Protein AF-A0A8H9MYD4-F1 (afdb_monomer_lite)

Sequence (936 aa):
MFWLKVILYSMLLALAGCGGDSAPNNDNSGGSGGGDTEVTPPTIPPSSKSIRAADFHLTFDINTGIDALNVNFSTFVSSMENKSLSITEIAALSKDAHCQILSSDPKRLQFAVSPKTAKTCVYRYTVTDGIASTEGMGRVTFSASQSNRTQKASSGISTLSTVLPSVSKSTTLGETLTFSLADEFSTELTLMTHPLFSEAIAAYGTGVPIITESGDVTYDAVATGSSLAYFHILDDQNTPDDKSDDIIYNGTLIIDVSGTTNNPPSASDATYSTLIPAGNEIEIDITDFEGSSLIDDVDGDSLQLVAAYTTNAFIELSDTLDVNNTKFKFKSDTFGEKKINYVIYDHNKDGVASGELTLNVGHTLGGKVIFTQYGLGKLFDGNVLGVYSTAPGAVSFYKETIEPYITSKGLTVRDIYPANNWALALHLSDNSLLIFSLIGTNSEYTDRYWKVFPDFKSFTTAPVYNSKRSGLPATTTTVVVRGDGTLEGFSSPNTRHTSEFYRKIEEAINAISGEYSSVIMIGSYNFVAQKEDNSVIVFVWNGSKQEYEQYSVKPSSGAILSTTSQIDDNTIVVQNSMGELIKLTDTPNEVIDYLITNRISIKKILTSHHTTAILTDKSDLFSGFNRLYVIDNYKNKYQYVDDEIINIKLGGSFAAYQTASGKLDGLSYEHKIAINSTSPLTDITVNFDLLTDEQKNDVAYYTTSSDALAIIRASDSKVAIVDFTGYTNTTLSAKSIISEYTIGAGTYANENPFYIGRNAFLLEKTDGAWDFVQGVKVDGFIVGKPNFPTLSESPVLIRSNQLLLFSNNGSIKAEGSTTANFYPIDKFIDNGFLFPIADIDNDGLSNIEERESCDITESSPDSLKYEDFTCLNAALDDSDADLVSDSFERMHQAPTQGNSLSPTSYLDETYIDDGKANIRDTYRDIDKNGIIDFLE

Organism: Vibrio parahaemolyticus (NCBI:txid670)

Foldseek 3Di:
DDDDDDDDDDDDDDDPDDDDDDDDDDDDDDDDDDDPPPPDPPPDPDDPDQKFAAEAAEEDEQDQPDFKDKDQPVLRMDGNVRAQKFWPDKAWLDPDPQLGWPADDGRRNITIGGSHFFDKTKMKTWMDSPPDIDIYMYIYGYFADPVVQVVVVVVVDDRDDLEDDEAEEEDEAQDKDKDFVCVVCVPVCVVFDDKFKDAKGWDDDDWGWGAHRRRITITGRNDADKTKIKIWIWRFPPDPVPGRHIGIRIYMYMYGYFYDPFAAKAAEADEQQFAAEAQDKDKDAQCCRVHHHRIGGPVPFAKDFQDKHKHQWTKDQPDNPDRNGRMMMIHHNDFAKIKMKIKMFRPDRRRIDIYIYIHGYAHQLFAEWFAALFWIWGQGPVQDIKIFGPALQLNVLCVVPVVCVCVVVVKGFPDWAAQFRFWIWTQIPLRKIKIAGRAHDDPVPSVQGIDIQNFFQEKETDPRPDQLQAQAEGAQKIWTQGNQQAIFIHGHDNDPVRVVLSVLLRVQSRPDDDRFRYKYGAHRSKIWTAHPVLWIWTWDQDPVVSHTDIFTDDDDVPWHFDDWYDQANQWIWTAIPVQAIDIRGPDDQPVSVVCNVVSWGWLGWGHAPQKIKTWTQDDPPDPDKIWIKMAGRVVSDIDGDDIQWQFWADANFKIWTAHPLRFIAIDGDWDWAAQAPPGDIDTWIFDRVLDDRVRRNQAPDKHDFNFKIWGQGNVQQFIWITISVGIGTDPFHAPDKDQLSPRDDDHHLNVDLQLQSRFKIWGQGPQRFIDIDGRDDDPSNDDDDADGDDNAWDWDDSGNNWIWTAGLSNAIDTPPDDCSRMPPSSSRDDPSHHHQDDDSNPLPDDDVVLVVVLDDPDDDPPDPDDPNPPSRDPVPPPLQDDSDPVVVVVVQDDPPFDQLSGSPTPHRDGPPPPVPDPDPDDAADPPPPPDRDDDD

pLDDT: mean 70.51, std 22.0, range [21.02, 96.94]

Radius of gyration: 36.65 Å; chains: 1; bounding box: 88×88×115 Å

Secondary structure (DSSP, 8-state):
---------------------------------------PPP-PPP---SEEE-BEEEEEE--TT-S-EEEE-GGGEEETT-PPPEEEEEEE-S-SGGGS--EEETTTTEEEE--SSSEEEEEEEEEESSS-EEEEEEEEEEES-HHHHHHHHTTT-----SBPPPEEEEEETTPEEEEEHHHHTHHHHTT-SSEEEPPPEEEESS---EE-TT-EEEEE--SSEEEEEEEEEEE----TT-SSS-EEEEEEEEEEEE-SSSPPPEE--EE-SBPEETT-EEEEESSSBTTB-SEE-TT-PPPEEEEEEEBSSEEEES-SS-TT--EEEEE-SS-EEEEEEEEEE-SSS--EEEEEEEEEEE----EEEEE-SSEEEEEETTTEEEEEESSHHHHHHIIIIIHHHHHHTT--EEEEEEEETTEEEEEETTS-EEEEE-SPPPGGGGGGSEEEETTEEEEPPP-TT--GGG------EEEEEETTS-EEEEE--SSHHHHHHHHHHHHHHHT--S--SEEEE-SSS-EEEE-TTS-EEEEEEETTTTEEEEEEE--STT--EEEEEEEETTEEEEEETT--EEE-S-S--HHHHHHHHHTPPEEEEEE-SSEEEEEES--SSSTT--EEEEEETTTTEEEEEEESEEEEEE-SSEEEEEETT--EEEEE---EEBSSTTSPPEE----GGGS-HHHHH--SEEEE-SS-EEEE-TTT-EEEEEETTEEEEEEEEEEEEEE-------SBSSS-TTTTGGGEEEEEETTS-EEEEES---TTS--PPPPPPPTTEEEEEEETTEEEEEETTS-EEETT--GGGEESGGGTS--SPBPP---SS-SS--SHHHHHTT---S--TT---SSTTTTS-TTS---S---S-HHHHTTTPPTTS-STTSSS----------SSS----SSS-TT-SSS-----

Structure (mmCIF, N/CA/C/O backbone):
data_AF-A0A8H9MYD4-F1
#
_entry.id   AF-A0A8H9MYD4-F1
#
loop_
_atom_site.group_PDB
_atom_site.id
_atom_site.type_symbol
_atom_site.label_atom_id
_atom_site.label_alt_id
_atom_site.label_comp_id
_atom_site.label_asym_id
_atom_site.label_entity_id
_atom_site.label_seq_id
_atom_site.pdbx_PDB_ins_code
_atom_site.Cartn_x
_atom_site.Cartn_y
_atom_site.Cartn_z
_atom_site.occupancy
_atom_site.B_iso_or_equiv
_atom_site.auth_seq_id
_atom_site.auth_comp_id
_atom_site.auth_asym_id
_atom_site.auth_atom_id
_atom_site.pdbx_PDB_model_num
ATOM 1 N N . MET A 1 1 ? 36.907 -59.149 -36.360 1.00 30.78 1 MET A N 1
ATOM 2 C CA . MET A 1 1 ? 36.455 -58.994 -37.759 1.00 30.78 1 MET A CA 1
ATOM 3 C C . MET A 1 1 ? 35.547 -57.770 -37.784 1.00 30.78 1 MET A C 1
ATOM 5 O O . MET A 1 1 ? 34.652 -57.722 -36.958 1.00 30.78 1 MET A O 1
ATOM 9 N N . PHE A 1 2 ? 35.844 -56.799 -38.654 1.00 28.52 2 PHE A N 1
ATOM 10 C CA . PHE A 1 2 ? 35.140 -55.521 -38.884 1.00 28.52 2 PHE A CA 1
ATOM 11 C C . PHE A 1 2 ? 35.249 -54.401 -37.827 1.00 28.52 2 PHE A C 1
ATOM 13 O O . PHE A 1 2 ? 34.375 -54.195 -36.996 1.00 28.52 2 PHE A O 1
ATOM 20 N N . TRP A 1 3 ? 36.325 -53.619 -37.970 1.00 25.75 3 TRP A N 1
ATOM 21 C CA . TRP A 1 3 ? 36.448 -52.198 -37.623 1.00 25.75 3 TRP A CA 1
ATOM 22 C C . TRP A 1 3 ? 36.956 -51.490 -38.890 1.00 25.75 3 TRP A C 1
ATOM 24 O O . TRP A 1 3 ? 38.087 -51.767 -39.277 1.00 25.75 3 TRP A O 1
ATOM 34 N N . LEU A 1 4 ? 36.136 -50.668 -39.564 1.00 26.70 4 LEU A N 1
ATOM 35 C CA . LEU A 1 4 ? 36.535 -49.535 -40.431 1.00 26.70 4 LEU A CA 1
ATOM 36 C C . LEU A 1 4 ? 35.296 -48.948 -41.143 1.00 26.70 4 LEU A C 1
ATOM 38 O O . LEU A 1 4 ? 34.725 -49.622 -42.000 1.00 26.70 4 LEU A O 1
ATOM 42 N N . LYS A 1 5 ? 34.921 -47.703 -40.815 1.00 27.88 5 LYS A N 1
ATOM 43 C CA . LYS A 1 5 ? 34.529 -46.612 -41.741 1.00 27.88 5 LYS A CA 1
ATOM 44 C C . LYS A 1 5 ? 33.994 -45.415 -40.940 1.00 27.88 5 LYS A C 1
ATOM 46 O O . LYS A 1 5 ? 32.801 -45.249 -40.731 1.00 27.88 5 LYS A O 1
ATOM 51 N N . VAL A 1 6 ? 34.951 -44.610 -40.488 1.00 29.72 6 VAL A N 1
ATOM 52 C CA . VAL A 1 6 ? 34.829 -43.180 -40.173 1.00 29.72 6 VAL A CA 1
ATOM 53 C C . VAL A 1 6 ? 35.363 -42.427 -41.404 1.00 29.72 6 VAL A C 1
ATOM 55 O O . VAL A 1 6 ? 36.211 -42.987 -42.103 1.00 29.72 6 VAL A O 1
ATOM 58 N N . ILE A 1 7 ? 34.927 -41.172 -41.588 1.00 29.42 7 ILE A N 1
ATOM 59 C CA . ILE A 1 7 ? 35.556 -40.050 -42.326 1.00 29.42 7 ILE A CA 1
ATOM 60 C C . ILE A 1 7 ? 34.738 -39.509 -43.528 1.00 29.42 7 ILE A C 1
ATOM 62 O O . ILE A 1 7 ? 34.424 -40.237 -44.464 1.00 29.42 7 ILE A O 1
ATOM 66 N N . LEU A 1 8 ? 34.547 -38.175 -43.487 1.00 25.28 8 LEU A N 1
ATOM 67 C CA . LEU A 1 8 ? 34.115 -37.204 -44.512 1.00 25.28 8 LEU A CA 1
ATOM 68 C C . LEU A 1 8 ? 32.599 -37.009 -44.748 1.00 25.28 8 LEU A C 1
ATOM 70 O O . LEU A 1 8 ? 32.005 -37.687 -45.574 1.00 25.28 8 LEU A O 1
ATOM 74 N N . TYR A 1 9 ? 31.998 -36.021 -44.068 1.00 26.47 9 TYR A N 1
ATOM 75 C CA . TYR A 1 9 ? 31.466 -34.785 -44.686 1.00 26.47 9 TYR A CA 1
ATOM 76 C C . TYR A 1 9 ? 30.988 -33.824 -43.576 1.00 26.47 9 TYR A C 1
ATOM 78 O O . TYR A 1 9 ? 29.808 -33.685 -43.279 1.00 26.47 9 TYR A O 1
ATOM 86 N N . SER A 1 10 ? 31.958 -33.188 -42.922 1.00 27.45 10 SER A N 1
ATOM 87 C CA . SER A 1 10 ? 31.779 -32.062 -42.002 1.00 27.45 10 SER A CA 1
ATOM 88 C C . SER A 1 10 ? 32.926 -31.093 -42.277 1.00 27.45 10 SER A C 1
ATOM 90 O O . SER A 1 10 ? 34.038 -31.350 -41.826 1.00 27.45 10 SER A O 1
ATOM 92 N N . MET A 1 11 ? 32.690 -30.075 -43.108 1.00 26.52 11 MET A N 1
ATOM 93 C CA . MET A 1 11 ? 33.462 -28.824 -43.216 1.00 26.52 11 MET A CA 1
ATOM 94 C C . MET A 1 11 ? 32.982 -28.050 -44.450 1.00 26.52 11 MET A C 1
ATOM 96 O O . MET A 1 11 ? 33.356 -28.366 -45.575 1.00 26.52 11 MET A O 1
ATOM 100 N N . LEU A 1 12 ? 32.189 -27.008 -44.224 1.00 26.28 12 LEU A N 1
ATOM 101 C CA . LEU A 1 12 ? 32.292 -25.755 -44.967 1.00 26.28 12 LEU A CA 1
ATOM 102 C C . LEU A 1 12 ? 32.067 -24.663 -43.926 1.00 26.28 12 LEU A C 1
ATOM 104 O O . LEU A 1 12 ? 30.947 -24.312 -43.572 1.00 26.28 12 LEU A O 1
ATOM 108 N N . LEU A 1 13 ? 33.192 -24.284 -43.322 1.00 28.02 13 LEU A N 1
ATOM 109 C CA . LEU A 1 13 ? 33.316 -23.169 -42.405 1.00 28.02 13 LEU A CA 1
ATOM 110 C C . LEU A 1 13 ? 33.025 -21.863 -43.139 1.00 28.02 13 LEU A C 1
ATOM 112 O O . LEU A 1 13 ? 33.455 -21.661 -44.275 1.00 28.02 13 LEU A O 1
ATOM 116 N N . ALA A 1 14 ? 32.351 -20.991 -42.400 1.00 30.95 14 ALA A N 1
ATOM 117 C CA . ALA A 1 14 ? 32.249 -19.568 -42.618 1.00 30.95 14 ALA A CA 1
ATOM 118 C C . ALA A 1 14 ? 33.614 -18.932 -42.929 1.00 30.95 14 ALA A C 1
ATOM 120 O O . ALA A 1 14 ? 34.570 -19.058 -42.163 1.00 30.95 14 ALA A O 1
ATOM 121 N N . LEU A 1 15 ? 33.664 -18.192 -44.034 1.00 23.30 15 LEU A N 1
ATOM 122 C CA . LEU A 1 15 ? 34.532 -17.033 -44.196 1.00 23.30 15 LEU A CA 1
ATOM 123 C C . LEU A 1 15 ? 33.645 -15.864 -44.633 1.00 23.30 15 LEU A C 1
ATOM 125 O O . LEU A 1 15 ? 33.404 -15.671 -45.819 1.00 23.30 15 LEU A O 1
ATOM 129 N N . ALA A 1 16 ? 33.181 -15.081 -43.665 1.00 27.05 16 ALA A N 1
ATOM 130 C CA . ALA A 1 16 ? 32.950 -13.657 -43.855 1.00 27.05 16 ALA A CA 1
ATOM 131 C C . ALA A 1 16 ? 33.923 -12.956 -42.903 1.00 27.05 16 ALA A C 1
ATOM 133 O O . ALA A 1 16 ? 33.632 -12.720 -41.735 1.00 27.05 16 ALA A O 1
ATOM 134 N N . GLY A 1 17 ? 35.150 -12.767 -43.383 1.00 21.02 17 GLY A N 1
ATOM 135 C CA . GLY A 1 17 ? 36.149 -11.929 -42.741 1.00 21.02 17 GLY A CA 1
ATOM 136 C C . GLY A 1 17 ? 36.247 -10.607 -43.493 1.00 21.02 17 GLY A C 1
ATOM 137 O O . GLY A 1 17 ? 36.353 -10.629 -44.712 1.00 21.02 17 GLY A O 1
ATOM 138 N N . CYS A 1 18 ? 36.221 -9.515 -42.728 1.00 24.67 18 CYS A N 1
ATOM 139 C CA . CYS A 1 18 ? 36.944 -8.249 -42.904 1.00 24.67 18 CYS A CA 1
ATOM 140 C C . CYS A 1 18 ? 37.054 -7.640 -44.320 1.00 24.67 18 CYS A C 1
ATOM 142 O O . CYS A 1 18 ? 37.710 -8.201 -45.195 1.00 24.67 18 CYS A O 1
ATOM 144 N N . GLY A 1 19 ? 36.576 -6.404 -44.497 1.00 23.30 19 GLY A N 1
ATOM 145 C CA . GLY A 1 19 ? 36.928 -5.612 -45.678 1.00 23.30 19 GLY A CA 1
ATOM 146 C C . GLY A 1 19 ? 36.388 -4.187 -45.675 1.00 23.30 19 GLY A C 1
ATOM 147 O O . GLY A 1 19 ? 35.378 -3.920 -46.312 1.00 23.30 19 GLY A O 1
ATOM 148 N N . GLY A 1 20 ? 37.092 -3.284 -44.991 1.00 23.39 20 GLY A N 1
ATOM 149 C CA . GLY A 1 20 ? 37.112 -1.866 -45.347 1.00 23.39 20 GLY A CA 1
ATOM 150 C C . GLY A 1 20 ? 38.135 -1.605 -46.462 1.00 23.39 20 GLY A C 1
ATOM 151 O O . GLY A 1 20 ? 39.169 -2.270 -46.517 1.00 23.39 20 GLY A O 1
ATOM 152 N N . ASP A 1 21 ? 37.795 -0.635 -47.311 1.00 25.88 21 ASP A N 1
ATOM 153 C CA . ASP A 1 21 ? 38.583 0.100 -48.309 1.00 25.88 21 ASP A CA 1
ATOM 154 C C . ASP A 1 21 ? 39.441 -0.651 -49.337 1.00 25.88 21 ASP A C 1
ATOM 156 O O . ASP A 1 21 ? 40.525 -1.155 -49.048 1.00 25.88 21 ASP A O 1
ATOM 160 N N . SER A 1 22 ? 39.022 -0.542 -50.606 1.00 25.12 22 SER A N 1
ATOM 161 C CA . SER A 1 22 ? 39.819 0.022 -51.715 1.00 25.12 22 SER A CA 1
ATOM 162 C C . SER A 1 22 ? 38.984 0.054 -53.005 1.00 25.12 22 SER A C 1
ATOM 164 O O . SER A 1 22 ? 38.719 -0.986 -53.604 1.00 25.12 22 SER A O 1
ATOM 166 N N . ALA A 1 23 ? 38.633 1.246 -53.494 1.00 26.08 23 ALA A N 1
ATOM 167 C CA . ALA A 1 23 ? 38.435 1.455 -54.935 1.00 26.08 23 ALA A CA 1
ATOM 168 C C . ALA A 1 23 ? 39.799 1.259 -55.644 1.00 26.08 23 ALA A C 1
ATOM 170 O O . ALA A 1 23 ? 40.815 1.647 -55.057 1.00 26.08 23 ALA A O 1
ATOM 171 N N . PRO A 1 24 ? 39.885 0.690 -56.872 1.00 33.28 24 PRO A N 1
ATOM 172 C CA . PRO A 1 24 ? 39.494 1.452 -58.067 1.00 33.28 24 PRO A CA 1
ATOM 173 C C . PRO A 1 24 ? 38.963 0.661 -59.297 1.00 33.28 24 PRO A C 1
ATOM 175 O O . PRO A 1 24 ? 39.350 -0.469 -59.567 1.00 33.28 24 PRO A O 1
ATOM 178 N N . ASN A 1 25 ? 38.206 1.407 -60.115 1.00 26.78 25 ASN A N 1
ATOM 179 C CA . ASN A 1 25 ? 38.034 1.373 -61.581 1.00 26.78 25 ASN A CA 1
ATOM 180 C C . ASN A 1 25 ? 37.334 0.209 -62.322 1.00 26.78 25 ASN A C 1
ATOM 182 O O . ASN A 1 25 ? 37.857 -0.890 -62.453 1.00 26.78 25 ASN A O 1
ATOM 186 N N . ASN A 1 26 ? 36.214 0.602 -62.954 1.00 35.12 26 ASN A N 1
ATOM 187 C CA . ASN A 1 26 ? 35.752 0.347 -64.330 1.00 35.12 26 ASN A CA 1
ATOM 188 C C . ASN A 1 26 ? 36.291 -0.880 -65.087 1.00 35.12 26 ASN A C 1
ATOM 190 O O . ASN A 1 26 ? 37.449 -0.891 -65.490 1.00 35.12 26 ASN A O 1
ATOM 194 N N . ASP A 1 27 ? 35.366 -1.757 -65.497 1.00 28.38 27 ASP A N 1
ATOM 195 C CA . ASP A 1 27 ? 35.058 -1.952 -66.921 1.00 28.38 27 ASP A CA 1
ATOM 196 C C . ASP A 1 27 ? 33.675 -2.607 -67.133 1.00 28.38 27 ASP A C 1
ATOM 198 O O . ASP A 1 27 ? 33.236 -3.482 -66.391 1.00 28.38 27 ASP A O 1
ATOM 202 N N . ASN A 1 28 ? 32.983 -2.136 -68.173 1.00 30.55 28 ASN A N 1
ATOM 203 C CA . ASN A 1 28 ? 31.686 -2.604 -68.670 1.00 30.55 28 ASN A CA 1
ATOM 204 C C . ASN A 1 28 ? 31.693 -4.092 -69.071 1.00 30.55 28 ASN A C 1
ATOM 206 O O . ASN A 1 28 ? 32.591 -4.518 -69.794 1.00 30.55 28 ASN A O 1
ATOM 210 N N . SER A 1 29 ? 30.603 -4.827 -68.805 1.00 27.58 29 SER A N 1
ATOM 211 C CA . SER A 1 29 ? 29.662 -5.322 -69.841 1.00 27.58 29 SER A CA 1
ATOM 212 C C . SER A 1 29 ? 28.737 -6.458 -69.359 1.00 27.58 29 SER A C 1
ATOM 214 O O . SER A 1 29 ? 29.188 -7.539 -69.012 1.00 27.58 29 SER A O 1
ATOM 216 N N . GLY A 1 30 ? 27.423 -6.211 -69.459 1.00 24.75 30 GLY A N 1
ATOM 217 C CA . GLY A 1 30 ? 26.423 -7.135 -70.016 1.00 24.75 30 GLY A CA 1
ATOM 218 C C . GLY A 1 30 ? 25.990 -8.375 -69.221 1.00 24.75 30 GLY A C 1
ATOM 219 O O . GLY A 1 30 ? 26.724 -9.350 -69.130 1.00 24.75 30 GLY A O 1
ATOM 220 N N . GLY A 1 31 ? 24.707 -8.417 -68.839 1.00 24.81 31 GLY A N 1
ATOM 221 C CA . GLY A 1 31 ? 24.019 -9.688 -68.580 1.00 24.81 31 GLY A CA 1
ATOM 222 C C . GLY A 1 31 ? 22.752 -9.583 -67.740 1.00 24.81 31 GLY A C 1
ATOM 223 O O . GLY A 1 31 ? 22.776 -9.894 -66.560 1.00 24.81 31 GLY A O 1
ATOM 224 N N . SER A 1 32 ? 21.644 -9.173 -68.361 1.00 30.73 32 SER A N 1
ATOM 225 C CA . SER A 1 32 ? 20.292 -9.315 -67.806 1.00 30.73 32 SER A CA 1
ATOM 226 C C . SER A 1 32 ? 19.924 -10.799 -67.668 1.00 30.73 32 SER A C 1
ATOM 228 O O . SER A 1 32 ? 20.122 -11.573 -68.605 1.00 30.73 32 SER A O 1
ATOM 230 N N . GLY A 1 33 ? 19.375 -11.178 -66.515 1.00 25.12 33 GLY A N 1
ATOM 231 C CA . GLY A 1 33 ? 18.822 -12.503 -66.254 1.00 25.12 33 GLY A CA 1
ATOM 232 C C . GLY A 1 33 ? 18.081 -12.501 -64.924 1.00 25.12 33 GLY A C 1
ATOM 233 O O . GLY A 1 33 ? 18.687 -12.740 -63.888 1.00 25.12 33 GLY A O 1
ATOM 234 N N . GLY A 1 34 ? 16.790 -12.164 -64.973 1.00 29.06 34 GLY A N 1
ATOM 235 C CA . GLY A 1 34 ? 15.901 -12.165 -63.819 1.00 29.06 34 GLY A CA 1
ATOM 236 C C . GLY A 1 34 ? 15.741 -13.551 -63.196 1.00 29.06 34 GLY A C 1
ATOM 237 O O . GLY A 1 34 ? 15.678 -14.568 -63.889 1.00 29.06 34 GLY A O 1
ATOM 238 N N . GLY A 1 35 ? 15.648 -13.543 -61.875 1.00 23.95 35 GLY A N 1
ATOM 239 C CA . GLY A 1 35 ? 15.119 -14.613 -61.054 1.00 23.95 35 GLY A CA 1
ATOM 240 C C . GLY A 1 35 ? 14.469 -13.935 -59.862 1.00 23.95 35 GLY A C 1
ATOM 241 O O . GLY A 1 35 ? 15.175 -13.536 -58.943 1.00 23.95 35 GLY A O 1
ATOM 242 N N . ASP A 1 36 ? 13.152 -13.749 -59.936 1.00 29.05 36 ASP A N 1
ATOM 243 C CA . ASP A 1 36 ? 12.323 -13.349 -58.805 1.00 29.05 36 ASP A CA 1
ATOM 244 C C . ASP A 1 36 ? 12.497 -14.404 -57.707 1.00 29.05 36 ASP A C 1
ATOM 246 O O . ASP A 1 36 ? 11.912 -15.487 -57.758 1.00 29.05 36 ASP A O 1
ATOM 250 N N . THR A 1 37 ? 13.363 -14.129 -56.736 1.00 25.52 37 THR A N 1
ATOM 251 C CA . THR A 1 37 ? 13.283 -14.782 -55.435 1.00 25.52 37 THR A CA 1
ATOM 252 C C . THR A 1 37 ? 12.280 -13.982 -54.632 1.00 25.52 37 THR A C 1
ATOM 254 O O . THR A 1 37 ? 12.621 -12.954 -54.053 1.00 25.52 37 THR A O 1
ATOM 257 N N . GLU A 1 38 ? 11.033 -14.443 -54.676 1.00 25.44 38 GLU A N 1
ATOM 258 C CA . GLU A 1 38 ? 10.002 -14.134 -53.693 1.00 25.44 38 GLU A CA 1
ATOM 259 C C . GLU A 1 38 ? 10.660 -14.186 -52.305 1.00 25.44 38 GLU A C 1
ATOM 261 O O . GLU A 1 38 ? 11.175 -15.228 -51.885 1.00 25.44 38 GLU A O 1
ATOM 266 N N . VAL A 1 39 ? 10.774 -13.023 -51.660 1.00 27.62 39 VAL A N 1
ATOM 267 C CA . VAL A 1 39 ? 11.353 -12.905 -50.325 1.00 27.62 39 VAL A CA 1
ATOM 268 C C . VAL A 1 39 ? 10.338 -13.536 -49.385 1.00 27.62 39 VAL A C 1
ATOM 270 O O . VAL A 1 39 ? 9.359 -12.913 -48.995 1.00 27.62 39 VAL A O 1
ATOM 273 N N . THR A 1 40 ? 10.521 -14.815 -49.067 1.00 23.64 40 THR A N 1
ATOM 274 C CA . THR A 1 40 ? 9.807 -15.422 -47.945 1.00 23.64 40 THR A CA 1
ATOM 275 C C . THR A 1 40 ? 10.145 -14.623 -46.687 1.00 23.64 40 THR A C 1
ATOM 277 O O . THR A 1 40 ? 11.344 -14.421 -46.444 1.00 23.64 40 THR A O 1
ATOM 280 N N . PRO A 1 41 ? 9.141 -14.199 -45.891 1.00 28.52 41 PRO A N 1
ATOM 281 C CA . PRO A 1 41 ? 9.372 -13.557 -44.605 1.00 28.52 41 PRO A CA 1
ATOM 282 C C . PRO A 1 41 ? 10.367 -14.383 -43.787 1.00 28.52 41 PRO A C 1
ATOM 284 O O . PRO A 1 41 ? 10.385 -15.616 -43.926 1.00 28.52 41 PRO A O 1
ATOM 287 N N . PRO A 1 42 ? 11.201 -13.754 -42.943 1.00 26.86 42 PRO A N 1
ATOM 288 C CA . PRO A 1 42 ? 12.072 -14.503 -42.056 1.00 26.86 42 PRO A CA 1
ATOM 289 C C . PRO A 1 42 ? 11.222 -15.521 -41.292 1.00 26.86 42 PRO A C 1
ATOM 291 O O . PRO A 1 42 ? 10.290 -15.163 -40.579 1.00 26.86 42 PRO A O 1
ATOM 294 N N . THR A 1 43 ? 11.511 -16.812 -41.459 1.00 24.50 43 THR A N 1
ATOM 295 C CA . THR A 1 43 ? 10.936 -17.844 -40.596 1.00 24.50 43 THR A CA 1
ATOM 296 C C . THR A 1 43 ? 11.467 -17.612 -39.189 1.00 24.50 43 THR A C 1
ATOM 298 O O . THR A 1 43 ? 12.594 -18.003 -38.877 1.00 24.50 43 THR A O 1
ATOM 301 N N . ILE A 1 44 ? 10.663 -16.948 -38.360 1.00 32.03 44 ILE A N 1
ATOM 302 C CA . ILE A 1 44 ? 10.902 -16.784 -36.930 1.00 32.03 44 ILE A CA 1
ATOM 303 C C . ILE A 1 44 ? 10.608 -18.144 -36.276 1.00 32.03 44 ILE A C 1
ATOM 305 O O . ILE A 1 44 ? 9.513 -18.685 -36.454 1.00 32.03 44 ILE A O 1
ATOM 309 N N . PRO A 1 45 ? 11.564 -18.763 -35.560 1.00 29.70 45 PRO A N 1
ATOM 310 C CA . PRO A 1 45 ? 11.279 -19.980 -34.816 1.00 29.70 45 PRO A CA 1
ATOM 311 C C . PRO A 1 45 ? 10.210 -19.689 -33.750 1.00 29.70 45 PRO A C 1
ATOM 313 O O . PRO A 1 45 ? 10.348 -18.687 -33.044 1.00 29.70 45 PRO A O 1
ATOM 316 N N . PRO A 1 46 ? 9.197 -20.558 -33.560 1.00 30.86 46 PRO A N 1
ATOM 317 C CA . PRO A 1 46 ? 8.286 -20.443 -32.428 1.00 30.86 46 PRO A CA 1
ATOM 318 C C . PRO A 1 46 ? 9.099 -20.431 -31.137 1.00 30.86 46 PRO A C 1
ATOM 320 O O . PRO A 1 46 ? 9.891 -21.336 -30.867 1.00 30.86 46 PRO A O 1
ATOM 323 N N . SER A 1 47 ? 8.918 -19.385 -30.347 1.00 41.50 47 SER A N 1
ATOM 324 C CA . SER A 1 47 ? 9.698 -19.137 -29.148 1.00 41.50 47 SER A CA 1
ATOM 325 C C . SER A 1 47 ? 8.740 -18.934 -27.977 1.00 41.50 47 SER A C 1
ATOM 327 O O . SER A 1 47 ? 8.573 -17.830 -27.475 1.00 41.50 47 SER A O 1
ATOM 329 N N . SER A 1 48 ? 8.167 -20.027 -27.467 1.00 46.94 48 SER A N 1
ATOM 330 C CA . SER A 1 48 ? 7.903 -20.107 -26.026 1.00 46.94 48 SER A CA 1
ATOM 331 C C . SER A 1 48 ? 9.255 -20.346 -25.346 1.00 46.94 48 SER A C 1
ATOM 333 O O . SER A 1 48 ? 9.595 -21.473 -24.972 1.00 46.94 48 SER A O 1
ATOM 335 N N . LYS A 1 49 ? 10.127 -19.333 -25.333 1.00 62.41 49 LYS A N 1
ATOM 336 C CA . LYS A 1 49 ? 11.475 -19.500 -24.785 1.00 62.41 49 LYS A CA 1
ATOM 337 C C . LYS A 1 49 ? 11.361 -19.763 -23.283 1.00 62.41 49 LYS A C 1
ATOM 339 O O . LYS A 1 49 ? 10.757 -18.989 -22.551 1.00 62.41 49 LYS A O 1
ATOM 344 N N . SER A 1 50 ? 12.005 -20.830 -22.808 1.00 74.19 50 SER A N 1
ATOM 345 C CA . SER A 1 50 ? 12.171 -21.115 -21.374 1.00 74.19 50 SER A CA 1
ATOM 346 C C . SER A 1 50 ? 13.054 -20.082 -20.652 1.00 74.19 50 SER A C 1
ATOM 348 O O . SER A 1 50 ? 13.174 -20.127 -19.427 1.00 74.19 50 SER A O 1
ATOM 350 N N . ILE A 1 51 ? 13.675 -19.160 -21.402 1.00 86.06 51 ILE A N 1
ATOM 351 C CA . ILE A 1 51 ? 14.644 -18.161 -20.945 1.00 86.06 51 ILE A CA 1
ATOM 352 C C . ILE A 1 51 ? 14.281 -16.795 -21.530 1.00 86.06 51 ILE A C 1
ATOM 354 O O . ILE A 1 51 ? 14.027 -16.687 -22.728 1.00 86.06 51 ILE A O 1
ATOM 358 N N . ARG A 1 52 ? 14.358 -15.742 -20.720 1.00 86.75 52 ARG A N 1
ATOM 359 C CA . ARG A 1 52 ? 14.244 -14.348 -21.157 1.00 86.75 52 ARG A CA 1
ATOM 360 C C . ARG A 1 52 ? 15.570 -13.619 -20.967 1.00 86.75 52 ARG A C 1
ATOM 362 O O . ARG A 1 52 ? 16.271 -13.851 -19.982 1.00 86.75 52 ARG A O 1
ATOM 369 N N . ALA A 1 53 ? 15.895 -12.734 -21.901 1.00 89.44 53 ALA A N 1
ATOM 370 C CA . ALA A 1 53 ? 17.014 -11.803 -21.812 1.00 89.44 53 ALA A CA 1
ATOM 371 C C . ALA A 1 53 ? 16.504 -10.403 -22.152 1.00 89.44 53 ALA A C 1
ATOM 373 O O . ALA A 1 53 ? 15.828 -10.230 -23.161 1.00 89.44 53 ALA A O 1
ATOM 374 N N . ALA A 1 54 ? 16.787 -9.446 -21.278 1.00 90.62 54 ALA A N 1
ATOM 375 C CA . ALA A 1 54 ? 16.429 -8.046 -21.428 1.00 90.62 54 ALA A CA 1
ATOM 376 C C . ALA A 1 54 ? 17.643 -7.240 -21.883 1.00 90.62 54 ALA A C 1
ATOM 378 O O . ALA A 1 54 ? 18.770 -7.484 -21.434 1.00 90.62 54 ALA A O 1
ATOM 379 N N . ASP A 1 55 ? 17.422 -6.222 -22.705 1.00 92.56 55 ASP A N 1
ATOM 380 C CA . ASP A 1 55 ? 18.481 -5.250 -22.934 1.00 92.56 55 ASP A CA 1
ATOM 381 C C . ASP A 1 55 ? 18.726 -4.486 -21.632 1.00 92.56 55 ASP A C 1
ATOM 383 O O . ASP A 1 55 ? 17.786 -4.171 -20.902 1.00 92.56 55 ASP A O 1
ATOM 387 N N . PHE A 1 56 ? 19.979 -4.190 -21.300 1.00 92.19 56 PHE A N 1
ATOM 388 C CA . PHE A 1 56 ? 20.317 -3.483 -20.067 1.00 92.19 56 PHE A CA 1
ATOM 389 C C . PHE A 1 56 ? 21.128 -2.226 -20.339 1.00 92.19 56 PHE A C 1
ATOM 391 O O . PHE A 1 56 ? 21.952 -2.184 -21.248 1.00 92.19 56 PHE A O 1
ATOM 398 N N . HIS A 1 57 ? 20.941 -1.210 -19.502 1.00 92.12 57 HIS A N 1
ATOM 399 C CA . HIS A 1 57 ? 21.769 -0.014 -19.454 1.00 92.12 57 HIS A CA 1
ATOM 400 C C . HIS A 1 57 ? 22.234 0.236 -18.023 1.00 92.12 57 HIS A C 1
ATOM 402 O O . HIS A 1 57 ? 21.439 0.553 -17.139 1.00 92.12 57 HIS A O 1
ATOM 408 N N . LEU A 1 58 ? 23.540 0.098 -17.804 1.00 90.75 58 LEU A N 1
ATOM 409 C CA . LEU A 1 58 ? 24.196 0.336 -16.523 1.00 90.75 58 LEU A CA 1
ATOM 410 C C . LEU A 1 58 ? 25.157 1.517 -16.633 1.00 90.75 58 LEU A C 1
ATOM 412 O O . LEU A 1 58 ? 25.891 1.638 -17.613 1.00 90.75 58 LEU A O 1
ATOM 416 N N . THR A 1 59 ? 25.173 2.370 -15.612 1.00 89.31 59 THR A N 1
ATOM 417 C CA . THR A 1 59 ? 26.090 3.513 -15.524 1.00 89.31 59 THR A CA 1
ATOM 418 C C . THR A 1 59 ? 27.011 3.349 -14.323 1.00 89.31 59 THR A C 1
ATOM 420 O O . THR A 1 59 ? 26.556 3.032 -13.226 1.00 89.31 59 THR A O 1
ATOM 423 N N . PHE A 1 60 ? 28.300 3.585 -14.534 1.00 88.38 60 PHE A N 1
ATOM 424 C CA . PHE A 1 60 ? 29.348 3.503 -13.528 1.00 88.38 60 PHE A CA 1
ATOM 425 C C . PHE A 1 60 ? 30.200 4.771 -13.530 1.00 88.38 60 PHE A C 1
ATOM 427 O O . PHE A 1 60 ? 30.325 5.456 -14.548 1.00 88.38 60 PHE A O 1
ATOM 434 N N . ASP A 1 61 ? 30.825 5.049 -12.391 1.00 86.06 61 ASP A N 1
ATOM 435 C CA . ASP A 1 61 ? 31.791 6.134 -12.284 1.00 86.06 61 ASP A CA 1
ATOM 436 C C . ASP A 1 61 ? 33.099 5.764 -12.997 1.00 86.06 61 ASP A C 1
ATOM 438 O O . ASP A 1 61 ? 33.555 4.613 -12.954 1.00 86.06 61 ASP A O 1
ATOM 442 N N . ILE A 1 62 ? 33.735 6.755 -13.621 1.00 85.00 62 ILE A N 1
ATOM 443 C CA . ILE A 1 62 ? 35.094 6.605 -14.149 1.00 85.00 62 ILE A CA 1
ATOM 444 C C . ILE A 1 62 ? 36.048 6.327 -12.986 1.00 85.00 62 ILE A C 1
ATOM 446 O O . ILE A 1 62 ? 36.018 6.994 -11.950 1.00 85.00 62 ILE A O 1
ATOM 450 N N . ASN A 1 63 ? 36.938 5.354 -13.161 1.00 80.88 63 ASN A N 1
ATOM 451 C CA . ASN A 1 63 ? 37.937 5.017 -12.159 1.00 80.88 63 ASN A CA 1
ATOM 452 C C . ASN A 1 63 ? 39.267 4.659 -12.822 1.00 80.88 63 ASN A C 1
ATOM 454 O O . ASN A 1 63 ? 39.480 3.552 -13.314 1.00 80.88 63 ASN A O 1
ATOM 458 N N . THR A 1 64 ? 40.196 5.611 -12.804 1.00 78.56 64 THR A N 1
ATOM 459 C CA . THR A 1 64 ? 41.537 5.445 -13.381 1.00 78.56 64 THR A CA 1
ATOM 460 C C . THR A 1 64 ? 42.449 4.543 -12.543 1.00 78.56 64 THR A C 1
ATOM 462 O O . THR A 1 64 ? 43.465 4.069 -13.053 1.00 78.56 64 THR A O 1
ATOM 465 N N . GLY A 1 65 ? 42.088 4.281 -11.280 1.00 80.31 65 GLY A N 1
ATOM 466 C CA . GLY A 1 65 ? 42.840 3.449 -10.340 1.00 80.31 65 GLY A CA 1
ATOM 467 C C . GLY A 1 65 ? 42.562 1.947 -10.448 1.00 80.31 65 GLY A C 1
ATOM 468 O O . GLY A 1 65 ? 43.263 1.166 -9.806 1.00 80.31 65 GLY A O 1
ATOM 469 N N . ILE A 1 66 ? 41.574 1.532 -11.248 1.00 84.56 66 ILE A N 1
ATOM 470 C CA . ILE A 1 66 ? 41.260 0.121 -11.505 1.00 84.56 66 ILE A CA 1
ATOM 471 C C . ILE A 1 66 ? 41.354 -0.191 -13.002 1.00 84.56 66 ILE A C 1
ATOM 473 O O . ILE A 1 66 ? 40.936 0.588 -13.858 1.00 84.56 66 ILE A O 1
ATOM 477 N N . ASP A 1 67 ? 41.916 -1.352 -13.331 1.00 86.06 67 ASP A N 1
ATOM 478 C CA . ASP A 1 67 ? 42.081 -1.775 -14.726 1.00 86.06 67 ASP A CA 1
ATOM 479 C C . ASP A 1 67 ? 40.812 -2.410 -15.306 1.00 86.06 67 ASP A C 1
ATOM 481 O O . ASP A 1 67 ? 40.560 -2.289 -16.506 1.00 86.06 67 ASP A O 1
ATOM 485 N N . ALA A 1 68 ? 40.015 -3.054 -14.451 1.00 90.56 68 ALA A N 1
ATOM 486 C CA . ALA A 1 68 ? 38.855 -3.847 -14.827 1.00 90.56 68 ALA A CA 1
ATOM 487 C C . ALA A 1 68 ? 37.717 -3.681 -13.808 1.00 90.56 68 ALA A C 1
ATOM 489 O O . ALA A 1 68 ? 37.936 -3.805 -12.601 1.00 90.56 68 ALA A O 1
ATOM 490 N N . LEU A 1 69 ? 36.505 -3.450 -14.307 1.00 92.06 69 LEU A N 1
ATOM 491 C CA . LEU A 1 69 ? 35.254 -3.469 -13.556 1.00 92.06 69 LEU A CA 1
ATOM 492 C C . LEU A 1 69 ? 34.410 -4.657 -14.025 1.00 92.06 69 LEU A C 1
ATOM 494 O O . LEU A 1 69 ? 34.169 -4.798 -15.222 1.00 92.06 69 LEU A O 1
ATOM 498 N N . ASN A 1 70 ? 33.933 -5.476 -13.085 1.00 92.88 70 ASN A N 1
ATOM 499 C CA . ASN A 1 70 ? 33.009 -6.565 -13.389 1.00 92.88 70 ASN A CA 1
ATOM 500 C C . ASN A 1 70 ? 31.579 -6.030 -13.504 1.00 92.88 70 ASN A C 1
ATOM 502 O O . ASN A 1 70 ? 30.999 -5.573 -12.519 1.00 92.88 70 ASN A O 1
ATOM 506 N N . VAL A 1 71 ? 31.007 -6.139 -14.696 1.00 93.62 71 VAL A N 1
ATOM 507 C CA . VAL A 1 71 ? 29.605 -5.858 -14.988 1.00 93.62 71 VAL A CA 1
ATOM 508 C C . VAL A 1 71 ? 28.815 -7.142 -14.771 1.00 93.62 71 VAL A C 1
ATOM 510 O O . VAL A 1 71 ? 29.029 -8.131 -15.470 1.00 93.62 71 VAL A O 1
ATOM 513 N N . ASN A 1 72 ? 27.925 -7.133 -13.780 1.00 92.06 72 ASN A N 1
ATOM 514 C CA . ASN A 1 72 ? 26.985 -8.219 -13.525 1.00 92.06 72 ASN A CA 1
ATOM 515 C C . ASN A 1 72 ? 25.620 -7.858 -14.112 1.00 92.06 72 ASN A C 1
ATOM 517 O O . ASN A 1 72 ? 25.046 -6.844 -13.723 1.00 92.06 72 ASN A O 1
ATOM 521 N N . PHE A 1 73 ? 25.110 -8.697 -15.012 1.00 90.25 73 PHE A N 1
ATOM 522 C CA . PHE A 1 73 ? 23.811 -8.503 -15.656 1.00 90.25 73 PHE A CA 1
ATOM 523 C C . PHE A 1 73 ? 22.800 -9.606 -15.306 1.00 90.25 73 PHE A C 1
ATOM 525 O O . PHE A 1 73 ? 21.786 -9.761 -15.981 1.00 90.25 73 PHE A O 1
ATOM 532 N N . SER A 1 74 ? 23.037 -10.364 -14.230 1.00 88.31 74 SER A N 1
ATOM 533 C CA . SER A 1 74 ? 22.182 -11.484 -13.819 1.00 88.31 74 SER A CA 1
ATOM 534 C C . SER A 1 74 ? 20.721 -11.109 -13.551 1.00 88.31 74 SER A C 1
ATOM 536 O O . SER A 1 74 ? 19.864 -11.977 -13.621 1.00 88.31 74 SER A O 1
ATOM 538 N N . THR A 1 75 ? 20.427 -9.846 -13.232 1.00 85.94 75 THR A N 1
ATOM 539 C CA . THR A 1 75 ? 19.060 -9.336 -13.018 1.00 85.94 75 THR A CA 1
ATOM 540 C C . THR A 1 75 ? 18.290 -9.095 -14.317 1.00 85.94 75 THR A C 1
ATOM 542 O O . THR A 1 75 ? 17.087 -8.884 -14.273 1.00 85.94 75 THR A O 1
ATOM 545 N N . PHE A 1 76 ? 18.969 -9.116 -15.467 1.00 89.62 76 PHE A N 1
ATOM 546 C CA . PHE A 1 76 ? 18.385 -8.865 -16.789 1.00 89.62 76 PHE A CA 1
ATOM 547 C C . PHE A 1 76 ? 18.189 -10.151 -17.594 1.00 89.62 76 PHE A C 1
ATOM 549 O O . PHE A 1 76 ? 17.880 -10.112 -18.779 1.00 89.62 76 PHE A O 1
ATOM 556 N N . VAL A 1 77 ? 18.368 -11.310 -16.959 1.00 89.75 77 VAL A N 1
ATOM 557 C CA . VAL A 1 77 ? 18.086 -12.615 -17.555 1.00 89.75 77 VAL A CA 1
ATOM 558 C C . VAL A 1 77 ? 17.295 -13.460 -16.569 1.00 89.75 77 VAL A C 1
ATOM 560 O O . VAL A 1 77 ? 17.552 -13.432 -15.368 1.00 89.75 77 VAL A O 1
ATOM 563 N N . SER A 1 78 ? 16.321 -14.217 -17.057 1.00 86.88 78 SER A N 1
ATOM 564 C CA . SER A 1 78 ? 15.482 -15.062 -16.206 1.00 86.88 78 SER A CA 1
ATOM 565 C C . SER A 1 78 ? 15.145 -16.382 -16.885 1.00 86.88 78 SER A C 1
ATOM 567 O O . SER A 1 78 ? 15.135 -16.493 -18.109 1.00 86.88 78 SER A O 1
ATOM 569 N N . SER A 1 79 ? 14.917 -17.416 -16.076 1.00 84.00 79 SER A N 1
ATOM 570 C CA . SER A 1 79 ? 14.481 -18.737 -16.530 1.00 84.00 79 SER A CA 1
ATOM 571 C C . SER A 1 79 ? 13.085 -18.995 -15.988 1.00 84.00 79 SER A C 1
ATOM 573 O O . SER A 1 79 ? 12.914 -19.052 -14.772 1.00 84.00 79 SER A O 1
ATOM 575 N N . MET A 1 80 ? 12.125 -19.282 -16.865 1.00 77.88 80 MET A N 1
ATOM 576 C CA . MET A 1 80 ? 10.751 -19.627 -16.471 1.00 77.88 80 MET A CA 1
ATOM 577 C C . MET A 1 80 ? 10.696 -20.936 -15.660 1.00 77.88 80 MET A C 1
ATOM 579 O O . MET A 1 80 ? 9.814 -21.129 -14.833 1.00 77.88 80 MET A O 1
ATOM 583 N N . GLU A 1 81 ? 11.681 -21.822 -15.847 1.00 80.38 81 GLU A N 1
ATOM 584 C CA . GLU A 1 81 ? 11.799 -23.103 -15.131 1.00 80.38 81 GLU A CA 1
ATOM 585 C C . GLU A 1 81 ? 12.817 -23.079 -13.969 1.00 80.38 81 GLU A C 1
ATOM 587 O O . GLU A 1 81 ? 13.222 -24.136 -13.484 1.00 80.38 81 GLU A O 1
ATOM 592 N N . ASN A 1 82 ? 13.285 -21.897 -13.538 1.00 77.62 82 ASN A N 1
ATOM 593 C CA . ASN A 1 82 ? 14.328 -21.739 -12.506 1.00 77.62 82 ASN A CA 1
ATOM 594 C C . ASN A 1 82 ? 15.626 -22.544 -12.755 1.00 77.62 82 ASN A C 1
ATOM 596 O O . ASN A 1 82 ? 16.331 -22.933 -11.818 1.00 77.62 82 ASN A O 1
ATOM 600 N N . LYS A 1 83 ? 15.976 -22.798 -14.019 1.00 82.69 83 LYS A N 1
ATOM 601 C CA . LYS A 1 83 ? 17.242 -23.431 -14.397 1.00 82.69 83 LYS A CA 1
ATOM 602 C C . LYS A 1 83 ? 18.404 -22.449 -14.264 1.00 82.69 83 LYS A C 1
ATOM 604 O O . LYS A 1 83 ? 18.248 -21.238 -14.400 1.00 82.69 83 LYS A O 1
ATOM 609 N N . SER A 1 84 ? 19.599 -22.986 -14.017 1.00 88.06 84 SER A N 1
ATOM 610 C CA . SER A 1 84 ? 20.824 -22.185 -14.004 1.00 88.06 84 SER A CA 1
ATOM 611 C C . SER A 1 84 ? 21.160 -21.688 -15.408 1.00 88.06 84 SER A C 1
ATOM 613 O O . SER A 1 84 ? 21.242 -22.486 -16.340 1.00 88.06 84 SER A O 1
ATOM 615 N N . LEU A 1 85 ? 21.404 -20.385 -15.530 1.00 92.25 85 LEU A N 1
ATOM 616 C CA . LEU A 1 85 ? 21.779 -19.737 -16.783 1.00 92.25 85 LEU A CA 1
ATOM 617 C C . LEU A 1 85 ? 23.291 -19.523 -16.863 1.00 92.25 85 LEU A C 1
ATOM 619 O O . LEU A 1 85 ? 23.971 -19.374 -15.846 1.00 92.25 85 LEU A O 1
ATOM 623 N N . SER A 1 86 ? 23.823 -19.495 -18.082 1.00 93.50 86 SER A N 1
ATOM 624 C CA . SER A 1 86 ? 25.222 -19.147 -18.330 1.00 93.50 86 SER A CA 1
ATOM 625 C C . SER A 1 86 ? 25.418 -18.424 -19.658 1.00 93.50 86 SER A C 1
ATOM 627 O O . SER A 1 86 ? 24.607 -18.577 -20.569 1.00 93.50 86 SER A O 1
ATOM 629 N N . ILE A 1 87 ? 26.501 -17.651 -19.764 1.00 95.00 87 ILE A N 1
ATOM 630 C CA . ILE A 1 87 ? 26.896 -16.963 -21.001 1.00 95.00 87 ILE A CA 1
ATOM 631 C C . ILE A 1 87 ? 27.473 -17.979 -21.992 1.00 95.00 87 ILE A C 1
ATOM 633 O O . ILE A 1 87 ? 28.432 -18.681 -21.666 1.00 95.00 87 ILE A O 1
ATOM 637 N N . THR A 1 88 ? 26.943 -18.027 -23.211 1.00 93.88 88 THR A N 1
ATOM 638 C CA . THR A 1 88 ? 27.581 -18.747 -24.326 1.00 93.88 88 THR A CA 1
ATOM 639 C C . THR A 1 88 ? 28.496 -17.836 -25.123 1.00 93.88 88 THR A C 1
ATOM 641 O O . THR A 1 88 ? 29.585 -18.251 -25.510 1.00 93.88 88 THR A O 1
ATOM 644 N N . GLU A 1 89 ? 28.071 -16.593 -25.334 1.00 94.06 89 GLU A N 1
ATOM 645 C CA . GLU A 1 89 ? 28.809 -15.599 -26.101 1.00 94.06 89 GLU A CA 1
ATOM 646 C C . GLU A 1 89 ? 28.583 -14.201 -25.525 1.00 94.06 89 GLU A C 1
ATOM 648 O O . GLU A 1 89 ? 27.506 -13.881 -25.023 1.00 94.06 89 GLU A O 1
ATOM 653 N N . ILE A 1 90 ? 29.624 -13.374 -25.578 1.00 94.69 90 ILE A N 1
ATOM 654 C CA . ILE A 1 90 ? 29.520 -11.940 -25.345 1.00 94.69 90 ILE A CA 1
ATOM 655 C C . ILE A 1 90 ? 30.519 -11.226 -26.256 1.00 94.69 90 ILE A C 1
ATOM 657 O O . ILE A 1 90 ? 31.707 -11.552 -26.261 1.00 94.69 90 ILE A O 1
ATOM 661 N N . ALA A 1 91 ? 30.030 -10.273 -27.044 1.00 94.94 91 ALA A N 1
ATOM 662 C CA . ALA A 1 91 ? 30.800 -9.562 -28.056 1.00 94.94 91 ALA A CA 1
ATOM 663 C C . ALA A 1 91 ? 30.656 -8.048 -27.876 1.00 94.94 91 ALA A C 1
ATOM 665 O O . ALA A 1 91 ? 29.547 -7.535 -27.726 1.00 94.94 91 ALA A O 1
ATOM 666 N N . ALA A 1 92 ? 31.778 -7.327 -27.897 1.00 94.88 92 ALA A N 1
ATOM 667 C CA . ALA A 1 92 ? 31.774 -5.868 -27.929 1.00 94.88 92 ALA A CA 1
ATOM 668 C C . ALA A 1 92 ? 31.424 -5.387 -29.343 1.00 94.88 92 ALA A C 1
ATOM 670 O O . ALA A 1 92 ? 32.064 -5.795 -30.311 1.00 94.88 92 ALA A O 1
ATOM 671 N N . LEU A 1 93 ? 30.420 -4.519 -29.454 1.00 93.25 93 LEU A N 1
ATOM 672 C CA . LEU A 1 93 ? 30.036 -3.883 -30.718 1.00 93.25 93 LEU A CA 1
ATOM 673 C C . LEU A 1 93 ? 30.734 -2.532 -30.907 1.00 93.25 93 LEU A C 1
ATOM 675 O O . LEU A 1 93 ? 30.969 -2.098 -32.031 1.00 93.25 93 LEU A O 1
ATOM 679 N N . SER A 1 94 ? 31.105 -1.879 -29.806 1.00 92.00 94 SER A N 1
ATOM 680 C CA . SER A 1 94 ? 31.925 -0.668 -29.824 1.00 92.00 94 SER A CA 1
ATOM 681 C C . SER A 1 94 ? 33.373 -0.983 -30.215 1.00 92.00 94 SER A C 1
ATOM 683 O O . SER A 1 94 ? 33.980 -1.908 -29.672 1.00 92.00 94 SER A O 1
ATOM 685 N N . LYS A 1 95 ? 33.964 -0.172 -31.102 1.00 87.56 95 LYS A N 1
ATOM 686 C CA . LYS A 1 95 ? 35.349 -0.359 -31.578 1.00 87.56 95 LYS A CA 1
ATOM 687 C C . LYS A 1 95 ? 36.419 0.158 -30.611 1.00 87.56 95 LYS A C 1
ATOM 689 O O . LYS A 1 95 ? 37.585 -0.208 -30.747 1.00 87.56 95 LYS A O 1
ATOM 694 N N . ASP A 1 96 ? 36.049 0.996 -29.639 1.00 88.06 96 ASP A N 1
ATOM 695 C CA . ASP A 1 96 ? 36.987 1.561 -28.663 1.00 88.06 96 ASP A CA 1
ATOM 696 C C . ASP A 1 96 ? 37.749 0.458 -27.905 1.00 88.06 96 ASP A C 1
ATOM 698 O O . ASP A 1 96 ? 37.170 -0.530 -27.438 1.00 88.06 96 ASP A O 1
ATOM 702 N N . ALA A 1 97 ? 39.063 0.643 -27.749 1.00 88.56 97 ALA A N 1
ATOM 703 C CA . ALA A 1 97 ? 39.951 -0.343 -27.136 1.00 88.56 97 ALA A CA 1
ATOM 704 C C . ALA A 1 97 ? 39.597 -0.666 -25.675 1.00 88.56 97 ALA A C 1
ATOM 706 O O . ALA A 1 97 ? 39.806 -1.795 -25.238 1.00 88.56 97 ALA A O 1
ATOM 707 N N . HIS A 1 98 ? 39.036 0.285 -24.921 1.00 89.06 98 HIS A N 1
ATOM 708 C CA . HIS A 1 98 ? 38.554 0.038 -23.562 1.00 89.06 98 HIS A CA 1
ATOM 709 C C . HIS A 1 98 ? 37.057 -0.276 -23.452 1.00 89.06 98 HIS A C 1
ATOM 711 O O . HIS A 1 98 ? 36.561 -0.404 -22.337 1.00 89.06 98 HIS A O 1
ATOM 717 N N . CYS A 1 99 ? 36.367 -0.471 -24.578 1.00 93.75 99 CYS A N 1
ATOM 718 C CA . CYS A 1 99 ? 35.110 -1.222 -24.629 1.00 93.75 99 CYS A CA 1
ATOM 719 C C . CYS A 1 99 ? 35.323 -2.711 -24.937 1.00 93.75 99 CYS A C 1
ATOM 721 O O . CYS A 1 99 ? 34.362 -3.470 -24.978 1.00 93.75 99 CYS A O 1
ATOM 723 N N . GLN A 1 100 ? 36.563 -3.155 -25.160 1.00 95.19 100 GLN A N 1
ATOM 724 C CA . GLN A 1 100 ? 36.837 -4.571 -25.382 1.00 95.19 100 GLN A CA 1
ATOM 725 C C . GLN A 1 100 ? 36.741 -5.358 -24.073 1.00 95.19 100 GLN A C 1
ATOM 727 O O . GLN A 1 100 ? 37.149 -4.893 -23.006 1.00 95.19 100 GLN A O 1
ATOM 732 N N . ILE A 1 101 ? 36.207 -6.573 -24.175 1.00 95.25 101 ILE A N 1
ATOM 733 C CA . ILE A 1 101 ? 35.999 -7.464 -23.034 1.00 95.25 101 ILE A CA 1
ATOM 734 C C . ILE A 1 101 ? 37.357 -7.969 -22.548 1.00 95.25 101 ILE A C 1
ATOM 736 O O . ILE A 1 101 ? 38.104 -8.600 -23.294 1.00 95.25 101 ILE A O 1
ATOM 740 N N . LEU A 1 102 ? 37.672 -7.698 -21.284 1.00 94.88 102 LEU A N 1
ATOM 741 C CA . LEU A 1 102 ? 38.939 -8.082 -20.659 1.00 94.88 102 LEU A CA 1
ATOM 742 C C . LEU A 1 102 ? 38.905 -9.534 -20.169 1.00 94.88 102 LEU A C 1
ATOM 744 O O . LEU A 1 102 ? 39.894 -10.261 -20.265 1.00 94.88 102 LEU A O 1
ATOM 748 N N . SER A 1 103 ? 37.763 -9.951 -19.627 1.00 93.81 103 SER A N 1
ATOM 749 C CA . SER A 1 103 ? 37.490 -11.314 -19.174 1.00 93.81 103 SER A CA 1
ATOM 750 C C . SER A 1 103 ? 35.982 -11.535 -19.027 1.00 93.81 103 SER A C 1
ATOM 752 O O . SER A 1 103 ? 35.210 -10.578 -18.982 1.00 93.81 103 SER A O 1
ATOM 754 N N . SER A 1 104 ? 35.550 -12.793 -18.943 1.00 93.19 104 SER A N 1
ATOM 755 C CA . SER A 1 104 ? 34.163 -13.150 -18.635 1.00 93.19 104 SER A CA 1
ATOM 756 C C . SER A 1 104 ? 34.089 -14.295 -17.626 1.00 93.19 104 SER A C 1
ATOM 758 O O . SER A 1 104 ? 34.960 -15.166 -17.582 1.00 93.19 104 SER A O 1
ATOM 760 N N . ASP A 1 105 ? 33.044 -14.281 -16.798 1.00 92.50 105 ASP A N 1
ATOM 761 C CA . ASP A 1 105 ? 32.633 -15.391 -15.939 1.00 92.50 105 ASP A CA 1
ATOM 762 C C . ASP A 1 105 ? 31.242 -15.861 -16.394 1.00 92.50 105 ASP A C 1
ATOM 764 O O . ASP A 1 105 ? 30.217 -15.308 -15.971 1.00 92.50 105 ASP A O 1
ATOM 768 N N . PRO A 1 106 ? 31.189 -16.890 -17.261 1.00 91.81 106 PRO A N 1
ATOM 769 C CA . PRO A 1 106 ? 29.939 -17.370 -17.831 1.00 91.81 106 PRO A CA 1
ATOM 770 C C . PRO A 1 106 ? 28.900 -17.816 -16.808 1.00 91.81 106 PRO A C 1
ATOM 772 O O . PRO A 1 106 ? 27.711 -17.655 -17.055 1.00 91.81 106 PRO A O 1
ATOM 775 N N . LYS A 1 107 ? 29.320 -18.379 -15.667 1.00 90.00 107 LYS A N 1
ATOM 776 C CA . LYS A 1 107 ? 28.396 -18.933 -14.661 1.00 90.00 107 LYS A CA 1
ATOM 777 C C . LYS A 1 107 ? 27.837 -17.870 -13.730 1.00 90.00 107 LYS A C 1
ATOM 779 O O . LYS A 1 107 ? 26.778 -18.075 -13.147 1.00 90.00 107 LYS A O 1
ATOM 784 N N . ARG A 1 108 ? 28.561 -16.765 -13.555 1.00 88.25 108 ARG A N 1
ATOM 785 C CA . ARG A 1 108 ? 28.105 -15.618 -12.763 1.00 88.25 108 ARG A CA 1
ATOM 786 C C . ARG A 1 108 ? 27.404 -14.550 -13.593 1.00 88.25 108 ARG A C 1
ATOM 788 O O . ARG A 1 108 ? 27.006 -13.550 -13.010 1.00 88.25 108 ARG A O 1
ATOM 795 N N . LEU A 1 109 ? 27.260 -14.763 -14.906 1.00 92.81 109 LEU A N 1
ATOM 796 C CA . LEU A 1 109 ? 26.657 -13.804 -15.838 1.00 92.81 109 LEU A CA 1
ATOM 797 C C . LEU A 1 109 ? 27.366 -12.442 -15.754 1.00 92.81 109 LEU A C 1
ATOM 799 O O . LEU A 1 109 ? 26.752 -11.390 -15.584 1.00 92.81 109 LEU A O 1
ATOM 803 N N . GLN A 1 110 ? 28.701 -12.499 -15.789 1.00 95.69 110 GLN A N 1
ATOM 804 C CA . GLN A 1 110 ? 29.575 -11.351 -15.583 1.00 95.69 110 GLN A CA 1
ATOM 805 C C . GLN A 1 110 ? 30.632 -11.236 -16.676 1.00 95.69 110 GLN A C 1
ATOM 807 O O . GLN A 1 110 ? 31.145 -12.236 -17.182 1.00 95.69 110 GLN A O 1
ATOM 812 N N . PHE A 1 111 ? 31.015 -10.003 -16.988 1.00 96.25 111 PHE A N 1
ATOM 813 C CA . PHE A 1 111 ? 32.170 -9.698 -17.827 1.00 96.25 111 PHE A CA 1
ATOM 814 C C . PHE A 1 111 ? 32.902 -8.461 -17.320 1.00 96.25 111 PHE A C 1
ATOM 816 O O . PHE A 1 111 ? 32.332 -7.640 -16.608 1.00 96.25 111 PHE A O 1
ATOM 823 N N . ALA A 1 112 ? 34.178 -8.342 -17.667 1.00 95.06 112 ALA A N 1
ATOM 824 C CA . ALA A 1 112 ? 35.032 -7.252 -17.239 1.00 95.06 112 ALA A CA 1
ATOM 825 C C . ALA A 1 112 ? 35.321 -6.281 -18.386 1.00 95.06 112 ALA A C 1
ATOM 827 O O . ALA A 1 112 ? 35.702 -6.693 -19.483 1.00 95.06 112 ALA A O 1
ATOM 828 N N . VAL A 1 113 ? 35.202 -4.988 -18.099 1.00 95.50 113 VAL A N 1
ATOM 829 C CA . VAL A 1 113 ? 35.473 -3.867 -19.014 1.00 95.50 113 VAL A CA 1
ATOM 830 C C . VAL A 1 113 ? 36.285 -2.800 -18.277 1.00 95.50 113 VAL A C 1
ATOM 832 O O . VAL A 1 113 ? 36.281 -2.742 -17.046 1.00 95.50 113 VAL A O 1
ATOM 835 N N . SER A 1 114 ? 37.022 -1.964 -19.006 1.00 92.38 114 SER A N 1
ATOM 836 C CA . SER A 1 114 ? 37.835 -0.909 -18.406 1.00 92.38 114 SER A CA 1
ATOM 837 C C . SER A 1 114 ? 37.020 0.360 -18.102 1.00 92.38 114 SER A C 1
ATOM 839 O O . SER A 1 114 ? 36.448 0.941 -19.025 1.00 92.38 114 SER A O 1
ATOM 841 N N . PRO A 1 115 ? 37.041 0.870 -16.857 1.00 89.81 115 PRO A N 1
ATOM 842 C CA . PRO A 1 115 ? 36.305 2.075 -16.463 1.00 89.81 115 PRO A CA 1
ATOM 843 C C . PRO A 1 115 ? 37.147 3.360 -16.568 1.00 89.81 115 PRO A C 1
ATOM 845 O O . PRO A 1 115 ? 36.888 4.333 -15.870 1.00 89.81 115 PRO A O 1
ATOM 848 N N . LYS A 1 116 ? 38.223 3.365 -17.366 1.00 86.06 116 LYS A N 1
ATOM 849 C CA . LYS A 1 116 ? 39.267 4.408 -17.311 1.00 86.06 116 LYS A CA 1
ATOM 850 C C . LYS A 1 116 ? 38.950 5.712 -18.041 1.00 86.06 116 LYS A C 1
ATOM 852 O O . LYS A 1 116 ? 39.688 6.677 -17.859 1.00 86.06 116 LYS A O 1
ATOM 857 N N . THR A 1 117 ? 37.950 5.723 -18.913 1.00 86.06 117 THR A N 1
ATOM 858 C CA . THR A 1 117 ? 37.601 6.884 -19.743 1.00 86.06 117 THR A CA 1
ATOM 859 C C . THR A 1 117 ? 36.091 7.042 -19.786 1.00 86.06 117 THR A C 1
ATOM 861 O O . THR A 1 117 ? 35.382 6.033 -19.764 1.00 86.06 117 THR A O 1
ATOM 864 N N . ALA A 1 118 ? 35.616 8.278 -19.904 1.00 88.44 118 ALA A N 1
ATOM 865 C CA . ALA A 1 118 ? 34.212 8.559 -20.158 1.00 88.44 118 ALA A CA 1
ATOM 866 C C . ALA A 1 118 ? 33.807 8.010 -21.530 1.00 88.44 118 ALA A C 1
ATOM 868 O O . ALA A 1 118 ? 34.524 8.243 -22.501 1.00 88.44 118 ALA A O 1
ATOM 869 N N . LYS A 1 119 ? 32.724 7.229 -21.598 1.00 90.38 119 LYS A N 1
ATOM 870 C CA . LYS A 1 119 ? 32.137 6.692 -22.843 1.00 90.38 119 LYS A CA 1
ATOM 871 C C . LYS A 1 119 ? 30.926 5.819 -22.564 1.00 90.38 119 LYS A C 1
ATOM 873 O O . LYS A 1 119 ? 30.693 5.394 -21.433 1.00 90.38 119 LYS A O 1
ATOM 878 N N . THR A 1 120 ? 30.249 5.430 -23.635 1.00 93.56 120 THR A N 1
ATOM 879 C CA . THR A 1 120 ? 29.292 4.324 -23.633 1.00 93.56 120 THR A CA 1
ATOM 880 C C . THR A 1 120 ? 29.782 3.175 -24.508 1.00 93.56 120 THR A C 1
ATOM 882 O O . THR A 1 120 ? 30.093 3.361 -25.681 1.00 93.56 120 THR A O 1
ATOM 885 N N . CYS A 1 121 ? 29.814 1.977 -23.930 1.00 95.12 121 CYS A N 1
ATOM 886 C CA . CYS A 1 121 ? 30.143 0.727 -24.602 1.00 95.12 121 CYS A CA 1
ATOM 887 C C . CYS A 1 121 ? 28.882 -0.114 -24.810 1.00 95.12 121 CYS A C 1
ATOM 889 O O . CYS A 1 121 ? 28.068 -0.237 -23.894 1.00 95.12 121 CYS A O 1
ATOM 891 N N . VAL A 1 122 ? 28.744 -0.726 -25.983 1.00 95.06 122 VAL A N 1
ATOM 892 C CA . VAL A 1 122 ? 27.611 -1.590 -26.333 1.00 95.06 122 VAL A CA 1
ATOM 893 C C . VAL A 1 122 ? 28.109 -3.007 -26.603 1.00 95.06 122 VAL A C 1
ATOM 895 O O . VAL A 1 122 ? 29.117 -3.207 -27.286 1.00 95.06 122 VAL A O 1
ATOM 898 N N . TYR A 1 123 ? 27.384 -3.986 -26.076 1.00 95.94 123 TYR A N 1
ATOM 899 C CA . TYR A 1 123 ? 27.689 -5.408 -26.145 1.00 95.94 123 TYR A CA 1
ATOM 900 C C . TYR A 1 123 ? 26.471 -6.188 -26.625 1.00 95.94 123 TYR A C 1
ATOM 902 O O . TYR A 1 123 ? 25.345 -5.834 -26.288 1.00 95.94 123 TYR A O 1
ATOM 910 N N . ARG A 1 124 ? 26.701 -7.285 -27.342 1.00 95.19 124 ARG A N 1
ATOM 911 C CA . ARG A 1 124 ? 25.700 -8.330 -27.572 1.00 95.19 124 ARG A CA 1
ATOM 912 C C . ARG A 1 124 ? 26.056 -9.533 -26.719 1.00 95.19 124 ARG A C 1
ATOM 914 O O . ARG A 1 124 ? 27.222 -9.932 -26.698 1.00 95.19 124 ARG A O 1
ATOM 921 N N . TYR A 1 125 ? 25.086 -10.096 -26.013 1.00 95.19 125 TYR A N 1
ATOM 922 C CA . TYR A 1 125 ? 25.297 -11.266 -25.171 1.00 95.19 125 TYR A CA 1
ATOM 923 C C . TYR A 1 125 ? 24.269 -12.355 -25.476 1.00 95.19 125 TYR A C 1
ATOM 925 O O . TYR A 1 125 ? 23.116 -12.064 -25.783 1.00 95.19 125 TYR A O 1
ATOM 933 N N . THR A 1 126 ? 24.689 -13.610 -25.339 1.00 94.75 126 THR A N 1
ATOM 934 C CA . THR A 1 126 ? 23.852 -14.796 -25.538 1.00 94.75 126 THR A CA 1
ATOM 935 C C . THR A 1 126 ? 23.915 -15.660 -24.284 1.00 94.75 126 THR A C 1
ATOM 937 O O . THR A 1 126 ? 25.002 -15.981 -23.788 1.00 94.75 126 THR A O 1
ATOM 940 N N . VAL A 1 127 ? 22.751 -16.034 -23.753 1.00 93.38 127 VAL A N 1
ATOM 941 C CA . VAL A 1 127 ? 22.613 -16.883 -22.560 1.00 93.38 127 VAL A CA 1
ATOM 942 C C . VAL A 1 127 ? 21.903 -18.190 -22.875 1.00 93.38 127 VAL A C 1
ATOM 944 O O . VAL A 1 127 ? 21.060 -18.250 -23.768 1.00 93.38 127 VAL A O 1
ATOM 947 N N . THR A 1 128 ? 22.229 -19.239 -22.118 1.00 91.00 128 THR A N 1
ATOM 948 C CA . THR A 1 128 ? 21.631 -20.574 -22.250 1.00 91.00 128 THR A CA 1
ATOM 949 C C . THR A 1 128 ? 21.336 -21.224 -20.900 1.00 91.00 128 THR A C 1
ATOM 951 O O . THR A 1 128 ? 22.065 -21.009 -19.928 1.00 91.00 128 THR A O 1
ATOM 954 N N . ASP A 1 129 ? 20.311 -22.078 -20.872 1.00 89.00 129 ASP A N 1
ATOM 955 C CA . ASP A 1 129 ? 20.013 -23.046 -19.806 1.00 89.00 129 ASP A CA 1
ATOM 956 C C . ASP A 1 129 ? 20.563 -24.458 -20.128 1.00 89.00 129 ASP A C 1
ATOM 958 O O . ASP A 1 129 ? 20.307 -25.419 -19.401 1.00 89.00 129 ASP A O 1
ATOM 962 N N . GLY A 1 130 ? 21.308 -24.593 -21.233 1.00 84.69 130 GLY A N 1
ATOM 963 C CA . GLY A 1 130 ? 21.818 -25.852 -21.781 1.00 84.69 130 GLY A CA 1
ATOM 964 C C . GLY A 1 130 ? 20.916 -26.509 -22.836 1.00 84.69 130 GLY A C 1
ATOM 965 O O . GLY A 1 130 ? 21.345 -27.486 -23.450 1.00 84.69 130 GLY A O 1
ATOM 966 N N . ILE A 1 131 ? 19.702 -25.995 -23.060 1.00 82.69 131 ILE A N 1
ATOM 967 C CA . ILE A 1 131 ? 18.736 -26.486 -24.058 1.00 82.69 131 ILE A CA 1
ATOM 968 C C . ILE A 1 131 ? 18.329 -25.359 -25.010 1.00 82.69 131 ILE A C 1
ATOM 970 O O . ILE A 1 131 ? 18.409 -25.522 -26.226 1.00 82.69 131 ILE A O 1
ATOM 974 N N . ALA A 1 132 ? 17.903 -24.226 -24.461 1.00 85.75 132 ALA A N 1
ATOM 975 C CA . ALA A 1 132 ? 17.507 -23.036 -25.196 1.00 85.75 132 ALA A CA 1
ATOM 976 C C . ALA A 1 132 ? 18.589 -21.955 -25.099 1.00 85.75 132 ALA A C 1
ATOM 978 O O . ALA A 1 132 ? 19.404 -21.942 -24.172 1.00 85.75 132 ALA A O 1
ATOM 979 N N . SER A 1 133 ? 18.589 -21.029 -26.054 1.00 88.06 133 SER A N 1
ATOM 980 C CA . SER A 1 133 ? 19.431 -19.836 -26.018 1.00 88.06 133 SER A CA 1
ATOM 981 C C . SER A 1 133 ? 18.641 -18.601 -26.417 1.00 88.06 133 SER A C 1
ATOM 983 O O . SER A 1 133 ? 17.758 -18.663 -27.275 1.00 88.06 133 SER A O 1
ATOM 985 N N . THR A 1 134 ? 18.975 -17.470 -25.811 1.00 89.19 134 THR A N 1
ATOM 986 C CA . THR A 1 134 ? 18.424 -16.171 -26.191 1.00 89.19 134 THR A CA 1
ATOM 987 C C . THR A 1 134 ? 19.490 -15.092 -26.088 1.00 89.19 134 THR A C 1
ATOM 989 O O . THR A 1 134 ? 20.475 -15.253 -25.366 1.00 89.19 134 THR A O 1
ATOM 992 N N . GLU A 1 135 ? 19.288 -14.012 -26.830 1.00 90.31 135 GLU A N 1
ATOM 993 C CA . GLU A 1 135 ? 20.221 -12.895 -26.938 1.00 90.31 135 GLU A CA 1
ATOM 994 C C . GLU A 1 135 ? 19.621 -11.629 -26.337 1.00 90.31 135 GLU A C 1
ATOM 996 O O . GLU A 1 135 ? 18.399 -11.513 -26.240 1.00 90.31 135 GLU A O 1
ATOM 1001 N N . GLY A 1 136 ? 20.493 -10.703 -25.953 1.00 90.25 136 GLY A N 1
ATOM 1002 C CA . GLY A 1 136 ? 20.145 -9.345 -25.557 1.00 90.25 136 GLY A CA 1
ATOM 1003 C C . GLY A 1 136 ? 21.328 -8.395 -25.739 1.00 90.25 136 GLY A C 1
ATOM 1004 O O . GLY A 1 136 ? 22.454 -8.806 -26.058 1.00 90.25 136 GLY A O 1
ATOM 1005 N N . MET A 1 137 ? 21.072 -7.111 -25.524 1.00 92.88 137 MET A N 1
ATOM 1006 C CA . MET A 1 137 ? 22.039 -6.028 -25.673 1.00 92.88 137 MET A CA 1
ATOM 1007 C C . MET A 1 137 ? 22.425 -5.434 -24.318 1.00 92.88 137 MET A C 1
ATOM 1009 O O . MET A 1 137 ? 21.603 -5.237 -23.431 1.00 92.88 137 MET A O 1
ATOM 1013 N N . GLY A 1 138 ? 23.705 -5.124 -24.143 1.00 93.69 138 GLY A N 1
ATOM 1014 C CA . GLY A 1 138 ? 24.235 -4.492 -22.941 1.00 93.69 138 GLY A CA 1
ATOM 1015 C C . GLY A 1 138 ? 24.835 -3.132 -23.249 1.00 93.69 138 GLY A C 1
ATOM 1016 O O . GLY A 1 138 ? 25.806 -3.052 -23.993 1.00 93.69 138 GLY A O 1
ATOM 1017 N N . ARG A 1 139 ? 24.316 -2.067 -22.647 1.00 94.19 139 ARG A N 1
ATOM 1018 C CA . ARG A 1 139 ? 24.864 -0.708 -22.696 1.00 94.19 139 ARG A CA 1
ATOM 1019 C C . ARG A 1 139 ? 25.535 -0.399 -21.360 1.00 94.19 139 ARG A C 1
ATOM 1021 O O . ARG A 1 139 ? 24.897 -0.420 -20.311 1.00 94.19 139 ARG A O 1
ATOM 1028 N N . VAL A 1 140 ? 26.832 -0.118 -21.376 1.00 94.88 140 VAL A N 1
ATOM 1029 C CA . VAL A 1 140 ? 27.614 0.220 -20.179 1.00 94.88 140 VAL A CA 1
ATOM 1030 C C . VAL A 1 140 ? 28.211 1.605 -20.355 1.00 94.88 140 VAL A C 1
ATOM 1032 O O . VAL A 1 140 ? 29.060 1.809 -21.221 1.00 94.88 140 VAL A O 1
ATOM 1035 N N . THR A 1 141 ? 27.773 2.552 -19.535 1.00 93.44 141 THR A N 1
ATOM 1036 C CA . THR A 1 141 ? 28.258 3.933 -19.545 1.00 93.44 141 THR A CA 1
ATOM 1037 C C . THR A 1 141 ? 29.237 4.162 -18.401 1.00 93.44 141 THR A C 1
ATOM 1039 O O . THR A 1 141 ? 28.942 3.838 -17.254 1.00 93.44 141 THR A O 1
ATOM 1042 N N . PHE A 1 142 ? 30.375 4.775 -18.707 1.00 90.50 142 PHE A N 1
ATOM 1043 C CA . PHE A 1 142 ? 31.321 5.322 -17.740 1.00 90.50 142 PHE A CA 1
ATOM 1044 C C . PHE A 1 142 ? 31.267 6.843 -17.818 1.00 90.50 142 PHE A C 1
ATOM 1046 O O . PHE A 1 142 ? 31.441 7.400 -18.899 1.00 90.50 142 PHE A O 1
ATOM 1053 N N . SER A 1 143 ? 31.001 7.517 -16.703 1.00 88.12 143 SER A N 1
ATOM 1054 C CA . SER A 1 143 ? 30.872 8.981 -16.648 1.00 88.12 143 SER A CA 1
ATOM 1055 C C . SER A 1 143 ? 31.318 9.521 -15.281 1.00 88.12 143 SER A C 1
ATOM 1057 O O . SER A 1 143 ? 31.482 8.746 -14.339 1.00 88.12 143 SER A O 1
ATOM 1059 N N . ALA A 1 144 ? 31.553 10.828 -15.155 1.00 79.75 144 ALA A N 1
ATOM 1060 C CA . ALA A 1 144 ? 31.876 11.476 -13.886 1.00 79.75 144 ALA A CA 1
ATOM 1061 C C . ALA A 1 144 ? 30.813 11.245 -12.788 1.00 79.75 144 ALA A C 1
ATOM 1063 O O . ALA A 1 144 ? 29.622 11.047 -13.061 1.00 79.75 144 ALA A O 1
ATOM 1064 N N . SER A 1 145 ? 31.250 11.284 -11.521 1.00 65.75 145 SER A N 1
ATOM 1065 C CA . SER A 1 145 ? 30.435 10.820 -10.391 1.00 65.75 145 SER A CA 1
ATOM 1066 C C . SER A 1 145 ? 29.180 11.655 -10.113 1.00 65.75 145 SER A C 1
ATOM 1068 O O . SER A 1 145 ? 29.101 12.865 -10.352 1.00 65.75 145 SER A O 1
ATOM 1070 N N . GLN A 1 146 ? 28.174 10.993 -9.530 1.00 53.91 146 GLN A N 1
ATOM 1071 C CA . GLN A 1 146 ? 26.886 11.591 -9.154 1.00 53.91 146 GLN A CA 1
ATOM 1072 C C . GLN A 1 146 ? 27.010 12.808 -8.212 1.00 53.91 146 GLN A C 1
ATOM 1074 O O . GLN A 1 146 ? 26.222 13.744 -8.338 1.00 53.91 146 GLN A O 1
ATOM 1079 N N . SER A 1 147 ? 28.023 12.859 -7.337 1.00 45.38 147 SER A N 1
ATOM 1080 C CA . SER A 1 147 ? 28.226 13.972 -6.394 1.00 45.38 147 SER A CA 1
ATOM 1081 C C . SER A 1 147 ? 28.604 15.297 -7.071 1.00 45.38 147 SER A C 1
ATOM 1083 O O . SER A 1 147 ? 28.220 16.365 -6.582 1.00 45.38 147 SER A O 1
ATOM 1085 N N . ASN A 1 148 ? 29.290 15.247 -8.220 1.00 49.44 148 ASN A N 1
ATOM 1086 C CA . ASN A 1 148 ? 29.611 16.437 -9.018 1.00 49.44 148 ASN A CA 1
ATOM 1087 C C . ASN A 1 148 ? 28.390 16.951 -9.804 1.00 49.44 148 ASN A C 1
ATOM 1089 O O . ASN A 1 148 ? 28.241 18.160 -9.983 1.00 49.44 148 ASN A O 1
ATOM 1093 N N . ARG A 1 149 ? 27.456 16.064 -10.182 1.00 51.06 149 ARG A N 1
ATOM 1094 C CA . ARG A 1 149 ? 26.173 16.432 -10.818 1.00 51.06 149 ARG A CA 1
ATOM 1095 C C . ARG A 1 149 ? 25.233 17.170 -9.851 1.00 51.06 149 ARG A C 1
ATOM 1097 O O . ARG A 1 149 ? 24.596 18.147 -10.235 1.00 51.06 149 ARG A O 1
ATOM 1104 N N . THR A 1 150 ? 25.207 16.781 -8.573 1.00 41.06 150 THR A N 1
ATOM 1105 C CA . THR A 1 150 ? 24.358 17.408 -7.539 1.00 41.06 150 THR A CA 1
ATOM 1106 C C . THR A 1 150 ? 24.830 18.785 -7.052 1.00 41.06 150 THR A C 1
ATOM 1108 O O . THR A 1 150 ? 23.996 19.590 -6.638 1.00 41.06 150 THR A O 1
ATOM 1111 N N . GLN A 1 151 ? 26.126 19.124 -7.128 1.00 40.69 151 GLN A N 1
ATOM 1112 C CA . GLN A 1 151 ? 26.582 20.481 -6.768 1.00 40.69 151 GLN A CA 1
ATOM 1113 C C . GLN A 1 151 ? 26.051 21.555 -7.738 1.00 40.69 151 GLN A C 1
ATOM 1115 O O . GLN A 1 151 ? 25.709 22.651 -7.291 1.00 40.69 151 GLN A O 1
ATOM 1120 N N . LYS A 1 152 ? 25.870 21.244 -9.032 1.00 43.53 152 LYS A N 1
ATOM 1121 C CA . LYS A 1 152 ? 25.273 22.176 -10.012 1.00 43.53 152 LYS A CA 1
ATOM 1122 C C . LYS A 1 152 ? 23.764 22.412 -9.782 1.00 43.53 152 LYS A C 1
ATOM 1124 O O . LYS A 1 152 ? 23.295 23.524 -10.014 1.00 43.53 152 LYS A O 1
ATOM 1129 N N . ALA A 1 153 ? 23.028 21.452 -9.209 1.00 39.69 153 ALA A N 1
ATOM 1130 C CA . ALA A 1 153 ? 21.605 21.613 -8.861 1.00 39.69 153 ALA A CA 1
ATOM 1131 C C . ALA A 1 153 ? 21.365 22.670 -7.760 1.00 39.69 153 ALA A C 1
ATOM 1133 O O . ALA A 1 153 ? 20.373 23.396 -7.786 1.00 39.69 153 ALA A O 1
ATOM 1134 N N . SER A 1 154 ? 22.317 22.841 -6.833 1.00 38.03 154 SER A N 1
ATOM 1135 C CA . SER A 1 154 ? 22.255 23.889 -5.796 1.00 38.03 154 SER A CA 1
ATOM 1136 C C . SER A 1 154 ? 22.423 25.325 -6.331 1.00 38.03 154 SER A C 1
ATOM 1138 O O . SER A 1 154 ? 22.245 26.285 -5.585 1.00 38.03 154 SER A O 1
ATOM 1140 N N . SER A 1 155 ? 22.717 25.473 -7.631 1.00 36.12 155 SER A N 1
ATOM 1141 C CA . SER A 1 155 ? 22.893 26.755 -8.333 1.00 36.12 155 SER A CA 1
ATOM 1142 C C . SER A 1 155 ? 21.662 27.190 -9.147 1.00 36.12 155 SER A C 1
ATOM 1144 O O . SER A 1 155 ? 21.726 28.200 -9.844 1.00 36.12 155 SER A O 1
ATOM 1146 N N . GLY A 1 156 ? 20.545 26.451 -9.080 1.00 33.09 156 GLY A N 1
ATOM 1147 C CA . GLY A 1 156 ? 19.301 26.791 -9.787 1.00 33.09 156 GLY A CA 1
ATOM 1148 C C . GLY A 1 156 ? 19.274 26.437 -11.281 1.00 33.09 156 GLY A C 1
ATOM 1149 O O . GLY A 1 156 ? 18.415 26.937 -12.001 1.00 33.09 156 GLY A O 1
ATOM 1150 N N . ILE A 1 157 ? 20.194 25.589 -11.752 1.00 38.09 157 ILE A N 1
ATOM 1151 C CA . ILE A 1 157 ? 20.217 25.077 -13.130 1.00 38.09 157 ILE A CA 1
ATOM 1152 C C . ILE A 1 157 ? 19.484 23.728 -13.160 1.00 38.09 157 ILE A C 1
ATOM 1154 O O . ILE A 1 157 ? 19.805 22.837 -12.373 1.00 38.09 157 ILE A O 1
ATOM 1158 N N . SER A 1 158 ? 18.503 23.595 -14.061 1.00 37.59 158 SER A N 1
ATOM 1159 C CA . SER A 1 158 ? 17.818 22.332 -14.371 1.00 37.59 158 SER A CA 1
ATOM 1160 C C . SER A 1 158 ? 18.844 21.238 -14.684 1.00 37.59 158 SER A C 1
ATOM 1162 O O . SER A 1 158 ? 19.700 21.422 -15.550 1.00 37.59 158 SER A O 1
ATOM 1164 N N . THR A 1 159 ? 18.806 20.117 -13.964 1.00 47.16 159 THR A N 1
ATOM 1165 C CA . THR A 1 159 ? 19.696 18.982 -14.232 1.00 47.16 159 THR A CA 1
ATOM 1166 C C . THR A 1 159 ? 19.226 18.274 -15.498 1.00 47.16 159 THR A C 1
ATOM 1168 O O . THR A 1 159 ? 18.179 17.630 -15.482 1.00 47.16 159 THR A O 1
ATOM 1171 N N . LEU A 1 160 ? 19.991 18.396 -16.584 1.00 54.12 160 LEU A N 1
ATOM 1172 C CA . LEU A 1 160 ? 19.745 17.667 -17.826 1.00 54.12 160 LEU A CA 1
ATOM 1173 C C . LEU A 1 160 ? 19.830 16.150 -17.569 1.00 54.12 160 LEU A C 1
ATOM 1175 O O . LEU A 1 160 ? 20.777 15.676 -16.935 1.00 54.12 160 LEU A O 1
ATOM 1179 N N . SER A 1 161 ? 18.840 15.394 -18.052 1.00 69.69 161 SER A N 1
ATOM 1180 C CA . SER A 1 161 ? 18.879 13.928 -18.044 1.00 69.69 161 SER A CA 1
ATOM 1181 C C . SER A 1 161 ? 20.094 13.437 -18.835 1.00 69.69 161 SER A C 1
ATOM 1183 O O . SER A 1 161 ? 20.344 13.895 -19.945 1.00 69.69 161 SER A O 1
ATOM 1185 N N . THR A 1 162 ? 20.842 12.467 -18.303 1.00 79.69 162 THR A N 1
ATOM 1186 C CA . THR A 1 162 ? 21.949 11.818 -19.036 1.00 79.69 162 THR A CA 1
ATOM 1187 C C . THR A 1 162 ? 21.463 10.824 -20.096 1.00 79.69 162 THR A C 1
ATOM 1189 O O . THR A 1 162 ? 22.277 10.149 -20.726 1.00 79.69 162 THR A O 1
ATOM 1192 N N . VAL A 1 163 ? 20.148 10.698 -20.275 1.00 84.56 163 VAL A N 1
ATOM 1193 C CA . VAL A 1 163 ? 19.493 9.980 -21.372 1.00 84.56 163 VAL A CA 1
ATOM 1194 C C . VAL A 1 163 ? 18.750 11.019 -22.206 1.00 84.56 163 VAL A C 1
ATOM 1196 O O . VAL A 1 163 ? 17.879 11.715 -21.683 1.00 84.56 163 VAL A O 1
ATOM 1199 N N . LEU A 1 164 ? 19.142 11.145 -23.471 1.00 87.81 164 LEU A N 1
ATOM 1200 C CA . LEU A 1 164 ? 18.577 12.080 -24.441 1.00 87.81 164 LEU A CA 1
ATOM 1201 C C . LEU A 1 164 ? 17.266 11.526 -25.023 1.00 87.81 164 LEU A C 1
ATOM 1203 O O . LEU A 1 164 ? 17.086 10.303 -25.042 1.00 87.81 164 LEU A O 1
ATOM 1207 N N . PRO A 1 165 ? 16.373 12.393 -25.534 1.00 85.88 165 PRO A N 1
ATOM 1208 C CA . PRO A 1 165 ? 15.242 11.959 -26.348 1.00 85.88 165 PRO A CA 1
ATOM 1209 C C . PRO A 1 165 ? 15.689 11.092 -27.536 1.00 85.88 165 PRO A C 1
ATOM 1211 O O . PRO A 1 165 ? 16.767 11.302 -28.102 1.00 85.88 165 PRO A O 1
ATOM 1214 N N . SER A 1 166 ? 14.867 10.113 -27.912 1.00 88.75 166 SER A N 1
ATOM 1215 C CA . SER A 1 166 ? 15.092 9.308 -29.114 1.00 88.75 166 SER A CA 1
ATOM 1216 C C . SER A 1 166 ? 14.884 10.172 -30.361 1.00 88.75 166 SER A C 1
ATOM 1218 O O . SER A 1 166 ? 13.978 11.002 -30.401 1.00 88.75 166 SER A O 1
ATOM 1220 N N . VAL A 1 167 ? 15.706 9.975 -31.392 1.00 91.81 167 VAL A N 1
ATOM 1221 C CA . VAL A 1 167 ? 15.503 10.602 -32.707 1.00 91.81 167 VAL A CA 1
ATOM 1222 C C . VAL A 1 167 ? 15.012 9.531 -33.665 1.00 91.81 167 VAL A C 1
ATOM 1224 O O . VAL A 1 167 ? 15.721 8.552 -33.888 1.00 91.81 167 VAL A O 1
ATOM 1227 N N . SER A 1 168 ? 13.823 9.724 -34.234 1.00 91.00 168 SER A N 1
ATOM 1228 C CA . SER A 1 168 ? 13.280 8.858 -35.282 1.00 91.00 168 SER A CA 1
ATOM 1229 C C . SER A 1 168 ? 13.241 9.595 -36.619 1.00 91.00 168 SER A C 1
ATOM 1231 O O . SER A 1 168 ? 12.875 10.774 -36.688 1.00 91.00 168 SER A O 1
ATOM 1233 N N . LYS A 1 169 ? 13.667 8.918 -37.686 1.00 92.69 169 LYS A N 1
ATOM 1234 C CA . LYS A 1 169 ? 13.609 9.407 -39.067 1.00 92.69 169 LYS A CA 1
ATOM 1235 C C . LYS A 1 169 ? 13.113 8.300 -39.983 1.00 92.69 169 LYS A C 1
ATOM 1237 O O . LYS A 1 169 ? 13.433 7.135 -39.785 1.00 92.69 169 LYS A O 1
ATOM 1242 N N . SER A 1 170 ? 12.412 8.682 -41.039 1.00 90.62 170 SER A N 1
ATOM 1243 C CA . SER A 1 170 ? 11.991 7.764 -42.090 1.00 90.62 170 SER A CA 1
ATOM 1244 C C . SER A 1 170 ? 12.598 8.152 -43.435 1.00 90.62 170 SER A C 1
ATOM 1246 O O . SER A 1 170 ? 12.911 9.318 -43.696 1.00 90.62 170 SER A O 1
ATOM 1248 N N . THR A 1 171 ? 12.813 7.158 -44.288 1.00 91.50 171 THR A N 1
ATOM 1249 C CA . THR A 1 171 ? 13.293 7.336 -45.660 1.00 91.50 171 THR A CA 1
ATOM 1250 C C . THR A 1 171 ? 12.802 6.194 -46.550 1.00 91.50 171 THR A C 1
ATOM 1252 O O . THR A 1 171 ? 12.176 5.241 -46.080 1.00 91.50 171 THR A O 1
ATOM 1255 N N . THR A 1 172 ? 13.078 6.287 -47.847 1.00 90.31 172 THR A N 1
ATOM 1256 C CA . THR A 1 172 ? 12.654 5.298 -48.836 1.00 90.31 172 THR A CA 1
ATOM 1257 C C . THR A 1 172 ? 13.842 4.469 -49.307 1.00 90.31 172 THR A C 1
ATOM 1259 O O . THR A 1 172 ? 14.964 4.967 -49.414 1.00 90.31 172 THR A O 1
ATOM 1262 N N . LEU A 1 173 ? 13.609 3.199 -49.635 1.00 90.06 173 LEU A N 1
ATOM 1263 C CA . LEU A 1 173 ? 14.630 2.316 -50.195 1.00 90.06 173 LEU A CA 1
ATOM 1264 C C . LEU A 1 173 ? 15.335 2.961 -51.405 1.00 90.06 173 LEU A C 1
ATOM 1266 O O . LEU A 1 173 ? 14.699 3.339 -52.390 1.00 90.06 173 LEU A O 1
ATOM 1270 N N . GLY A 1 174 ? 16.666 3.021 -51.347 1.00 88.31 174 GLY A N 1
ATOM 1271 C CA . GLY A 1 174 ? 17.537 3.598 -52.373 1.00 88.31 174 GLY A CA 1
ATOM 1272 C C . GLY A 1 174 ? 17.873 5.079 -52.179 1.00 88.31 174 GLY A C 1
ATOM 1273 O O . GLY A 1 174 ? 18.694 5.601 -52.935 1.00 88.31 174 GLY A O 1
ATOM 1274 N N . GLU A 1 175 ? 17.281 5.754 -51.192 1.00 91.50 175 GLU A N 1
ATOM 1275 C CA . GLU A 1 175 ? 17.606 7.139 -50.846 1.00 91.50 175 GLU A CA 1
ATOM 1276 C C . GLU A 1 175 ? 18.716 7.216 -49.784 1.00 91.50 175 GLU A C 1
ATOM 1278 O O . GLU A 1 175 ? 18.880 6.332 -48.941 1.00 91.50 175 GLU A O 1
ATOM 1283 N N . THR A 1 176 ? 19.495 8.298 -49.820 1.00 93.88 176 THR A N 1
ATOM 1284 C CA . THR A 1 176 ? 20.429 8.637 -48.741 1.00 93.88 176 THR A CA 1
ATOM 1285 C C . THR A 1 176 ? 19.772 9.689 -47.856 1.00 93.88 176 THR A C 1
ATOM 1287 O O . THR A 1 176 ? 19.438 10.781 -48.321 1.00 93.88 176 THR A O 1
ATOM 1290 N N . LEU A 1 177 ? 19.617 9.375 -46.575 1.00 94.75 177 LEU A N 1
ATOM 1291 C CA . LEU A 1 177 ? 19.103 10.283 -45.560 1.00 94.75 177 LEU A CA 1
ATOM 1292 C C . LEU A 1 177 ? 20.257 11.093 -44.955 1.00 94.75 177 LEU A C 1
ATOM 1294 O O . LEU A 1 177 ? 21.257 10.527 -44.511 1.00 94.75 177 LEU A O 1
ATOM 1298 N N . THR A 1 178 ? 20.096 12.417 -44.892 1.00 95.69 178 THR A N 1
ATOM 1299 C CA . THR A 1 178 ? 21.055 13.330 -44.250 1.00 95.69 178 THR A CA 1
ATOM 1300 C C . THR A 1 178 ? 20.345 14.324 -43.339 1.00 95.69 178 THR A C 1
ATOM 1302 O O . THR A 1 178 ? 19.411 14.991 -43.785 1.00 95.69 178 THR A O 1
ATOM 1305 N N . PHE A 1 179 ? 20.799 14.456 -42.093 1.00 96.94 179 PHE A N 1
ATOM 1306 C CA . PHE A 1 179 ? 20.274 15.410 -41.106 1.00 96.94 179 PHE A CA 1
ATOM 1307 C C . PHE A 1 179 ? 21.321 15.695 -40.014 1.00 96.94 179 PHE A C 1
ATOM 1309 O O . PHE A 1 179 ? 22.383 15.079 -40.012 1.00 96.94 179 PHE A O 1
ATOM 1316 N N . SER A 1 180 ? 21.040 16.620 -39.093 1.00 95.94 180 SER A N 1
ATOM 1317 C CA . SER A 1 180 ? 21.948 17.003 -38.001 1.00 95.94 180 SER A CA 1
ATOM 1318 C C . SER A 1 180 ? 21.326 16.683 -36.643 1.00 95.94 180 SER A C 1
ATOM 1320 O O . SER A 1 180 ? 20.291 17.245 -36.296 1.00 95.94 180 SER A O 1
ATOM 1322 N N . LEU A 1 181 ? 21.969 15.826 -35.843 1.00 95.56 181 LEU A N 1
ATOM 1323 C CA . LEU A 1 181 ? 21.582 15.590 -34.444 1.00 95.56 181 LEU A CA 1
ATOM 1324 C C . LEU A 1 181 ? 21.790 16.836 -33.579 1.00 95.56 181 LEU A C 1
ATOM 1326 O O . LEU A 1 181 ? 21.112 16.994 -32.568 1.00 95.56 181 LEU A O 1
ATOM 1330 N N . ALA A 1 182 ? 22.704 17.731 -33.962 1.00 92.38 182 ALA A N 1
ATOM 1331 C CA . ALA A 1 182 ? 22.901 18.980 -33.239 1.00 92.38 182 ALA A CA 1
ATOM 1332 C C . ALA A 1 182 ? 21.690 19.919 -33.356 1.00 92.38 182 ALA A C 1
ATOM 1334 O O . ALA A 1 182 ? 21.383 20.642 -32.409 1.00 92.38 182 ALA A O 1
ATOM 1335 N N . ASP A 1 183 ? 20.972 19.867 -34.481 1.00 93.31 183 ASP A N 1
ATOM 1336 C CA . ASP A 1 183 ? 19.728 20.617 -34.652 1.00 93.31 183 ASP A CA 1
ATOM 1337 C C . ASP A 1 183 ? 18.591 19.987 -33.829 1.00 93.31 183 ASP A C 1
ATOM 1339 O O . ASP A 1 183 ? 17.867 20.706 -33.133 1.00 93.31 183 ASP A O 1
ATOM 1343 N N . GLU A 1 184 ? 18.486 18.650 -33.839 1.00 93.69 184 GLU A N 1
ATOM 1344 C CA . GLU A 1 184 ? 17.482 17.896 -33.066 1.00 93.69 184 GLU A CA 1
ATOM 1345 C C . GLU A 1 184 ? 17.624 18.119 -31.549 1.00 93.69 184 GLU A C 1
ATOM 1347 O O . GLU A 1 184 ? 16.621 18.263 -30.857 1.00 93.69 184 GLU A O 1
ATOM 1352 N N . PHE A 1 185 ? 18.857 18.220 -31.035 1.00 92.94 185 PHE A N 1
ATOM 1353 C CA . PHE A 1 185 ? 19.152 18.446 -29.610 1.00 92.94 185 PHE A CA 1
ATOM 1354 C C . PHE A 1 185 ? 19.557 19.885 -29.280 1.00 92.94 185 PHE A C 1
ATOM 1356 O O . PHE A 1 185 ? 20.260 20.140 -28.298 1.00 92.94 185 PHE A O 1
ATOM 1363 N N . SER A 1 186 ? 19.161 20.854 -30.106 1.00 89.00 186 SER A N 1
ATOM 1364 C CA . SER A 1 186 ? 19.601 22.247 -29.957 1.00 89.00 186 SER A CA 1
ATOM 1365 C C . SER A 1 186 ? 19.321 22.835 -28.567 1.00 89.00 186 SER A C 1
ATOM 1367 O O . SER A 1 186 ? 20.090 23.673 -28.098 1.00 89.00 186 SER A O 1
ATOM 1369 N N . THR A 1 187 ? 18.274 22.379 -27.872 1.00 86.06 187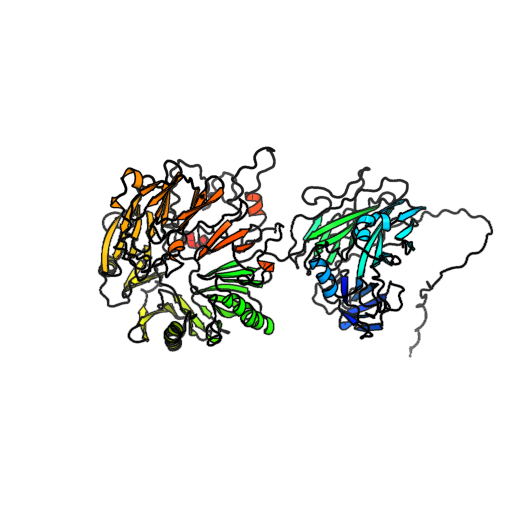 THR A N 1
ATOM 1370 C CA . THR A 1 187 ? 17.956 22.825 -26.506 1.00 86.06 187 THR A CA 1
ATOM 1371 C C . THR A 1 187 ? 18.898 22.195 -25.481 1.00 86.06 187 THR A C 1
ATOM 1373 O O . THR A 1 187 ? 19.495 22.905 -24.672 1.00 86.06 187 THR A O 1
ATOM 1376 N N . GLU A 1 188 ? 19.083 20.881 -25.526 1.00 87.56 188 GLU A N 1
ATOM 1377 C CA . GLU A 1 188 ? 19.939 20.113 -24.623 1.00 87.56 188 GLU A CA 1
ATOM 1378 C C . GLU A 1 188 ? 21.402 20.544 -24.741 1.00 87.56 188 GLU A C 1
ATOM 1380 O O . GLU A 1 188 ? 22.083 20.723 -23.730 1.00 87.56 188 GLU A O 1
ATOM 1385 N N . LEU A 1 189 ? 21.873 20.787 -25.967 1.00 87.88 189 LEU A N 1
ATOM 1386 C CA . LEU A 1 189 ? 23.246 21.206 -26.240 1.00 87.88 189 LEU A CA 1
ATOM 1387 C C . LEU A 1 189 ? 23.592 22.576 -25.647 1.00 87.88 189 LEU A C 1
ATOM 1389 O O . LEU A 1 189 ? 24.749 22.803 -25.305 1.00 87.88 189 LEU A O 1
ATOM 1393 N N . THR A 1 190 ? 22.622 23.480 -25.457 1.00 84.94 190 THR A N 1
ATOM 1394 C CA . THR A 1 190 ? 22.887 24.784 -24.808 1.00 84.94 190 THR A CA 1
ATOM 1395 C C . THR A 1 190 ? 23.286 24.662 -23.340 1.00 84.94 190 THR A C 1
ATOM 1397 O O . THR A 1 190 ? 23.821 25.612 -22.766 1.00 84.94 190 THR A O 1
ATOM 1400 N N . LEU A 1 191 ? 23.023 23.505 -22.728 1.00 81.88 191 LEU A N 1
ATOM 1401 C CA . LEU A 1 191 ? 23.371 23.204 -21.343 1.00 81.88 191 LEU A CA 1
ATOM 1402 C C . LEU A 1 191 ? 24.733 22.503 -21.216 1.00 81.88 191 LEU A C 1
ATOM 1404 O O . LEU A 1 191 ? 25.202 22.305 -20.094 1.00 81.88 191 LEU A O 1
ATOM 1408 N N . MET A 1 192 ? 25.353 22.135 -22.340 1.00 84.75 192 MET A N 1
ATOM 1409 C CA . MET A 1 192 ? 26.658 21.477 -22.411 1.00 84.75 192 MET A CA 1
ATOM 1410 C C . MET A 1 192 ? 27.762 22.505 -22.683 1.00 84.75 192 MET A C 1
ATOM 1412 O O . MET A 1 192 ? 27.516 23.560 -23.272 1.00 84.75 192 MET A O 1
ATOM 1416 N N . THR A 1 193 ? 28.987 22.216 -22.250 1.00 83.25 193 THR A N 1
ATOM 1417 C CA . THR A 1 193 ? 30.131 23.121 -22.428 1.00 83.25 193 THR A CA 1
ATOM 1418 C C . THR A 1 193 ? 30.845 22.843 -23.750 1.00 83.25 193 THR A C 1
ATOM 1420 O O . THR A 1 193 ? 31.030 23.764 -24.548 1.00 83.25 193 THR A O 1
ATOM 1423 N N . HIS A 1 194 ? 31.222 21.586 -24.000 1.00 86.00 194 HIS A N 1
ATOM 1424 C CA . HIS A 1 194 ? 31.881 21.153 -25.237 1.00 86.00 194 HIS A CA 1
ATOM 1425 C C . HIS A 1 194 ? 31.349 19.778 -25.666 1.00 86.00 194 HIS A C 1
ATOM 1427 O O . HIS A 1 194 ? 31.985 18.755 -25.411 1.00 86.00 194 HIS A O 1
ATOM 1433 N N . PRO A 1 195 ? 30.170 19.739 -26.305 1.00 89.81 195 PRO A N 1
ATOM 1434 C CA . PRO A 1 195 ? 29.576 18.491 -26.760 1.00 89.81 195 PRO A CA 1
ATOM 1435 C C . PRO A 1 195 ? 30.323 17.920 -27.975 1.00 89.81 195 PRO A C 1
ATOM 1437 O O . PRO A 1 195 ? 30.514 18.611 -28.976 1.00 89.81 195 PRO A O 1
ATOM 1440 N N . LEU A 1 196 ? 30.690 16.642 -27.904 1.00 91.62 196 LEU A N 1
ATOM 1441 C CA . LEU A 1 196 ? 31.283 15.859 -28.990 1.00 91.62 196 LEU A CA 1
ATOM 1442 C C . LEU A 1 196 ? 30.466 14.587 -29.222 1.00 91.62 196 LEU A C 1
ATOM 1444 O O . LEU A 1 196 ? 30.275 13.789 -28.302 1.00 91.62 196 LEU A O 1
ATOM 1448 N N . PHE A 1 197 ? 29.992 14.383 -30.451 1.00 94.19 197 PHE A N 1
ATOM 1449 C CA . PHE A 1 197 ? 29.204 13.203 -30.813 1.00 94.19 197 PHE A CA 1
ATOM 1450 C C . PHE A 1 197 ? 30.096 11.986 -31.082 1.00 94.19 197 PHE A C 1
ATOM 1452 O O . PHE A 1 197 ? 31.132 12.085 -31.739 1.00 94.19 197 PHE A O 1
ATOM 1459 N N . SER A 1 198 ? 29.676 10.816 -30.599 1.00 93.56 198 SER A N 1
ATOM 1460 C CA . SER A 1 198 ? 30.320 9.538 -30.912 1.00 93.56 198 SER A CA 1
ATOM 1461 C C . SER A 1 198 ? 29.892 8.985 -32.273 1.00 93.56 198 SER A C 1
ATOM 1463 O O . SER A 1 198 ? 28.834 9.336 -32.792 1.00 93.56 198 SER A O 1
ATOM 1465 N N . GLU A 1 199 ? 30.641 8.002 -32.790 1.00 91.94 199 GLU A N 1
ATOM 1466 C CA . GLU A 1 199 ? 30.127 7.147 -33.869 1.00 91.94 199 GLU A CA 1
ATOM 1467 C C . GLU A 1 199 ? 28.836 6.427 -33.428 1.00 91.94 199 GLU A C 1
ATOM 1469 O O . GLU A 1 199 ? 28.623 6.176 -32.232 1.00 91.94 199 GLU A O 1
ATOM 1474 N N . ALA A 1 200 ? 27.981 6.084 -34.394 1.00 91.00 200 ALA A N 1
ATOM 1475 C CA . ALA A 1 200 ? 26.821 5.245 -34.132 1.00 91.00 200 ALA A CA 1
ATOM 1476 C C . ALA A 1 200 ? 27.246 3.790 -33.925 1.00 91.00 200 ALA A C 1
ATOM 1478 O O . ALA A 1 200 ? 28.116 3.261 -34.621 1.00 91.00 200 ALA A O 1
ATOM 1479 N N . ILE A 1 201 ? 26.573 3.116 -33.001 1.00 91.25 201 ILE A N 1
ATOM 1480 C CA . ILE A 1 201 ? 26.762 1.702 -32.714 1.00 91.25 201 ILE A CA 1
ATOM 1481 C C . ILE A 1 201 ? 25.448 0.991 -33.009 1.00 91.25 201 ILE A C 1
ATOM 1483 O O . ILE A 1 201 ? 24.462 1.180 -32.297 1.00 91.25 201 ILE A O 1
ATOM 1487 N N . ALA A 1 202 ? 25.427 0.179 -34.063 1.00 87.69 202 ALA A N 1
ATOM 1488 C CA . ALA A 1 202 ? 24.237 -0.571 -34.441 1.00 87.69 202 ALA A CA 1
ATOM 1489 C C . ALA A 1 202 ? 23.880 -1.615 -33.378 1.00 87.69 202 ALA A C 1
ATOM 1491 O O . ALA A 1 202 ? 24.719 -2.435 -32.993 1.00 87.69 202 ALA A O 1
ATOM 1492 N N . ALA A 1 203 ? 22.632 -1.584 -32.921 1.00 85.12 203 ALA A N 1
ATOM 1493 C CA . ALA A 1 203 ? 22.088 -2.558 -31.987 1.00 85.12 203 ALA A CA 1
ATOM 1494 C C . ALA A 1 203 ? 21.262 -3.612 -32.730 1.00 85.12 203 ALA A C 1
ATOM 1496 O O . ALA A 1 203 ? 21.591 -4.804 -32.686 1.00 85.12 203 ALA A O 1
ATOM 1497 N N . TYR A 1 204 ? 20.261 -3.143 -33.480 1.00 85.12 204 TYR A N 1
ATOM 1498 C CA . TYR A 1 204 ? 19.324 -3.948 -34.261 1.00 85.12 204 TYR A CA 1
ATOM 1499 C C . TYR A 1 204 ? 19.144 -3.368 -35.670 1.00 85.12 204 TYR A C 1
ATOM 1501 O O . TYR A 1 204 ? 19.375 -2.181 -35.895 1.00 85.12 204 TYR A O 1
ATOM 1509 N N . GLY A 1 205 ? 18.719 -4.214 -36.611 1.00 81.75 205 GLY A N 1
ATOM 1510 C CA . GLY A 1 205 ? 18.568 -3.855 -38.023 1.00 81.75 205 GLY A CA 1
ATOM 1511 C C . GLY A 1 205 ? 19.832 -4.093 -38.855 1.00 81.75 205 GLY A C 1
ATOM 1512 O O . GLY A 1 205 ? 20.804 -4.700 -38.398 1.00 81.75 205 GLY A O 1
ATOM 1513 N N . THR A 1 206 ? 19.789 -3.663 -40.116 1.00 62.16 206 THR A N 1
ATOM 1514 C CA . THR A 1 206 ? 20.812 -3.972 -41.133 1.00 62.16 206 THR A CA 1
ATOM 1515 C C . THR A 1 206 ? 21.635 -2.765 -41.577 1.00 62.16 206 THR A C 1
ATOM 1517 O O . THR A 1 206 ? 22.633 -2.948 -42.275 1.00 62.16 206 THR A O 1
ATOM 1520 N N . GLY A 1 207 ? 21.243 -1.548 -41.197 1.00 78.38 207 GLY A N 1
ATOM 1521 C CA . GLY A 1 207 ? 21.956 -0.317 -41.529 1.00 78.38 207 GLY A CA 1
ATOM 1522 C C . GLY A 1 207 ? 22.664 0.295 -40.322 1.00 78.38 207 GLY A C 1
ATOM 1523 O O . GLY A 1 207 ? 22.236 0.135 -39.180 1.00 78.38 207 GLY A O 1
ATOM 1524 N N . VAL A 1 208 ? 23.756 1.023 -40.573 1.00 83.31 208 VAL A N 1
ATOM 1525 C CA . VAL A 1 208 ? 24.478 1.781 -39.540 1.00 83.31 208 VAL A CA 1
ATOM 1526 C C . VAL A 1 208 ? 24.635 3.224 -40.014 1.00 83.31 208 VAL A C 1
ATOM 1528 O O . VAL A 1 208 ? 25.311 3.441 -41.021 1.00 83.31 208 VAL A O 1
ATOM 1531 N N . PRO A 1 209 ? 24.033 4.214 -39.331 1.00 91.56 209 PRO A N 1
ATOM 1532 C CA . PRO A 1 209 ? 24.240 5.611 -39.679 1.00 91.56 209 PRO A CA 1
ATOM 1533 C C . PRO A 1 209 ? 25.682 6.028 -39.385 1.00 91.56 209 PRO A C 1
ATOM 1535 O O . PRO A 1 209 ? 26.298 5.584 -38.416 1.00 91.56 209 PRO A O 1
ATOM 1538 N N . ILE A 1 210 ? 26.224 6.910 -40.213 1.00 93.75 210 ILE A N 1
ATOM 1539 C CA . ILE A 1 210 ? 27.513 7.553 -39.974 1.00 93.75 210 ILE A CA 1
ATOM 1540 C C . ILE A 1 210 ? 27.226 8.871 -39.268 1.00 93.75 210 ILE A C 1
ATOM 1542 O O . ILE A 1 210 ? 26.516 9.704 -39.821 1.00 93.75 210 ILE A O 1
ATOM 1546 N N . ILE A 1 211 ? 27.777 9.045 -38.065 1.00 94.94 211 ILE A N 1
ATOM 1547 C CA . ILE A 1 211 ? 27.669 10.272 -37.267 1.00 94.94 211 ILE A CA 1
ATOM 1548 C C . ILE A 1 211 ? 29.057 10.914 -37.203 1.00 94.94 211 ILE A C 1
ATOM 1550 O O . ILE A 1 211 ? 30.031 10.244 -36.850 1.00 94.94 211 ILE A O 1
ATOM 1554 N N . THR A 1 212 ? 29.161 12.189 -37.572 1.00 95.00 212 THR A N 1
ATOM 1555 C CA . THR A 1 212 ? 30.386 12.987 -37.412 1.00 95.00 212 THR A CA 1
ATOM 1556 C C . THR A 1 212 ? 30.496 13.549 -35.991 1.00 95.00 212 THR A C 1
ATOM 1558 O O . THR A 1 212 ? 29.508 13.627 -35.270 1.00 95.00 212 THR A O 1
ATOM 1561 N N . GLU A 1 213 ? 31.679 14.026 -35.591 1.00 91.44 213 GLU A N 1
ATOM 1562 C CA . GLU A 1 213 ? 31.873 14.665 -34.274 1.00 91.44 213 GLU A CA 1
ATOM 1563 C C . GLU A 1 213 ? 31.017 15.935 -34.080 1.00 91.44 213 GLU A C 1
ATOM 1565 O O . GLU A 1 213 ? 30.699 16.286 -32.944 1.00 91.44 213 GLU A O 1
ATOM 1570 N N . SER A 1 214 ? 30.610 16.598 -35.174 1.00 90.69 214 SER A N 1
ATOM 1571 C CA . SER A 1 214 ? 29.676 17.737 -35.176 1.00 90.69 214 SER A CA 1
ATOM 1572 C C . SER A 1 214 ? 28.204 17.334 -35.045 1.00 90.69 214 SER A C 1
ATOM 1574 O O . SER A 1 214 ? 27.362 18.209 -34.859 1.00 90.69 214 SER A O 1
ATOM 1576 N N . GLY A 1 215 ? 27.887 16.039 -35.130 1.00 92.81 215 GLY A N 1
ATOM 1577 C CA . GLY A 1 215 ? 26.521 15.519 -35.076 1.00 92.81 215 GLY A CA 1
ATOM 1578 C C . GLY A 1 215 ? 25.822 15.416 -36.434 1.00 92.81 215 GLY A C 1
ATOM 1579 O O . GLY A 1 215 ? 24.621 15.152 -36.463 1.00 92.81 215 GLY A O 1
ATOM 1580 N N . ASP A 1 216 ? 26.529 15.588 -37.555 1.00 96.38 216 ASP A N 1
ATOM 1581 C CA . ASP A 1 216 ? 25.954 15.365 -38.886 1.00 96.38 216 ASP A CA 1
ATOM 1582 C C . ASP A 1 216 ? 25.791 13.863 -39.137 1.00 96.38 216 ASP A C 1
ATOM 1584 O O . ASP A 1 216 ? 26.717 13.078 -38.916 1.00 96.38 216 ASP A O 1
ATOM 1588 N N . VAL A 1 217 ? 24.618 13.467 -39.626 1.00 96.75 217 VAL A N 1
ATOM 1589 C CA . VAL A 1 217 ? 24.246 12.073 -39.868 1.00 96.75 217 VAL A CA 1
ATOM 1590 C C . VAL A 1 217 ? 24.073 11.815 -41.355 1.00 96.75 217 VAL A C 1
ATOM 1592 O O . VAL A 1 217 ? 23.426 12.586 -42.062 1.00 96.75 217 VAL A O 1
ATOM 1595 N N . THR A 1 218 ? 24.624 10.699 -41.831 1.00 96.19 218 THR A N 1
ATOM 1596 C CA . THR A 1 218 ? 24.363 10.146 -43.168 1.00 96.19 218 THR A CA 1
ATOM 1597 C C . THR A 1 218 ? 23.984 8.673 -43.058 1.00 96.19 218 THR A C 1
ATOM 1599 O O . THR A 1 218 ? 24.652 7.912 -42.356 1.00 96.19 218 THR A O 1
ATOM 1602 N N . TYR A 1 219 ? 22.928 8.260 -43.754 1.00 94.81 219 TYR A N 1
ATOM 1603 C CA . TYR A 1 219 ? 22.456 6.878 -43.779 1.00 94.81 219 TYR A CA 1
ATOM 1604 C C . TYR A 1 219 ? 22.016 6.476 -45.189 1.00 94.81 219 TYR A C 1
ATOM 1606 O O . TYR A 1 219 ? 21.168 7.138 -45.783 1.00 94.81 219 TYR A O 1
ATOM 1614 N N . ASP A 1 220 ? 22.564 5.375 -45.702 1.00 91.75 220 ASP A N 1
ATOM 1615 C CA . ASP A 1 220 ? 22.202 4.829 -47.010 1.00 91.75 220 ASP A CA 1
ATOM 1616 C C . ASP A 1 220 ? 21.134 3.737 -46.860 1.00 91.75 220 ASP A C 1
ATOM 1618 O O . ASP A 1 220 ? 21.382 2.671 -46.285 1.00 91.75 220 ASP A O 1
ATOM 1622 N N . ALA A 1 221 ? 19.940 3.984 -47.399 1.00 89.44 221 ALA A N 1
ATOM 1623 C CA . ALA A 1 221 ? 18.800 3.080 -47.300 1.00 89.44 221 ALA A CA 1
ATOM 1624 C C . ALA A 1 221 ? 18.920 1.910 -48.290 1.00 89.44 221 ALA A C 1
ATOM 1626 O O . ALA A 1 221 ? 18.332 1.915 -49.370 1.00 89.44 221 ALA A O 1
ATOM 1627 N N . VAL A 1 222 ? 19.709 0.896 -47.937 1.00 86.25 222 VAL A N 1
ATOM 1628 C CA . VAL A 1 222 ? 19.997 -0.260 -48.813 1.00 86.25 222 VAL A CA 1
ATOM 1629 C C . VAL A 1 222 ? 19.035 -1.442 -48.646 1.00 86.25 222 VAL A C 1
ATOM 1631 O O . VAL A 1 222 ? 19.033 -2.340 -49.487 1.00 86.25 222 VAL A O 1
ATOM 1634 N N . ALA A 1 223 ? 18.235 -1.457 -47.579 1.00 85.75 223 ALA A N 1
ATOM 1635 C CA . ALA A 1 223 ? 17.236 -2.483 -47.288 1.00 85.75 223 ALA A CA 1
ATOM 1636 C C . ALA A 1 223 ? 16.050 -1.872 -46.532 1.00 85.75 223 ALA A C 1
ATOM 1638 O O . ALA A 1 223 ? 16.237 -0.914 -45.782 1.00 85.75 223 ALA A O 1
ATOM 1639 N N . THR A 1 224 ? 14.859 -2.434 -46.738 1.00 85.31 224 THR A N 1
ATOM 1640 C CA . THR A 1 224 ? 13.635 -2.082 -46.011 1.00 85.31 224 THR A CA 1
ATOM 1641 C C . THR A 1 224 ? 13.668 -2.644 -44.588 1.00 85.31 224 THR A C 1
ATOM 1643 O O . THR A 1 224 ? 14.338 -3.646 -44.322 1.00 85.31 224 THR A O 1
ATOM 1646 N N . GLY A 1 225 ? 12.985 -1.978 -43.657 1.00 87.06 225 GLY A N 1
ATOM 1647 C CA . GLY A 1 225 ? 12.993 -2.324 -42.232 1.00 87.06 225 GLY A CA 1
ATOM 1648 C C . GLY A 1 225 ? 13.378 -1.154 -41.328 1.00 87.06 225 GLY A C 1
ATOM 1649 O O . GLY A 1 225 ? 13.626 -0.044 -41.793 1.00 87.06 225 GLY A O 1
ATOM 1650 N N . SER A 1 226 ? 13.450 -1.421 -40.024 1.00 88.44 226 SER A N 1
ATOM 1651 C CA . SER A 1 226 ? 13.875 -0.446 -39.013 1.00 88.44 226 SER A CA 1
ATOM 1652 C C . SER A 1 226 ? 15.287 -0.757 -38.511 1.00 88.44 226 SER A C 1
ATOM 1654 O O . SER A 1 226 ? 15.645 -1.921 -38.298 1.00 88.44 226 SER A O 1
ATOM 1656 N N . SER A 1 227 ? 16.108 0.278 -38.336 1.00 89.75 227 SER A N 1
ATOM 1657 C CA . SER A 1 227 ? 17.442 0.182 -37.733 1.00 89.75 227 SER A CA 1
ATOM 1658 C C . SER A 1 227 ? 17.510 0.997 -36.449 1.00 89.75 227 SER A C 1
ATOM 1660 O O . SER A 1 227 ? 17.194 2.184 -36.451 1.00 89.75 227 SER A O 1
ATOM 1662 N N . LEU A 1 228 ? 17.986 0.370 -35.369 1.00 89.75 228 LEU A N 1
ATOM 1663 C CA . LEU A 1 228 ? 18.194 1.004 -34.068 1.00 89.75 228 LEU A CA 1
ATOM 1664 C C . LEU A 1 228 ? 19.693 1.092 -33.782 1.00 89.75 228 LEU A C 1
ATOM 1666 O O . LEU A 1 228 ? 20.391 0.074 -33.700 1.00 89.75 228 LEU A O 1
ATOM 1670 N N . ALA A 1 229 ? 20.183 2.312 -33.587 1.00 92.25 229 ALA A N 1
ATOM 1671 C CA . ALA A 1 229 ? 21.569 2.595 -33.246 1.00 92.25 229 ALA A CA 1
ATOM 1672 C C . ALA A 1 229 ? 21.678 3.412 -31.953 1.00 92.25 229 ALA A C 1
ATOM 1674 O O . ALA A 1 229 ? 20.894 4.323 -31.689 1.00 92.25 229 ALA A O 1
ATOM 1675 N N . TYR A 1 230 ? 22.697 3.114 -31.153 1.00 93.31 230 TYR A N 1
ATOM 1676 C CA . TYR A 1 230 ? 23.059 3.909 -29.986 1.00 93.31 230 TYR A CA 1
ATOM 1677 C C . TYR A 1 230 ? 24.208 4.852 -30.321 1.00 93.31 230 TYR A C 1
ATOM 1679 O O . TYR A 1 230 ? 25.139 4.488 -31.036 1.00 93.31 230 TYR A O 1
ATOM 1687 N N . PHE A 1 231 ? 24.186 6.041 -29.737 1.00 94.25 231 PHE A N 1
ATOM 1688 C CA . PHE A 1 231 ? 25.308 6.976 -29.750 1.00 94.25 231 PHE A CA 1
ATOM 1689 C C . PHE A 1 231 ? 25.394 7.670 -28.391 1.00 94.25 231 PHE A C 1
ATOM 1691 O O . PHE A 1 231 ? 24.527 7.501 -27.525 1.00 94.25 231 PHE A O 1
ATOM 1698 N N . HIS A 1 232 ? 26.449 8.436 -28.169 1.00 94.19 232 HIS A N 1
ATOM 1699 C CA . HIS A 1 232 ? 26.545 9.295 -27.002 1.00 94.19 232 HIS A CA 1
ATOM 1700 C C . HIS A 1 232 ? 27.185 10.635 -27.348 1.00 94.19 232 HIS A C 1
ATOM 1702 O O . HIS A 1 232 ? 27.892 10.755 -28.346 1.00 94.19 232 HIS A O 1
ATOM 1708 N N . ILE A 1 233 ? 26.925 11.625 -26.502 1.00 93.69 233 ILE A N 1
ATOM 1709 C CA . ILE A 1 233 ? 27.576 12.929 -26.521 1.00 93.69 233 ILE A CA 1
ATOM 1710 C C . ILE A 1 233 ? 28.483 12.992 -25.297 1.00 93.69 233 ILE A C 1
ATOM 1712 O O . ILE A 1 233 ? 28.023 12.798 -24.167 1.00 93.69 233 ILE A O 1
ATOM 1716 N N . LEU A 1 234 ? 29.770 13.212 -25.531 1.00 90.75 234 LEU A N 1
ATOM 1717 C CA . LEU A 1 234 ? 30.746 13.539 -24.501 1.00 90.75 234 LEU A CA 1
ATOM 1718 C C . LEU A 1 234 ? 30.723 15.053 -24.292 1.00 90.75 234 LEU A C 1
ATOM 1720 O O . LEU A 1 234 ? 30.980 15.791 -25.235 1.00 90.75 234 LEU A O 1
ATOM 1724 N N . ASP A 1 235 ? 30.406 15.507 -23.082 1.00 87.81 235 ASP A N 1
ATOM 1725 C CA . ASP A 1 235 ? 30.543 16.913 -22.696 1.00 87.81 235 ASP A CA 1
ATOM 1726 C C . ASP A 1 235 ? 31.862 17.119 -21.946 1.00 87.81 235 ASP A C 1
ATOM 1728 O O . ASP A 1 235 ? 31.938 16.927 -20.727 1.00 87.81 235 ASP A O 1
ATOM 1732 N N . ASP A 1 236 ? 32.884 17.499 -22.708 1.00 79.56 236 ASP A N 1
ATOM 1733 C CA . ASP A 1 236 ? 34.244 17.754 -22.236 1.00 79.56 236 ASP A CA 1
ATOM 1734 C C . ASP A 1 236 ? 34.290 19.094 -21.467 1.00 79.56 236 ASP A C 1
ATOM 1736 O O . ASP A 1 236 ? 33.950 20.170 -21.981 1.00 79.56 236 ASP A O 1
ATOM 1740 N N . GLN A 1 237 ? 34.672 19.053 -20.188 1.00 69.81 237 GLN A N 1
ATOM 1741 C CA . GLN A 1 237 ? 34.731 20.256 -19.345 1.00 69.81 237 GLN A CA 1
ATOM 1742 C C . GLN A 1 237 ? 36.061 21.027 -19.479 1.00 69.81 237 GLN A C 1
ATOM 1744 O O . GLN A 1 237 ? 36.195 22.099 -18.877 1.00 69.81 237 GLN A O 1
ATOM 1749 N N . ASN A 1 238 ? 36.994 20.566 -20.320 1.00 62.38 238 ASN A N 1
ATOM 1750 C CA . ASN A 1 238 ? 38.269 21.197 -20.666 1.00 62.38 238 ASN A CA 1
ATOM 1751 C C . ASN A 1 238 ? 39.103 21.574 -19.425 1.00 62.38 238 ASN A C 1
ATOM 1753 O O . ASN A 1 238 ? 39.600 22.706 -19.299 1.00 62.38 238 ASN A O 1
ATOM 1757 N N . THR A 1 239 ? 39.255 20.642 -18.479 1.00 60.03 239 THR A N 1
ATOM 1758 C CA . THR A 1 239 ? 40.081 20.839 -17.278 1.00 60.03 239 THR A CA 1
ATOM 1759 C C . THR A 1 239 ? 41.474 20.205 -17.444 1.00 60.03 239 THR A C 1
ATOM 1761 O O . THR A 1 239 ? 41.639 19.176 -18.084 1.00 60.03 239 THR A O 1
ATOM 1764 N N . PRO A 1 240 ? 42.563 20.801 -16.913 1.00 53.06 240 PRO A N 1
ATOM 1765 C CA . PRO A 1 240 ? 43.929 20.337 -17.211 1.00 53.06 240 PRO A CA 1
ATOM 1766 C C . PRO A 1 240 ? 44.295 18.908 -16.756 1.00 53.06 240 PRO A C 1
ATOM 1768 O O . PRO A 1 240 ? 45.382 18.436 -17.101 1.00 53.06 240 PRO A O 1
ATOM 1771 N N . ASP A 1 241 ? 43.463 18.240 -15.953 1.00 61.50 241 ASP A N 1
ATOM 1772 C CA . ASP A 1 241 ? 43.636 16.868 -15.448 1.00 61.50 241 ASP A CA 1
ATOM 1773 C C . ASP A 1 241 ? 42.719 15.824 -16.133 1.00 61.50 241 ASP A C 1
ATOM 1775 O O . ASP A 1 241 ? 42.611 14.687 -15.665 1.00 61.50 241 ASP A O 1
ATOM 1779 N N . ASP A 1 242 ? 42.150 16.208 -17.281 1.00 56.75 242 ASP A N 1
ATOM 1780 C CA . ASP A 1 242 ? 40.955 15.698 -17.973 1.00 56.75 242 ASP A CA 1
ATOM 1781 C C . ASP A 1 242 ? 40.787 14.175 -18.141 1.00 56.75 242 ASP A C 1
ATOM 1783 O O . ASP A 1 242 ? 41.248 13.581 -19.121 1.00 56.75 242 ASP A O 1
ATOM 1787 N N . LYS A 1 243 ? 40.108 13.543 -17.169 1.00 58.56 243 LYS A N 1
ATOM 1788 C CA . LYS A 1 243 ? 39.376 12.256 -17.309 1.00 58.56 243 LYS A CA 1
ATOM 1789 C C . LYS A 1 243 ? 38.242 12.075 -16.289 1.00 58.56 243 LYS A C 1
ATOM 1791 O O . LYS A 1 243 ? 37.578 11.042 -16.322 1.00 58.56 243 LYS A O 1
ATOM 1796 N N . SER A 1 244 ? 38.094 12.950 -15.288 1.00 61.53 244 SER A N 1
ATOM 1797 C CA . SER A 1 244 ? 37.297 12.649 -14.078 1.00 61.53 244 SER A CA 1
ATOM 1798 C C . SER A 1 244 ? 35.985 13.428 -13.953 1.00 61.53 244 SER A C 1
ATOM 1800 O O . SER A 1 244 ? 35.130 13.056 -13.147 1.00 61.53 244 SER A O 1
ATOM 1802 N N . ASP A 1 245 ? 35.818 14.474 -14.752 1.00 70.06 245 ASP A N 1
ATOM 1803 C CA . ASP A 1 245 ? 34.699 15.419 -14.781 1.00 70.06 245 ASP A CA 1
ATOM 1804 C C . ASP A 1 245 ? 33.863 15.352 -16.071 1.00 70.06 245 ASP A C 1
ATOM 1806 O O . ASP A 1 245 ? 32.773 15.922 -16.105 1.00 70.06 245 ASP A O 1
ATOM 1810 N N . ASP A 1 246 ? 34.304 14.571 -17.057 1.00 81.75 246 ASP A N 1
ATOM 1811 C CA . ASP A 1 246 ? 33.585 14.256 -18.294 1.00 81.75 246 ASP A CA 1
ATOM 1812 C C . ASP A 1 246 ? 32.201 13.622 -18.067 1.00 81.75 246 ASP A C 1
ATOM 1814 O O . ASP A 1 246 ? 32.040 12.570 -17.419 1.00 81.75 246 ASP A O 1
ATOM 1818 N N . ILE A 1 247 ? 31.178 14.219 -18.681 1.00 86.00 247 ILE A N 1
ATOM 1819 C CA . ILE A 1 247 ? 29.793 13.742 -18.604 1.00 86.00 247 ILE A CA 1
ATOM 1820 C C . ILE A 1 247 ? 29.384 13.095 -19.929 1.00 86.00 247 ILE A C 1
ATOM 1822 O O . ILE A 1 247 ? 29.640 13.631 -21.002 1.00 86.00 247 ILE A O 1
ATOM 1826 N N . ILE A 1 248 ? 28.721 11.937 -19.848 1.00 90.19 248 ILE A N 1
ATOM 1827 C CA . ILE A 1 248 ? 28.183 11.226 -21.010 1.00 90.19 248 ILE A CA 1
ATOM 1828 C C . ILE A 1 248 ? 26.664 11.368 -21.052 1.00 90.19 248 ILE A C 1
ATOM 1830 O O . ILE A 1 248 ? 25.976 10.984 -20.102 1.00 90.19 248 ILE A O 1
ATOM 1834 N N . TYR A 1 249 ? 26.153 11.835 -22.188 1.00 91.19 249 TYR A N 1
ATOM 1835 C CA . TYR A 1 249 ? 24.731 11.855 -22.517 1.00 91.19 249 TYR A CA 1
ATOM 1836 C C . TYR A 1 249 ? 24.433 10.782 -23.559 1.00 91.19 249 TYR A C 1
ATOM 1838 O O . TYR A 1 249 ? 25.067 10.707 -24.606 1.00 91.19 249 TYR A O 1
ATOM 1846 N N . ASN A 1 250 ? 23.491 9.902 -23.257 1.00 92.00 250 ASN A N 1
ATOM 1847 C CA . ASN A 1 250 ? 23.197 8.713 -24.038 1.00 92.00 250 ASN A CA 1
ATOM 1848 C C . ASN A 1 250 ? 22.030 8.961 -24.989 1.00 92.00 250 ASN A C 1
ATOM 1850 O O . ASN A 1 250 ? 20.939 9.256 -24.520 1.00 92.00 250 ASN A O 1
ATOM 1854 N N . GLY A 1 251 ? 22.241 8.781 -26.292 1.00 92.12 251 GLY A N 1
ATOM 1855 C CA . GLY A 1 251 ? 21.190 8.883 -27.302 1.00 92.12 251 GLY A CA 1
ATOM 1856 C C . GLY A 1 251 ? 20.834 7.549 -27.956 1.00 92.12 251 GLY A C 1
ATOM 1857 O O . GLY A 1 251 ? 21.578 6.560 -27.846 1.00 92.12 251 GLY A O 1
ATOM 1858 N N . THR A 1 252 ? 19.687 7.557 -28.633 1.00 91.81 252 THR A N 1
ATOM 1859 C CA . THR A 1 252 ? 19.141 6.469 -29.452 1.00 91.81 252 THR A CA 1
ATOM 1860 C C . THR A 1 252 ? 18.649 7.065 -30.770 1.00 91.81 252 THR A C 1
ATOM 1862 O O . THR A 1 252 ? 17.984 8.100 -30.769 1.00 91.81 252 THR A O 1
ATOM 1865 N N . LEU A 1 253 ? 19.006 6.434 -31.885 1.00 93.19 253 LEU A N 1
ATOM 1866 C CA . LEU A 1 253 ? 18.621 6.828 -33.236 1.00 93.19 253 LEU A CA 1
ATOM 1867 C C . LEU A 1 253 ? 17.900 5.660 -33.913 1.00 93.19 253 LEU A C 1
ATOM 1869 O O . LEU A 1 253 ? 18.436 4.550 -33.958 1.00 93.19 253 LEU A O 1
ATOM 1873 N N . ILE A 1 254 ? 16.708 5.932 -34.433 1.00 91.69 254 ILE A N 1
ATOM 1874 C CA . ILE A 1 254 ? 15.844 4.982 -35.131 1.00 91.69 254 ILE A CA 1
ATOM 1875 C C . ILE A 1 254 ? 15.655 5.480 -36.561 1.00 91.69 254 ILE A C 1
ATOM 1877 O O . ILE A 1 254 ? 15.378 6.660 -36.785 1.00 91.69 254 ILE A O 1
ATOM 1881 N N . ILE A 1 255 ? 15.872 4.595 -37.531 1.00 92.25 255 ILE A N 1
ATOM 1882 C CA . ILE A 1 255 ? 15.692 4.905 -38.950 1.00 92.25 255 ILE A CA 1
ATOM 1883 C C . ILE A 1 255 ? 14.818 3.834 -39.588 1.00 92.25 255 ILE A C 1
ATOM 1885 O O . ILE A 1 255 ? 15.237 2.678 -39.686 1.00 92.25 255 ILE A O 1
ATOM 1889 N N . ASP A 1 256 ? 13.646 4.244 -40.061 1.00 92.00 256 ASP A N 1
ATOM 1890 C CA . ASP A 1 256 ? 12.707 3.391 -40.782 1.00 92.00 256 ASP A CA 1
ATOM 1891 C C . ASP A 1 256 ? 12.880 3.563 -42.292 1.00 92.00 256 ASP A C 1
ATOM 1893 O O . ASP A 1 256 ? 12.886 4.678 -42.820 1.00 92.00 256 ASP A O 1
ATOM 1897 N N . VAL A 1 257 ? 13.026 2.448 -43.000 1.00 90.88 257 VAL A N 1
ATOM 1898 C CA . VAL A 1 257 ? 13.158 2.412 -44.456 1.00 90.88 257 VAL A CA 1
ATOM 1899 C C . VAL A 1 257 ? 11.958 1.696 -45.045 1.00 90.88 257 VAL A C 1
ATOM 1901 O O . VAL A 1 257 ? 11.823 0.479 -44.897 1.00 90.88 257 VAL A O 1
ATOM 1904 N N . SER A 1 258 ? 11.127 2.453 -45.756 1.00 89.69 258 SER A N 1
ATOM 1905 C CA . SER A 1 258 ? 9.955 1.921 -46.451 1.00 89.69 258 SER A CA 1
ATOM 1906 C C . SER A 1 258 ? 10.206 1.705 -47.945 1.00 89.69 258 SER A C 1
ATOM 1908 O O . SER A 1 258 ? 11.122 2.282 -48.543 1.00 89.69 258 SER A O 1
ATOM 1910 N N . GLY A 1 259 ? 9.391 0.861 -48.572 1.00 86.62 259 GLY A N 1
ATOM 1911 C CA . GLY A 1 259 ? 9.381 0.686 -50.023 1.00 86.62 259 GLY A CA 1
ATOM 1912 C C . GLY A 1 259 ? 8.855 1.908 -50.790 1.00 86.62 259 GLY A C 1
ATOM 1913 O O . GLY A 1 259 ? 8.314 2.855 -50.235 1.00 86.62 259 GLY A O 1
ATOM 1914 N N . THR A 1 260 ? 9.002 1.892 -52.117 1.00 79.00 260 THR A N 1
ATOM 1915 C CA . THR A 1 260 ? 8.695 3.042 -53.004 1.00 79.00 260 THR A CA 1
ATOM 1916 C C . THR A 1 260 ? 7.273 3.044 -53.580 1.00 79.00 260 THR A C 1
ATOM 1918 O O . THR A 1 260 ? 6.949 3.862 -54.442 1.00 79.00 260 THR A O 1
ATOM 1921 N N . THR A 1 261 ? 6.434 2.079 -53.206 1.00 74.19 261 THR A N 1
ATOM 1922 C CA . THR A 1 261 ? 5.219 1.737 -53.973 1.00 74.19 261 THR A CA 1
ATOM 1923 C C . THR A 1 261 ? 3.958 1.547 -53.128 1.00 74.19 261 THR A C 1
ATOM 1925 O O . THR A 1 261 ? 2.926 1.178 -53.704 1.00 74.19 261 THR A O 1
ATOM 1928 N N . ASN A 1 262 ? 4.052 1.800 -51.820 1.00 74.44 262 ASN A N 1
ATOM 1929 C CA . ASN A 1 262 ? 2.952 1.913 -50.859 1.00 74.44 262 ASN A CA 1
ATOM 1930 C C . ASN A 1 262 ? 3.146 3.192 -50.033 1.00 74.44 262 ASN A C 1
ATOM 1932 O O . ASN A 1 262 ? 4.276 3.696 -49.978 1.00 74.44 262 ASN A O 1
ATOM 1936 N N . ASN A 1 263 ? 2.090 3.729 -49.418 1.00 81.38 263 ASN A N 1
ATOM 1937 C CA . ASN A 1 263 ? 2.312 4.702 -48.351 1.00 81.38 263 ASN A CA 1
ATOM 1938 C C . ASN A 1 263 ? 2.761 3.933 -47.104 1.00 81.38 263 ASN A C 1
ATOM 1940 O O . ASN A 1 263 ? 2.222 2.866 -46.842 1.00 81.38 263 ASN A O 1
ATOM 1944 N N . PRO A 1 264 ? 3.754 4.426 -46.351 1.00 85.12 264 PRO A N 1
ATOM 1945 C CA . PRO A 1 264 ? 4.115 3.786 -45.098 1.00 85.12 264 PRO A CA 1
ATOM 1946 C C . PRO A 1 264 ? 2.975 3.926 -44.077 1.00 85.12 264 PRO A C 1
ATOM 1948 O O . PRO A 1 264 ? 2.268 4.945 -44.103 1.00 85.12 264 PRO A O 1
ATOM 1951 N N . PRO A 1 265 ? 2.847 2.975 -43.136 1.00 90.56 265 PRO A N 1
ATOM 1952 C CA . PRO A 1 265 ? 1.946 3.131 -42.007 1.00 90.56 265 PRO A CA 1
ATOM 1953 C C . PRO A 1 265 ? 2.371 4.317 -41.135 1.00 90.56 265 PRO A C 1
ATOM 1955 O O . PRO A 1 265 ? 3.468 4.872 -41.263 1.00 90.56 265 PRO A O 1
ATOM 1958 N N . SER A 1 266 ? 1.505 4.702 -40.207 1.00 91.06 266 SER A N 1
ATOM 1959 C CA . SER A 1 266 ? 1.808 5.690 -39.174 1.00 91.06 266 SER A CA 1
ATOM 1960 C C . SER A 1 266 ? 1.842 5.039 -37.795 1.00 91.06 266 SER A C 1
ATOM 1962 O O . SER A 1 266 ? 1.064 4.133 -37.502 1.00 91.06 266 SER A O 1
ATOM 1964 N N . ALA A 1 267 ? 2.766 5.504 -36.958 1.00 92.75 267 ALA A N 1
ATOM 1965 C CA . ALA A 1 267 ? 2.922 5.097 -35.569 1.00 92.75 267 ALA A CA 1
ATOM 1966 C C . ALA A 1 267 ? 3.089 6.358 -34.713 1.00 92.75 267 ALA A C 1
ATOM 1968 O O . ALA A 1 267 ? 3.797 7.288 -35.105 1.00 92.75 267 ALA A O 1
ATOM 1969 N N . SER A 1 268 ? 2.396 6.407 -33.577 1.00 92.25 268 SER A N 1
ATOM 1970 C CA . SER A 1 268 ? 2.350 7.577 -32.696 1.00 92.25 268 SER A CA 1
ATOM 1971 C C . SER A 1 268 ? 3.043 7.321 -31.364 1.00 92.25 268 SER A C 1
ATOM 1973 O O . SER A 1 268 ? 2.934 6.240 -30.783 1.00 92.25 268 SER A O 1
ATOM 1975 N N . ASP A 1 269 ? 3.703 8.346 -30.836 1.00 92.25 269 ASP A N 1
ATOM 1976 C CA . ASP A 1 269 ? 4.237 8.296 -29.479 1.00 92.25 269 ASP A CA 1
ATOM 1977 C C . ASP A 1 269 ? 3.103 8.436 -28.457 1.00 92.25 269 ASP A C 1
ATOM 1979 O O . ASP A 1 269 ? 2.175 9.229 -28.648 1.00 92.25 269 ASP A O 1
ATOM 1983 N N . ALA A 1 270 ? 3.185 7.707 -27.345 1.00 92.88 270 ALA A N 1
ATOM 1984 C CA . ALA A 1 270 ? 2.213 7.826 -26.262 1.00 92.88 270 ALA A CA 1
ATOM 1985 C C . ALA A 1 270 ? 2.826 7.555 -24.885 1.00 92.88 270 ALA A C 1
ATOM 1987 O O . ALA A 1 270 ? 3.897 6.967 -24.737 1.00 92.88 270 ALA A O 1
ATOM 1988 N N . THR A 1 271 ? 2.132 8.005 -23.842 1.00 90.25 271 THR A N 1
ATOM 1989 C CA . THR A 1 271 ? 2.469 7.707 -22.447 1.00 90.25 271 THR A CA 1
ATOM 1990 C C . THR A 1 271 ? 1.317 6.945 -21.828 1.00 90.25 271 THR A C 1
ATOM 1992 O O . THR A 1 271 ? 0.183 7.404 -21.895 1.00 90.25 271 THR A O 1
ATOM 1995 N N . TYR A 1 272 ? 1.612 5.803 -21.219 1.00 86.62 272 TYR A N 1
ATOM 1996 C CA . TYR A 1 272 ? 0.612 5.021 -20.508 1.00 86.62 272 TYR A CA 1
ATOM 1997 C C . TYR A 1 272 ? 0.268 5.711 -19.191 1.00 86.62 272 TYR A C 1
ATOM 1999 O O . TYR A 1 272 ? 1.156 6.008 -18.383 1.00 86.62 272 TYR A O 1
ATOM 2007 N N . SER A 1 273 ? -1.015 6.002 -18.989 1.00 78.19 273 SER A N 1
ATOM 2008 C CA . SER A 1 273 ? -1.494 6.796 -17.854 1.00 78.19 273 SER A CA 1
ATOM 2009 C C . SER A 1 273 ? -1.511 6.009 -16.540 1.00 78.19 273 SER A C 1
ATOM 2011 O O . SER A 1 273 ? -1.569 6.598 -15.459 1.00 78.19 273 SER A O 1
ATOM 2013 N N . THR A 1 274 ? -1.410 4.679 -16.619 1.00 74.94 274 THR A N 1
ATOM 2014 C CA . THR A 1 274 ? -1.436 3.774 -15.464 1.00 74.94 274 THR A CA 1
ATOM 2015 C C . THR A 1 274 ? -0.025 3.375 -15.021 1.00 74.94 274 THR A C 1
ATOM 2017 O O . THR A 1 274 ? 0.812 2.965 -15.828 1.00 74.94 274 THR A O 1
ATOM 2020 N N . LEU A 1 275 ? 0.243 3.445 -13.712 1.00 72.69 275 LEU A N 1
ATOM 2021 C CA . LEU A 1 275 ? 1.521 3.014 -13.133 1.00 72.69 275 LEU A CA 1
ATOM 2022 C C . LEU A 1 275 ? 1.570 1.490 -13.040 1.00 72.69 275 LEU A C 1
ATOM 2024 O O . LEU A 1 275 ? 0.692 0.855 -12.459 1.00 72.69 275 LEU A O 1
ATOM 2028 N N . ILE A 1 276 ? 2.624 0.900 -13.592 1.00 79.94 276 ILE A N 1
ATOM 2029 C CA . ILE A 1 276 ? 2.799 -0.550 -13.633 1.00 79.94 276 ILE A CA 1
ATOM 2030 C C . ILE A 1 276 ? 3.532 -0.986 -12.362 1.00 79.94 276 ILE A C 1
ATOM 2032 O O . ILE A 1 276 ? 4.642 -0.508 -12.100 1.00 79.94 276 ILE A O 1
ATOM 2036 N N . PRO A 1 277 ? 2.966 -1.902 -11.562 1.00 73.19 277 PRO A N 1
ATOM 2037 C CA . PRO A 1 277 ? 3.683 -2.481 -10.437 1.00 73.19 277 PRO A CA 1
ATOM 2038 C C . PRO A 1 277 ? 4.965 -3.192 -10.872 1.00 73.19 277 PRO A C 1
ATOM 2040 O O . PRO A 1 277 ? 4.951 -4.010 -11.794 1.00 73.19 277 PRO A O 1
ATOM 2043 N N . ALA A 1 278 ? 6.075 -2.935 -10.181 1.00 78.69 278 ALA A N 1
ATOM 2044 C CA . ALA A 1 278 ? 7.303 -3.681 -10.430 1.00 78.69 278 ALA A CA 1
ATOM 2045 C C . ALA A 1 278 ? 7.098 -5.188 -10.208 1.00 78.69 278 ALA A C 1
ATOM 2047 O O . ALA A 1 278 ? 6.493 -5.612 -9.224 1.00 78.69 278 ALA A O 1
ATOM 2048 N N . GLY A 1 279 ? 7.631 -5.995 -11.122 1.00 77.69 279 GLY A N 1
ATOM 2049 C CA . GLY A 1 279 ? 7.503 -7.451 -11.120 1.00 77.69 279 GLY A CA 1
ATOM 2050 C C . GLY A 1 279 ? 6.255 -7.991 -11.819 1.00 77.69 279 GLY A C 1
ATOM 2051 O O . GLY A 1 279 ? 6.263 -9.171 -12.198 1.00 77.69 279 GLY A O 1
ATOM 2052 N N . ASN A 1 280 ? 5.240 -7.153 -12.058 1.00 79.94 280 ASN A N 1
ATOM 2053 C CA . ASN A 1 280 ? 4.051 -7.547 -12.807 1.00 79.94 280 ASN A CA 1
ATOM 2054 C C . ASN A 1 280 ? 4.339 -7.588 -14.308 1.00 79.94 280 ASN A C 1
ATOM 2056 O O . ASN A 1 280 ? 5.066 -6.756 -14.852 1.00 79.94 280 ASN A O 1
ATOM 2060 N N . GLU A 1 281 ? 3.756 -8.589 -14.960 1.00 86.69 281 GLU A N 1
ATOM 2061 C CA . GLU A 1 281 ? 3.704 -8.688 -16.411 1.00 86.69 281 GLU A CA 1
ATOM 2062 C C . GLU A 1 281 ? 2.349 -8.174 -16.884 1.00 86.69 281 GLU A C 1
ATOM 2064 O O . GLU A 1 281 ? 1.315 -8.575 -16.351 1.00 86.69 281 GLU A O 1
ATOM 2069 N N . ILE A 1 282 ? 2.369 -7.290 -17.872 1.00 88.81 282 ILE A N 1
ATOM 2070 C CA . ILE A 1 282 ? 1.175 -6.788 -18.546 1.00 88.81 282 ILE A CA 1
ATOM 2071 C C . ILE A 1 282 ? 1.284 -7.064 -20.040 1.00 88.81 282 ILE A C 1
ATOM 2073 O O . ILE A 1 282 ? 2.389 -7.189 -20.569 1.00 88.81 282 ILE A O 1
ATOM 2077 N N . GLU A 1 283 ? 0.147 -7.127 -20.720 1.00 92.69 283 GLU A N 1
ATOM 2078 C CA . GLU A 1 283 ? 0.070 -7.159 -22.178 1.00 92.69 283 GLU A CA 1
ATOM 2079 C C . GLU A 1 283 ? -0.509 -5.831 -22.666 1.00 92.69 283 GLU A C 1
ATOM 2081 O O . GLU A 1 283 ? -1.525 -5.375 -22.145 1.00 92.69 283 GLU A O 1
ATOM 2086 N N . ILE A 1 284 ? 0.159 -5.203 -23.629 1.00 92.88 284 ILE A N 1
ATOM 2087 C CA . ILE A 1 284 ? -0.259 -3.941 -24.239 1.00 92.88 284 ILE A CA 1
ATOM 2088 C C . ILE A 1 284 ? -0.638 -4.221 -25.688 1.00 92.88 284 ILE A C 1
ATOM 2090 O O . ILE A 1 284 ? 0.160 -4.791 -26.434 1.00 92.88 284 ILE A O 1
ATOM 2094 N N . ASP A 1 285 ? -1.838 -3.792 -26.074 1.00 94.12 285 ASP A N 1
ATOM 2095 C CA . ASP A 1 285 ? -2.286 -3.727 -27.463 1.00 94.12 285 ASP A CA 1
ATOM 2096 C C . ASP A 1 285 ? -2.180 -2.287 -27.955 1.00 94.12 285 ASP A C 1
ATOM 2098 O O . ASP A 1 285 ? -2.804 -1.384 -27.404 1.00 94.12 285 ASP A O 1
ATOM 2102 N N . ILE A 1 286 ? -1.382 -2.058 -28.991 1.00 93.69 286 ILE A N 1
ATOM 2103 C CA . ILE A 1 286 ? -1.194 -0.714 -29.551 1.00 93.69 286 ILE A CA 1
ATOM 2104 C C . ILE A 1 286 ? -2.352 -0.274 -30.460 1.00 93.69 286 ILE A C 1
ATOM 2106 O O . ILE A 1 286 ? -2.387 0.886 -30.861 1.00 93.69 286 ILE A O 1
ATOM 2110 N N . THR A 1 287 ? -3.289 -1.169 -30.795 1.00 92.50 287 THR A N 1
ATOM 2111 C CA . THR A 1 287 ? -4.528 -0.815 -31.518 1.00 92.50 287 THR A CA 1
ATOM 2112 C C . THR A 1 287 ? -5.691 -0.444 -30.601 1.00 92.50 287 THR A C 1
ATOM 2114 O O . THR A 1 287 ? -6.626 0.218 -31.045 1.00 92.50 287 THR A O 1
ATOM 2117 N N . ASP A 1 288 ? -5.609 -0.823 -29.325 1.00 89.94 288 ASP A N 1
ATOM 2118 C CA . ASP A 1 288 ? -6.573 -0.493 -28.270 1.00 89.94 288 ASP A CA 1
ATOM 2119 C C . ASP A 1 288 ? -5.835 0.064 -27.042 1.00 89.94 288 ASP A C 1
ATOM 2121 O O . ASP A 1 288 ? -5.945 -0.409 -25.909 1.00 89.94 288 ASP A O 1
ATOM 2125 N N . PHE A 1 289 ? -4.996 1.067 -27.289 1.00 88.19 289 PHE A N 1
ATOM 2126 C CA . PHE A 1 289 ? -4.227 1.739 -26.257 1.00 88.19 289 PHE A CA 1
ATOM 2127 C C . PHE A 1 289 ? -5.086 2.821 -25.600 1.00 88.19 289 PHE A C 1
ATOM 2129 O O . PHE A 1 289 ? -5.328 3.887 -26.173 1.00 88.19 289 PHE A O 1
ATOM 2136 N N . GLU A 1 290 ? -5.570 2.524 -24.393 1.00 82.81 290 GLU A N 1
ATOM 2137 C CA . GLU A 1 290 ? -6.440 3.413 -23.607 1.00 82.81 290 GLU A CA 1
ATOM 2138 C C . GLU A 1 290 ? -7.661 3.919 -24.410 1.00 82.81 290 GLU A C 1
ATOM 2140 O O . GLU A 1 290 ? -8.053 5.082 -24.323 1.00 82.81 290 GLU A O 1
ATOM 2145 N N . GLY A 1 291 ? -8.257 3.030 -25.216 1.00 82.06 291 GLY A N 1
ATOM 2146 C CA . GLY A 1 291 ? -9.432 3.311 -26.048 1.00 82.06 291 GLY A CA 1
ATOM 2147 C C . GLY A 1 291 ? -9.127 3.976 -27.395 1.00 82.06 291 GLY A C 1
ATOM 2148 O O . GLY A 1 291 ? -10.045 4.442 -28.073 1.00 82.06 291 GLY A O 1
ATOM 2149 N N . SER A 1 292 ? -7.855 4.043 -27.801 1.00 87.81 292 SER A N 1
ATOM 2150 C CA . SER A 1 292 ? -7.431 4.603 -29.087 1.00 87.81 292 SER A CA 1
ATOM 2151 C C . SER A 1 292 ? -6.350 3.761 -29.769 1.00 87.81 292 SER A C 1
ATOM 2153 O O . SER A 1 292 ? -5.542 3.115 -29.109 1.00 87.81 292 SER A O 1
ATOM 2155 N N . SER A 1 293 ? -6.311 3.782 -31.104 1.00 92.56 293 SER A N 1
ATOM 2156 C CA . SER A 1 293 ? -5.227 3.142 -31.857 1.00 92.56 293 SER A CA 1
ATOM 2157 C C . SER A 1 293 ? -4.034 4.085 -31.980 1.00 92.56 293 SER A C 1
ATOM 2159 O O . SER A 1 293 ? -4.191 5.245 -32.363 1.00 92.56 293 SER A O 1
ATOM 2161 N N . LEU A 1 294 ? -2.834 3.578 -31.699 1.00 94.50 294 LEU A N 1
ATOM 2162 C CA . LEU A 1 294 ? -1.566 4.289 -31.903 1.00 94.50 294 LEU A CA 1
ATOM 2163 C C . LEU A 1 294 ? -1.015 4.127 -33.317 1.00 94.50 294 LEU A C 1
ATOM 2165 O O . LEU A 1 294 ? -0.071 4.825 -33.698 1.00 94.50 294 LEU A O 1
ATOM 2169 N N . ILE A 1 295 ? -1.582 3.185 -34.063 1.00 93.50 295 ILE A N 1
ATOM 2170 C CA . ILE A 1 295 ? -1.154 2.818 -35.404 1.00 93.50 295 ILE A CA 1
ATOM 2171 C C . ILE A 1 295 ? -2.311 3.015 -36.379 1.00 93.50 295 ILE A C 1
ATOM 2173 O O . ILE A 1 295 ? -3.470 2.758 -36.043 1.00 93.50 295 ILE A O 1
ATOM 2177 N N . ASP A 1 296 ? -2.000 3.481 -37.580 1.00 91.31 296 ASP A N 1
ATOM 2178 C CA . ASP A 1 296 ? -2.985 3.663 -38.646 1.00 91.31 296 ASP A CA 1
ATOM 2179 C C . ASP A 1 296 ? -2.329 3.451 -40.008 1.00 91.31 296 ASP A C 1
ATOM 2181 O O . ASP A 1 296 ? -1.138 3.731 -40.183 1.00 91.31 296 ASP A O 1
ATOM 2185 N N . ASP A 1 297 ? -3.121 2.982 -40.964 1.00 88.44 297 ASP A N 1
ATOM 2186 C CA . ASP A 1 297 ? -2.705 2.749 -42.338 1.00 88.44 297 ASP A CA 1
ATOM 2187 C C . ASP A 1 297 ? -3.687 3.405 -43.307 1.00 88.44 297 ASP A C 1
ATOM 2189 O O . ASP A 1 297 ? -4.879 3.094 -43.336 1.00 88.44 297 ASP A O 1
ATOM 2193 N N . VAL A 1 298 ? -3.176 4.323 -44.127 1.00 85.88 298 VAL A N 1
ATOM 2194 C CA . VAL A 1 298 ? -4.004 5.111 -45.052 1.00 85.88 298 VAL A CA 1
ATOM 2195 C C . VAL A 1 298 ? -4.606 4.238 -46.157 1.00 85.88 298 VAL A C 1
ATOM 2197 O O . VAL A 1 298 ? -5.677 4.561 -46.683 1.00 85.88 298 VAL A O 1
ATOM 2200 N N . ASP A 1 299 ? -3.932 3.147 -46.510 1.00 83.12 299 ASP A N 1
ATOM 2201 C CA . ASP A 1 299 ? -4.337 2.226 -47.565 1.00 83.12 299 ASP A CA 1
ATOM 2202 C C . ASP A 1 299 ? -5.258 1.101 -47.031 1.00 83.12 299 ASP A C 1
ATOM 2204 O O . ASP A 1 299 ? -5.925 0.415 -47.815 1.00 83.12 299 ASP A O 1
ATOM 2208 N N . GLY A 1 300 ? -5.413 0.999 -45.705 1.00 80.75 300 GLY A N 1
ATOM 2209 C CA . GLY A 1 300 ? -6.247 0.018 -45.009 1.00 80.75 300 GLY A CA 1
ATOM 2210 C C . GLY A 1 300 ? -5.612 -1.371 -44.932 1.00 80.75 300 GLY A C 1
ATOM 2211 O O . GLY A 1 300 ? -6.336 -2.364 -44.783 1.00 80.75 300 GLY A O 1
ATOM 2212 N N . ASP A 1 301 ? -4.289 -1.448 -45.077 1.00 84.06 301 ASP A N 1
ATOM 2213 C CA . ASP A 1 301 ? -3.522 -2.684 -44.993 1.00 84.06 301 ASP A CA 1
ATOM 2214 C C . ASP A 1 301 ? -3.475 -3.218 -43.547 1.00 84.06 301 ASP A C 1
ATOM 2216 O O . ASP A 1 301 ? -3.693 -2.508 -42.562 1.00 84.06 301 ASP A O 1
ATOM 2220 N N . SER A 1 302 ? -3.250 -4.527 -43.406 1.00 85.81 302 SER A N 1
ATOM 2221 C CA . SER A 1 302 ? -3.135 -5.156 -42.084 1.00 85.81 302 SER A CA 1
ATOM 2222 C C . SER A 1 302 ? -1.781 -4.831 -41.468 1.00 85.81 302 SER A C 1
ATOM 2224 O O . SER A 1 302 ? -0.755 -4.993 -42.120 1.00 85.81 302 SER A O 1
ATOM 2226 N N . LEU A 1 303 ? -1.776 -4.417 -40.203 1.00 90.12 303 LEU A N 1
ATOM 2227 C CA . LEU A 1 303 ? -0.563 -4.005 -39.506 1.00 90.12 303 LEU A CA 1
ATOM 2228 C C . LEU A 1 303 ? -0.075 -5.083 -38.539 1.00 90.12 303 LEU A C 1
ATOM 2230 O O . LEU A 1 303 ? -0.859 -5.681 -37.802 1.00 90.12 303 LEU A O 1
ATOM 2234 N N . GLN A 1 304 ? 1.239 -5.292 -38.517 1.00 91.19 304 GLN A N 1
ATOM 2235 C CA . GLN A 1 304 ? 1.918 -6.189 -37.590 1.00 91.19 304 GLN A CA 1
ATOM 2236 C C . GLN A 1 304 ? 2.933 -5.431 -36.745 1.00 91.19 304 GLN A C 1
ATOM 2238 O O . GLN A 1 304 ? 3.810 -4.752 -37.274 1.00 91.19 304 GLN A O 1
ATOM 2243 N N . LEU A 1 305 ? 2.897 -5.643 -35.436 1.00 91.75 305 LEU A N 1
ATOM 2244 C CA . LEU A 1 305 ? 4.003 -5.339 -34.542 1.00 91.75 305 LEU A CA 1
ATOM 2245 C C . LEU A 1 305 ? 5.105 -6.392 -34.715 1.00 91.75 305 LEU A C 1
ATOM 2247 O O . LEU A 1 305 ? 4.965 -7.537 -34.282 1.00 91.75 305 LEU A O 1
ATOM 2251 N N . VAL A 1 306 ? 6.213 -5.990 -35.334 1.00 87.94 306 VAL A N 1
ATOM 2252 C CA . VAL A 1 306 ? 7.334 -6.883 -35.683 1.00 87.94 306 VAL A CA 1
ATOM 2253 C C . VAL A 1 306 ? 8.512 -6.781 -34.723 1.00 87.94 306 VAL A C 1
ATOM 2255 O O . VAL A 1 306 ? 9.342 -7.690 -34.665 1.00 87.94 306 VAL A O 1
ATOM 2258 N N . ALA A 1 307 ? 8.595 -5.698 -33.949 1.00 86.81 307 ALA A N 1
ATOM 2259 C CA . ALA A 1 307 ? 9.597 -5.551 -32.906 1.00 86.81 307 ALA A CA 1
ATOM 2260 C C . ALA A 1 307 ? 9.165 -4.559 -31.824 1.00 86.81 307 ALA A C 1
ATOM 2262 O O . ALA A 1 307 ? 8.457 -3.593 -32.096 1.00 86.81 307 ALA A O 1
ATOM 2263 N N . ALA A 1 308 ? 9.651 -4.781 -30.606 1.00 90.44 308 ALA A N 1
ATOM 2264 C CA . ALA A 1 308 ? 9.573 -3.822 -29.518 1.00 90.44 308 ALA A CA 1
ATOM 2265 C C . ALA A 1 308 ? 10.848 -3.912 -28.668 1.00 90.44 308 ALA A C 1
ATOM 2267 O O . ALA A 1 308 ? 11.311 -5.010 -28.352 1.00 90.44 308 ALA A O 1
ATOM 2268 N N . TYR A 1 309 ? 11.426 -2.764 -28.317 1.00 87.62 309 TYR A N 1
ATOM 2269 C CA . TYR A 1 309 ? 12.726 -2.663 -27.656 1.00 87.62 309 TYR A CA 1
ATOM 2270 C C . TYR A 1 309 ? 12.649 -1.758 -26.438 1.00 87.62 309 TYR A C 1
ATOM 2272 O O . TYR A 1 309 ? 12.153 -0.636 -26.516 1.00 87.62 309 TYR A O 1
ATOM 2280 N N . THR A 1 310 ? 13.217 -2.200 -25.323 1.00 90.06 310 THR A N 1
ATOM 2281 C CA . THR A 1 310 ? 13.372 -1.377 -24.122 1.00 90.06 310 THR A CA 1
ATOM 2282 C C . THR A 1 310 ? 14.608 -1.802 -23.350 1.00 90.06 310 THR A C 1
ATOM 2284 O O . THR A 1 310 ? 15.089 -2.917 -23.525 1.00 90.06 310 THR A O 1
ATOM 2287 N N . THR A 1 311 ? 15.124 -0.925 -22.490 1.00 88.56 311 THR A N 1
ATOM 2288 C CA . THR A 1 311 ? 16.264 -1.244 -21.621 1.00 88.56 311 THR A CA 1
ATOM 2289 C C . THR A 1 311 ? 15.818 -1.402 -20.173 1.00 88.56 311 THR A C 1
ATOM 2291 O O . THR A 1 311 ? 14.879 -0.751 -19.717 1.00 88.56 311 THR A O 1
ATOM 2294 N N . ASN A 1 312 ? 16.524 -2.250 -19.428 1.00 90.00 312 ASN A N 1
ATOM 2295 C CA . ASN A 1 312 ? 16.289 -2.564 -18.018 1.00 90.00 312 ASN A CA 1
ATOM 2296 C C . ASN A 1 312 ? 14.893 -3.149 -17.715 1.00 90.00 312 ASN A C 1
ATOM 2298 O O . ASN A 1 312 ? 14.455 -3.108 -16.563 1.00 90.00 312 ASN A O 1
ATOM 2302 N N . ALA A 1 313 ? 14.218 -3.707 -18.723 1.00 91.38 313 ALA A N 1
ATOM 2303 C CA . ALA A 1 313 ? 12.922 -4.372 -18.616 1.00 91.38 313 ALA A CA 1
ATOM 2304 C C . ALA A 1 313 ? 12.802 -5.502 -19.655 1.00 91.38 313 ALA A C 1
ATOM 2306 O O . ALA A 1 313 ? 13.458 -5.480 -20.695 1.00 91.38 313 ALA A O 1
ATOM 2307 N N . PHE A 1 314 ? 11.974 -6.501 -19.358 1.00 90.19 314 PHE A N 1
ATOM 2308 C CA . PHE A 1 314 ? 11.642 -7.594 -20.265 1.00 90.19 314 PHE A CA 1
ATOM 2309 C C . PHE A 1 314 ? 10.504 -7.176 -21.193 1.00 90.19 314 PHE A C 1
ATOM 2311 O O . PHE A 1 314 ? 9.472 -6.682 -20.733 1.00 90.19 314 PHE A O 1
ATOM 2318 N N . ILE A 1 315 ? 10.690 -7.425 -22.486 1.00 90.19 315 ILE A N 1
ATOM 2319 C CA . ILE A 1 315 ? 9.676 -7.215 -23.511 1.00 90.19 315 ILE A CA 1
ATOM 2320 C C . ILE A 1 315 ? 9.673 -8.392 -24.486 1.00 90.19 315 ILE A C 1
ATOM 2322 O O . ILE A 1 315 ? 10.732 -8.883 -24.878 1.00 90.19 315 ILE A O 1
ATOM 2326 N N . GLU A 1 316 ? 8.490 -8.878 -24.845 1.00 88.50 316 GLU A N 1
ATOM 2327 C CA . GLU A 1 316 ? 8.311 -9.950 -25.828 1.00 88.50 316 GLU A CA 1
ATOM 2328 C C . GLU A 1 316 ? 7.031 -9.716 -26.632 1.00 88.50 316 GLU A C 1
ATOM 2330 O O . GLU A 1 316 ? 6.025 -9.288 -26.078 1.00 88.50 316 GLU A O 1
ATOM 2335 N N . LEU A 1 317 ? 7.048 -9.988 -27.938 1.00 89.69 317 LEU A N 1
ATOM 2336 C CA . LEU A 1 317 ? 5.823 -9.957 -28.742 1.00 89.69 317 LEU A CA 1
ATOM 2337 C C . LEU A 1 317 ? 4.878 -11.068 -28.271 1.00 89.69 317 LEU A C 1
ATOM 2339 O O . LEU A 1 317 ? 5.333 -12.186 -28.013 1.00 89.69 317 LEU A O 1
ATOM 2343 N N . SER A 1 318 ? 3.584 -10.768 -28.165 1.00 88.31 318 SER A N 1
ATOM 2344 C CA . SER A 1 318 ? 2.600 -11.703 -27.610 1.00 88.31 318 SER A CA 1
ATOM 2345 C C . SER A 1 318 ? 2.415 -12.938 -28.485 1.00 88.31 318 SER A C 1
ATOM 2347 O O . SER A 1 318 ? 2.455 -14.059 -27.972 1.00 88.31 318 SER A O 1
ATOM 2349 N N . ASP A 1 319 ? 2.286 -12.745 -29.799 1.00 82.88 319 ASP A N 1
ATOM 2350 C CA . ASP A 1 319 ? 2.332 -13.822 -30.784 1.00 82.88 319 ASP A CA 1
ATOM 2351 C C . ASP A 1 319 ? 3.285 -13.461 -31.932 1.00 82.88 319 ASP A C 1
ATOM 2353 O O . ASP A 1 319 ? 3.038 -12.567 -32.733 1.00 82.88 319 ASP A O 1
ATOM 2357 N N . THR A 1 320 ? 4.412 -14.170 -32.006 1.00 73.00 320 THR A N 1
ATOM 2358 C CA . THR A 1 320 ? 5.441 -13.957 -33.042 1.00 73.00 320 THR A CA 1
ATOM 2359 C C . THR A 1 320 ? 5.112 -14.632 -34.375 1.00 73.00 320 THR A C 1
ATOM 2361 O O . THR A 1 320 ? 5.813 -14.400 -35.360 1.00 73.00 320 THR A O 1
ATOM 2364 N N . LEU A 1 321 ? 4.093 -15.496 -34.414 1.00 77.81 321 LEU A N 1
ATOM 2365 C CA . LEU A 1 321 ? 3.658 -16.209 -35.616 1.00 77.81 321 LEU A CA 1
ATOM 2366 C C . LEU A 1 321 ? 2.415 -15.583 -36.247 1.00 77.81 321 LEU A C 1
ATOM 2368 O O . LEU A 1 321 ? 2.139 -15.848 -37.419 1.00 77.81 321 LEU A O 1
ATOM 2372 N N . ASP A 1 322 ? 1.667 -14.787 -35.485 1.00 81.94 322 ASP A N 1
ATOM 2373 C CA . ASP A 1 322 ? 0.521 -14.057 -36.001 1.00 81.94 322 ASP A CA 1
ATOM 2374 C C . ASP A 1 322 ? 0.978 -12.795 -36.745 1.00 81.94 322 ASP A C 1
ATOM 2376 O O . ASP A 1 322 ? 1.549 -11.857 -36.183 1.00 81.94 322 ASP A O 1
ATOM 2380 N N . VAL A 1 323 ? 0.699 -12.782 -38.048 1.00 83.19 323 VAL A N 1
ATOM 2381 C CA . VAL A 1 323 ? 0.957 -11.649 -38.944 1.00 83.19 323 VAL A CA 1
ATOM 2382 C C . VAL A 1 323 ? 0.065 -10.440 -38.652 1.00 83.19 323 VAL A C 1
ATOM 2384 O O . VAL A 1 323 ? 0.306 -9.381 -39.211 1.00 83.19 323 VAL A O 1
ATOM 2387 N N . ASN A 1 324 ? -0.926 -10.569 -37.772 1.00 86.62 324 ASN A N 1
ATOM 2388 C CA . ASN A 1 324 ? -1.758 -9.466 -37.287 1.00 86.62 324 ASN A CA 1
ATOM 2389 C C . ASN A 1 324 ? -1.510 -9.162 -35.803 1.00 86.62 324 ASN A C 1
ATOM 2391 O O . ASN A 1 324 ? -2.308 -8.468 -35.179 1.00 86.62 324 ASN A O 1
ATOM 2395 N N . ASN A 1 325 ? -0.442 -9.701 -35.202 1.00 91.00 325 ASN A N 1
ATOM 2396 C CA . ASN A 1 325 ? -0.124 -9.403 -33.813 1.00 91.00 325 ASN A CA 1
ATOM 2397 C C . ASN A 1 325 ? 0.200 -7.916 -33.654 1.00 91.00 325 ASN A C 1
ATOM 2399 O O . ASN A 1 325 ? 1.180 -7.433 -34.211 1.00 91.00 325 ASN A O 1
ATOM 2403 N N . THR A 1 326 ? -0.566 -7.224 -32.821 1.00 93.81 326 THR A N 1
ATOM 2404 C CA . THR A 1 326 ? -0.358 -5.819 -32.426 1.00 93.81 326 THR A CA 1
ATOM 2405 C C . THR A 1 326 ? 0.041 -5.698 -30.955 1.00 93.81 326 THR A C 1
ATOM 2407 O O . THR A 1 326 ? 0.089 -4.606 -30.393 1.00 93.81 326 THR A O 1
ATOM 2410 N N . LYS A 1 327 ? 0.329 -6.836 -30.314 1.00 95.25 327 LYS A N 1
ATOM 2411 C CA . LYS A 1 327 ? 0.478 -6.946 -28.867 1.00 95.25 327 LYS A CA 1
ATOM 2412 C C . LYS A 1 327 ? 1.891 -7.316 -28.453 1.00 95.25 327 LYS A C 1
ATOM 2414 O O . LYS A 1 327 ? 2.581 -8.101 -29.116 1.00 95.25 327 LYS A O 1
ATOM 2419 N N . PHE A 1 328 ? 2.308 -6.787 -27.313 1.00 93.75 328 PHE A N 1
ATOM 2420 C CA . PHE A 1 328 ? 3.519 -7.219 -26.630 1.00 93.75 328 PHE A CA 1
ATOM 2421 C C . PHE A 1 328 ? 3.285 -7.332 -25.130 1.00 93.75 328 PHE A C 1
ATOM 2423 O O . PHE A 1 328 ? 2.458 -6.633 -24.546 1.00 93.75 328 PHE A O 1
ATOM 2430 N N . LYS A 1 329 ? 4.072 -8.189 -24.492 1.00 92.56 329 LYS A N 1
ATOM 2431 C CA . LYS A 1 329 ? 4.144 -8.318 -23.045 1.00 92.56 329 LYS A CA 1
ATOM 2432 C C . LYS A 1 329 ? 5.313 -7.521 -22.511 1.00 92.56 329 LYS A C 1
ATOM 2434 O O . LYS A 1 329 ? 6.408 -7.551 -23.074 1.00 92.56 329 LYS A O 1
ATOM 2439 N N . PHE A 1 330 ? 5.082 -6.846 -21.399 1.00 93.38 330 PHE A N 1
ATOM 2440 C CA . PHE A 1 330 ? 6.058 -6.019 -20.715 1.00 93.38 330 PHE A CA 1
ATOM 2441 C C . PHE A 1 330 ? 6.135 -6.399 -19.240 1.00 93.38 330 PHE A C 1
ATOM 2443 O O . PHE A 1 330 ? 5.114 -6.562 -18.573 1.00 93.38 330 PHE A O 1
ATOM 2450 N N . LYS A 1 331 ? 7.358 -6.490 -18.716 1.00 89.69 331 LYS A N 1
ATOM 2451 C CA . LYS A 1 331 ? 7.630 -6.674 -17.290 1.00 89.69 331 LYS A CA 1
ATOM 2452 C C . LYS A 1 331 ? 8.912 -5.954 -16.900 1.00 89.69 331 LYS A C 1
ATOM 2454 O O . LYS A 1 331 ? 9.948 -6.140 -17.530 1.00 89.69 331 LYS A O 1
ATOM 2459 N N . SER A 1 332 ? 8.894 -5.222 -15.793 1.00 87.56 332 SER A N 1
ATOM 2460 C CA . SER A 1 332 ? 10.103 -4.618 -15.226 1.00 87.56 332 SER A CA 1
ATOM 2461 C C . SER A 1 332 ? 10.188 -4.871 -13.732 1.00 87.56 332 SER A C 1
ATOM 2463 O O . SER A 1 332 ? 9.247 -4.588 -12.999 1.00 87.56 332 SER A O 1
ATOM 2465 N N . ASP A 1 333 ? 11.349 -5.331 -13.272 1.00 80.56 333 ASP A N 1
ATOM 2466 C CA . ASP A 1 333 ? 11.671 -5.420 -11.843 1.00 80.56 333 ASP A CA 1
ATOM 2467 C C . ASP A 1 333 ? 12.351 -4.134 -11.328 1.00 80.56 333 ASP A C 1
ATOM 2469 O O . ASP A 1 333 ? 12.603 -3.988 -10.134 1.00 80.56 333 ASP A O 1
ATOM 2473 N N . THR A 1 334 ? 12.666 -3.190 -12.226 1.00 79.56 334 THR A N 1
ATOM 2474 C CA . THR A 1 334 ? 13.302 -1.910 -11.886 1.00 79.56 334 THR A CA 1
ATOM 2475 C C . THR A 1 334 ? 12.316 -0.751 -12.005 1.00 79.56 334 THR A C 1
ATOM 2477 O O . THR A 1 334 ? 11.556 -0.667 -12.972 1.00 79.56 334 THR A O 1
ATOM 2480 N N . PHE A 1 335 ? 12.348 0.163 -11.034 1.00 79.56 335 PHE A N 1
ATOM 2481 C CA . PHE A 1 335 ? 11.472 1.336 -10.995 1.00 79.56 335 PHE A CA 1
ATOM 2482 C C . PHE A 1 335 ? 11.840 2.393 -12.042 1.00 79.56 335 PHE A C 1
ATOM 2484 O O . PHE A 1 335 ? 12.911 2.345 -12.663 1.00 79.56 335 PHE A O 1
ATOM 2491 N N . GLY A 1 336 ? 10.947 3.367 -12.184 1.00 81.06 336 GLY A N 1
ATOM 2492 C CA . GLY A 1 336 ? 11.103 4.549 -13.017 1.00 81.06 336 GLY A CA 1
ATOM 2493 C C . GLY A 1 336 ? 10.483 4.399 -14.399 1.00 81.06 336 GLY A C 1
ATOM 2494 O O . GLY A 1 336 ? 9.902 3.369 -14.746 1.00 81.06 336 GLY A O 1
ATOM 2495 N N . GLU A 1 337 ? 10.635 5.462 -15.176 1.00 86.12 337 GLU A N 1
ATOM 2496 C CA . GLU A 1 337 ? 10.204 5.537 -16.566 1.00 86.12 337 GLU A CA 1
ATOM 2497 C C . GLU A 1 337 ? 10.927 4.486 -17.426 1.00 86.12 337 GLU A C 1
ATOM 2499 O O . GLU A 1 337 ? 12.145 4.294 -17.318 1.00 86.12 337 GLU A O 1
ATOM 2504 N N . LYS A 1 338 ? 10.169 3.797 -18.279 1.00 89.12 338 LYS A N 1
ATOM 2505 C CA . LYS A 1 338 ? 10.640 2.855 -19.294 1.00 89.12 338 LYS A CA 1
ATOM 2506 C C . LYS A 1 338 ? 10.138 3.322 -20.649 1.00 89.12 338 LYS A C 1
ATOM 2508 O O . LYS A 1 338 ? 8.937 3.402 -20.881 1.00 89.12 338 LYS A O 1
ATOM 2513 N N . LYS A 1 339 ? 11.082 3.593 -21.544 1.00 90.25 339 LYS A N 1
ATOM 2514 C CA . LYS A 1 339 ? 10.807 3.920 -22.942 1.00 90.25 339 LYS A CA 1
ATOM 2515 C C . LYS A 1 339 ? 10.865 2.652 -23.777 1.00 90.25 339 LYS A C 1
ATOM 2517 O O . LYS A 1 339 ? 11.834 1.889 -23.679 1.00 90.25 339 LYS A O 1
ATOM 2522 N N . ILE A 1 340 ? 9.823 2.416 -24.555 1.00 92.44 340 ILE A N 1
ATOM 2523 C CA . ILE A 1 340 ? 9.671 1.274 -25.447 1.00 92.44 340 ILE A CA 1
ATOM 2524 C C . ILE A 1 340 ? 9.601 1.806 -26.868 1.00 92.44 340 ILE A C 1
ATOM 2526 O O . ILE A 1 340 ? 8.681 2.537 -27.198 1.00 92.44 340 ILE A O 1
ATOM 2530 N N . ASN A 1 341 ? 10.533 1.399 -27.718 1.00 90.44 341 ASN A N 1
ATOM 2531 C CA . ASN A 1 341 ? 10.459 1.680 -29.147 1.00 90.44 341 ASN A CA 1
ATOM 2532 C C . ASN A 1 341 ? 9.790 0.498 -29.835 1.00 90.44 341 ASN A C 1
ATOM 2534 O O . ASN A 1 341 ? 10.298 -0.619 -29.724 1.00 90.44 341 ASN A O 1
ATOM 2538 N N . TYR A 1 342 ? 8.674 0.723 -30.515 1.00 92.50 342 TYR A N 1
ATOM 2539 C CA . TYR A 1 342 ? 7.913 -0.319 -31.200 1.00 92.50 342 TYR A CA 1
ATOM 2540 C C . TYR A 1 342 ? 7.937 -0.096 -32.716 1.00 92.50 342 TYR A C 1
ATOM 2542 O O . TYR A 1 342 ? 8.031 1.042 -33.171 1.00 92.50 342 TYR A O 1
ATOM 2550 N N . VAL A 1 343 ? 7.899 -1.181 -33.496 1.00 90.56 343 VAL A N 1
ATOM 2551 C CA . VAL A 1 343 ? 8.042 -1.160 -34.962 1.00 90.56 343 VAL A CA 1
ATOM 2552 C C . VAL A 1 343 ? 6.897 -1.918 -35.617 1.00 90.56 343 VAL A C 1
ATOM 2554 O O . VAL A 1 343 ? 6.654 -3.086 -35.299 1.00 90.56 343 VAL A O 1
ATOM 2557 N N . ILE A 1 344 ? 6.244 -1.257 -36.566 1.00 91.81 344 ILE A N 1
ATOM 2558 C CA . ILE A 1 344 ? 5.084 -1.738 -37.310 1.00 91.81 344 ILE A CA 1
ATOM 2559 C C . ILE A 1 344 ? 5.447 -1.994 -38.762 1.00 91.81 344 ILE A C 1
ATOM 2561 O O . ILE A 1 344 ? 6.240 -1.260 -39.353 1.00 91.81 344 ILE A O 1
ATOM 2565 N N . TYR A 1 345 ? 4.838 -3.032 -39.320 1.00 89.25 345 TYR A N 1
ATOM 2566 C CA . TYR A 1 345 ? 4.982 -3.453 -40.702 1.00 89.25 345 TYR A CA 1
ATOM 2567 C C . TYR A 1 345 ? 3.609 -3.676 -41.343 1.00 89.25 345 TYR A C 1
ATOM 2569 O O . TYR A 1 345 ? 2.740 -4.283 -40.718 1.00 89.25 345 TYR A O 1
ATOM 2577 N N . ASP A 1 346 ? 3.422 -3.205 -42.576 1.00 85.69 346 ASP A N 1
ATOM 2578 C CA . ASP A 1 346 ? 2.148 -3.273 -43.318 1.00 85.69 346 ASP A CA 1
ATOM 2579 C C . ASP A 1 346 ? 2.033 -4.478 -44.277 1.00 85.69 346 ASP A C 1
ATOM 2581 O O . ASP A 1 346 ? 1.035 -4.629 -44.982 1.00 85.69 346 ASP A O 1
ATOM 2585 N N . HIS A 1 347 ? 3.060 -5.339 -44.338 1.00 80.19 347 HIS A N 1
ATOM 2586 C CA . HIS A 1 347 ? 3.216 -6.470 -45.279 1.00 80.19 347 HIS A CA 1
ATOM 2587 C C . HIS A 1 347 ? 3.275 -6.121 -46.768 1.00 80.19 347 HIS A C 1
ATOM 2589 O O . HIS A 1 347 ? 3.750 -6.931 -47.571 1.00 80.19 347 HIS A O 1
ATOM 2595 N N . ASN A 1 348 ? 2.794 -4.953 -47.175 1.00 68.75 348 ASN A N 1
ATOM 2596 C CA . ASN A 1 348 ? 2.533 -4.628 -48.562 1.00 68.75 348 ASN A CA 1
ATOM 2597 C C . ASN A 1 348 ? 3.648 -3.752 -49.131 1.00 68.75 348 ASN A C 1
ATOM 2599 O O . ASN A 1 348 ? 3.671 -2.534 -49.001 1.00 68.75 348 ASN A O 1
ATOM 2603 N N . LYS A 1 349 ? 4.581 -4.396 -49.842 1.00 65.75 349 LYS A N 1
ATOM 2604 C CA . LYS A 1 349 ? 5.731 -3.734 -50.490 1.00 65.75 349 LYS A CA 1
ATOM 2605 C C . LYS A 1 349 ? 6.607 -2.937 -49.512 1.00 65.75 349 LYS A C 1
ATOM 2607 O O . LYS A 1 349 ? 7.260 -1.973 -49.915 1.00 65.75 349 LYS A O 1
ATOM 2612 N N . ASP A 1 350 ? 6.657 -3.422 -48.278 1.00 72.19 350 ASP A N 1
ATOM 2613 C CA . ASP A 1 350 ? 7.557 -3.039 -47.201 1.00 72.19 350 ASP A CA 1
ATOM 2614 C C . ASP A 1 350 ? 7.354 -1.646 -46.578 1.00 72.19 350 ASP A C 1
ATOM 2616 O O . ASP A 1 350 ? 8.324 -0.894 -46.445 1.00 72.19 350 ASP A O 1
ATOM 2620 N N . GLY A 1 351 ? 6.137 -1.271 -46.182 1.00 85.00 351 GLY A N 1
ATOM 2621 C CA . GLY A 1 351 ? 5.924 -0.094 -45.337 1.00 85.00 351 GLY A CA 1
ATOM 2622 C C . GLY A 1 351 ? 6.294 -0.372 -43.880 1.00 85.00 351 GLY A C 1
ATOM 2623 O O . GLY A 1 351 ? 5.906 -1.383 -43.292 1.00 85.00 351 GLY A O 1
ATOM 2624 N N . VAL A 1 352 ? 7.089 0.528 -43.298 1.00 89.12 352 VAL A N 1
ATOM 2625 C CA . VAL A 1 352 ? 7.625 0.416 -41.935 1.00 89.12 352 VAL A CA 1
ATOM 2626 C C . VAL A 1 352 ? 7.489 1.751 -41.218 1.00 89.12 352 VAL A C 1
ATOM 2628 O O . VAL A 1 352 ? 7.868 2.788 -41.766 1.00 89.12 352 VAL A O 1
ATOM 2631 N N . ALA A 1 353 ? 7.022 1.707 -39.974 1.00 91.06 353 ALA A N 1
ATOM 2632 C CA . ALA A 1 353 ? 6.993 2.863 -39.086 1.00 91.06 353 ALA A CA 1
ATOM 2633 C C . ALA A 1 353 ? 7.303 2.465 -37.642 1.00 91.06 353 ALA A C 1
ATOM 2635 O O . ALA A 1 353 ? 7.027 1.340 -37.223 1.00 91.06 353 ALA A O 1
ATOM 2636 N N . SER A 1 354 ? 7.847 3.401 -36.874 1.00 91.56 354 SER A N 1
ATOM 2637 C CA . SER A 1 354 ? 8.162 3.228 -35.460 1.00 91.56 354 SER A CA 1
ATOM 2638 C C . SER A 1 354 ? 7.572 4.340 -34.599 1.00 91.56 354 SER A C 1
ATOM 2640 O O . SER A 1 354 ? 7.384 5.464 -35.062 1.00 91.56 354 SER A O 1
ATOM 2642 N N . GLY A 1 355 ? 7.296 4.017 -33.336 1.00 91.56 355 GLY A N 1
ATOM 2643 C CA . GLY A 1 355 ? 6.880 4.973 -32.310 1.00 91.56 355 GLY A CA 1
ATOM 2644 C C . GLY A 1 355 ? 7.493 4.647 -30.947 1.00 91.56 355 GLY A C 1
ATOM 2645 O O . GLY A 1 355 ? 8.056 3.564 -30.744 1.00 91.56 355 GLY A O 1
ATOM 2646 N N . GLU A 1 356 ? 7.385 5.581 -30.004 1.00 92.06 356 GLU A N 1
ATOM 2647 C CA . GLU A 1 356 ? 7.856 5.441 -28.623 1.00 92.06 356 GLU A CA 1
ATOM 2648 C C . GLU A 1 356 ? 6.680 5.396 -27.631 1.00 92.06 356 GLU A C 1
ATOM 2650 O O . GLU A 1 356 ? 5.838 6.290 -27.572 1.00 92.06 356 GLU A O 1
ATOM 2655 N N . LEU A 1 357 ? 6.645 4.362 -26.790 1.00 93.38 357 LEU A N 1
ATOM 2656 C CA . LEU A 1 357 ? 5.759 4.274 -25.634 1.00 93.38 357 LEU A CA 1
ATOM 2657 C C . LEU A 1 357 ? 6.523 4.547 -24.350 1.00 93.38 357 LEU A C 1
ATOM 2659 O O . LEU A 1 357 ? 7.553 3.930 -24.075 1.00 93.38 357 LEU A O 1
ATOM 2663 N N . THR A 1 358 ? 5.976 5.428 -23.523 1.00 92.00 358 THR A N 1
ATOM 2664 C CA . THR A 1 358 ? 6.491 5.703 -22.184 1.00 92.00 358 THR A CA 1
ATOM 2665 C C . THR A 1 358 ? 5.622 5.004 -21.147 1.00 92.00 358 THR A C 1
ATOM 2667 O O . THR A 1 358 ? 4.443 5.319 -20.993 1.00 92.00 358 THR A O 1
ATOM 2670 N N . LEU A 1 359 ? 6.209 4.053 -20.424 1.00 91.00 359 LEU A N 1
ATOM 2671 C CA . LEU A 1 359 ? 5.583 3.348 -19.310 1.00 91.00 359 LEU A CA 1
ATOM 2672 C C . LEU A 1 359 ? 6.241 3.759 -17.999 1.00 91.00 359 LEU A C 1
ATOM 2674 O O . LEU A 1 359 ? 7.465 3.821 -17.909 1.00 91.00 359 LEU A O 1
ATOM 2678 N N . ASN A 1 360 ? 5.457 3.964 -16.948 1.00 85.56 360 ASN A N 1
ATOM 2679 C CA . ASN A 1 360 ? 6.005 4.205 -15.619 1.00 85.56 360 ASN A CA 1
ATOM 2680 C C . ASN A 1 360 ? 5.913 2.927 -14.791 1.00 85.56 360 ASN A C 1
ATOM 2682 O O . ASN A 1 360 ? 4.864 2.287 -14.749 1.00 85.56 360 ASN A O 1
ATOM 2686 N N . VAL A 1 361 ? 7.016 2.551 -14.136 1.00 82.75 361 VAL A N 1
ATOM 2687 C CA . VAL A 1 361 ? 7.073 1.389 -13.241 1.00 82.75 361 VAL A CA 1
ATOM 2688 C C . VAL A 1 361 ? 7.326 1.859 -11.819 1.00 82.75 361 VAL A C 1
ATOM 2690 O O . VAL A 1 361 ? 8.308 2.554 -11.544 1.00 82.75 361 VAL A O 1
ATOM 2693 N N . GLY A 1 362 ? 6.458 1.461 -10.898 1.00 75.38 362 GLY A N 1
ATOM 2694 C CA . GLY A 1 362 ? 6.481 1.928 -9.518 1.00 75.38 362 GLY A CA 1
ATOM 2695 C C . GLY A 1 362 ? 6.198 0.832 -8.505 1.00 75.38 362 GLY A C 1
ATOM 2696 O O . GLY A 1 362 ? 5.983 -0.336 -8.828 1.00 75.38 362 GLY A O 1
ATOM 2697 N N . HIS A 1 363 ? 6.218 1.225 -7.240 1.00 66.81 363 HIS A N 1
ATOM 2698 C CA . HIS A 1 363 ? 5.705 0.392 -6.165 1.00 66.81 363 HIS A CA 1
ATOM 2699 C C . HIS A 1 363 ? 4.189 0.392 -6.192 1.00 66.81 363 HIS A C 1
ATOM 2701 O O . HIS A 1 363 ? 3.630 1.481 -6.244 1.00 66.81 363 HIS A O 1
ATOM 2707 N N . THR A 1 364 ? 3.542 -0.764 -6.020 1.00 67.50 364 THR A N 1
ATOM 2708 C CA . THR A 1 364 ? 2.152 -0.713 -5.564 1.00 67.50 364 THR A CA 1
ATOM 2709 C C . THR A 1 364 ? 2.122 0.059 -4.248 1.00 67.50 364 THR A C 1
ATOM 2711 O O . THR A 1 364 ? 2.969 -0.124 -3.361 1.00 67.50 364 THR A O 1
ATOM 2714 N N . LEU A 1 365 ? 1.186 0.993 -4.182 1.00 64.19 365 LEU A N 1
ATOM 2715 C CA . LEU A 1 365 ? 0.849 1.708 -2.963 1.00 64.19 365 LEU A CA 1
ATOM 2716 C C . LEU A 1 365 ? -0.396 1.079 -2.315 1.00 64.19 365 LEU A C 1
ATOM 2718 O O . LEU A 1 365 ? -0.796 1.522 -1.246 1.00 64.19 365 LEU A O 1
ATOM 2722 N N . GLY A 1 366 ? -0.977 0.039 -2.925 1.00 64.44 366 GLY A N 1
ATOM 2723 C CA . GLY A 1 366 ? -2.008 -0.814 -2.337 1.00 64.44 366 GLY A CA 1
ATOM 2724 C C . GLY A 1 366 ? -1.493 -1.621 -1.144 1.00 64.44 366 GLY A C 1
ATOM 2725 O O . GLY A 1 366 ? -0.285 -1.674 -0.877 1.00 64.44 366 GLY A O 1
ATOM 2726 N N . GLY A 1 367 ? -2.432 -2.186 -0.391 1.00 61.94 367 GLY A N 1
ATOM 2727 C CA . GLY A 1 367 ? -2.149 -3.113 0.697 1.00 61.94 367 GLY A CA 1
ATOM 2728 C C . GLY A 1 367 ? -2.736 -2.715 2.051 1.00 61.94 367 GLY A C 1
ATOM 2729 O O . GLY A 1 367 ? -3.080 -1.556 2.306 1.00 61.94 367 GLY A O 1
ATOM 2730 N N . LYS A 1 368 ? -2.784 -3.710 2.939 1.00 67.19 368 LYS A N 1
ATOM 2731 C CA . LYS A 1 368 ? -3.478 -3.687 4.229 1.00 67.19 368 LYS A CA 1
ATOM 2732 C C . LYS A 1 368 ? -2.917 -2.637 5.182 1.00 67.19 368 LYS A C 1
ATOM 2734 O O . LYS A 1 368 ? -1.709 -2.594 5.433 1.00 67.19 368 LYS A O 1
ATOM 2739 N N . VAL A 1 369 ? -3.795 -1.846 5.796 1.00 65.69 369 VAL A N 1
ATOM 2740 C CA . VAL A 1 369 ? -3.432 -0.838 6.805 1.00 65.69 369 VAL A CA 1
ATOM 2741 C C . VAL A 1 369 ? -3.974 -1.238 8.172 1.00 65.69 369 VAL A C 1
ATOM 2743 O O . VAL A 1 369 ? -5.161 -1.485 8.338 1.00 65.69 369 VAL A O 1
ATOM 2746 N N . ILE A 1 370 ? -3.102 -1.268 9.178 1.00 66.81 370 ILE A N 1
ATOM 2747 C CA . ILE A 1 370 ? -3.471 -1.476 10.578 1.00 66.81 370 ILE A CA 1
ATOM 2748 C C . ILE A 1 370 ? -3.023 -0.275 11.375 1.00 66.81 370 ILE A C 1
ATOM 2750 O O . ILE A 1 370 ? -1.842 0.051 11.451 1.00 66.81 370 ILE A O 1
ATOM 2754 N N . PHE A 1 371 ? -3.965 0.366 12.032 1.00 65.38 371 PHE A N 1
ATOM 2755 C CA . PHE A 1 371 ? -3.674 1.538 12.826 1.00 65.38 371 PHE A CA 1
ATOM 2756 C C . PHE A 1 371 ? -3.348 1.174 14.271 1.00 65.38 371 PHE A C 1
ATOM 2758 O O . PHE A 1 371 ? -3.377 0.030 14.689 1.00 65.38 371 PHE A O 1
ATOM 2765 N N . THR A 1 372 ? -2.961 2.149 15.064 1.00 64.38 372 THR A N 1
ATOM 2766 C CA . THR A 1 372 ? -2.794 2.059 16.513 1.00 64.38 372 THR A CA 1
ATOM 2767 C C . THR A 1 372 ? -3.075 3.450 17.070 1.00 64.38 372 THR A C 1
ATOM 2769 O O . THR A 1 372 ? -3.221 4.417 16.323 1.00 64.38 372 THR A O 1
ATOM 2772 N N . GLN A 1 373 ? -3.080 3.609 18.389 1.00 64.19 373 GLN A N 1
ATOM 2773 C CA . GLN A 1 373 ? -3.291 4.926 18.993 1.00 64.19 373 GLN A CA 1
ATOM 2774 C C . GLN A 1 373 ? -2.188 5.949 18.637 1.00 64.19 373 GLN A C 1
ATOM 2776 O O . GLN A 1 373 ? -2.402 7.154 18.761 1.00 64.19 373 GLN A O 1
ATOM 2781 N N . TYR A 1 374 ? -0.990 5.497 18.249 1.00 65.75 374 TYR A N 1
ATOM 2782 C CA . TYR A 1 374 ? 0.176 6.370 18.053 1.00 65.75 374 TYR A CA 1
ATOM 2783 C C . TYR A 1 374 ? 0.712 6.396 16.627 1.00 65.75 374 TYR A C 1
ATOM 2785 O O . TYR A 1 374 ? 1.631 7.171 16.352 1.00 65.75 374 TYR A O 1
ATOM 2793 N N . GLY A 1 375 ? 0.149 5.598 15.729 1.00 72.06 375 GLY A N 1
ATOM 2794 C CA . GLY A 1 375 ? 0.687 5.386 14.397 1.00 72.06 375 GLY A CA 1
ATOM 2795 C C . GLY A 1 375 ? -0.094 4.336 13.622 1.00 72.06 375 GLY A C 1
ATOM 2796 O O . GLY A 1 375 ? -1.158 3.917 14.061 1.00 72.06 375 GLY A O 1
ATOM 2797 N N . LEU A 1 376 ? 0.452 3.877 12.507 1.00 76.62 376 LEU A N 1
ATOM 2798 C CA . LEU A 1 376 ? -0.078 2.762 11.728 1.00 76.62 376 LEU A CA 1
ATOM 2799 C C . LEU A 1 376 ? 1.059 1.919 11.152 1.00 76.62 376 LEU A C 1
ATOM 2801 O O . LEU A 1 376 ? 2.203 2.369 11.060 1.00 76.62 376 LEU A O 1
ATOM 2805 N N . GLY A 1 377 ? 0.736 0.695 10.772 1.00 76.06 377 GLY A N 1
ATOM 2806 C CA . GLY A 1 377 ? 1.514 -0.143 9.878 1.00 76.06 377 GLY A CA 1
ATOM 2807 C C . GLY A 1 377 ? 0.746 -0.326 8.579 1.00 76.06 377 GLY A C 1
ATOM 2808 O O . GLY A 1 377 ? -0.477 -0.431 8.594 1.00 76.06 377 GLY A O 1
ATOM 2809 N N . LYS A 1 378 ? 1.465 -0.373 7.466 1.00 81.75 378 LYS A N 1
ATOM 2810 C CA . LYS A 1 378 ? 0.923 -0.694 6.152 1.00 81.75 378 LYS A CA 1
ATOM 2811 C C . LYS A 1 378 ? 1.730 -1.826 5.540 1.00 81.75 378 LYS A C 1
ATOM 2813 O O . LYS A 1 378 ? 2.937 -1.686 5.368 1.00 81.75 378 LYS A O 1
ATOM 2818 N N . LEU A 1 379 ? 1.083 -2.941 5.237 1.00 77.94 379 LEU A N 1
ATOM 2819 C CA . LEU A 1 379 ? 1.686 -4.040 4.499 1.00 77.94 379 LEU A CA 1
ATOM 2820 C C . LEU A 1 379 ? 1.371 -3.839 3.019 1.00 77.94 379 LEU A C 1
ATOM 2822 O O . LEU A 1 379 ? 0.255 -4.100 2.592 1.00 77.94 379 LEU A O 1
ATOM 2826 N N . PHE A 1 380 ? 2.349 -3.343 2.267 1.00 74.62 380 PHE A N 1
ATOM 2827 C CA . PHE A 1 380 ? 2.233 -3.131 0.827 1.00 74.62 380 PHE A CA 1
ATOM 2828 C C . PHE A 1 380 ? 2.274 -4.451 0.064 1.00 74.62 380 PHE A C 1
ATOM 2830 O O . PHE A 1 380 ? 2.951 -5.400 0.493 1.00 74.62 380 PHE A O 1
ATOM 2837 N N . ASP A 1 381 ? 1.667 -4.473 -1.123 1.00 66.00 381 ASP A N 1
ATOM 2838 C CA . ASP A 1 381 ? 1.798 -5.623 -2.016 1.00 66.00 381 ASP A CA 1
ATOM 2839 C C . ASP A 1 381 ? 3.280 -5.852 -2.355 1.00 66.00 381 ASP A C 1
ATOM 2841 O O . ASP A 1 381 ? 4.085 -4.928 -2.533 1.00 66.00 381 ASP A O 1
ATOM 2845 N N . GLY A 1 382 ? 3.678 -7.124 -2.345 1.00 67.56 382 GLY A N 1
ATOM 2846 C CA . GLY A 1 382 ? 5.089 -7.516 -2.344 1.00 67.56 382 GLY A CA 1
ATOM 2847 C C . GLY A 1 382 ? 5.706 -7.684 -0.949 1.00 67.56 382 GLY A C 1
ATOM 2848 O O . GLY A 1 382 ? 6.928 -7.785 -0.844 1.00 67.56 382 GLY A O 1
ATOM 2849 N N . ASN A 1 383 ? 4.889 -7.772 0.110 1.00 74.44 383 ASN A N 1
ATOM 2850 C CA . ASN A 1 383 ? 5.303 -8.087 1.488 1.00 74.44 383 ASN A CA 1
ATOM 2851 C C . ASN A 1 383 ? 6.274 -7.066 2.106 1.00 74.44 383 ASN A C 1
ATOM 2853 O O . ASN A 1 383 ? 7.116 -7.415 2.942 1.00 74.44 383 ASN A O 1
ATOM 2857 N N . VAL A 1 384 ? 6.171 -5.801 1.691 1.00 82.81 384 VAL A N 1
ATOM 2858 C CA . VAL A 1 384 ? 6.958 -4.702 2.262 1.00 82.81 384 VAL A CA 1
ATOM 2859 C C . VAL A 1 384 ? 6.139 -4.044 3.359 1.00 82.81 384 VAL A C 1
ATOM 2861 O O . VAL A 1 384 ? 5.026 -3.596 3.117 1.00 82.81 384 VAL A O 1
ATOM 2864 N N . LEU A 1 385 ? 6.691 -3.951 4.565 1.00 88.06 385 LEU A N 1
ATOM 2865 C CA . LEU A 1 385 ? 6.037 -3.268 5.674 1.00 88.06 385 LEU A CA 1
ATOM 2866 C C . LEU A 1 385 ? 6.509 -1.813 5.758 1.00 88.06 385 LEU A C 1
ATOM 2868 O O . LEU A 1 385 ? 7.701 -1.544 5.926 1.00 88.06 385 LEU A O 1
ATOM 2872 N N . GLY A 1 386 ? 5.561 -0.885 5.690 1.00 89.44 386 GLY A N 1
ATOM 2873 C CA . GLY A 1 386 ? 5.740 0.500 6.091 1.00 89.44 386 GLY A CA 1
ATOM 2874 C C . GLY A 1 386 ? 5.124 0.796 7.448 1.00 89.44 386 GLY A C 1
ATOM 2875 O O . GLY A 1 386 ? 4.171 0.155 7.885 1.00 89.44 386 GLY A O 1
ATOM 2876 N N . VAL A 1 387 ? 5.662 1.805 8.114 1.00 89.25 387 VAL A N 1
ATOM 2877 C CA . VAL A 1 387 ? 5.198 2.288 9.409 1.00 89.25 387 VAL A CA 1
ATOM 2878 C C . VAL A 1 387 ? 5.062 3.800 9.392 1.00 89.25 387 VAL A C 1
ATOM 2880 O O . VAL A 1 387 ? 5.871 4.518 8.800 1.00 89.25 387 VAL A O 1
ATOM 2883 N N . TYR A 1 388 ? 4.059 4.280 10.110 1.00 85.56 388 TYR A N 1
ATOM 2884 C CA . TYR A 1 388 ? 3.907 5.673 10.478 1.00 85.56 388 TYR A CA 1
ATOM 2885 C C . TYR A 1 388 ? 3.762 5.782 11.990 1.00 85.56 388 TYR A C 1
ATOM 2887 O O . TYR A 1 388 ? 3.074 4.974 12.610 1.00 85.56 388 TYR A O 1
ATOM 2895 N N . SER A 1 389 ? 4.377 6.790 12.604 1.00 82.38 389 SER A N 1
ATOM 2896 C CA . SER A 1 389 ? 4.128 7.110 14.009 1.00 82.38 389 SER A CA 1
ATOM 2897 C C . SER A 1 389 ? 4.213 8.606 14.270 1.00 82.38 389 SER A C 1
ATOM 2899 O O . SER A 1 389 ? 5.095 9.309 13.776 1.00 82.38 389 SER A O 1
ATOM 2901 N N . THR A 1 390 ? 3.324 9.093 15.133 1.00 73.50 390 THR A N 1
ATOM 2902 C CA . THR A 1 390 ? 3.395 10.439 15.727 1.00 73.50 390 THR A CA 1
ATOM 2903 C C . THR A 1 390 ? 4.621 10.610 16.630 1.00 73.50 390 THR A C 1
ATOM 2905 O O . THR A 1 390 ? 4.991 11.737 16.957 1.00 73.50 390 THR A O 1
ATOM 2908 N N . ALA A 1 391 ? 5.275 9.511 17.020 1.00 76.31 391 ALA A N 1
ATOM 2909 C CA . ALA A 1 391 ? 6.535 9.491 17.748 1.00 76.31 391 ALA A CA 1
ATOM 2910 C C . ALA A 1 391 ? 7.687 9.082 16.803 1.00 76.31 391 ALA A C 1
ATOM 2912 O O . ALA A 1 391 ? 7.892 7.886 16.591 1.00 76.31 391 ALA A O 1
ATOM 2913 N N . PRO A 1 392 ? 8.504 10.028 16.292 1.00 76.94 392 PRO A N 1
ATOM 2914 C CA . PRO A 1 392 ? 9.579 9.722 15.337 1.00 76.94 392 PRO A CA 1
ATOM 2915 C C . PRO A 1 392 ? 10.562 8.643 15.817 1.00 76.94 392 PRO A C 1
ATOM 2917 O O . PRO A 1 392 ? 11.050 7.846 15.024 1.00 76.94 392 PRO A O 1
ATOM 2920 N N . GLY A 1 393 ? 10.802 8.552 17.132 1.00 81.81 393 GLY A N 1
ATOM 2921 C CA . GLY A 1 393 ? 11.653 7.507 17.712 1.00 81.81 393 GLY A CA 1
ATOM 2922 C C . GLY A 1 393 ? 11.157 6.076 17.460 1.00 81.81 393 GLY A C 1
ATOM 2923 O O . GLY A 1 393 ? 11.975 5.167 17.385 1.00 81.81 393 GLY A O 1
ATOM 2924 N N . ALA A 1 394 ? 9.850 5.861 17.280 1.00 82.81 394 ALA A N 1
ATOM 2925 C CA . ALA A 1 394 ? 9.308 4.548 16.927 1.00 82.81 394 ALA A CA 1
ATOM 2926 C C . ALA A 1 394 ? 9.617 4.164 15.470 1.00 82.81 394 ALA A C 1
ATOM 2928 O O . ALA A 1 394 ? 9.925 3.010 15.182 1.00 82.81 394 ALA A O 1
ATOM 2929 N N . VAL A 1 395 ? 9.599 5.143 14.560 1.00 88.12 395 VAL A N 1
ATOM 2930 C CA . VAL A 1 395 ? 9.988 4.951 13.154 1.00 88.12 395 VAL A CA 1
ATOM 2931 C C . VAL A 1 395 ? 11.480 4.639 13.059 1.00 88.12 395 VAL A C 1
ATOM 2933 O O . VAL A 1 395 ? 11.869 3.682 12.390 1.00 88.12 395 VAL A O 1
ATOM 2936 N N . SER A 1 396 ? 12.316 5.384 13.794 1.00 87.00 396 SER A N 1
ATOM 2937 C CA . SER A 1 396 ? 13.744 5.074 13.933 1.00 87.00 396 SER A CA 1
ATOM 2938 C C . SER A 1 396 ? 13.966 3.664 14.476 1.00 87.00 396 SER A C 1
ATOM 2940 O O . SER A 1 396 ? 14.773 2.924 13.928 1.00 87.00 396 SER A O 1
ATOM 2942 N N . PHE A 1 397 ? 13.218 3.255 15.502 1.00 87.06 397 PHE A N 1
ATOM 2943 C CA . PHE A 1 397 ? 13.323 1.913 16.069 1.00 87.06 397 PHE A CA 1
ATOM 2944 C C . PHE A 1 397 ? 12.972 0.808 15.062 1.00 87.06 397 PHE A C 1
ATOM 2946 O O . PHE A 1 397 ? 13.708 -0.175 14.960 1.00 87.06 397 PHE A O 1
ATOM 2953 N N . TYR A 1 398 ? 11.904 0.979 14.277 1.00 90.50 398 TYR A N 1
ATOM 2954 C CA . TYR A 1 398 ? 11.570 0.046 13.199 1.00 90.50 398 TYR A CA 1
ATOM 2955 C C . TYR A 1 398 ? 12.720 -0.083 12.189 1.00 90.50 398 TYR A C 1
ATOM 2957 O O . TYR A 1 398 ? 13.208 -1.190 11.955 1.00 90.50 398 TYR A O 1
ATOM 2965 N N . LYS A 1 399 ? 13.205 1.054 11.679 1.00 89.88 399 LYS A N 1
ATOM 2966 C CA . LYS A 1 399 ? 14.291 1.141 10.692 1.00 89.88 399 LYS A CA 1
ATOM 2967 C C . LYS A 1 399 ? 15.620 0.568 11.195 1.00 89.88 399 LYS A C 1
ATOM 2969 O O . LYS A 1 399 ? 16.372 -0.036 10.442 1.00 89.88 399 LYS A O 1
ATOM 2974 N N . GLU A 1 400 ? 15.954 0.794 12.460 1.00 88.69 400 GLU A N 1
ATOM 2975 C CA . GLU A 1 400 ? 17.267 0.438 13.015 1.00 88.69 400 GLU A CA 1
ATOM 2976 C C . GLU A 1 400 ? 17.288 -0.953 13.661 1.00 88.69 400 GLU A C 1
ATOM 2978 O O . GLU A 1 400 ? 18.363 -1.529 13.824 1.00 88.69 400 GLU A O 1
ATOM 2983 N N . THR A 1 401 ? 16.125 -1.506 14.029 1.00 88.62 401 THR A N 1
ATOM 2984 C CA . THR A 1 401 ? 16.033 -2.772 14.779 1.00 88.62 401 THR A CA 1
ATOM 2985 C C . THR A 1 401 ? 15.170 -3.821 14.082 1.00 88.62 401 THR A C 1
ATOM 2987 O O . THR A 1 401 ? 15.644 -4.931 13.839 1.00 88.62 401 THR A O 1
ATOM 2990 N N . ILE A 1 402 ? 13.915 -3.500 13.757 1.00 92.19 402 ILE A N 1
ATOM 2991 C CA . ILE A 1 402 ? 12.930 -4.496 13.304 1.00 92.19 402 ILE A CA 1
ATOM 2992 C C . ILE A 1 402 ? 13.174 -4.914 11.853 1.00 92.19 402 ILE A C 1
ATOM 2994 O O . ILE A 1 402 ? 13.316 -6.104 11.572 1.00 92.19 402 ILE A O 1
ATOM 2998 N N . GLU A 1 403 ? 13.283 -3.957 10.935 1.00 92.00 403 GLU A N 1
ATOM 2999 C CA . GLU A 1 403 ? 13.553 -4.243 9.523 1.00 92.00 403 GLU A CA 1
ATOM 3000 C C . GLU A 1 403 ? 14.913 -4.952 9.323 1.00 92.00 403 GLU A C 1
ATOM 3002 O O . GLU A 1 403 ? 14.947 -5.978 8.630 1.00 92.00 403 GLU A O 1
ATOM 3007 N N . PRO A 1 404 ? 16.023 -4.528 9.969 1.00 92.38 404 PRO A N 1
ATOM 3008 C CA . PRO A 1 404 ? 17.286 -5.264 9.910 1.00 92.38 404 PRO A CA 1
ATOM 3009 C C . PRO A 1 404 ? 17.193 -6.689 10.465 1.00 92.38 404 PRO A C 1
ATOM 3011 O O . PRO A 1 404 ? 17.823 -7.599 9.920 1.00 92.38 404 PRO A O 1
ATOM 3014 N N . TYR A 1 405 ? 16.406 -6.918 11.523 1.00 91.31 405 TYR A N 1
ATOM 3015 C CA . TYR A 1 405 ? 16.173 -8.265 12.048 1.00 91.31 405 TYR A CA 1
ATOM 3016 C C . TYR A 1 405 ? 15.505 -9.163 10.998 1.00 91.31 405 TYR A C 1
ATOM 3018 O O . TYR A 1 405 ? 16.037 -10.233 10.697 1.00 91.31 405 TYR A O 1
ATOM 3026 N N . ILE A 1 406 ? 14.400 -8.707 10.399 1.00 90.88 406 ILE A N 1
ATOM 3027 C CA . ILE A 1 406 ? 13.651 -9.441 9.365 1.00 90.88 406 ILE A CA 1
ATOM 3028 C C . ILE A 1 406 ? 14.559 -9.729 8.158 1.00 90.88 406 ILE A C 1
ATOM 3030 O O . ILE A 1 406 ? 14.719 -10.882 7.746 1.00 90.88 406 ILE A O 1
ATOM 3034 N N . THR A 1 407 ? 15.244 -8.696 7.663 1.00 87.44 407 THR A N 1
ATOM 3035 C CA . THR A 1 407 ? 16.099 -8.774 6.469 1.00 87.44 407 THR A CA 1
ATOM 3036 C C . THR A 1 407 ? 17.304 -9.690 6.682 1.00 87.44 407 THR A C 1
ATOM 3038 O O . THR A 1 407 ? 17.590 -10.547 5.848 1.00 87.44 407 THR A O 1
ATOM 3041 N N . SER A 1 408 ? 18.003 -9.578 7.818 1.00 88.75 408 SER A N 1
ATOM 3042 C CA . SER A 1 408 ? 19.186 -10.409 8.115 1.00 88.75 408 SER A CA 1
ATOM 3043 C C . SER A 1 408 ? 18.868 -11.901 8.259 1.00 88.75 408 SER A C 1
ATOM 3045 O O . SER A 1 408 ? 19.759 -12.742 8.118 1.00 88.75 408 SER A O 1
ATOM 3047 N N . LYS A 1 409 ? 17.603 -12.236 8.532 1.00 88.81 409 LYS A N 1
ATOM 3048 C CA . LYS A 1 409 ? 17.093 -13.607 8.623 1.00 88.81 409 LYS A CA 1
ATOM 3049 C C . LYS A 1 409 ? 16.491 -14.120 7.313 1.00 88.81 409 LYS A C 1
ATOM 3051 O O . LYS A 1 409 ? 16.142 -15.295 7.256 1.00 88.81 409 LYS A O 1
ATOM 3056 N N . GLY A 1 410 ? 16.398 -13.282 6.277 1.00 87.25 410 GLY A N 1
ATOM 3057 C CA . GLY A 1 410 ? 15.735 -13.628 5.018 1.00 87.25 410 GLY A CA 1
ATOM 3058 C C . GLY A 1 410 ? 14.236 -13.893 5.188 1.00 87.25 410 GLY A C 1
ATOM 3059 O O . GLY A 1 410 ? 13.688 -14.730 4.475 1.00 87.25 410 GLY A O 1
ATOM 3060 N N . LEU A 1 411 ? 13.600 -13.242 6.167 1.00 89.00 411 LEU A N 1
ATOM 3061 C CA . LEU A 1 411 ? 12.167 -13.362 6.435 1.00 89.00 411 LEU A CA 1
ATOM 3062 C C . LEU A 1 411 ? 11.387 -12.276 5.684 1.00 89.00 411 LEU A C 1
ATOM 3064 O O . LEU A 1 411 ? 11.931 -11.219 5.372 1.00 89.00 411 LEU A O 1
ATOM 3068 N N . THR A 1 412 ? 10.100 -12.516 5.441 1.00 89.25 412 THR A N 1
ATOM 3069 C CA . THR A 1 412 ? 9.147 -11.503 4.954 1.00 89.25 412 THR A CA 1
ATOM 3070 C C . THR A 1 412 ? 7.945 -11.403 5.891 1.00 89.25 412 THR A C 1
ATOM 3072 O O . THR A 1 412 ? 7.646 -12.350 6.625 1.00 89.25 412 THR A O 1
ATOM 3075 N N . VAL A 1 413 ? 7.252 -10.262 5.880 1.00 88.31 413 VAL A N 1
ATOM 3076 C CA . VAL A 1 413 ? 5.992 -10.077 6.617 1.00 88.31 413 VAL A CA 1
ATOM 3077 C C . VAL A 1 413 ? 4.850 -10.610 5.754 1.00 88.31 413 VAL A C 1
ATOM 3079 O O . VAL A 1 413 ? 4.713 -10.191 4.612 1.00 88.31 413 VAL A O 1
ATOM 3082 N N . ARG A 1 414 ? 4.069 -11.558 6.276 1.00 83.38 414 ARG A N 1
ATOM 3083 C CA . ARG A 1 414 ? 2.908 -12.155 5.596 1.00 83.38 414 ARG A CA 1
ATOM 3084 C C . ARG A 1 414 ? 1.593 -11.491 5.960 1.00 83.38 414 ARG A C 1
ATOM 3086 O O . ARG A 1 414 ? 0.695 -11.454 5.135 1.00 83.38 414 ARG A O 1
ATOM 3093 N N . ASP A 1 415 ? 1.473 -11.038 7.202 1.00 77.75 415 ASP A N 1
ATOM 3094 C CA . ASP A 1 415 ? 0.281 -10.353 7.680 1.00 77.75 415 ASP A CA 1
ATOM 3095 C C . ASP A 1 415 ? 0.638 -9.433 8.850 1.00 77.75 415 ASP A C 1
ATOM 3097 O O . ASP A 1 415 ? 1.662 -9.618 9.524 1.00 77.75 415 ASP A O 1
ATOM 3101 N N . ILE A 1 416 ? -0.214 -8.445 9.086 1.00 73.06 416 ILE A N 1
ATOM 3102 C CA . ILE A 1 416 ? -0.103 -7.483 10.170 1.00 73.06 416 ILE A CA 1
ATOM 3103 C C . ILE A 1 416 ? -1.385 -7.445 10.989 1.00 73.06 416 ILE A C 1
ATOM 3105 O O . ILE A 1 416 ? -2.497 -7.491 10.463 1.00 73.06 416 ILE A O 1
ATOM 3109 N N . TYR A 1 417 ? -1.211 -7.321 12.299 1.00 73.56 417 TYR A N 1
ATOM 3110 C CA . TYR A 1 417 ? -2.301 -7.258 13.253 1.00 73.56 417 TYR A CA 1
ATOM 3111 C C . TYR A 1 417 ? -2.046 -6.201 14.314 1.00 73.56 417 TYR A C 1
ATOM 3113 O O . TYR A 1 417 ? -0.900 -5.878 14.648 1.00 73.56 417 TYR A O 1
ATOM 3121 N N . PRO A 1 418 ? -3.119 -5.717 14.934 1.00 68.75 418 PRO A N 1
ATOM 3122 C CA . PRO A 1 418 ? -2.997 -4.936 16.141 1.00 68.75 418 PRO A CA 1
ATOM 3123 C C . PRO A 1 418 ? -2.644 -5.812 17.342 1.00 68.75 418 PRO A C 1
ATOM 3125 O O . PRO A 1 418 ? -3.415 -6.684 17.743 1.00 68.75 418 PRO A O 1
ATOM 3128 N N . ALA A 1 419 ? -1.487 -5.574 17.958 1.00 71.81 419 ALA A N 1
ATOM 3129 C CA . ALA A 1 419 ? -1.100 -6.325 19.152 1.00 71.81 419 ALA A CA 1
ATOM 3130 C C . ALA A 1 419 ? -1.717 -5.725 20.422 1.00 71.81 419 ALA A C 1
ATOM 3132 O O . ALA A 1 419 ? -2.213 -6.442 21.289 1.00 71.81 419 ALA A O 1
ATOM 3133 N N . ASN A 1 420 ? -1.658 -4.399 20.540 1.00 68.44 420 ASN A N 1
ATOM 3134 C CA . ASN A 1 420 ? -2.269 -3.602 21.600 1.00 68.44 420 ASN A CA 1
ATOM 3135 C C . ASN A 1 420 ? -2.380 -2.142 21.133 1.00 68.44 420 ASN A C 1
ATOM 3137 O O . ASN A 1 420 ? -2.028 -1.822 19.999 1.00 68.44 420 ASN A O 1
ATOM 3141 N N . ASN A 1 421 ? -2.820 -1.236 22.010 1.00 66.50 421 ASN A N 1
ATOM 3142 C CA . ASN A 1 421 ? -3.008 0.177 21.660 1.00 66.50 421 ASN A CA 1
ATOM 3143 C C . ASN A 1 421 ? -1.757 0.849 21.071 1.00 66.50 421 ASN A C 1
ATOM 3145 O O . ASN A 1 421 ? -1.876 1.875 20.401 1.00 66.50 421 ASN A O 1
ATOM 3149 N N . TRP A 1 422 ? -0.565 0.323 21.361 1.00 72.38 422 TRP A N 1
ATOM 3150 C CA . TRP A 1 422 ? 0.723 0.955 21.086 1.00 72.38 422 TRP A CA 1
ATOM 3151 C C . TRP A 1 422 ? 1.666 0.068 20.274 1.00 72.38 422 TRP A C 1
ATOM 3153 O O . TRP A 1 422 ? 2.823 0.444 20.110 1.00 72.38 422 TRP A O 1
ATOM 3163 N N . ALA A 1 423 ? 1.232 -1.105 19.811 1.00 77.69 423 ALA A N 1
ATOM 3164 C CA . ALA A 1 423 ? 2.111 -2.085 19.185 1.00 77.69 423 ALA A CA 1
ATOM 3165 C C . ALA A 1 423 ? 1.447 -2.801 18.007 1.00 77.69 423 ALA A C 1
ATOM 3167 O O . ALA A 1 423 ? 0.246 -3.080 18.021 1.00 77.69 423 ALA A O 1
ATOM 3168 N N . LEU A 1 424 ? 2.275 -3.155 17.030 1.00 80.19 424 LEU A N 1
ATOM 3169 C CA . LEU A 1 424 ? 1.921 -3.992 15.894 1.00 80.19 424 LEU A CA 1
ATOM 3170 C C . LEU A 1 424 ? 2.461 -5.405 16.091 1.00 80.19 424 LEU A C 1
ATOM 3172 O O . LEU A 1 424 ? 3.571 -5.599 16.589 1.00 80.19 424 LEU A O 1
ATOM 3176 N N . ALA A 1 425 ? 1.672 -6.377 15.662 1.00 85.12 425 ALA A N 1
ATOM 3177 C CA . ALA A 1 425 ? 2.039 -7.774 15.518 1.00 85.12 425 ALA A CA 1
ATOM 3178 C C . ALA A 1 425 ? 2.264 -8.078 14.032 1.00 85.12 425 ALA A C 1
ATOM 3180 O O . ALA A 1 425 ? 1.442 -7.725 13.192 1.00 85.12 425 ALA A O 1
ATOM 3181 N N . LEU A 1 426 ? 3.370 -8.743 13.718 1.00 92.31 426 LEU A N 1
ATOM 3182 C CA . LEU A 1 426 ? 3.773 -9.165 12.384 1.00 92.31 426 LEU A CA 1
ATOM 3183 C C . LEU A 1 426 ? 3.800 -10.688 12.342 1.00 92.31 426 LEU A C 1
ATOM 3185 O O . LEU A 1 426 ? 4.517 -11.315 13.126 1.00 92.31 426 LEU A O 1
ATOM 3189 N N . HIS A 1 427 ? 3.066 -11.280 11.410 1.00 89.50 427 HIS A N 1
ATOM 3190 C CA . HIS A 1 427 ? 3.190 -12.697 11.097 1.00 89.50 427 HIS A CA 1
ATOM 3191 C C . HIS A 1 427 ? 4.277 -12.866 10.036 1.00 89.50 427 HIS A C 1
ATOM 3193 O O . HIS A 1 427 ? 4.165 -12.327 8.936 1.00 89.50 427 HIS A O 1
ATOM 3199 N N . LEU A 1 428 ? 5.354 -13.574 10.369 1.00 94.19 428 LEU A N 1
ATOM 3200 C CA . LEU A 1 428 ? 6.523 -13.723 9.504 1.00 94.19 428 LEU A CA 1
ATOM 3201 C C . LEU A 1 428 ? 6.457 -14.993 8.641 1.00 94.19 428 LEU A C 1
ATOM 3203 O O . LEU A 1 428 ? 5.703 -15.930 8.902 1.00 94.19 428 LEU A O 1
ATOM 3207 N N . SER A 1 429 ? 7.280 -15.040 7.593 1.00 92.62 429 SER A N 1
ATOM 3208 C CA . SER A 1 429 ? 7.320 -16.137 6.617 1.00 92.62 429 SER A CA 1
ATOM 3209 C C . SER A 1 429 ? 7.732 -17.505 7.176 1.00 92.62 429 SER A C 1
ATOM 3211 O O . SER A 1 429 ? 7.491 -18.524 6.530 1.00 92.62 429 SER A O 1
ATOM 3213 N N . ASP A 1 430 ? 8.349 -17.544 8.354 1.00 92.44 430 ASP A N 1
ATOM 3214 C CA . ASP A 1 430 ? 8.689 -18.767 9.092 1.00 92.44 430 ASP A CA 1
ATOM 3215 C C . ASP A 1 430 ? 7.593 -19.205 10.080 1.00 92.44 430 ASP A C 1
ATOM 3217 O O . ASP A 1 430 ? 7.821 -20.110 10.879 1.00 92.44 430 ASP A O 1
ATOM 3221 N N . ASN A 1 431 ? 6.407 -18.590 10.001 1.00 90.00 431 ASN A N 1
ATOM 3222 C CA . ASN A 1 431 ? 5.278 -18.755 10.920 1.00 90.00 431 ASN A CA 1
ATOM 3223 C C . ASN A 1 431 ? 5.559 -18.278 12.357 1.00 90.00 431 ASN A C 1
ATOM 3225 O O . ASN A 1 431 ? 4.836 -18.659 13.276 1.00 90.00 431 ASN A O 1
ATOM 3229 N N . SER A 1 432 ? 6.579 -17.445 12.576 1.00 94.62 432 SER A N 1
ATOM 3230 C CA . SER A 1 432 ? 6.766 -16.765 13.859 1.00 94.62 432 SER A CA 1
ATOM 3231 C C . SER A 1 432 ? 5.927 -15.487 13.957 1.00 94.62 432 SER A C 1
ATOM 3233 O O . SER A 1 432 ? 5.556 -14.877 12.950 1.00 94.62 432 SER A O 1
ATOM 3235 N N . LEU A 1 433 ? 5.638 -15.067 15.190 1.00 93.56 433 LEU A N 1
ATOM 3236 C CA . LEU A 1 433 ? 4.996 -13.787 15.496 1.00 93.56 433 LEU A CA 1
ATOM 3237 C C . LEU A 1 433 ? 6.043 -12.817 16.043 1.00 93.56 433 LEU A C 1
ATOM 3239 O O . LEU A 1 433 ? 6.704 -13.115 17.038 1.00 93.56 433 LEU A O 1
ATOM 3243 N N . LEU A 1 434 ? 6.182 -11.643 15.436 1.00 94.75 434 LEU A N 1
ATOM 3244 C CA . LEU A 1 434 ? 7.003 -10.546 15.950 1.00 94.75 434 LEU A CA 1
ATOM 3245 C C . LEU A 1 434 ? 6.088 -9.413 16.392 1.00 94.75 434 LEU A C 1
ATOM 3247 O O . LEU A 1 434 ? 5.337 -8.877 15.590 1.00 94.75 434 LEU A O 1
ATOM 3251 N N . ILE A 1 435 ? 6.168 -9.013 17.655 1.00 91.25 435 ILE A N 1
ATOM 3252 C CA . ILE A 1 435 ? 5.424 -7.861 18.170 1.00 91.25 435 ILE A CA 1
ATOM 3253 C C . ILE A 1 435 ? 6.405 -6.726 18.424 1.00 91.25 435 ILE A C 1
ATOM 3255 O O . ILE A 1 435 ? 7.447 -6.966 19.032 1.00 91.25 435 ILE A O 1
ATOM 3259 N N . PHE A 1 436 ? 6.094 -5.505 17.988 1.00 89.81 436 PHE A N 1
ATOM 3260 C CA . PHE A 1 436 ? 6.909 -4.323 18.267 1.00 89.81 436 PHE A CA 1
ATOM 3261 C C . PHE A 1 436 ? 6.077 -3.061 18.510 1.00 89.81 436 PHE A C 1
ATOM 3263 O O . PHE A 1 436 ? 4.949 -2.916 18.046 1.00 89.81 436 PHE A O 1
ATOM 3270 N N . SER A 1 437 ? 6.655 -2.135 19.265 1.00 85.31 437 SER A N 1
ATOM 3271 C CA . SER A 1 437 ? 6.030 -0.895 19.703 1.00 85.31 437 SER A CA 1
ATOM 3272 C C . SER A 1 437 ? 6.101 0.218 18.654 1.00 85.31 437 SER A C 1
ATOM 3274 O O . SER A 1 437 ? 7.164 0.495 18.104 1.00 85.31 437 SER A O 1
ATOM 3276 N N . LEU A 1 438 ? 4.986 0.930 18.475 1.00 78.44 438 LEU A N 1
ATOM 3277 C CA . LEU A 1 438 ? 4.859 2.174 17.711 1.00 78.44 438 LEU A CA 1
ATOM 3278 C C . LEU A 1 438 ? 4.919 3.443 18.581 1.00 78.44 438 LEU A C 1
ATOM 3280 O O . LEU A 1 438 ? 4.673 4.547 18.088 1.00 78.44 438 LEU A O 1
ATOM 3284 N N . ILE A 1 439 ? 5.262 3.313 19.865 1.00 74.75 439 ILE A N 1
ATOM 3285 C CA . ILE A 1 439 ? 5.548 4.450 20.751 1.00 74.75 439 ILE A CA 1
ATOM 3286 C C . ILE A 1 439 ? 7.046 4.638 20.974 1.00 74.75 439 ILE A C 1
ATOM 3288 O O . ILE A 1 439 ? 7.830 3.699 20.841 1.00 74.75 439 ILE A O 1
ATOM 3292 N N . GLY A 1 440 ? 7.429 5.880 21.292 1.00 65.62 440 GLY A N 1
ATOM 3293 C CA . GLY A 1 440 ? 8.822 6.304 21.409 1.00 65.62 440 GLY A CA 1
ATOM 3294 C C . GLY A 1 440 ? 9.655 5.407 22.326 1.00 65.62 440 GLY A C 1
ATOM 3295 O O . GLY A 1 440 ? 9.223 5.028 23.412 1.00 65.62 440 GLY A O 1
ATOM 3296 N N . THR A 1 441 ? 10.871 5.093 21.887 1.00 64.19 441 THR A N 1
ATOM 3297 C CA . THR A 1 441 ? 11.780 4.185 22.584 1.00 64.19 441 THR A CA 1
ATOM 3298 C C . THR A 1 441 ? 12.731 4.928 23.515 1.00 64.19 441 THR A C 1
ATOM 3300 O O . THR A 1 441 ? 13.344 5.925 23.135 1.00 64.19 441 THR A O 1
ATOM 3303 N N . ASN A 1 442 ? 12.925 4.394 24.720 1.00 63.44 442 ASN A N 1
ATOM 3304 C CA . ASN A 1 442 ? 14.068 4.732 25.568 1.00 63.44 442 ASN A CA 1
ATOM 3305 C C . ASN A 1 442 ? 15.212 3.747 25.272 1.00 63.44 442 ASN A C 1
ATOM 3307 O O . ASN A 1 442 ? 14.998 2.535 25.341 1.00 63.44 442 ASN A O 1
ATOM 3311 N N . SER A 1 443 ? 16.412 4.258 24.978 1.00 61.50 443 SER A N 1
ATOM 3312 C CA . SER A 1 443 ? 17.599 3.449 24.667 1.00 61.50 443 SER A CA 1
ATOM 3313 C C . SER A 1 443 ? 17.984 2.464 25.777 1.00 61.50 443 SER A C 1
ATOM 3315 O O . SER A 1 443 ? 18.593 1.439 25.483 1.00 61.50 443 SER A O 1
ATOM 3317 N N . GLU A 1 444 ? 17.594 2.725 27.028 1.00 59.44 444 GLU A N 1
ATOM 3318 C CA . GLU A 1 444 ? 17.833 1.830 28.168 1.00 59.44 444 GLU A CA 1
ATOM 3319 C C . GLU A 1 444 ? 16.982 0.543 28.160 1.00 59.44 444 GLU A C 1
ATOM 3321 O O . GLU A 1 444 ? 17.320 -0.385 28.887 1.00 59.44 444 GLU A O 1
ATOM 3326 N N . TYR A 1 445 ? 15.895 0.471 27.378 1.00 63.03 445 TYR A N 1
ATOM 3327 C CA . TYR A 1 445 ? 14.913 -0.631 27.433 1.00 63.03 445 TYR A CA 1
ATOM 3328 C C . TYR A 1 445 ? 14.492 -1.123 26.041 1.00 63.03 445 TYR A C 1
ATOM 3330 O O . TYR A 1 445 ? 13.342 -1.506 25.838 1.00 63.03 445 TYR A O 1
ATOM 3338 N N . THR A 1 446 ? 15.387 -1.061 25.052 1.00 65.44 446 THR A N 1
ATOM 3339 C CA . THR A 1 446 ? 15.109 -1.467 23.658 1.00 65.44 446 THR A CA 1
ATOM 3340 C C . THR A 1 446 ? 14.582 -2.900 23.541 1.00 65.44 446 THR A C 1
ATOM 3342 O O . THR A 1 446 ? 13.696 -3.160 22.733 1.00 65.44 446 THR A O 1
ATOM 3345 N N . ASP A 1 447 ? 15.043 -3.804 24.401 1.00 71.69 447 ASP A N 1
ATOM 3346 C CA . ASP A 1 447 ? 14.602 -5.199 24.530 1.00 71.69 447 ASP A CA 1
ATOM 3347 C C . ASP A 1 447 ? 13.149 -5.370 25.008 1.00 71.69 447 ASP A C 1
ATOM 3349 O O . ASP A 1 447 ? 12.573 -6.444 24.860 1.00 71.69 447 ASP A O 1
ATOM 3353 N N . ARG A 1 448 ? 12.537 -4.319 25.564 1.00 76.88 448 ARG A N 1
ATOM 3354 C CA . ARG A 1 448 ? 11.144 -4.318 26.043 1.00 76.88 448 ARG A CA 1
ATOM 3355 C C . ARG A 1 448 ? 10.146 -3.829 24.995 1.00 76.88 448 ARG A C 1
ATOM 3357 O O . ARG A 1 448 ? 8.947 -3.989 25.190 1.00 76.88 448 ARG A O 1
ATOM 3364 N N . TYR A 1 449 ? 10.610 -3.210 23.910 1.00 83.06 449 TYR A N 1
ATOM 3365 C CA . TYR A 1 449 ? 9.734 -2.639 22.879 1.00 83.06 449 TYR A CA 1
ATOM 3366 C C . TYR A 1 449 ? 9.415 -3.609 21.749 1.00 83.06 449 TYR A C 1
ATOM 3368 O O . TYR A 1 449 ? 8.622 -3.267 20.876 1.00 83.06 449 TYR A O 1
ATOM 3376 N N . TRP A 1 450 ? 10.009 -4.800 21.743 1.00 89.94 450 TRP A N 1
ATOM 3377 C CA . TRP A 1 450 ? 9.709 -5.822 20.754 1.00 89.94 450 TRP A CA 1
ATOM 3378 C C . TRP A 1 450 ? 10.044 -7.218 21.263 1.00 89.94 450 TRP A C 1
ATOM 3380 O O . TRP A 1 450 ? 10.844 -7.378 22.184 1.00 89.94 450 TRP A O 1
ATOM 3390 N N . LYS A 1 451 ? 9.429 -8.235 20.663 1.00 91.12 451 LYS A N 1
ATOM 3391 C CA . LYS A 1 451 ? 9.678 -9.639 20.985 1.00 91.12 451 LYS A CA 1
ATOM 3392 C C . LYS A 1 451 ? 9.270 -10.543 19.832 1.00 91.12 451 LYS A C 1
ATOM 3394 O O . LYS A 1 451 ? 8.326 -10.238 19.109 1.00 91.12 451 LYS A O 1
ATOM 3399 N N . VAL A 1 452 ? 9.963 -11.671 19.700 1.00 94.00 452 VAL A N 1
ATOM 3400 C CA . VAL A 1 452 ? 9.650 -12.719 18.723 1.00 94.00 452 VAL A CA 1
ATOM 3401 C C . VAL A 1 452 ? 9.165 -13.971 19.447 1.00 94.00 452 VAL A C 1
ATOM 3403 O O . VAL A 1 452 ? 9.763 -14.396 20.439 1.00 94.00 452 VAL A O 1
ATOM 3406 N N . PHE A 1 453 ? 8.103 -14.569 18.921 1.00 94.38 453 PHE A N 1
ATOM 3407 C CA . PHE A 1 453 ? 7.472 -15.802 19.373 1.00 94.38 453 PHE A CA 1
ATOM 3408 C C . PHE A 1 453 ? 7.573 -16.837 18.235 1.00 94.38 453 PHE A C 1
ATOM 3410 O O . PHE A 1 453 ? 6.708 -16.864 17.358 1.00 94.38 453 PHE A O 1
ATOM 3417 N N . PRO A 1 454 ? 8.647 -17.655 18.200 1.00 92.19 454 PRO A N 1
ATOM 3418 C CA . PRO A 1 454 ? 8.911 -18.597 17.104 1.00 92.19 454 PRO A CA 1
ATOM 3419 C C . PRO A 1 454 ? 7.837 -19.669 16.898 1.00 92.19 454 PRO A C 1
ATOM 3421 O O . PRO A 1 454 ? 7.662 -20.162 15.794 1.00 92.19 454 PRO A O 1
ATOM 3424 N N . ASP A 1 455 ? 7.145 -20.042 17.968 1.00 90.00 455 ASP A N 1
ATOM 3425 C CA . ASP A 1 455 ? 6.164 -21.122 18.025 1.00 90.00 455 ASP A CA 1
ATOM 3426 C C . ASP A 1 455 ? 4.842 -20.610 18.605 1.00 90.00 455 ASP A C 1
ATOM 3428 O O . ASP A 1 455 ? 4.289 -21.218 19.506 1.00 90.00 455 ASP A O 1
ATOM 3432 N N . PHE A 1 456 ? 4.331 -19.460 18.165 1.00 91.62 456 PHE A N 1
ATOM 3433 C CA . PHE A 1 456 ? 3.009 -19.029 18.628 1.00 91.62 456 PHE A CA 1
ATOM 3434 C C . PHE A 1 456 ? 1.896 -19.892 18.005 1.00 91.62 456 PHE A C 1
ATOM 3436 O O . PHE A 1 456 ? 2.004 -20.358 16.873 1.00 91.62 456 PHE A O 1
ATOM 3443 N N . LYS A 1 457 ? 0.816 -20.104 18.756 1.00 87.56 457 LYS A N 1
ATOM 3444 C CA . LYS A 1 457 ? -0.386 -20.825 18.316 1.00 87.56 457 LYS A CA 1
ATOM 3445 C C . LYS A 1 457 ? -1.563 -19.882 18.110 1.00 87.56 457 LYS A C 1
ATOM 3447 O O . LYS A 1 457 ? -2.308 -20.000 17.146 1.00 87.56 457 LYS A O 1
ATOM 3452 N N . SER A 1 458 ? -1.732 -18.953 19.039 1.00 86.25 458 SER A N 1
ATOM 3453 C CA . SER A 1 458 ? -2.711 -17.875 18.975 1.00 86.25 458 SER A CA 1
ATOM 3454 C C . SER A 1 458 ? -2.233 -16.729 19.855 1.00 86.25 458 SER A C 1
ATOM 3456 O O . SER A 1 458 ? -1.356 -16.900 20.704 1.00 86.25 458 SER A O 1
ATOM 3458 N N . PHE A 1 459 ? -2.780 -15.543 19.649 1.00 84.12 459 PHE A N 1
ATOM 3459 C CA . PHE A 1 459 ? -2.516 -14.400 20.505 1.00 84.12 459 PHE A CA 1
ATOM 3460 C C . PHE A 1 459 ? -3.746 -13.509 20.548 1.00 84.12 459 PHE A C 1
ATOM 3462 O O . PHE A 1 459 ? -4.647 -13.620 19.718 1.00 84.12 459 PHE A O 1
ATOM 3469 N N . THR A 1 460 ? -3.776 -12.613 21.520 1.00 72.19 460 THR A N 1
ATOM 3470 C CA . THR A 1 460 ? -4.837 -11.621 21.610 1.00 72.19 460 THR A CA 1
ATOM 3471 C C . THR A 1 460 ? -4.584 -10.472 20.644 1.00 72.19 460 THR A C 1
ATOM 3473 O O . THR A 1 460 ? -3.594 -9.755 20.792 1.00 72.19 460 THR A O 1
ATOM 3476 N N . THR A 1 461 ? -5.504 -10.227 19.724 1.00 58.91 461 THR A N 1
ATOM 3477 C CA . THR A 1 461 ? -5.553 -8.966 18.982 1.00 58.91 461 THR A CA 1
ATOM 3478 C C . THR A 1 461 ? -6.339 -7.939 19.786 1.00 58.91 461 THR A C 1
ATOM 3480 O O . THR A 1 461 ? -7.439 -8.225 20.262 1.00 58.91 461 THR A O 1
ATOM 3483 N N . ALA A 1 462 ? -5.792 -6.737 19.951 1.00 48.34 462 ALA A N 1
ATOM 3484 C CA . ALA A 1 462 ? -6.601 -5.616 20.417 1.00 48.34 462 ALA A CA 1
ATOM 3485 C C . ALA A 1 462 ? -7.391 -5.081 19.222 1.00 48.34 462 ALA A C 1
ATOM 3487 O O . ALA A 1 462 ? -6.790 -4.919 18.165 1.00 48.34 462 ALA A O 1
ATOM 3488 N N . PRO A 1 463 ? -8.691 -4.784 19.335 1.00 42.72 463 PRO A N 1
ATOM 3489 C CA . PRO A 1 463 ? -9.392 -4.137 18.242 1.00 42.72 463 PRO A CA 1
ATOM 3490 C C . PRO A 1 463 ? -8.779 -2.749 18.038 1.00 42.72 463 PRO A C 1
ATOM 3492 O O . PRO A 1 463 ? -8.946 -1.827 18.839 1.00 42.72 463 PRO A O 1
ATOM 3495 N N . VAL A 1 464 ? -7.995 -2.630 16.977 1.00 36.25 464 VAL A N 1
ATOM 3496 C CA . VAL A 1 464 ? -7.498 -1.355 16.492 1.00 36.25 464 VAL A CA 1
ATOM 3497 C C . VAL A 1 464 ? -8.648 -0.711 15.764 1.00 36.25 464 VAL A C 1
ATOM 3499 O O . VAL A 1 464 ? -9.236 -1.319 14.886 1.00 36.25 464 VAL A O 1
ATOM 3502 N N . TYR A 1 465 ? -9.010 0.477 16.226 1.00 34.56 465 TYR A N 1
ATOM 3503 C CA . TYR A 1 465 ? -10.267 1.138 15.887 1.00 34.56 465 TYR A CA 1
ATOM 3504 C C . TYR A 1 465 ? -11.538 0.525 16.438 1.00 34.56 465 TYR A C 1
ATOM 3506 O O . TYR A 1 465 ? -12.615 0.711 15.887 1.00 34.56 465 TYR A O 1
ATOM 3514 N N . ASN A 1 466 ? -11.460 0.027 17.668 1.00 29.47 466 ASN A N 1
ATOM 3515 C CA . ASN A 1 466 ? -12.557 0.318 18.570 1.00 29.47 466 ASN A CA 1
ATOM 3516 C C . ASN A 1 466 ? -12.207 1.529 19.430 1.00 29.47 466 ASN A C 1
ATOM 3518 O O . ASN A 1 466 ? -11.366 1.503 20.330 1.00 29.47 466 ASN A O 1
ATOM 3522 N N . SER A 1 467 ? -12.951 2.599 19.160 1.00 31.25 467 SER A N 1
ATOM 3523 C CA . SER A 1 467 ? -13.669 3.347 20.186 1.00 31.25 467 SER A CA 1
ATOM 3524 C C . SER A 1 467 ? -13.909 2.540 21.473 1.00 31.25 467 SER A C 1
ATOM 3526 O O . SER A 1 467 ? -13.841 1.315 21.515 1.00 31.25 467 SER A O 1
ATOM 3528 N N . LYS A 1 468 ? -14.328 3.174 22.559 1.00 35.53 468 LYS A N 1
ATOM 3529 C CA . LYS A 1 468 ? -14.872 2.407 23.691 1.00 35.53 468 LYS A CA 1
ATOM 3530 C C . LYS A 1 468 ? -16.171 1.601 23.362 1.00 35.53 468 LYS A C 1
ATOM 3532 O O . LYS A 1 468 ? -17.031 1.489 24.228 1.00 35.53 468 LYS A O 1
ATOM 3537 N N . ARG A 1 469 ? -16.373 1.033 22.162 1.00 30.83 469 ARG A N 1
ATOM 3538 C CA . ARG A 1 469 ? -17.553 0.246 21.748 1.00 30.83 469 ARG A CA 1
ATOM 3539 C C . ARG A 1 469 ? -17.642 -1.170 22.315 1.00 30.83 469 ARG A C 1
ATOM 3541 O O . ARG A 1 469 ? -18.688 -1.779 22.164 1.00 30.83 469 ARG A O 1
ATOM 3548 N N . SER A 1 470 ? -16.639 -1.685 23.025 1.00 28.27 470 SER A N 1
ATOM 3549 C CA . SER A 1 470 ? -16.804 -2.954 23.772 1.00 28.27 470 SER A CA 1
ATOM 3550 C C . SER A 1 470 ? -16.733 -2.787 25.280 1.00 28.27 470 SER A C 1
ATOM 3552 O O . SER A 1 470 ? -16.822 -3.765 26.014 1.00 28.27 470 SER A O 1
ATOM 3554 N N . GLY A 1 471 ? -16.509 -1.569 25.769 1.00 32.12 471 GLY A N 1
ATOM 3555 C CA . GLY A 1 471 ? -16.349 -1.373 27.197 1.00 32.12 471 GLY A CA 1
ATOM 3556 C C . GLY A 1 471 ? -15.192 -2.129 27.859 1.00 32.12 471 GLY A C 1
ATOM 3557 O O . GLY A 1 471 ? -15.096 -2.154 29.083 1.00 32.12 471 GLY A O 1
ATOM 3558 N N . LEU A 1 472 ? -14.292 -2.716 27.070 1.00 30.80 472 LEU A N 1
ATOM 3559 C CA . LEU A 1 472 ? -13.104 -3.372 27.581 1.00 30.80 472 LEU A CA 1
ATOM 3560 C C . LEU A 1 472 ? -11.967 -2.349 27.637 1.00 30.80 472 LEU A C 1
ATOM 3562 O O . LEU A 1 472 ? -11.645 -1.733 26.618 1.00 30.80 472 LEU A O 1
ATOM 3566 N N . PRO A 1 473 ? -11.404 -2.093 28.829 1.00 34.38 473 PRO A N 1
ATOM 3567 C CA . PRO A 1 473 ? -10.461 -1.005 29.005 1.00 34.38 473 PRO A CA 1
ATOM 3568 C C . PRO A 1 473 ? -9.124 -1.315 28.322 1.00 34.38 473 PRO A C 1
ATOM 3570 O O . PRO A 1 473 ? -8.792 -2.471 28.072 1.00 34.38 473 PRO A O 1
ATOM 3573 N N . ALA A 1 474 ? -8.392 -0.243 27.994 1.00 46.62 474 ALA A N 1
ATOM 3574 C CA . ALA A 1 474 ? -7.092 -0.222 27.328 1.00 46.62 474 ALA A CA 1
ATOM 3575 C C . ALA A 1 474 ? -6.285 -1.510 27.553 1.00 46.62 474 ALA A C 1
ATOM 3577 O O . ALA A 1 474 ? -5.734 -1.709 28.637 1.00 46.62 474 ALA A O 1
ATOM 3578 N N . THR A 1 475 ? -6.235 -2.392 26.552 1.00 51.38 475 THR A N 1
ATOM 3579 C CA . THR A 1 475 ? -5.368 -3.568 26.603 1.00 51.38 475 THR A CA 1
ATOM 3580 C C . THR A 1 475 ? -3.947 -3.072 26.399 1.00 51.38 475 THR A C 1
ATOM 3582 O O . THR A 1 475 ? -3.578 -2.641 25.307 1.00 51.38 475 THR A O 1
ATOM 3585 N N . THR A 1 476 ? -3.163 -3.059 27.470 1.00 62.03 476 THR A N 1
ATOM 3586 C CA . THR A 1 476 ? -1.745 -2.660 27.454 1.00 62.03 476 THR A CA 1
ATOM 3587 C C . THR A 1 476 ? -0.812 -3.859 27.308 1.00 62.03 476 THR A C 1
ATOM 3589 O O . THR A 1 476 ? 0.390 -3.690 27.104 1.00 62.03 476 THR A O 1
ATOM 3592 N N . THR A 1 477 ? -1.370 -5.062 27.441 1.00 74.88 477 THR A N 1
ATOM 3593 C CA . THR A 1 477 ? -0.645 -6.326 27.447 1.00 74.88 477 THR A CA 1
ATOM 3594 C C . THR A 1 477 ? -1.304 -7.287 26.467 1.00 74.88 477 THR A C 1
ATOM 3596 O O . THR A 1 477 ? -2.508 -7.520 26.528 1.00 74.88 477 THR A O 1
ATOM 3599 N N . THR A 1 478 ? -0.495 -7.828 25.568 1.00 80.75 478 THR A N 1
ATOM 3600 C CA . THR A 1 478 ? -0.837 -8.899 24.639 1.00 80.75 478 THR A CA 1
ATOM 3601 C C . THR A 1 478 ? -0.518 -10.235 25.305 1.00 80.75 478 THR A C 1
ATOM 3603 O O . THR A 1 478 ? 0.563 -10.388 25.879 1.00 80.75 478 THR A O 1
ATOM 3606 N N . VAL A 1 479 ? -1.432 -11.201 25.227 1.00 87.06 479 VAL A N 1
ATOM 3607 C CA . VAL A 1 479 ? -1.195 -12.578 25.686 1.00 87.06 479 VAL A CA 1
ATOM 3608 C C . VAL A 1 479 ? -1.016 -13.474 24.469 1.00 87.06 479 VAL A C 1
ATOM 3610 O O . VAL A 1 479 ? -1.821 -13.436 23.540 1.00 87.06 479 VAL A O 1
ATOM 3613 N N . VAL A 1 480 ? 0.045 -14.272 24.473 1.00 91.00 480 VAL A N 1
ATOM 3614 C CA . VAL A 1 480 ? 0.396 -15.215 23.411 1.00 91.00 480 VAL A CA 1
ATOM 3615 C C . VAL A 1 480 ? 0.311 -16.630 23.966 1.00 91.00 480 VAL A C 1
ATOM 3617 O O . VAL A 1 480 ? 0.868 -16.921 25.022 1.00 91.00 480 VAL A O 1
ATOM 3620 N N . VAL A 1 481 ? -0.367 -17.519 23.249 1.00 93.25 481 VAL A N 1
ATOM 3621 C CA . VAL A 1 481 ? -0.335 -18.962 23.494 1.00 93.25 481 VAL A CA 1
ATOM 3622 C C . VAL A 1 481 ? 0.821 -19.543 22.685 1.00 93.25 481 VAL A C 1
ATOM 3624 O O . VAL A 1 481 ? 0.863 -19.389 21.462 1.00 93.25 481 VAL A O 1
ATOM 3627 N N . ARG A 1 482 ? 1.772 -20.188 23.358 1.00 94.38 482 ARG A N 1
ATOM 3628 C CA . ARG A 1 482 ? 2.931 -20.861 22.753 1.00 94.38 482 ARG A CA 1
ATOM 3629 C C . ARG A 1 482 ? 2.548 -22.218 22.163 1.00 94.38 482 ARG A C 1
ATOM 3631 O O . ARG A 1 482 ? 1.445 -22.720 22.376 1.00 94.38 482 ARG A O 1
ATOM 3638 N N . GLY A 1 483 ? 3.463 -22.832 21.424 1.00 89.56 483 GLY A N 1
ATOM 3639 C CA . GLY A 1 483 ? 3.218 -24.066 20.680 1.00 89.56 483 GLY A CA 1
ATOM 3640 C C . GLY A 1 483 ? 3.035 -25.264 21.604 1.00 89.56 483 GLY A C 1
ATOM 3641 O O . GLY A 1 483 ? 2.338 -26.213 21.255 1.00 89.56 483 GLY A O 1
ATOM 3642 N N . ASP A 1 484 ? 3.604 -25.183 22.807 1.00 91.50 484 ASP A N 1
ATOM 3643 C CA . ASP A 1 484 ? 3.400 -26.122 23.911 1.00 91.50 484 ASP A CA 1
ATOM 3644 C C . ASP A 1 484 ? 2.140 -25.828 24.750 1.00 91.50 484 ASP A C 1
ATOM 3646 O O . ASP A 1 484 ? 1.871 -26.521 25.729 1.00 91.50 484 ASP A O 1
ATOM 3650 N N . GLY A 1 485 ? 1.357 -24.813 24.374 1.00 90.50 485 GLY A N 1
ATOM 3651 C CA . GLY A 1 485 ? 0.142 -24.398 25.066 1.00 90.50 485 GLY A CA 1
ATOM 3652 C C . GLY A 1 485 ? 0.374 -23.511 26.289 1.00 90.50 485 GLY A C 1
ATOM 3653 O O . GLY A 1 485 ? -0.606 -23.152 26.941 1.00 90.50 485 GLY A O 1
ATOM 3654 N N . THR A 1 486 ? 1.612 -23.132 26.621 1.00 94.56 486 THR A N 1
ATOM 3655 C CA . THR A 1 486 ? 1.881 -22.181 27.713 1.00 94.56 486 THR A CA 1
ATOM 3656 C C . THR A 1 486 ? 1.482 -20.753 27.335 1.00 94.56 486 THR A C 1
ATOM 3658 O O . THR A 1 486 ? 1.379 -20.408 26.156 1.00 94.56 486 THR A O 1
ATOM 3661 N N . LEU A 1 487 ? 1.224 -19.909 28.339 1.00 93.69 487 LEU A N 1
ATOM 3662 C CA . LEU A 1 487 ? 0.894 -18.498 28.133 1.00 93.69 487 LEU A CA 1
ATOM 3663 C C . LEU A 1 487 ? 2.129 -17.623 28.312 1.00 93.69 487 LEU A C 1
ATOM 3665 O O . LEU A 1 487 ? 2.903 -17.809 29.250 1.00 93.69 487 LEU A O 1
ATOM 3669 N N . GLU A 1 488 ? 2.269 -16.623 27.451 1.00 92.75 488 GLU A N 1
ATOM 3670 C CA . GLU A 1 488 ? 3.334 -15.637 27.539 1.00 92.75 488 GLU A CA 1
ATOM 3671 C C . GLU A 1 488 ? 2.805 -14.215 27.329 1.00 92.75 488 GLU A C 1
ATOM 3673 O O . GLU A 1 488 ? 2.089 -13.934 26.369 1.00 92.75 488 GLU A O 1
ATOM 3678 N N . GLY A 1 489 ? 3.156 -13.302 28.235 1.00 88.44 489 GLY A N 1
ATOM 3679 C CA . GLY A 1 489 ? 2.762 -11.895 28.163 1.00 88.44 489 GLY A CA 1
ATOM 3680 C C . GLY A 1 489 ? 3.762 -11.020 27.402 1.00 88.44 489 GLY A C 1
ATOM 3681 O O . GLY A 1 489 ? 4.979 -11.228 27.464 1.00 88.44 489 GLY A O 1
ATOM 3682 N N . PHE A 1 490 ? 3.252 -9.982 26.741 1.00 85.88 490 PHE A N 1
ATOM 3683 C CA . PHE A 1 490 ? 4.033 -8.877 26.186 1.00 85.88 490 PHE A CA 1
ATOM 3684 C C . PHE A 1 490 ? 3.340 -7.545 26.449 1.00 85.88 490 PHE A C 1
ATOM 3686 O O . PHE A 1 490 ? 2.188 -7.365 26.065 1.00 85.88 490 PHE A O 1
ATOM 3693 N N . SER A 1 491 ? 4.046 -6.583 27.036 1.00 77.38 491 SER A N 1
ATOM 3694 C CA . SER A 1 491 ? 3.530 -5.225 27.202 1.00 77.38 491 SER A CA 1
ATOM 3695 C C . SER A 1 491 ? 4.520 -4.211 26.648 1.00 77.38 491 SER A C 1
ATOM 3697 O O . SER A 1 491 ? 5.718 -4.300 26.916 1.00 77.38 491 SER A O 1
ATOM 3699 N N . SER A 1 492 ? 4.018 -3.197 25.942 1.00 69.88 492 SER A N 1
ATOM 3700 C CA . SER A 1 492 ? 4.844 -2.064 25.513 1.00 69.88 492 SER A CA 1
ATOM 3701 C C . SER A 1 492 ? 4.840 -0.970 26.595 1.00 69.88 492 SER A C 1
ATOM 3703 O O . SER A 1 492 ? 3.776 -0.439 26.920 1.00 69.88 492 SER A O 1
ATOM 3705 N N . PRO A 1 493 ? 5.983 -0.618 27.214 1.00 64.50 493 PRO A N 1
ATOM 3706 C CA . PRO A 1 493 ? 6.028 0.427 28.233 1.00 64.50 493 PRO A CA 1
ATOM 3707 C C . PRO A 1 493 ? 6.079 1.832 27.612 1.00 64.50 493 PRO A C 1
ATOM 3709 O O . PRO A 1 493 ? 6.819 2.070 26.673 1.00 64.50 493 PRO A O 1
ATOM 3712 N N . ASN A 1 494 ? 5.370 2.808 28.192 1.00 55.97 494 ASN A N 1
ATOM 3713 C CA . ASN A 1 494 ? 5.425 4.216 27.748 1.00 55.97 494 ASN A CA 1
ATOM 3714 C C . ASN A 1 494 ? 6.416 5.068 28.575 1.00 55.97 494 ASN A C 1
ATOM 3716 O O . ASN A 1 494 ? 6.977 6.057 28.119 1.00 55.97 494 ASN A O 1
ATOM 3720 N N . THR A 1 495 ? 6.676 4.677 29.824 1.00 54.62 495 THR A N 1
ATOM 3721 C CA . THR A 1 495 ? 7.611 5.345 30.742 1.00 54.62 495 THR A CA 1
ATOM 3722 C C . THR A 1 495 ? 8.380 4.337 31.600 1.00 54.62 495 THR A C 1
ATOM 3724 O O . THR A 1 495 ? 7.997 3.169 31.730 1.00 54.62 495 THR A O 1
ATOM 3727 N N . ARG A 1 496 ? 9.429 4.811 32.288 1.00 47.84 496 ARG A N 1
ATOM 3728 C CA . ARG A 1 496 ? 10.176 4.014 33.276 1.00 47.84 496 ARG A CA 1
ATOM 3729 C C . ARG A 1 496 ? 9.278 3.468 34.396 1.00 47.84 496 ARG A C 1
ATOM 3731 O O . ARG A 1 496 ? 9.421 2.313 34.774 1.00 47.84 496 ARG A O 1
ATOM 3738 N N . HIS A 1 497 ? 8.338 4.272 34.901 1.00 49.94 497 HIS A N 1
ATOM 3739 C CA . HIS A 1 497 ? 7.430 3.858 35.978 1.00 49.94 497 HIS A CA 1
ATOM 3740 C C . HIS A 1 497 ? 6.412 2.808 35.523 1.00 49.94 497 HIS A C 1
ATOM 3742 O O . HIS A 1 497 ? 6.101 1.892 36.278 1.00 49.94 497 HIS A O 1
ATOM 3748 N N . THR A 1 498 ? 5.939 2.895 34.278 1.00 64.44 498 THR A N 1
ATOM 3749 C CA . THR A 1 498 ? 5.030 1.887 33.714 1.00 64.44 498 THR A CA 1
ATOM 3750 C C . THR A 1 498 ? 5.737 0.569 33.395 1.00 64.44 498 THR A C 1
ATOM 3752 O O . THR A 1 498 ? 5.112 -0.481 33.479 1.00 64.44 498 THR A O 1
ATOM 3755 N N . SER A 1 499 ? 7.041 0.597 33.088 1.00 67.88 499 SER A N 1
ATOM 3756 C CA . SER A 1 499 ? 7.815 -0.610 32.752 1.00 67.88 499 SER A CA 1
ATOM 3757 C C . SER A 1 499 ? 7.801 -1.652 33.876 1.00 67.88 499 SER A C 1
ATOM 3759 O O . SER A 1 499 ? 7.539 -2.826 33.635 1.00 67.88 499 SER A O 1
ATOM 3761 N N . GLU A 1 500 ? 7.988 -1.213 35.123 1.00 72.75 500 GLU A N 1
ATOM 3762 C CA . GLU A 1 500 ? 7.986 -2.101 36.292 1.00 72.75 500 GLU A CA 1
ATOM 3763 C C . GLU A 1 500 ? 6.618 -2.725 36.581 1.00 72.75 500 GLU A C 1
ATOM 3765 O O . GLU A 1 500 ? 6.532 -3.882 36.988 1.00 72.75 500 GLU A O 1
ATOM 3770 N N . PHE A 1 501 ? 5.541 -1.967 36.373 1.00 75.38 501 PHE A N 1
ATOM 3771 C CA . PHE A 1 501 ? 4.181 -2.470 36.545 1.00 75.38 501 PHE A CA 1
ATOM 3772 C C . PHE A 1 501 ? 3.845 -3.533 35.493 1.00 75.38 501 PHE A C 1
ATOM 3774 O O . PHE A 1 501 ? 3.411 -4.628 35.844 1.00 75.38 501 PHE A O 1
ATOM 3781 N N . TYR A 1 502 ? 4.124 -3.250 34.219 1.00 77.69 502 TYR A N 1
ATOM 3782 C CA . TYR A 1 502 ? 3.861 -4.190 33.133 1.00 77.69 502 TYR A CA 1
ATOM 3783 C C . TYR A 1 502 ? 4.721 -5.449 33.198 1.00 77.69 502 TYR A C 1
ATOM 3785 O O . TYR A 1 502 ? 4.238 -6.537 32.900 1.00 77.69 502 TYR A O 1
ATOM 3793 N N . ARG A 1 503 ? 5.965 -5.331 33.672 1.00 80.12 503 ARG A N 1
ATOM 3794 C CA . ARG A 1 503 ? 6.817 -6.492 33.934 1.00 80.12 503 ARG A CA 1
ATOM 3795 C C . ARG A 1 503 ? 6.159 -7.474 34.901 1.00 80.12 503 ARG A C 1
ATOM 3797 O O . ARG A 1 503 ? 6.190 -8.670 34.654 1.00 80.12 503 ARG A O 1
ATOM 3804 N N . LYS A 1 504 ? 5.534 -6.983 35.973 1.00 84.75 504 LYS A N 1
ATOM 3805 C CA . LYS A 1 504 ? 4.843 -7.852 36.937 1.00 84.75 504 LYS A CA 1
ATOM 3806 C C . LYS A 1 504 ? 3.643 -8.563 36.328 1.00 84.75 504 LYS A C 1
ATOM 3808 O O . LYS A 1 504 ? 3.395 -9.713 36.667 1.00 84.75 504 LYS A O 1
ATOM 3813 N N . ILE A 1 505 ? 2.920 -7.894 35.432 1.00 83.88 505 ILE A N 1
ATOM 3814 C CA . ILE A 1 505 ? 1.809 -8.508 34.700 1.00 83.88 505 ILE A CA 1
ATOM 3815 C C . ILE A 1 505 ? 2.334 -9.620 33.785 1.00 83.88 505 ILE A C 1
ATOM 3817 O O . ILE A 1 505 ? 1.816 -10.730 33.826 1.00 83.88 505 ILE A O 1
ATOM 3821 N N . GLU A 1 506 ? 3.394 -9.361 33.017 1.00 87.69 506 GLU A N 1
ATOM 3822 C CA . GLU A 1 506 ? 4.032 -10.372 32.161 1.00 87.69 506 GLU A CA 1
ATOM 3823 C C . GLU A 1 506 ? 4.549 -11.565 32.974 1.00 87.69 506 GLU A C 1
ATOM 3825 O O . GLU A 1 506 ? 4.264 -12.708 32.635 1.00 87.69 506 GLU A O 1
ATOM 3830 N N . GLU A 1 507 ? 5.265 -11.315 34.074 1.00 89.69 507 GLU A N 1
ATOM 3831 C CA . GLU A 1 507 ? 5.757 -12.359 34.981 1.00 89.69 507 GLU A CA 1
ATOM 3832 C C . GLU A 1 507 ? 4.600 -13.200 35.545 1.00 89.69 507 GLU A C 1
ATOM 3834 O O . GLU A 1 507 ? 4.712 -14.424 35.622 1.00 89.69 507 GLU A O 1
ATOM 3839 N N . ALA A 1 508 ? 3.474 -12.569 35.888 1.00 90.25 508 ALA A N 1
ATOM 3840 C CA . ALA A 1 508 ? 2.293 -13.264 36.380 1.00 90.25 508 ALA A CA 1
ATOM 3841 C C . ALA A 1 508 ? 1.584 -14.085 35.292 1.00 90.25 508 ALA A C 1
ATOM 3843 O O . ALA A 1 508 ? 1.137 -15.189 35.592 1.00 90.25 508 ALA A O 1
ATOM 3844 N N . ILE A 1 509 ? 1.517 -13.597 34.046 1.00 91.31 509 ILE A N 1
ATOM 3845 C CA . ILE A 1 509 ? 0.995 -14.366 32.901 1.00 91.31 509 ILE A CA 1
ATOM 3846 C C . ILE A 1 509 ? 1.863 -15.604 32.672 1.00 91.31 509 ILE A C 1
ATOM 3848 O O . ILE A 1 509 ? 1.350 -16.717 32.612 1.00 91.31 509 ILE A O 1
ATOM 3852 N N . ASN A 1 510 ? 3.182 -15.418 32.625 1.00 92.31 510 ASN A N 1
ATOM 3853 C CA . ASN A 1 510 ? 4.143 -16.490 32.358 1.00 92.31 510 ASN A CA 1
ATOM 3854 C C . ASN A 1 510 ? 4.164 -17.557 33.469 1.00 92.31 510 ASN A C 1
ATOM 3856 O O . ASN A 1 510 ? 4.599 -18.684 33.246 1.00 92.31 510 ASN A O 1
ATOM 3860 N N . ALA A 1 511 ? 3.726 -17.205 34.682 1.00 91.62 511 ALA A N 1
ATOM 3861 C CA . ALA A 1 511 ? 3.622 -18.127 35.810 1.00 91.62 511 ALA A CA 1
ATOM 3862 C C . ALA A 1 511 ? 2.341 -18.986 35.786 1.00 91.62 511 ALA A C 1
ATOM 3864 O O . ALA A 1 511 ? 2.213 -19.914 36.593 1.00 91.62 511 ALA A O 1
ATOM 3865 N N . ILE A 1 512 ? 1.385 -18.701 34.895 1.00 91.88 512 ILE A N 1
ATOM 3866 C CA . ILE A 1 512 ? 0.155 -19.486 34.766 1.00 91.88 512 ILE A CA 1
ATOM 3867 C C . ILE A 1 512 ? 0.489 -20.856 34.178 1.00 91.88 512 ILE A C 1
ATOM 3869 O O . ILE A 1 512 ? 0.957 -20.986 33.051 1.00 91.88 512 ILE A O 1
ATOM 3873 N N . SER A 1 513 ? 0.190 -21.903 34.946 1.00 87.19 513 SER A N 1
ATOM 3874 C CA . SER A 1 513 ? 0.322 -23.284 34.480 1.00 87.19 513 SER A CA 1
ATOM 3875 C C . SER A 1 513 ? -0.916 -23.742 33.704 1.00 87.19 513 SER A C 1
ATOM 3877 O O . SER A 1 513 ? -2.050 -23.400 34.049 1.00 87.19 513 SER A O 1
ATOM 3879 N N . GLY A 1 514 ? -0.702 -24.533 32.655 1.00 85.75 514 GLY A N 1
ATOM 3880 C CA . GLY A 1 514 ? -1.757 -25.140 31.847 1.00 85.75 514 GLY A CA 1
ATOM 3881 C C . GLY A 1 514 ? -1.346 -25.305 30.387 1.00 85.75 514 GLY A C 1
ATOM 3882 O O . GLY A 1 514 ? -0.343 -24.744 29.961 1.00 85.75 514 GLY A O 1
ATOM 3883 N N . GLU A 1 515 ? -2.140 -26.081 29.654 1.00 91.38 515 GLU A N 1
ATOM 3884 C CA . GLU A 1 515 ? -2.052 -26.221 28.200 1.00 91.38 515 GLU A CA 1
ATOM 3885 C C . GLU A 1 515 ? -3.300 -25.577 27.589 1.00 91.38 515 GLU A C 1
ATOM 3887 O O . GLU A 1 515 ? -4.425 -26.030 27.830 1.00 91.38 515 GLU A O 1
ATOM 3892 N N . TYR A 1 516 ? -3.101 -24.489 26.850 1.00 90.88 516 TYR A N 1
ATOM 3893 C CA . TYR A 1 516 ? -4.150 -23.663 26.265 1.00 90.88 516 TYR A CA 1
ATOM 3894 C C . TYR A 1 516 ? -4.110 -23.727 24.732 1.00 90.88 516 TYR A C 1
ATOM 3896 O O . TYR A 1 516 ? -3.068 -23.951 24.115 1.00 90.88 516 TYR A O 1
ATOM 3904 N N . SER A 1 517 ? -5.269 -23.551 24.104 1.00 84.81 517 SER A N 1
ATOM 3905 C CA . SER A 1 517 ? -5.442 -23.547 22.650 1.00 84.81 517 SER A CA 1
ATOM 3906 C C . SER A 1 517 ? -5.625 -22.133 22.099 1.00 84.81 517 SER A C 1
ATOM 3908 O O . SER A 1 517 ? -5.086 -21.811 21.039 1.00 84.81 517 SER A O 1
ATOM 3910 N N . SER A 1 518 ? -6.364 -21.290 22.820 1.00 82.88 518 SER A N 1
ATOM 3911 C CA . SER A 1 518 ? -6.718 -19.928 22.415 1.00 82.88 518 SER A CA 1
ATOM 3912 C C . SER A 1 518 ? -6.842 -18.986 23.610 1.00 82.88 518 SER A C 1
ATOM 3914 O O . SER A 1 518 ? -7.007 -19.418 24.756 1.00 82.88 518 SER A O 1
ATOM 3916 N N . VAL A 1 519 ? -6.743 -17.684 23.334 1.00 79.50 519 VAL A N 1
ATOM 3917 C CA . VAL A 1 519 ? -6.832 -16.616 24.332 1.00 79.50 519 VAL A CA 1
ATOM 3918 C C . VAL A 1 519 ? -7.584 -15.406 23.781 1.00 79.50 519 VAL A C 1
ATOM 3920 O O . VAL A 1 519 ? -7.458 -15.076 22.604 1.00 79.50 519 VAL A O 1
ATOM 3923 N N . ILE A 1 520 ? -8.367 -14.743 24.632 1.00 73.00 520 ILE A N 1
ATOM 3924 C CA . ILE A 1 520 ? -9.173 -13.565 24.285 1.00 73.00 520 ILE A CA 1
ATOM 3925 C C . ILE A 1 520 ? -9.069 -12.534 25.415 1.00 73.00 520 ILE A C 1
ATOM 3927 O O . ILE A 1 520 ? -9.232 -12.885 26.586 1.00 73.00 520 ILE A O 1
ATOM 3931 N N . MET A 1 521 ? -8.820 -11.261 25.090 1.00 70.56 521 MET A N 1
ATOM 3932 C CA . MET A 1 521 ? -8.853 -10.182 26.089 1.00 70.56 521 MET A CA 1
ATOM 3933 C C . MET A 1 521 ? -10.292 -9.828 26.456 1.00 70.56 521 MET A C 1
ATOM 3935 O O . MET A 1 521 ? -11.144 -9.668 25.588 1.00 70.56 521 MET A O 1
ATOM 3939 N N . ILE A 1 522 ? -10.539 -9.653 27.752 1.00 64.44 522 ILE A N 1
ATOM 3940 C CA . ILE A 1 522 ? -11.849 -9.295 28.320 1.00 64.44 522 ILE A CA 1
ATOM 3941 C C . ILE A 1 522 ? -11.758 -8.096 29.271 1.00 64.44 522 ILE A C 1
ATOM 3943 O O . ILE A 1 522 ? -12.653 -7.872 30.081 1.00 64.44 522 ILE A O 1
ATOM 3947 N N . GLY A 1 523 ? -10.645 -7.362 29.234 1.00 56.81 523 GLY A N 1
ATOM 3948 C CA . GLY A 1 523 ? -10.432 -6.130 29.984 1.00 56.81 523 GLY A CA 1
ATOM 3949 C C . GLY A 1 523 ? -8.968 -5.695 30.005 1.00 56.81 523 GLY A C 1
ATOM 3950 O O . GLY A 1 523 ? -8.133 -6.302 29.346 1.00 56.81 523 GLY A O 1
ATOM 3951 N N . SER A 1 524 ? -8.627 -4.671 30.794 1.00 59.19 524 SER A N 1
ATOM 3952 C CA . SER A 1 524 ? -7.317 -3.987 30.711 1.00 59.19 524 SER A CA 1
ATOM 3953 C C . SER A 1 524 ? -6.127 -4.877 31.037 1.00 59.19 524 SER A C 1
ATOM 3955 O O . SER A 1 524 ? -5.020 -4.606 30.592 1.00 59.19 524 SER A O 1
ATOM 3957 N N . TYR A 1 525 ? -6.360 -5.947 31.786 1.00 69.06 525 TYR A N 1
ATOM 3958 C CA . TYR A 1 525 ? -5.366 -6.957 32.138 1.00 69.06 525 TYR A CA 1
ATOM 3959 C C . TYR A 1 525 ? -6.005 -8.342 32.235 1.00 69.06 525 TYR A C 1
ATOM 3961 O O . TYR A 1 525 ? -5.342 -9.295 32.624 1.00 69.06 525 TYR A O 1
ATOM 3969 N N . ASN A 1 526 ? -7.298 -8.439 31.931 1.00 73.81 526 ASN A N 1
ATOM 3970 C CA . ASN A 1 526 ? -8.111 -9.619 32.160 1.00 73.81 526 ASN A CA 1
ATOM 3971 C C . ASN A 1 526 ? -8.272 -10.349 30.837 1.00 73.81 526 ASN A C 1
ATOM 3973 O O . ASN A 1 526 ? -8.532 -9.724 29.805 1.00 73.81 526 ASN A O 1
ATOM 3977 N N . PHE A 1 527 ? -8.148 -11.664 30.867 1.00 76.06 527 PHE A N 1
ATOM 3978 C CA . PHE A 1 527 ? -8.253 -12.477 29.666 1.00 76.06 527 PHE A CA 1
ATOM 3979 C C . PHE A 1 527 ? -8.873 -13.829 29.977 1.00 76.06 527 PHE A C 1
ATOM 3981 O O . PHE A 1 527 ? -8.924 -14.291 31.118 1.00 76.06 527 PHE A O 1
ATOM 3988 N N . VAL A 1 528 ? -9.362 -14.458 28.926 1.00 77.56 528 VAL A N 1
ATOM 3989 C CA . VAL A 1 528 ? -9.946 -15.787 28.943 1.00 77.56 528 VAL A CA 1
ATOM 3990 C C . VAL A 1 528 ? -9.026 -16.694 28.155 1.00 77.56 528 VAL A C 1
ATOM 3992 O O . VAL A 1 528 ? -8.662 -16.351 27.034 1.00 77.56 528 VAL A O 1
ATOM 3995 N N . ALA A 1 529 ? -8.659 -17.837 28.726 1.00 83.75 529 ALA A N 1
ATOM 3996 C CA . ALA A 1 529 ? -7.916 -18.865 28.013 1.00 83.75 529 ALA A CA 1
ATOM 3997 C C . ALA A 1 529 ? -8.744 -20.148 27.927 1.00 83.75 529 ALA A C 1
ATOM 3999 O O . ALA A 1 529 ? -9.306 -20.622 28.922 1.00 83.75 529 ALA A O 1
ATOM 4000 N N . GLN A 1 530 ? -8.809 -20.710 26.727 1.00 83.06 530 GLN A N 1
ATOM 4001 C CA . GLN A 1 530 ? -9.485 -21.970 26.440 1.00 83.06 530 GLN A CA 1
ATOM 4002 C C . GLN A 1 530 ? -8.453 -23.094 26.369 1.00 83.06 530 GLN A C 1
ATOM 4004 O O . GLN A 1 530 ? -7.343 -22.897 25.874 1.00 83.06 530 GLN A O 1
ATOM 4009 N N . LYS A 1 531 ? -8.816 -24.274 26.869 1.00 85.56 531 LYS A N 1
ATOM 4010 C CA . LYS A 1 531 ? -8.031 -25.507 26.730 1.00 85.56 531 LYS A CA 1
ATOM 4011 C C . LYS A 1 531 ? -8.554 -26.369 25.583 1.00 85.56 531 LYS A C 1
ATOM 4013 O O . LYS A 1 531 ? -9.691 -26.215 25.146 1.00 85.56 531 LYS A O 1
ATOM 4018 N N . GLU A 1 532 ? -7.760 -27.359 25.183 1.00 80.88 532 GLU A N 1
ATOM 4019 C CA . GLU A 1 532 ? -8.116 -28.348 24.147 1.00 80.88 532 GLU A CA 1
ATOM 4020 C C . GLU A 1 532 ? -9.410 -29.131 24.436 1.00 80.88 532 GLU A C 1
ATOM 4022 O O . GLU A 1 532 ? -10.107 -29.557 23.521 1.00 80.88 532 GLU A O 1
ATOM 4027 N N . ASP A 1 533 ? -9.770 -29.316 25.709 1.00 77.06 533 ASP A N 1
ATOM 4028 C CA . ASP A 1 533 ? -11.014 -29.985 26.115 1.00 77.06 533 ASP A CA 1
ATOM 4029 C C . ASP A 1 533 ? -12.239 -29.048 26.137 1.00 77.06 533 ASP A C 1
ATOM 4031 O O . ASP A 1 533 ? -13.296 -29.420 26.656 1.00 77.06 533 ASP A O 1
ATOM 4035 N N . ASN A 1 534 ? -12.101 -27.837 25.586 1.00 70.69 534 ASN A N 1
ATOM 4036 C CA . ASN A 1 534 ? -13.063 -26.733 25.625 1.00 70.69 534 ASN A CA 1
ATOM 4037 C C . ASN A 1 534 ? -13.394 -26.213 27.031 1.00 70.69 534 ASN A C 1
ATOM 4039 O O . ASN A 1 534 ? -14.330 -25.426 27.187 1.00 70.69 534 ASN A O 1
ATOM 4043 N N . SER A 1 535 ? -12.643 -26.607 28.064 1.00 75.56 535 SER A N 1
ATOM 4044 C CA . SER A 1 535 ? -12.732 -25.925 29.351 1.00 75.56 535 SER A CA 1
ATOM 4045 C C . SER A 1 535 ? -12.154 -24.520 29.237 1.00 75.56 535 SER A C 1
ATOM 4047 O O . SER A 1 535 ? -11.184 -24.275 28.515 1.00 75.56 535 SER A O 1
ATOM 4049 N N . VAL A 1 536 ? -12.771 -23.586 29.956 1.00 77.06 536 VAL A N 1
ATOM 4050 C CA . VAL A 1 536 ? -12.389 -22.182 29.905 1.00 77.06 536 VAL A CA 1
ATOM 4051 C C . VAL A 1 536 ? -12.026 -21.688 31.294 1.00 77.06 536 VAL A C 1
ATOM 4053 O O . VAL A 1 536 ? -12.727 -21.951 32.278 1.00 77.06 536 VAL A O 1
ATOM 4056 N N . ILE A 1 537 ? -10.910 -20.970 31.364 1.00 83.25 537 ILE A N 1
ATOM 4057 C CA . ILE A 1 537 ? -10.430 -20.324 32.577 1.00 83.25 537 ILE A CA 1
ATOM 4058 C C . ILE A 1 537 ? -10.390 -18.825 32.332 1.00 83.25 537 ILE A C 1
ATOM 4060 O O . ILE A 1 537 ? -9.812 -18.352 31.353 1.00 83.25 537 ILE A O 1
ATOM 4064 N N . VAL A 1 538 ? -11.007 -18.084 33.244 1.00 79.00 538 VAL A N 1
ATOM 4065 C CA . VAL A 1 538 ? -10.969 -16.625 33.248 1.00 79.00 538 VAL A CA 1
ATOM 4066 C C . VAL A 1 538 ? -9.910 -16.157 34.234 1.00 79.00 538 VAL A C 1
ATOM 4068 O O . VAL A 1 538 ? -9.907 -16.582 35.392 1.00 79.00 538 VAL A O 1
ATOM 4071 N N . PHE A 1 539 ? -9.023 -15.287 33.760 1.00 82.69 539 PHE A N 1
ATOM 4072 C CA . PHE A 1 539 ? -7.919 -14.706 34.512 1.00 82.69 539 PHE A CA 1
ATOM 4073 C C . PHE A 1 539 ? -8.203 -13.237 34.795 1.00 82.69 539 PHE A C 1
ATOM 4075 O O . PHE A 1 539 ? -8.348 -12.426 33.877 1.00 82.69 539 PHE A O 1
ATOM 4082 N N . VAL A 1 540 ? -8.265 -12.900 36.082 1.00 77.69 540 VAL A N 1
ATOM 4083 C CA . VAL A 1 540 ? -8.575 -11.551 36.565 1.00 77.69 540 VAL A CA 1
ATOM 4084 C C . VAL A 1 540 ? -7.392 -11.006 37.349 1.00 77.69 540 VAL A C 1
ATOM 4086 O O . VAL A 1 540 ? -6.940 -11.627 38.311 1.00 77.69 540 VAL A O 1
ATOM 4089 N N . TRP A 1 541 ? -6.871 -9.853 36.940 1.00 79.50 541 TRP A N 1
ATOM 4090 C CA . TRP A 1 541 ? -5.718 -9.238 37.589 1.00 79.50 541 TRP A CA 1
ATOM 4091 C C . TRP A 1 541 ? -6.105 -8.615 38.932 1.00 79.50 541 TRP A C 1
ATOM 4093 O O . TRP A 1 541 ? -6.856 -7.640 38.992 1.00 79.50 541 TRP A O 1
ATOM 4103 N N . ASN A 1 542 ? -5.532 -9.119 40.025 1.00 77.50 542 ASN A N 1
ATOM 4104 C CA . ASN A 1 542 ? -5.670 -8.505 41.338 1.00 77.50 542 ASN A CA 1
ATOM 4105 C C . ASN A 1 542 ? -4.526 -7.510 41.569 1.00 77.50 542 ASN A C 1
ATOM 4107 O O . ASN A 1 542 ? -3.436 -7.877 42.010 1.00 77.50 542 ASN A O 1
ATOM 4111 N N . GLY A 1 543 ? -4.786 -6.221 41.334 1.00 70.94 543 GLY A N 1
ATOM 4112 C CA . GLY A 1 543 ? -3.775 -5.167 41.485 1.00 70.94 543 GLY A CA 1
ATOM 4113 C C . GLY A 1 543 ? -3.192 -5.023 42.899 1.00 70.94 543 GLY A C 1
ATOM 4114 O O . GLY A 1 543 ? -2.054 -4.574 43.041 1.00 70.94 543 GLY A O 1
ATOM 4115 N N . SER A 1 544 ? -3.927 -5.435 43.941 1.00 74.38 544 SER A N 1
ATOM 4116 C CA . SER A 1 544 ? -3.456 -5.372 45.335 1.00 74.38 544 SER A CA 1
ATOM 4117 C C . SER A 1 544 ? -2.491 -6.507 45.674 1.00 74.38 544 SER A C 1
ATOM 4119 O O . SER A 1 544 ? -1.521 -6.293 46.401 1.00 74.38 544 SER A O 1
ATOM 4121 N N . LYS A 1 545 ? -2.752 -7.711 45.155 1.00 78.94 545 LYS A N 1
ATOM 4122 C CA . LYS A 1 545 ? -1.919 -8.905 45.374 1.00 78.94 545 LYS A CA 1
ATOM 4123 C C . LYS A 1 545 ? -0.829 -9.083 44.312 1.00 78.94 545 LYS A C 1
ATOM 4125 O O . LYS A 1 545 ? 0.137 -9.792 44.560 1.00 78.94 545 LYS A O 1
ATOM 4130 N N . GLN A 1 546 ? -0.959 -8.394 43.178 1.00 81.56 546 GLN A N 1
ATOM 4131 C CA . GLN A 1 546 ? -0.094 -8.509 42.000 1.00 81.56 546 GLN A CA 1
ATOM 4132 C C . GLN A 1 546 ? -0.053 -9.932 41.426 1.00 81.56 546 GLN A C 1
ATOM 4134 O O . GLN A 1 546 ? 1.006 -10.427 41.053 1.00 81.56 546 GLN A O 1
ATOM 4139 N N . GLU A 1 547 ? -1.214 -10.584 41.373 1.00 85.56 547 GLU A N 1
ATOM 4140 C CA . GLU A 1 547 ? -1.384 -11.945 40.858 1.00 85.56 547 GLU A CA 1
ATOM 4141 C C . GLU A 1 547 ? -2.710 -12.084 40.098 1.00 85.56 547 GLU A C 1
ATOM 4143 O O . GLU A 1 547 ? -3.601 -11.237 40.223 1.00 85.56 547 GLU A O 1
ATOM 4148 N N . TYR A 1 548 ? -2.843 -13.166 39.329 1.00 85.94 548 TYR A N 1
ATOM 4149 C CA . TYR A 1 548 ? -4.082 -13.515 38.639 1.00 85.94 548 TYR A CA 1
ATOM 4150 C C . TYR A 1 548 ? -4.963 -14.433 39.481 1.00 85.94 548 TYR A C 1
ATOM 4152 O O . TYR A 1 548 ? -4.556 -15.532 39.863 1.00 85.94 548 TYR A O 1
ATOM 4160 N N . GLU A 1 549 ? -6.203 -14.011 39.703 1.00 84.75 549 GLU A N 1
ATOM 4161 C CA . GLU A 1 549 ? -7.261 -14.868 40.225 1.00 84.75 549 GLU A CA 1
ATOM 4162 C C . GLU A 1 549 ? -7.877 -15.675 39.077 1.00 84.75 549 GLU A C 1
ATOM 4164 O O . GLU A 1 549 ? -8.095 -15.151 37.981 1.00 84.75 549 GLU A O 1
ATOM 4169 N N . GLN A 1 550 ? -8.114 -16.966 39.322 1.00 86.38 550 GLN A N 1
ATOM 4170 C CA . GLN A 1 550 ? -8.550 -17.920 38.304 1.00 86.38 550 GLN A CA 1
ATOM 4171 C C . GLN A 1 550 ? -9.963 -18.407 38.591 1.00 86.38 550 GLN A C 1
ATOM 4173 O O . GLN A 1 550 ? -10.235 -18.963 39.657 1.00 86.38 550 GLN A O 1
ATOM 4178 N N . TYR A 1 551 ? -10.833 -18.279 37.598 1.00 78.06 551 TYR A N 1
ATOM 4179 C CA . TYR A 1 551 ? -12.222 -18.706 37.682 1.00 78.06 551 TYR A CA 1
ATOM 4180 C C . TYR A 1 551 ? -12.476 -19.748 36.597 1.00 78.06 551 TYR A C 1
ATOM 4182 O O . TYR A 1 551 ? -12.449 -19.452 35.403 1.00 78.06 551 TYR A O 1
ATOM 4190 N N . SER A 1 552 ? -12.672 -21.001 37.014 1.00 75.75 552 SER A N 1
ATOM 4191 C CA . SER A 1 552 ? -13.033 -22.081 36.093 1.00 75.75 552 SER A CA 1
ATOM 4192 C C . SER A 1 552 ? -14.524 -22.022 35.806 1.00 75.75 552 SER A C 1
ATOM 4194 O O . SER A 1 552 ? -15.338 -22.203 36.713 1.00 75.75 552 SER A O 1
ATOM 4196 N N . VAL A 1 553 ? -14.879 -21.819 34.542 1.00 69.56 553 VAL A N 1
ATOM 4197 C CA . VAL A 1 553 ? -16.270 -21.860 34.096 1.00 69.56 553 VAL A CA 1
ATOM 4198 C C . VAL A 1 553 ? -16.476 -23.150 33.334 1.00 69.56 553 VAL A C 1
ATOM 4200 O O . VAL A 1 553 ? -15.777 -23.433 32.363 1.00 69.56 553 VAL A O 1
ATOM 4203 N N . LYS A 1 554 ? -17.453 -23.942 33.773 1.00 66.50 554 LYS A N 1
ATOM 4204 C CA . LYS A 1 554 ? -17.926 -25.088 33.008 1.00 66.50 554 LYS A CA 1
ATOM 4205 C C . LYS A 1 554 ? -19.286 -24.726 32.418 1.00 66.50 554 LYS A C 1
ATOM 4207 O O . LYS A 1 554 ? -20.253 -24.688 33.180 1.00 66.50 554 LYS A O 1
ATOM 4212 N N . PRO A 1 555 ? -19.372 -24.439 31.109 1.00 63.12 555 PRO A N 1
ATOM 4213 C CA . PRO A 1 555 ? -20.656 -24.244 30.459 1.00 63.12 555 PRO A CA 1
ATOM 4214 C C . PRO A 1 555 ? -21.578 -25.446 30.700 1.00 63.12 555 PRO A C 1
ATOM 4216 O O . PRO A 1 555 ? -21.123 -26.581 30.900 1.00 63.12 555 PRO A O 1
ATOM 4219 N N . SER A 1 556 ? -22.886 -25.202 30.677 1.00 62.78 556 SER A N 1
ATOM 4220 C CA . SER A 1 556 ? -23.899 -26.252 30.592 1.00 62.78 556 SER A CA 1
ATOM 4221 C C . SER A 1 556 ? -23.596 -27.180 29.403 1.00 62.78 556 SER A C 1
ATOM 4223 O O . SER A 1 556 ? -23.004 -26.774 28.405 1.00 62.78 556 SER A O 1
ATOM 4225 N N . SER A 1 557 ? -23.920 -28.473 29.532 1.00 53.09 557 SER A N 1
ATOM 4226 C CA . SER A 1 557 ? -23.536 -29.501 28.552 1.00 53.09 557 SER A CA 1
ATOM 4227 C C . SER A 1 557 ? -23.964 -29.121 27.127 1.00 53.09 557 SER A C 1
ATOM 4229 O O . SER A 1 557 ? -25.156 -29.125 26.836 1.00 53.09 557 SER A O 1
ATOM 4231 N N . GLY A 1 558 ? -22.994 -28.862 26.244 1.00 52.94 558 GLY A N 1
ATOM 4232 C CA . GLY A 1 558 ? -23.220 -28.481 24.844 1.00 52.94 558 GLY A CA 1
ATOM 4233 C C . GLY A 1 558 ? -23.193 -26.973 24.561 1.00 52.94 558 GLY A C 1
ATOM 4234 O O . GLY A 1 558 ? -23.214 -26.596 23.395 1.00 52.94 558 GLY A O 1
ATOM 4235 N N . ALA A 1 559 ? -23.110 -26.120 25.585 1.00 52.78 559 ALA A N 1
ATOM 4236 C CA . ALA A 1 559 ? -22.940 -24.680 25.421 1.00 52.78 559 ALA A CA 1
ATOM 4237 C C . ALA A 1 559 ? -21.449 -24.304 25.346 1.00 52.78 559 ALA A C 1
ATOM 4239 O O . ALA A 1 559 ? -20.615 -24.895 26.032 1.00 52.78 559 ALA A O 1
ATOM 4240 N N . ILE A 1 560 ? -21.112 -23.304 24.534 1.00 56.09 560 ILE A N 1
ATOM 4241 C CA . ILE A 1 560 ? -19.773 -22.692 24.469 1.00 56.09 560 ILE A CA 1
ATOM 4242 C C . ILE A 1 560 ? -19.906 -21.266 25.013 1.00 56.09 560 ILE A C 1
ATOM 4244 O O . ILE A 1 560 ? -20.991 -20.688 24.949 1.00 56.09 560 ILE A O 1
ATOM 4248 N N . LEU A 1 561 ? -18.852 -20.697 25.604 1.00 61.84 561 LEU A N 1
ATOM 4249 C CA . LEU A 1 561 ? -18.880 -19.278 25.967 1.00 61.84 561 LEU A CA 1
ATOM 4250 C C . LEU A 1 561 ? -19.044 -18.439 24.699 1.00 61.84 561 LEU A C 1
ATOM 4252 O O . LEU A 1 561 ? -18.259 -18.580 23.768 1.00 61.84 561 LEU A O 1
ATOM 4256 N N . SER A 1 562 ? -20.076 -17.598 24.669 1.00 56.72 562 SER A N 1
ATOM 4257 C CA . SER A 1 562 ? -20.350 -16.718 23.534 1.00 56.72 562 SER A CA 1
ATOM 4258 C C . SER A 1 562 ? -19.706 -15.357 23.741 1.00 56.72 562 SER A C 1
ATOM 4260 O O . SER A 1 562 ? -19.051 -14.837 22.849 1.00 56.72 562 SER A O 1
ATOM 4262 N N . THR A 1 563 ? -19.882 -14.776 24.929 1.00 58.97 563 THR A N 1
ATOM 4263 C CA . THR A 1 563 ? -19.379 -13.442 25.255 1.00 58.97 563 THR A CA 1
ATOM 4264 C C . THR A 1 563 ? -18.904 -13.400 26.699 1.00 58.97 563 THR A C 1
ATOM 4266 O O . THR A 1 563 ? -19.421 -14.085 27.583 1.00 58.97 563 THR A O 1
ATOM 4269 N N . THR A 1 564 ? -17.871 -12.604 26.945 1.00 59.50 564 THR A N 1
ATOM 4270 C CA . THR A 1 564 ? -17.393 -12.296 28.292 1.00 59.50 564 THR A CA 1
ATOM 4271 C C . THR A 1 564 ? -17.268 -10.795 28.404 1.00 59.50 564 THR A C 1
ATOM 4273 O O . THR A 1 564 ? -16.694 -10.157 27.522 1.00 59.50 564 THR A O 1
ATOM 4276 N N . SER A 1 565 ? -17.800 -10.227 29.477 1.00 62.75 565 SER A N 1
ATOM 4277 C CA . SER A 1 565 ? -17.837 -8.783 29.642 1.00 62.75 565 SER A CA 1
ATOM 4278 C C . SER A 1 565 ? -17.484 -8.388 31.065 1.00 62.75 565 SER A C 1
ATOM 4280 O O . SER A 1 565 ? -18.031 -8.909 32.042 1.00 62.75 565 SER A O 1
ATOM 4282 N N . GLN A 1 566 ? -16.562 -7.436 31.170 1.00 63.56 566 GLN A N 1
ATOM 4283 C CA . GLN A 1 566 ? -16.313 -6.710 32.401 1.00 63.56 566 GLN A CA 1
ATOM 4284 C C . GLN A 1 566 ? -17.357 -5.592 32.516 1.00 63.56 566 GLN A C 1
ATOM 4286 O O . GLN A 1 566 ? -17.399 -4.681 31.693 1.00 63.56 566 GLN A O 1
ATOM 4291 N N . ILE A 1 567 ? -18.231 -5.699 33.514 1.00 64.75 567 ILE A N 1
ATOM 4292 C CA . ILE A 1 567 ? -19.342 -4.763 33.737 1.00 64.75 567 ILE A CA 1
ATOM 4293 C C . ILE A 1 567 ? -18.852 -3.522 34.481 1.00 64.75 567 ILE A C 1
ATOM 4295 O O . ILE A 1 567 ? -19.241 -2.401 34.168 1.00 64.75 567 ILE A O 1
ATOM 4299 N N . ASP A 1 568 ? -17.977 -3.737 35.457 1.00 63.50 568 ASP A N 1
ATOM 4300 C CA . ASP A 1 568 ? -17.306 -2.707 36.242 1.00 63.50 568 ASP A CA 1
ATOM 4301 C C . ASP A 1 568 ? -15.946 -3.246 36.729 1.00 63.50 568 ASP A C 1
ATOM 4303 O O . ASP A 1 568 ? -15.545 -4.364 36.389 1.00 63.50 568 ASP A O 1
ATOM 4307 N N . ASP A 1 569 ? -15.211 -2.468 37.526 1.00 58.47 569 ASP A N 1
ATOM 4308 C CA . ASP A 1 569 ? -13.887 -2.856 38.040 1.00 58.47 569 ASP A CA 1
ATOM 4309 C C . ASP A 1 569 ? -13.887 -4.170 38.847 1.00 58.47 569 ASP A C 1
ATOM 4311 O O . ASP A 1 569 ? -12.846 -4.811 38.975 1.00 58.47 569 ASP A O 1
ATOM 4315 N N . ASN A 1 570 ? -15.040 -4.591 39.373 1.00 64.75 570 ASN A N 1
ATOM 4316 C CA . ASN A 1 570 ? -15.181 -5.704 40.311 1.00 64.75 570 ASN A CA 1
ATOM 4317 C C . ASN A 1 570 ? -16.195 -6.775 39.869 1.00 64.75 570 ASN A C 1
ATOM 4319 O O . ASN A 1 570 ? -16.380 -7.763 40.592 1.00 64.75 570 ASN A O 1
ATOM 4323 N N . THR A 1 571 ? -16.858 -6.602 38.722 1.00 69.25 571 THR A N 1
ATOM 4324 C CA . THR A 1 571 ? -17.916 -7.489 38.224 1.00 69.25 571 THR A CA 1
ATOM 4325 C C . THR A 1 571 ? -17.602 -7.989 36.823 1.00 69.25 571 THR A C 1
ATOM 4327 O O . THR A 1 571 ? -17.602 -7.227 35.857 1.00 69.25 571 THR A O 1
ATOM 4330 N N . ILE A 1 572 ? -17.388 -9.301 36.708 1.00 71.62 572 ILE A N 1
ATOM 4331 C CA . ILE A 1 572 ? -17.182 -9.983 35.426 1.00 71.62 572 ILE A CA 1
ATOM 4332 C C . ILE A 1 572 ? -18.290 -11.005 35.236 1.00 71.62 572 ILE A C 1
ATOM 4334 O O . ILE A 1 572 ? -18.589 -11.800 36.135 1.00 71.62 572 ILE A O 1
ATOM 4338 N N . VAL A 1 573 ? -18.889 -10.976 34.051 1.00 73.62 573 VAL A N 1
ATOM 4339 C CA . VAL A 1 573 ? -19.980 -11.864 33.668 1.00 73.62 573 VAL A CA 1
ATOM 4340 C C . VAL A 1 573 ? -19.628 -12.539 32.360 1.00 73.62 573 VAL A C 1
ATOM 4342 O O . VAL A 1 573 ? -19.119 -11.911 31.432 1.00 73.62 573 VAL A O 1
ATOM 4345 N N . VAL A 1 574 ? -19.914 -13.830 32.293 1.00 72.06 574 VAL A N 1
ATOM 4346 C CA . VAL A 1 574 ? -19.847 -14.597 31.054 1.00 72.06 574 VAL A CA 1
ATOM 4347 C C . VAL A 1 574 ? -21.247 -15.003 30.636 1.00 72.06 574 VAL A C 1
ATOM 4349 O O . VAL A 1 574 ? -22.077 -15.349 31.478 1.00 72.06 574 VAL A O 1
ATOM 4352 N N . GLN A 1 575 ? -21.491 -14.974 29.334 1.00 74.88 575 GLN A N 1
ATOM 4353 C CA . GLN A 1 575 ? -22.687 -15.510 28.712 1.00 74.88 575 GLN A CA 1
ATOM 4354 C C . GLN A 1 575 ? -22.298 -16.706 27.850 1.00 74.88 575 GLN A C 1
ATOM 4356 O O . GLN A 1 575 ? -21.284 -16.685 27.145 1.00 74.88 575 GLN A O 1
ATOM 4361 N N . ASN A 1 576 ? -23.092 -17.769 27.913 1.00 69.62 576 ASN A N 1
ATOM 4362 C CA . ASN A 1 576 ? -22.931 -18.905 27.014 1.00 69.62 576 ASN A CA 1
ATOM 4363 C C . ASN A 1 576 ? -23.800 -18.765 25.754 1.00 69.62 576 ASN A C 1
ATOM 4365 O O . ASN A 1 576 ? -24.700 -17.931 25.682 1.00 69.62 576 ASN A O 1
ATOM 4369 N N . SER A 1 577 ? -23.581 -19.649 24.782 1.00 64.44 577 SER A N 1
ATOM 4370 C CA . SER A 1 577 ? -24.338 -19.730 23.526 1.00 64.44 577 SER A CA 1
ATOM 4371 C C . SER A 1 577 ? -25.844 -19.983 23.697 1.00 64.44 577 SER A C 1
ATOM 4373 O O . SER A 1 577 ? -26.585 -19.936 22.722 1.00 64.44 577 SER A O 1
ATOM 4375 N N . MET A 1 578 ? -26.315 -20.255 24.918 1.00 68.25 578 MET A N 1
ATOM 4376 C CA . MET A 1 578 ? -27.732 -20.402 25.266 1.00 68.25 578 MET A CA 1
ATOM 4377 C C . MET A 1 578 ? -28.317 -19.155 25.954 1.00 68.25 578 MET A C 1
ATOM 4379 O O . MET A 1 578 ? -29.487 -19.167 26.336 1.00 68.25 578 MET A O 1
ATOM 4383 N N . GLY A 1 579 ? -27.525 -18.093 26.130 1.00 70.12 579 GLY A N 1
ATOM 4384 C CA . GLY A 1 579 ? -27.934 -16.854 26.790 1.00 70.12 579 GLY A CA 1
ATOM 4385 C C . GLY A 1 579 ? -27.898 -16.903 28.322 1.00 70.12 579 GLY A C 1
ATOM 4386 O O . GLY A 1 579 ? -28.386 -15.979 28.973 1.00 70.12 579 GLY A O 1
ATOM 4387 N N . GLU A 1 580 ? -27.342 -17.954 28.929 1.00 77.06 580 GLU A N 1
ATOM 4388 C CA . GLU A 1 580 ? -27.225 -18.053 30.387 1.00 77.06 580 GLU A CA 1
ATOM 4389 C C . GLU A 1 580 ? -26.058 -17.199 30.887 1.00 77.06 580 GLU A C 1
ATOM 4391 O O . GLU A 1 580 ? -24.925 -17.349 30.425 1.00 77.06 580 GLU A O 1
ATOM 4396 N N . LEU A 1 581 ? -26.340 -16.333 31.862 1.00 80.06 581 LEU A N 1
ATOM 4397 C CA . LEU A 1 581 ? -25.345 -15.493 32.520 1.00 80.06 581 LEU A CA 1
ATOM 4398 C C . LEU A 1 581 ? -24.742 -16.205 33.731 1.00 80.06 581 LEU A C 1
ATOM 4400 O O . LEU A 1 581 ? -25.458 -16.713 34.597 1.00 80.06 581 LEU A O 1
ATOM 4404 N N . ILE A 1 582 ? -23.416 -16.181 33.825 1.00 76.56 582 ILE A N 1
ATOM 4405 C CA . ILE A 1 582 ? -22.657 -16.672 34.972 1.00 76.56 582 ILE A CA 1
ATOM 4406 C C . ILE A 1 582 ? -21.790 -15.521 35.472 1.00 76.56 582 ILE A C 1
ATOM 4408 O O . ILE A 1 582 ? -20.914 -15.019 34.767 1.00 76.56 582 ILE A O 1
ATOM 4412 N N . LYS A 1 583 ? -22.036 -15.103 36.710 1.00 79.25 583 LYS A N 1
ATOM 4413 C CA . LYS A 1 583 ? -21.204 -14.122 37.399 1.00 79.25 583 LYS A CA 1
ATOM 4414 C C . LYS A 1 583 ? -19.970 -14.810 37.964 1.00 79.25 583 LYS A C 1
ATOM 4416 O O . LYS A 1 583 ? -20.096 -15.824 38.646 1.00 79.25 583 LYS A O 1
ATOM 4421 N N . LEU A 1 584 ? -18.795 -14.269 37.661 1.00 71.81 584 LEU A N 1
ATOM 4422 C CA . LEU A 1 584 ? -17.521 -14.875 38.053 1.00 71.81 584 LEU A CA 1
ATOM 4423 C C . LEU A 1 584 ? -16.946 -14.296 39.337 1.00 71.81 584 LEU A C 1
ATOM 4425 O O . LEU A 1 584 ? -16.159 -14.961 39.998 1.00 71.81 584 LEU A O 1
ATOM 4429 N N . THR A 1 585 ? -17.339 -13.077 39.695 1.00 69.19 585 THR A N 1
ATOM 4430 C CA . THR A 1 585 ? -16.879 -12.419 40.914 1.00 69.19 585 THR A CA 1
ATOM 4431 C C . THR A 1 585 ? -17.943 -12.492 42.008 1.00 69.19 585 THR A C 1
ATOM 4433 O O . THR A 1 585 ? -19.142 -12.374 41.752 1.00 69.19 585 THR A O 1
ATOM 4436 N N . ASP A 1 586 ? -17.501 -12.635 43.258 1.00 67.62 586 ASP A N 1
ATOM 4437 C CA . ASP A 1 586 ? -18.395 -12.668 44.425 1.00 67.62 586 ASP A CA 1
ATOM 4438 C C . ASP A 1 586 ? -18.963 -11.279 44.785 1.00 67.62 586 ASP A C 1
ATOM 4440 O O . ASP A 1 586 ? -19.819 -11.154 45.663 1.00 67.62 586 ASP A O 1
ATOM 4444 N N . THR A 1 587 ? -18.493 -10.215 44.121 1.00 69.38 587 THR A N 1
ATOM 4445 C CA . THR A 1 587 ? -18.908 -8.830 44.369 1.00 69.38 587 THR A CA 1
ATOM 4446 C C . THR A 1 587 ? -20.390 -8.646 44.039 1.00 69.38 587 THR A C 1
ATOM 4448 O O . THR A 1 587 ? -20.753 -8.822 42.881 1.00 69.38 587 THR A O 1
ATOM 4451 N N . PRO A 1 588 ? -21.271 -8.260 44.981 1.00 70.75 588 PRO A N 1
ATOM 4452 C CA . PRO A 1 588 ? -22.679 -7.988 44.682 1.00 70.75 588 PRO A CA 1
ATOM 4453 C C . PRO A 1 588 ? -22.832 -6.946 43.567 1.00 70.75 588 PRO A C 1
ATOM 4455 O O . PRO A 1 588 ? -22.191 -5.897 43.602 1.00 70.75 588 PRO A O 1
ATOM 4458 N N . ASN A 1 589 ? -23.684 -7.238 42.586 1.00 77.06 589 ASN A N 1
ATOM 4459 C CA . ASN A 1 589 ? -24.003 -6.318 41.498 1.00 77.06 589 ASN A CA 1
ATOM 4460 C C . ASN A 1 589 ? -25.482 -6.509 41.187 1.00 77.06 589 ASN A C 1
ATOM 4462 O O . ASN A 1 589 ? -25.866 -7.486 40.551 1.00 77.06 589 ASN A O 1
ATOM 4466 N N . GLU A 1 590 ? -26.305 -5.586 41.678 1.00 74.69 590 GLU A N 1
ATOM 4467 C CA . GLU A 1 590 ? -27.761 -5.733 41.678 1.00 74.69 590 GLU A CA 1
ATOM 4468 C C . GLU A 1 590 ? -28.345 -5.920 40.269 1.00 74.69 590 GLU A C 1
ATOM 4470 O O . GLU A 1 590 ? -29.307 -6.671 40.122 1.00 74.69 590 GLU A O 1
ATOM 4475 N N . VAL A 1 591 ? -27.753 -5.307 39.232 1.00 78.00 591 VAL A N 1
ATOM 4476 C CA . VAL A 1 591 ? -28.197 -5.486 37.838 1.00 78.00 591 VAL A CA 1
ATOM 4477 C C . VAL A 1 591 ? -27.907 -6.900 37.377 1.00 78.00 591 VAL A C 1
ATOM 4479 O O . VAL A 1 591 ? -28.809 -7.602 36.939 1.00 78.00 591 VAL A O 1
ATOM 4482 N N . ILE A 1 592 ? -26.660 -7.344 37.502 1.00 81.81 592 ILE A N 1
ATOM 4483 C CA . ILE A 1 592 ? -26.263 -8.683 37.066 1.00 81.81 592 ILE A CA 1
ATOM 4484 C C . ILE A 1 592 ? -27.000 -9.760 37.860 1.00 81.81 592 ILE A C 1
ATOM 4486 O O . ILE A 1 592 ? -27.497 -10.721 37.276 1.00 81.81 592 ILE A O 1
ATOM 4490 N N . ASP A 1 593 ? -27.139 -9.575 39.169 1.00 82.00 593 ASP A N 1
ATOM 4491 C CA . ASP A 1 593 ? -27.868 -10.491 40.040 1.00 82.00 593 ASP A CA 1
ATOM 4492 C C . ASP A 1 593 ? -29.359 -10.544 39.644 1.00 82.00 593 ASP A C 1
ATOM 4494 O O . ASP A 1 593 ? -29.953 -11.627 39.624 1.00 82.00 593 ASP A O 1
ATOM 4498 N N . TYR A 1 594 ? -29.956 -9.412 39.239 1.00 80.81 594 TYR A N 1
ATOM 4499 C CA . TYR A 1 594 ? -31.305 -9.353 38.664 1.00 80.81 594 TYR A CA 1
ATOM 4500 C C . TYR A 1 594 ? -31.399 -10.086 37.319 1.00 80.81 594 TYR A C 1
ATOM 4502 O O . TYR A 1 594 ? -32.301 -10.908 37.146 1.00 80.81 594 TYR A O 1
ATOM 4510 N N . LEU A 1 595 ? -30.483 -9.831 36.378 1.00 82.62 595 LEU A N 1
ATOM 4511 C CA . LEU A 1 595 ? -30.483 -10.469 35.056 1.00 82.62 595 LEU A CA 1
ATOM 4512 C C . LEU A 1 595 ? -30.327 -11.992 35.175 1.00 82.62 595 LEU A C 1
ATOM 4514 O O . LEU A 1 595 ? -31.084 -12.739 34.555 1.00 82.62 595 LEU A O 1
ATOM 4518 N N . ILE A 1 596 ? -29.427 -12.460 36.046 1.00 82.88 596 ILE A N 1
ATOM 4519 C CA . ILE A 1 596 ? -29.236 -13.886 36.350 1.00 82.88 596 ILE A CA 1
ATOM 4520 C C . ILE A 1 596 ? -30.502 -14.486 36.966 1.00 82.88 596 ILE A C 1
ATOM 4522 O O . ILE A 1 596 ? -30.978 -15.526 36.507 1.00 82.88 596 ILE A O 1
ATOM 4526 N N . THR A 1 597 ? -31.079 -13.832 37.981 1.00 82.50 597 THR A N 1
ATOM 4527 C CA . THR A 1 597 ? -32.282 -14.326 38.677 1.00 82.50 597 THR A CA 1
ATOM 4528 C C . THR A 1 597 ? -33.472 -14.466 37.727 1.00 82.50 597 THR A C 1
ATOM 4530 O O . THR A 1 597 ? -34.225 -15.437 37.823 1.00 82.50 597 THR A O 1
ATOM 4533 N N . ASN A 1 598 ? -33.625 -13.530 36.788 1.00 78.88 598 ASN A N 1
ATOM 4534 C CA . ASN A 1 598 ? -34.740 -13.499 35.839 1.00 78.88 598 ASN A CA 1
ATOM 4535 C C . ASN A 1 598 ? -34.433 -14.191 34.501 1.00 78.88 598 ASN A C 1
ATOM 4537 O O . ASN A 1 598 ? -35.314 -14.267 33.649 1.00 78.88 598 ASN A O 1
ATOM 4541 N N . ARG A 1 599 ? -33.226 -14.750 34.323 1.00 79.62 599 ARG A N 1
ATOM 4542 C CA . ARG A 1 599 ? -32.770 -15.393 33.073 1.00 79.62 599 ARG A CA 1
ATOM 4543 C C . ARG A 1 599 ? -32.893 -14.475 31.852 1.00 79.62 599 ARG A C 1
ATOM 4545 O O . ARG A 1 599 ? -33.351 -14.899 30.791 1.00 79.62 599 ARG A O 1
ATOM 4552 N N . ILE A 1 600 ? -32.505 -13.218 32.031 1.00 78.38 600 ILE A N 1
ATOM 4553 C CA . ILE A 1 600 ? -32.458 -12.213 30.969 1.00 78.38 600 ILE A CA 1
ATOM 4554 C C . ILE A 1 600 ? -31.049 -12.229 30.389 1.00 78.38 600 ILE A C 1
ATOM 4556 O O . ILE A 1 600 ? -30.077 -12.131 31.141 1.00 78.38 600 ILE A O 1
ATOM 4560 N N . SER A 1 601 ? -30.936 -12.359 29.070 1.00 76.88 601 SER A N 1
ATOM 4561 C CA . SER A 1 601 ? -29.641 -12.392 28.403 1.00 76.88 601 SER A CA 1
ATOM 4562 C C . SER A 1 601 ? -29.191 -10.979 28.054 1.00 76.88 601 SER A C 1
ATOM 4564 O O . SER A 1 601 ? -29.983 -10.057 27.832 1.00 76.88 601 SER A O 1
ATOM 4566 N N . ILE A 1 602 ? -27.881 -10.804 28.014 1.00 74.38 602 ILE A N 1
ATOM 4567 C CA . ILE A 1 602 ? -27.251 -9.569 27.588 1.00 74.38 602 ILE A CA 1
ATOM 4568 C C . ILE A 1 602 ? -27.068 -9.635 26.076 1.00 74.38 602 ILE A C 1
ATOM 4570 O O . ILE A 1 602 ? -26.505 -10.586 25.531 1.00 74.38 602 ILE A O 1
ATOM 4574 N N . LYS A 1 603 ? -27.564 -8.600 25.407 1.00 68.88 603 LYS A N 1
ATOM 4575 C CA . LYS A 1 603 ? -27.483 -8.435 23.960 1.00 68.88 603 LYS A CA 1
ATOM 4576 C C . LYS A 1 603 ? -26.267 -7.601 23.575 1.00 68.88 603 LYS A C 1
ATOM 4578 O O . LYS A 1 603 ? -25.524 -8.000 22.690 1.00 68.88 603 LYS A O 1
ATOM 4583 N N . LYS A 1 604 ? -26.034 -6.484 24.274 1.00 66.69 604 LYS A N 1
ATOM 4584 C CA . LYS A 1 604 ? -24.902 -5.577 24.028 1.00 66.69 604 LYS A CA 1
ATOM 4585 C C . LYS A 1 604 ? -24.463 -4.895 25.320 1.00 66.69 604 LYS A C 1
ATOM 4587 O O . LYS A 1 604 ? -25.302 -4.553 26.154 1.00 66.69 604 LYS A O 1
ATOM 4592 N N . ILE A 1 605 ? -23.158 -4.690 25.482 1.00 65.94 605 ILE A N 1
ATOM 4593 C CA . ILE A 1 605 ? -22.588 -3.904 26.583 1.00 65.94 605 ILE A CA 1
ATOM 4594 C C . ILE A 1 605 ? -21.685 -2.840 25.992 1.00 65.94 605 ILE A C 1
ATOM 4596 O O . ILE A 1 605 ? -20.817 -3.132 25.173 1.00 65.94 605 ILE A O 1
ATOM 4600 N N . LEU A 1 606 ? -21.881 -1.612 26.448 1.00 64.31 606 LEU A N 1
ATOM 4601 C CA . LEU A 1 606 ? -20.999 -0.494 26.175 1.00 64.31 606 LEU A CA 1
ATOM 4602 C C . LEU A 1 606 ? -20.474 0.001 27.521 1.00 64.31 606 LEU A C 1
ATOM 4604 O O . LEU A 1 606 ? -21.266 0.216 28.435 1.00 64.31 606 LEU A O 1
ATOM 4608 N N . THR A 1 607 ? -19.170 0.231 27.653 1.00 60.62 607 THR A N 1
ATOM 4609 C CA . THR A 1 607 ? -18.595 0.790 28.890 1.00 60.62 607 THR A CA 1
ATOM 4610 C C . THR A 1 607 ? -17.703 1.980 28.574 1.00 60.62 607 THR A C 1
ATOM 4612 O O . THR A 1 607 ? -16.908 1.981 27.636 1.00 60.62 607 THR A O 1
ATOM 4615 N N . SER A 1 608 ? -17.821 3.010 29.393 1.00 62.50 608 SER A N 1
ATOM 4616 C CA . SER A 1 608 ? -16.968 4.179 29.454 1.00 62.50 608 SER A CA 1
ATOM 4617 C C . SER A 1 608 ? -16.241 4.233 30.802 1.00 62.50 608 SER A C 1
ATOM 4619 O O . SER A 1 608 ? -16.335 3.335 31.632 1.00 62.50 608 SER A O 1
ATOM 4621 N N . HIS A 1 609 ? -15.488 5.306 31.038 1.00 60.56 609 HIS A N 1
ATOM 4622 C CA . HIS A 1 609 ? -14.796 5.477 32.316 1.00 60.56 609 HIS A CA 1
ATOM 4623 C C . HIS A 1 609 ? -15.779 5.704 33.477 1.00 60.56 609 HIS A C 1
ATOM 4625 O O . HIS A 1 609 ? -15.504 5.308 34.603 1.00 60.56 609 HIS A O 1
ATOM 4631 N N . HIS A 1 610 ? -16.927 6.331 33.206 1.00 65.31 610 HIS A N 1
ATOM 4632 C CA . HIS A 1 610 ? -17.923 6.667 34.225 1.00 65.31 610 HIS A CA 1
ATOM 4633 C C . HIS A 1 610 ? -19.204 5.835 34.116 1.00 65.31 610 HIS A C 1
ATOM 4635 O O . HIS A 1 610 ? -19.948 5.764 35.093 1.00 65.31 610 HIS A O 1
ATOM 4641 N N . THR A 1 611 ? -19.475 5.228 32.958 1.00 68.31 611 THR A N 1
ATOM 4642 C CA . THR A 1 611 ? -20.785 4.644 32.643 1.00 68.31 611 THR A CA 1
ATOM 4643 C C . THR A 1 611 ? -20.675 3.258 32.031 1.00 68.31 611 THR A C 1
ATOM 4645 O O . THR A 1 611 ? -19.904 3.076 31.099 1.00 68.31 611 THR A O 1
ATOM 4648 N N . THR A 1 612 ? -21.489 2.304 32.473 1.00 73.44 612 THR A N 1
ATOM 4649 C CA . THR A 1 612 ? -21.708 1.036 31.754 1.00 73.44 612 THR A CA 1
ATOM 4650 C C . THR A 1 612 ? -23.165 0.943 31.332 1.00 73.44 612 THR A C 1
ATOM 4652 O O . THR A 1 612 ? -24.054 1.007 32.172 1.00 73.44 612 THR A O 1
ATOM 4655 N N . ALA A 1 613 ? -23.424 0.791 30.038 1.00 73.88 613 ALA A N 1
ATOM 4656 C CA . ALA A 1 613 ? -24.743 0.568 29.469 1.00 73.88 613 ALA A CA 1
ATOM 4657 C C . ALA A 1 613 ? -24.910 -0.902 29.066 1.00 73.88 613 ALA A C 1
ATOM 4659 O O . ALA A 1 613 ? -24.106 -1.443 28.309 1.00 73.88 613 ALA A O 1
ATOM 4660 N N . ILE A 1 614 ? -25.974 -1.536 29.555 1.00 75.94 614 ILE A N 1
ATOM 4661 C CA . ILE A 1 614 ? -26.329 -2.929 29.283 1.00 75.94 614 ILE A CA 1
ATOM 4662 C C . ILE A 1 614 ? -27.662 -2.949 28.539 1.00 75.94 614 ILE A C 1
ATOM 4664 O O . ILE A 1 614 ? -28.699 -2.578 29.097 1.00 75.94 614 ILE A O 1
ATOM 4668 N N . LEU A 1 615 ? -27.625 -3.412 27.291 1.00 74.44 615 LEU A N 1
ATOM 4669 C CA . LEU A 1 615 ? -28.794 -3.685 26.464 1.00 74.44 615 LEU A CA 1
ATOM 4670 C C . LEU A 1 615 ? -29.131 -5.178 26.548 1.00 74.44 615 LEU A C 1
ATOM 4672 O O . LEU A 1 615 ? -28.268 -6.034 26.348 1.00 74.44 615 LEU A O 1
ATOM 4676 N N . THR A 1 616 ? -30.387 -5.494 26.837 1.00 76.31 616 THR A N 1
ATOM 4677 C CA . THR A 1 616 ? -30.871 -6.874 27.043 1.00 76.31 616 THR A CA 1
ATOM 4678 C C . THR A 1 616 ? -31.692 -7.397 25.865 1.00 76.31 616 THR A C 1
ATOM 4680 O O . THR A 1 616 ? -32.160 -6.614 25.038 1.00 76.31 616 THR A O 1
ATOM 4683 N N . ASP A 1 617 ? -31.865 -8.720 25.786 1.00 64.31 617 ASP A N 1
ATOM 4684 C CA . ASP A 1 617 ? -32.595 -9.404 24.707 1.00 64.31 617 ASP A CA 1
ATOM 4685 C C . ASP A 1 617 ? -34.131 -9.426 24.877 1.00 64.31 617 ASP A C 1
ATOM 4687 O O . ASP A 1 617 ? -34.839 -9.699 23.905 1.00 64.31 617 ASP A O 1
ATOM 4691 N N . LYS A 1 618 ? -34.666 -9.170 26.089 1.00 61.03 618 LYS A N 1
ATOM 4692 C CA . LYS A 1 618 ? -36.099 -9.326 26.434 1.00 61.03 618 LYS A CA 1
ATOM 4693 C C . LYS A 1 618 ? -36.633 -8.299 27.447 1.00 61.03 618 LYS A C 1
ATOM 4695 O O . LYS A 1 618 ? -35.924 -7.847 28.343 1.00 61.03 618 LYS A O 1
ATOM 4700 N N . SER A 1 619 ? -37.948 -8.054 27.376 1.00 46.94 619 SER A N 1
ATOM 4701 C CA . SER A 1 619 ? -38.769 -7.388 28.401 1.00 46.94 619 SER A CA 1
ATOM 4702 C C . SER A 1 619 ? -39.620 -8.409 29.180 1.00 46.94 619 SER A C 1
ATOM 4704 O O . SER A 1 619 ? -40.268 -9.263 28.581 1.00 46.94 619 SER A O 1
ATOM 4706 N N . ASP A 1 620 ? -39.669 -8.294 30.513 1.00 39.31 620 ASP A N 1
ATOM 4707 C CA . ASP A 1 620 ? -40.440 -9.155 31.432 1.00 39.31 620 ASP A CA 1
ATOM 4708 C C . ASP A 1 620 ? -41.974 -9.062 31.291 1.00 39.31 620 ASP A C 1
ATOM 4710 O O . ASP A 1 620 ? -42.680 -9.802 31.977 1.00 39.31 620 ASP A O 1
ATOM 4714 N N . LEU A 1 621 ? -42.527 -8.165 30.457 1.00 36.25 621 LEU A N 1
ATOM 4715 C CA . LEU A 1 621 ? -43.987 -7.978 30.395 1.00 36.25 621 LEU A CA 1
ATOM 4716 C C . LEU A 1 621 ? -44.655 -8.211 29.035 1.00 36.25 621 LEU A C 1
ATOM 4718 O O . LEU A 1 621 ? -45.812 -8.619 29.039 1.00 36.25 621 LEU A O 1
ATOM 4722 N N . PHE A 1 622 ? -43.983 -8.030 27.898 1.00 28.80 622 PHE A N 1
ATOM 4723 C CA . PHE A 1 622 ? -44.558 -8.299 26.572 1.00 28.80 622 PHE A CA 1
ATOM 4724 C C . PHE A 1 622 ? -43.454 -8.651 25.564 1.00 28.80 622 PHE A C 1
ATOM 4726 O O . PHE A 1 622 ? -42.309 -8.225 25.695 1.00 28.80 622 PHE A O 1
ATOM 4733 N N . SER A 1 623 ? -43.799 -9.476 24.577 1.00 34.50 623 SER A N 1
ATOM 4734 C CA . SER A 1 623 ? -42.895 -10.014 23.558 1.00 34.50 623 SER A CA 1
ATOM 4735 C C . SER A 1 623 ? -42.131 -8.925 22.787 1.00 34.50 623 SER A C 1
ATOM 4737 O O . SER A 1 623 ? -42.762 -8.150 22.075 1.00 34.50 623 SER A O 1
ATOM 4739 N N . GLY A 1 624 ? -40.793 -8.951 22.832 1.00 44.44 624 GLY A N 1
ATOM 4740 C CA . GLY A 1 624 ? -39.957 -8.521 21.698 1.00 44.44 624 GLY A CA 1
ATOM 4741 C C . GLY A 1 624 ? -39.115 -7.243 21.814 1.00 44.44 624 GLY A C 1
ATOM 4742 O O . GLY A 1 624 ? -38.424 -6.940 20.846 1.00 44.44 624 GLY A O 1
ATOM 4743 N N . PHE A 1 625 ? -39.114 -6.511 22.935 1.00 53.97 625 PHE A N 1
ATOM 4744 C CA . PHE A 1 625 ? -38.388 -5.228 23.030 1.00 53.97 625 PHE A CA 1
ATOM 4745 C C . PHE A 1 625 ? -37.147 -5.272 23.940 1.00 53.97 625 PHE A C 1
ATOM 4747 O O . PHE A 1 625 ? -37.190 -5.868 25.021 1.00 53.97 625 PHE A O 1
ATOM 4754 N N . ASN A 1 626 ? -36.057 -4.617 23.503 1.00 65.69 626 ASN A N 1
ATOM 4755 C CA . ASN A 1 626 ? -34.798 -4.481 24.251 1.00 65.69 626 ASN A CA 1
ATOM 4756 C C . ASN A 1 626 ? -34.965 -3.495 25.426 1.00 65.69 626 ASN A C 1
ATOM 4758 O O . ASN A 1 626 ? -35.661 -2.489 25.281 1.00 65.69 626 ASN A O 1
ATOM 4762 N N . ARG A 1 627 ? -34.284 -3.728 26.558 1.00 72.62 627 ARG A N 1
ATOM 4763 C CA . ARG A 1 627 ? -34.206 -2.771 27.687 1.00 72.62 627 ARG A CA 1
ATOM 4764 C C . ARG A 1 627 ? -32.795 -2.272 27.916 1.00 72.62 627 ARG A C 1
ATOM 4766 O O . ARG A 1 627 ? -31.856 -3.067 27.802 1.00 72.62 627 ARG A O 1
ATOM 4773 N N . LEU A 1 628 ? -32.681 -1.012 28.336 1.00 75.94 628 LEU A N 1
ATOM 4774 C CA . LEU A 1 628 ? -31.419 -0.366 28.677 1.00 75.94 628 LEU A CA 1
ATOM 4775 C C . LEU A 1 628 ? -31.277 -0.130 30.187 1.00 75.94 628 LEU A C 1
ATOM 4777 O O . LEU A 1 628 ? -32.054 0.599 30.809 1.00 75.94 628 LEU A O 1
ATOM 4781 N N . TYR A 1 629 ? -30.221 -0.701 30.759 1.00 81.06 629 TYR A N 1
ATOM 4782 C CA . TYR A 1 629 ? -29.750 -0.405 32.110 1.00 81.06 629 TYR A CA 1
ATOM 4783 C C . TYR A 1 629 ? -28.449 0.386 32.021 1.00 81.06 629 TYR A C 1
ATOM 4785 O O . TYR A 1 629 ? -27.545 -0.018 31.294 1.00 81.06 629 TYR A O 1
ATOM 4793 N N . VAL A 1 630 ? -28.325 1.484 32.768 1.00 77.56 630 VAL A N 1
ATOM 4794 C CA . VAL A 1 630 ? -27.077 2.263 32.827 1.00 77.56 630 VAL A CA 1
ATOM 4795 C C . VAL A 1 630 ? -26.565 2.314 34.261 1.00 77.56 630 VAL A C 1
ATOM 4797 O O . VAL A 1 630 ? -27.323 2.573 35.197 1.00 77.56 630 VAL A O 1
ATOM 4800 N N . ILE A 1 631 ? -25.278 2.026 34.428 1.00 74.62 631 ILE A N 1
ATOM 4801 C CA . ILE A 1 631 ? -24.561 1.908 35.696 1.00 74.62 631 ILE A CA 1
ATOM 4802 C C . ILE A 1 631 ? -23.585 3.083 35.822 1.00 74.62 631 ILE A C 1
ATOM 4804 O O . ILE A 1 631 ? -22.800 3.339 34.912 1.00 74.62 631 ILE A O 1
ATOM 4808 N N . ASP A 1 632 ? -23.620 3.774 36.964 1.00 74.81 632 ASP A N 1
ATOM 4809 C CA . ASP A 1 632 ? -22.566 4.686 37.426 1.00 74.81 632 ASP A CA 1
ATOM 4810 C C . ASP A 1 632 ? -21.418 3.842 37.991 1.00 74.81 632 ASP A C 1
ATOM 4812 O O . ASP A 1 632 ? -21.545 3.280 39.087 1.00 74.81 632 ASP A O 1
ATOM 4816 N N . ASN A 1 633 ? -20.299 3.768 37.270 1.00 67.00 633 ASN A N 1
ATOM 4817 C CA . ASN A 1 633 ? -19.169 2.908 37.639 1.00 67.00 633 ASN A CA 1
ATOM 4818 C C . ASN A 1 633 ? -18.525 3.317 38.974 1.00 67.00 633 ASN A C 1
ATOM 4820 O O . ASN A 1 633 ? -17.946 2.480 39.662 1.00 67.00 633 ASN A O 1
ATOM 4824 N N . TYR A 1 634 ? -18.671 4.577 39.395 1.00 67.38 634 TYR A N 1
ATOM 4825 C CA . TYR A 1 634 ? -18.116 5.065 40.661 1.00 67.38 634 TYR A CA 1
ATOM 4826 C C . TYR A 1 634 ? -19.015 4.790 41.853 1.00 67.38 634 TYR A C 1
ATOM 4828 O O . TYR A 1 634 ? -18.537 4.509 42.953 1.00 67.38 634 TYR A O 1
ATOM 4836 N N . LYS A 1 635 ? -20.326 4.935 41.663 1.00 69.38 635 LYS A N 1
ATOM 4837 C CA . LYS A 1 635 ? -21.298 4.750 42.748 1.00 69.38 635 LYS A CA 1
ATOM 4838 C C . LYS A 1 635 ? -21.809 3.319 42.836 1.00 69.38 635 LYS A C 1
ATOM 4840 O O . LYS A 1 635 ? -22.493 3.012 43.812 1.00 69.38 635 LYS A O 1
ATOM 4845 N N . ASN A 1 636 ? -21.507 2.489 41.835 1.00 64.56 636 ASN A N 1
ATOM 4846 C CA . ASN A 1 636 ? -22.100 1.173 41.620 1.00 64.56 636 ASN A CA 1
ATOM 4847 C C . ASN A 1 636 ? -23.633 1.222 41.763 1.00 64.56 636 ASN A C 1
ATOM 4849 O O . ASN A 1 636 ? -24.254 0.420 42.458 1.00 64.56 636 ASN A O 1
ATOM 4853 N N . LYS A 1 637 ? -24.234 2.267 41.182 1.00 67.12 637 LYS A N 1
ATOM 4854 C CA . LYS A 1 637 ? -25.681 2.492 41.169 1.00 67.12 637 LYS A CA 1
ATOM 4855 C C . LYS A 1 637 ? -26.168 2.376 39.745 1.00 67.12 637 LYS A C 1
ATOM 4857 O O . LYS A 1 637 ? -25.543 2.933 38.850 1.00 67.12 637 LYS A O 1
ATOM 4862 N N . TYR A 1 638 ? -27.302 1.721 39.559 1.00 70.12 638 TYR A N 1
ATOM 4863 C CA . TYR A 1 638 ? -27.913 1.585 38.250 1.00 70.12 638 TYR A CA 1
ATOM 4864 C C . TYR A 1 638 ? -29.238 2.326 38.171 1.00 70.12 638 TYR A C 1
ATOM 4866 O O . TYR A 1 638 ? -29.882 2.619 39.183 1.00 70.12 638 TYR A O 1
ATOM 4874 N N . GLN A 1 639 ? -29.648 2.587 36.941 1.00 73.56 639 GLN A N 1
ATOM 4875 C CA . GLN A 1 639 ? -30.961 3.093 36.608 1.00 73.56 639 GLN A CA 1
ATOM 4876 C C . GLN A 1 639 ? -31.509 2.282 35.432 1.00 73.56 639 GLN A C 1
ATOM 4878 O O . GLN A 1 639 ? -30.807 2.056 34.446 1.00 73.56 639 GLN A O 1
ATOM 4883 N N . TYR A 1 640 ?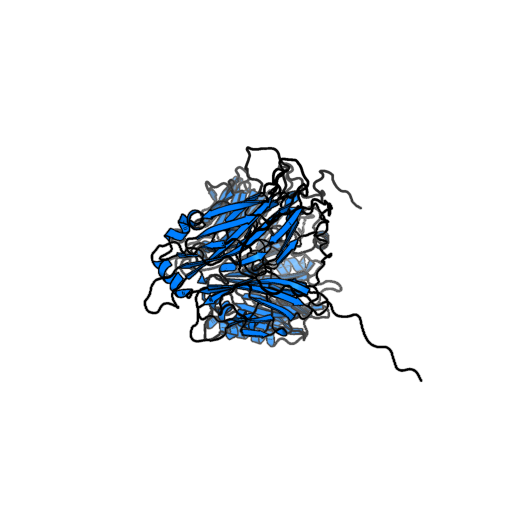 -32.757 1.821 35.557 1.00 78.19 640 TYR A N 1
ATOM 4884 C CA . TYR A 1 640 ? -33.542 1.438 34.386 1.00 78.19 640 TYR A CA 1
ATOM 4885 C C . TYR A 1 640 ? -33.850 2.717 33.618 1.00 78.19 640 TYR A C 1
ATOM 4887 O O . TYR A 1 640 ? -34.435 3.640 34.193 1.00 78.19 640 TYR A O 1
ATOM 4895 N N . VAL A 1 641 ? -33.381 2.786 32.377 1.00 74.81 641 VAL A N 1
ATOM 4896 C CA . VAL A 1 641 ? -33.426 4.017 31.593 1.00 74.81 641 VAL A CA 1
ATOM 4897 C C . VAL A 1 641 ? -34.658 4.041 30.703 1.00 74.81 641 VAL A C 1
ATOM 4899 O O . VAL A 1 641 ? -35.465 4.950 30.857 1.00 74.81 641 VAL A O 1
ATOM 4902 N N . ASP A 1 642 ? -34.822 3.038 29.837 1.00 74.06 642 ASP A N 1
ATOM 4903 C CA . ASP A 1 642 ? -35.964 2.954 28.921 1.00 74.06 642 ASP A CA 1
ATOM 4904 C C . ASP A 1 642 ? -36.128 1.540 28.318 1.00 74.06 642 ASP A C 1
ATOM 4906 O O . ASP A 1 642 ? -35.257 0.667 28.486 1.00 74.06 642 ASP A O 1
ATOM 4910 N N . ASP A 1 643 ? -37.233 1.326 27.602 1.00 74.38 643 ASP A N 1
ATOM 4911 C CA . ASP A 1 643 ? -37.473 0.181 26.715 1.00 74.38 643 ASP A CA 1
ATOM 4912 C C . ASP A 1 643 ? -37.541 0.591 25.230 1.00 74.38 643 ASP A C 1
ATOM 4914 O O . ASP A 1 643 ? -37.379 1.751 24.865 1.00 74.38 643 ASP A O 1
ATOM 4918 N N . GLU A 1 644 ? -37.658 -0.402 24.342 1.00 75.25 644 GLU A N 1
ATOM 4919 C CA . GLU A 1 644 ? -37.760 -0.207 22.885 1.00 75.25 644 GLU A CA 1
ATOM 4920 C C . GLU A 1 644 ? -36.546 0.505 22.255 1.00 75.25 644 GLU A C 1
ATOM 4922 O O . GLU A 1 644 ? -36.665 1.203 21.250 1.00 75.25 644 GLU A O 1
ATOM 4927 N N . ILE A 1 645 ? -35.352 0.311 22.822 1.00 73.44 645 ILE A N 1
ATOM 4928 C CA . ILE A 1 645 ? -34.117 0.924 22.315 1.00 73.44 645 ILE A CA 1
ATOM 4929 C C . ILE A 1 645 ? -33.674 0.278 20.997 1.00 73.44 645 ILE A C 1
ATOM 4931 O O . ILE A 1 645 ? -33.488 -0.946 20.932 1.00 73.44 645 ILE A O 1
ATOM 4935 N N . ILE A 1 646 ? -33.454 1.123 19.984 1.00 65.94 646 ILE A N 1
ATOM 4936 C CA . ILE A 1 646 ? -32.953 0.735 18.654 1.00 65.94 646 ILE A CA 1
ATOM 4937 C C . ILE A 1 646 ? -31.502 1.161 18.418 1.00 65.94 646 ILE A C 1
ATOM 4939 O O . ILE A 1 646 ? -30.802 0.496 17.664 1.00 65.94 646 ILE A O 1
ATOM 4943 N N . ASN A 1 647 ? -31.029 2.220 19.085 1.00 64.94 647 ASN A N 1
ATOM 4944 C CA . ASN A 1 647 ? -29.647 2.691 18.978 1.00 64.94 647 ASN A CA 1
ATOM 4945 C C . ASN A 1 647 ? -29.147 3.232 20.324 1.00 64.94 647 ASN A C 1
ATOM 4947 O O . ASN A 1 647 ? -29.910 3.827 21.087 1.00 64.94 647 ASN A O 1
ATOM 4951 N N . ILE A 1 648 ? -27.868 3.025 20.628 1.00 70.19 648 ILE A N 1
ATOM 4952 C CA . ILE A 1 648 ? -27.210 3.560 21.818 1.00 70.19 648 ILE A CA 1
ATOM 4953 C C . ILE A 1 648 ? -25.738 3.865 21.540 1.00 70.19 648 ILE A C 1
ATOM 4955 O O . ILE A 1 648 ? -24.996 3.033 21.027 1.00 70.19 648 ILE A O 1
ATOM 4959 N N . LYS A 1 649 ? -25.292 5.045 21.977 1.00 75.31 649 LYS A N 1
ATOM 4960 C CA . LYS A 1 649 ? -23.900 5.494 21.918 1.00 75.31 649 LYS A CA 1
ATOM 4961 C C . LYS A 1 649 ? -23.467 6.041 23.276 1.00 75.31 649 LYS A C 1
ATOM 4963 O O . LYS A 1 649 ? -24.233 6.715 23.965 1.00 75.31 649 LYS A O 1
ATOM 4968 N N . LEU A 1 650 ? -22.230 5.754 23.675 1.00 70.75 650 LEU A N 1
ATOM 4969 C CA . LEU A 1 650 ? -21.656 6.285 24.911 1.00 70.75 650 LEU A CA 1
ATOM 4970 C C . LEU A 1 650 ? -20.774 7.499 24.645 1.00 70.75 650 LEU A C 1
ATOM 4972 O O . LEU A 1 650 ? -20.011 7.530 23.682 1.00 70.75 650 LEU A O 1
ATOM 4976 N N . GLY A 1 651 ? -20.846 8.465 25.553 1.00 71.81 651 GLY A N 1
ATOM 4977 C CA . GLY A 1 651 ? -19.790 9.439 25.781 1.00 71.81 651 GLY A CA 1
ATOM 4978 C C . GLY A 1 651 ? -18.859 8.997 26.912 1.00 71.81 651 GLY A C 1
ATOM 4979 O O . GLY A 1 651 ? -18.913 7.880 27.427 1.00 71.81 651 GLY A O 1
ATOM 4980 N N . GLY A 1 652 ? -17.977 9.893 27.334 1.00 71.88 652 GLY A N 1
ATOM 4981 C CA . GLY A 1 652 ? -17.082 9.714 28.473 1.00 71.88 652 GLY A CA 1
ATOM 4982 C C . GLY A 1 652 ? -17.819 9.646 29.808 1.00 71.88 652 GLY A C 1
ATOM 4983 O O . GLY A 1 652 ? -17.375 8.917 30.697 1.00 71.88 652 GLY A O 1
ATOM 4984 N N . SER A 1 653 ? -18.927 10.378 29.927 1.00 77.12 653 SER A N 1
ATOM 4985 C CA . SER A 1 653 ? -19.716 10.545 31.155 1.00 77.12 653 SER A CA 1
ATOM 4986 C C . SER A 1 653 ? -21.231 10.452 30.948 1.00 77.12 653 SER A C 1
ATOM 4988 O O . SER A 1 653 ? -21.995 10.699 31.878 1.00 77.12 653 SER A O 1
ATOM 4990 N N . PHE A 1 654 ? -21.684 10.076 29.753 1.00 82.12 654 PHE A N 1
ATOM 4991 C CA . PHE A 1 654 ? -23.105 9.979 29.425 1.00 82.12 654 PHE A CA 1
ATOM 4992 C C . PHE A 1 654 ? -23.395 8.806 28.483 1.00 82.12 654 PHE A C 1
ATOM 4994 O O . PHE A 1 654 ? -22.487 8.241 27.871 1.00 82.12 654 PHE A O 1
ATOM 5001 N N . ALA A 1 655 ? -24.668 8.446 28.371 1.00 81.69 655 ALA A N 1
ATOM 5002 C CA . ALA A 1 655 ? -25.208 7.517 27.388 1.00 81.69 655 ALA A CA 1
ATOM 5003 C C . ALA A 1 655 ? -26.325 8.221 26.610 1.00 81.69 655 ALA A C 1
ATOM 5005 O O . ALA A 1 655 ? -27.245 8.747 27.230 1.00 81.69 655 ALA A O 1
ATOM 5006 N N . ALA A 1 656 ? -26.243 8.233 25.281 1.00 84.25 656 ALA A N 1
ATOM 5007 C CA . ALA A 1 656 ? -27.275 8.752 24.388 1.00 84.25 656 ALA A CA 1
ATOM 5008 C C . ALA A 1 656 ? -27.932 7.586 23.646 1.00 84.25 656 ALA A C 1
ATOM 5010 O O . ALA A 1 656 ? -27.235 6.732 23.094 1.00 84.25 656 ALA A O 1
ATOM 5011 N N . TYR A 1 657 ? -29.255 7.540 23.614 1.00 81.50 657 TYR A N 1
ATOM 5012 C CA . TYR A 1 657 ? -30.006 6.440 23.019 1.00 81.50 657 TYR A CA 1
ATOM 5013 C C . TYR A 1 657 ? -31.182 6.948 22.196 1.00 81.50 657 TYR A C 1
ATOM 5015 O O . TYR A 1 657 ? -31.712 8.033 22.437 1.00 81.50 657 TYR A O 1
ATOM 5023 N N . GLN A 1 658 ? -31.584 6.137 21.224 1.00 78.00 658 GLN A N 1
ATOM 5024 C CA . GLN A 1 658 ? -32.754 6.369 20.395 1.00 78.00 658 GLN A CA 1
ATOM 5025 C C . GLN A 1 658 ? -33.759 5.237 20.599 1.00 78.00 658 GLN A C 1
ATOM 5027 O O . GLN A 1 658 ? -33.407 4.051 20.554 1.00 78.00 658 GLN A O 1
ATOM 5032 N N . THR A 1 659 ? -35.011 5.611 20.838 1.00 78.50 659 THR A N 1
ATOM 5033 C CA . THR A 1 659 ? -36.131 4.673 20.981 1.00 78.50 659 THR A CA 1
ATOM 5034 C C . THR A 1 659 ? -36.695 4.285 19.613 1.00 78.50 659 THR A C 1
ATOM 5036 O O . THR A 1 659 ? -36.442 4.953 18.609 1.00 78.50 659 THR A O 1
ATOM 5039 N N . ALA A 1 660 ? -37.525 3.243 19.559 1.00 70.12 660 ALA A N 1
ATOM 5040 C CA . ALA A 1 660 ? -38.218 2.804 18.345 1.00 70.12 660 ALA A CA 1
ATOM 5041 C C . ALA A 1 660 ? -39.108 3.889 17.710 1.00 70.12 660 ALA A C 1
ATOM 5043 O O . ALA A 1 660 ? -39.408 3.821 16.520 1.00 70.12 660 ALA A O 1
ATOM 5044 N N . SER A 1 661 ? -39.505 4.920 18.466 1.00 71.44 661 SER A N 1
ATOM 5045 C CA . SER A 1 661 ? -40.220 6.080 17.920 1.00 71.44 661 SER A CA 1
ATOM 5046 C C . SER A 1 661 ? -39.306 7.085 17.206 1.00 71.44 661 SER A C 1
ATOM 5048 O O . SER A 1 661 ? -39.788 8.128 16.772 1.00 71.44 661 SER A O 1
ATOM 5050 N N . GLY A 1 662 ? -37.996 6.8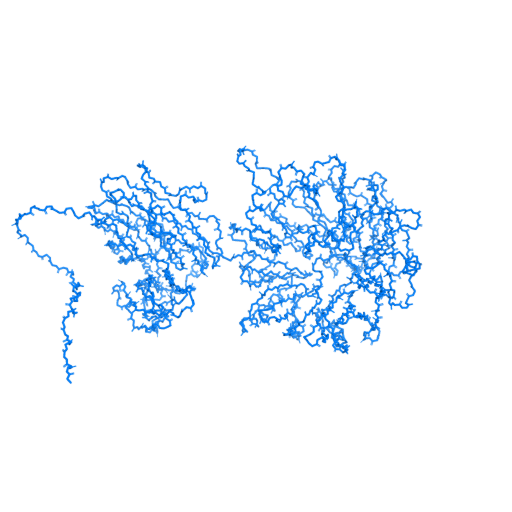29 17.154 1.00 71.69 662 GLY A N 1
ATOM 5051 C CA . GLY A 1 662 ? -36.980 7.741 16.631 1.00 71.69 662 GLY A CA 1
ATOM 5052 C C . GLY A 1 662 ? -36.574 8.855 17.602 1.00 71.69 662 GLY A C 1
ATOM 5053 O O . GLY A 1 662 ? -35.761 9.702 17.237 1.00 71.69 662 GLY A O 1
ATOM 5054 N N . LYS A 1 663 ? -37.101 8.868 18.837 1.00 85.50 663 LYS A N 1
ATOM 5055 C CA . LYS A 1 663 ? -36.823 9.924 19.819 1.00 85.50 663 LYS A CA 1
ATOM 5056 C C . LYS A 1 663 ? -35.442 9.719 20.441 1.00 85.50 663 LYS A C 1
ATOM 5058 O O . LYS A 1 663 ? -35.172 8.655 20.993 1.00 85.50 663 LYS A O 1
ATOM 5063 N N . LEU A 1 664 ? -34.604 10.750 20.389 1.00 88.44 664 LEU A N 1
ATOM 5064 C CA . LEU A 1 664 ? -33.313 10.808 21.068 1.00 88.44 664 LEU A CA 1
ATOM 5065 C C . LEU A 1 664 ? -33.483 11.240 22.527 1.00 88.44 664 LEU A C 1
ATOM 5067 O O . LEU A 1 664 ? -34.116 12.259 22.817 1.00 88.44 664 LEU A O 1
ATOM 5071 N N . ASP A 1 665 ? -32.851 10.514 23.438 1.00 89.31 665 ASP A N 1
ATOM 5072 C CA . ASP A 1 665 ? -32.705 10.918 24.831 1.00 89.31 665 ASP A CA 1
ATOM 5073 C C . ASP A 1 665 ? -31.366 10.435 25.405 1.00 89.31 665 ASP A C 1
ATOM 5075 O O . ASP A 1 665 ? -30.530 9.859 24.699 1.00 89.31 665 ASP A O 1
ATOM 5079 N N . GLY A 1 666 ? -31.117 10.703 26.683 1.00 88.31 666 GLY A N 1
ATOM 5080 C CA . GLY A 1 666 ? -29.879 10.271 27.307 1.00 88.31 666 GLY A CA 1
ATOM 5081 C C . GLY A 1 666 ? -29.848 10.377 28.821 1.00 88.31 666 GLY A C 1
ATOM 5082 O O . GLY A 1 666 ? -30.724 10.949 29.463 1.00 88.31 666 GLY A O 1
ATOM 5083 N N . LEU A 1 667 ? -28.798 9.800 29.395 1.00 86.81 667 LEU A N 1
ATOM 5084 C CA . LEU A 1 667 ? -28.485 9.869 30.816 1.00 86.81 667 LEU A CA 1
ATOM 5085 C C . LEU A 1 667 ? -27.043 10.336 30.990 1.00 86.81 667 LEU A C 1
ATOM 5087 O O . LEU A 1 667 ? -26.127 9.740 30.423 1.00 86.81 667 LEU A O 1
ATOM 5091 N N . SER A 1 668 ? -26.844 11.359 31.815 1.00 86.25 668 SER A N 1
ATOM 5092 C CA . SER A 1 668 ? -25.530 11.949 32.074 1.00 86.25 668 SER A CA 1
ATOM 5093 C C . SER A 1 668 ? -25.144 11.860 33.542 1.00 86.25 668 SER A C 1
ATOM 5095 O O . SER A 1 668 ? -25.989 11.943 34.435 1.00 86.25 668 SER A O 1
ATOM 5097 N N . TYR A 1 669 ? -23.845 11.751 33.791 1.00 82.44 669 TYR A N 1
ATOM 5098 C CA . TYR A 1 669 ? -23.246 11.754 35.119 1.00 82.44 669 TYR A CA 1
ATOM 5099 C C . TYR A 1 669 ? -22.297 12.939 35.266 1.00 82.44 669 TYR A C 1
ATOM 5101 O O . TYR A 1 669 ? -21.743 13.426 34.285 1.00 82.44 669 TYR A O 1
ATOM 5109 N N . GLU A 1 670 ? -22.110 13.390 36.509 1.00 84.38 670 GLU A N 1
ATOM 5110 C CA . GLU A 1 670 ? -21.278 14.553 36.826 1.00 84.38 670 GLU A CA 1
ATOM 5111 C C . GLU A 1 670 ? -19.881 14.435 36.198 1.00 84.38 670 GLU A C 1
ATOM 5113 O O . GLU A 1 670 ? -19.119 13.514 36.509 1.00 84.38 670 GLU A O 1
ATOM 5118 N N . HIS A 1 671 ? -19.540 15.404 35.349 1.00 81.50 671 HIS A N 1
ATOM 5119 C CA . HIS A 1 671 ? -18.249 15.487 34.687 1.00 81.50 671 HIS A CA 1
ATOM 5120 C C . HIS A 1 671 ? -17.663 16.895 34.780 1.00 81.50 671 HIS A C 1
ATOM 5122 O O . HIS A 1 671 ? -18.271 17.882 34.371 1.00 81.50 671 HIS A O 1
ATOM 5128 N N . LYS A 1 672 ? -16.457 16.988 35.347 1.00 83.25 672 LYS A N 1
ATOM 5129 C CA . LYS A 1 672 ? -15.784 18.254 35.646 1.00 83.25 672 LYS A CA 1
ATOM 5130 C C . LYS A 1 672 ? -14.352 18.248 35.140 1.00 83.25 672 LYS A C 1
ATOM 5132 O O . LYS A 1 672 ? -13.605 17.317 35.434 1.00 83.25 672 LYS A O 1
ATOM 5137 N N . ILE A 1 673 ? -13.953 19.329 34.476 1.00 77.19 673 ILE A N 1
ATOM 5138 C CA . ILE A 1 673 ? -12.603 19.498 33.932 1.00 77.19 673 ILE A CA 1
ATOM 5139 C C . ILE A 1 673 ? -12.049 20.902 34.187 1.00 77.19 673 ILE A C 1
ATOM 5141 O O . ILE A 1 673 ? -12.779 21.888 34.156 1.00 77.19 673 ILE A O 1
ATOM 5145 N N . ALA A 1 674 ? -10.747 21.019 34.437 1.00 75.81 674 ALA A N 1
ATOM 5146 C CA . ALA A 1 674 ? -10.049 22.300 34.521 1.00 75.81 674 ALA A CA 1
ATOM 5147 C C . ALA A 1 674 ? -9.201 22.542 33.263 1.00 75.81 674 ALA A C 1
ATOM 5149 O O . ALA A 1 674 ? -8.746 21.603 32.618 1.00 75.81 674 ALA A O 1
ATOM 5150 N N . ILE A 1 675 ? -8.918 23.806 32.927 1.00 72.69 675 ILE A N 1
ATOM 5151 C CA . ILE A 1 675 ? -7.972 24.128 31.839 1.00 72.69 675 ILE A CA 1
ATOM 5152 C C . ILE A 1 675 ? -6.598 23.545 32.137 1.00 72.69 675 ILE A C 1
ATOM 5154 O O . ILE A 1 675 ? -5.986 22.961 31.253 1.00 72.69 675 ILE A O 1
ATOM 5158 N N . ASN A 1 676 ? -6.134 23.672 33.376 1.00 71.62 676 ASN A N 1
ATOM 5159 C CA . ASN A 1 676 ? -4.832 23.210 33.833 1.00 71.62 676 ASN A CA 1
ATOM 5160 C C . ASN A 1 676 ? -4.848 22.933 35.335 1.00 71.62 676 ASN A C 1
ATOM 5162 O O . ASN A 1 676 ? -5.835 23.244 36.006 1.00 71.62 676 ASN A O 1
ATOM 5166 N N . SER A 1 677 ? -3.747 22.409 35.873 1.00 76.19 677 SER A N 1
ATOM 5167 C CA . SER A 1 677 ? -3.587 22.145 37.311 1.00 76.19 677 SER A CA 1
ATOM 5168 C C . SER A 1 677 ? -3.793 23.353 38.234 1.00 76.19 677 SER A C 1
ATOM 5170 O O . SER A 1 677 ? -3.983 23.162 39.434 1.00 76.19 677 SER A O 1
ATOM 5172 N N . THR A 1 678 ? -3.801 24.584 37.712 1.00 79.38 678 THR A N 1
ATOM 5173 C CA . THR A 1 678 ? -4.017 25.819 38.484 1.00 79.38 678 THR A CA 1
ATOM 5174 C C . THR A 1 678 ? -5.380 26.479 38.245 1.00 79.38 678 THR A C 1
ATOM 5176 O O . THR A 1 678 ? -5.705 27.459 38.916 1.00 79.38 678 THR A O 1
ATOM 5179 N N . SER A 1 679 ? -6.198 25.950 37.331 1.00 79.94 679 SER A N 1
ATOM 5180 C CA . SER A 1 679 ? -7.512 26.492 36.965 1.00 79.94 679 SER A CA 1
ATOM 5181 C C . SER A 1 679 ? -8.638 25.823 37.760 1.00 79.94 679 SER A C 1
ATOM 5183 O O . SER A 1 679 ? -8.511 24.657 38.139 1.00 79.94 679 SER A O 1
ATOM 5185 N N . PRO A 1 680 ? -9.763 26.519 38.017 1.00 83.62 680 PRO A N 1
ATOM 5186 C CA . PRO A 1 680 ? -10.926 25.892 38.633 1.00 83.62 680 PRO A CA 1
ATOM 5187 C C . PRO A 1 680 ? -11.539 24.830 37.710 1.00 83.62 680 PRO A C 1
ATOM 5189 O O . PRO A 1 680 ? -11.491 24.942 36.484 1.00 83.62 680 PRO A O 1
ATOM 5192 N N . LEU A 1 681 ? -12.147 23.812 38.321 1.00 82.94 681 LEU A N 1
ATOM 5193 C CA . LEU A 1 681 ? -12.948 22.818 37.612 1.00 82.94 681 LEU A CA 1
ATOM 5194 C C . LEU A 1 681 ? -14.234 23.464 37.073 1.00 82.94 681 LEU A C 1
ATOM 5196 O O . LEU A 1 681 ? -14.953 24.136 37.814 1.00 82.94 681 LEU A O 1
ATOM 5200 N N . THR A 1 682 ? -14.524 23.217 35.802 1.00 84.19 682 THR A N 1
ATOM 5201 C CA . THR A 1 682 ? -15.746 23.593 35.085 1.00 84.19 682 THR A CA 1
ATOM 5202 C C . THR A 1 682 ? -16.606 22.349 34.915 1.00 84.19 682 THR A C 1
ATOM 5204 O O . THR A 1 682 ? -16.095 21.305 34.516 1.00 84.19 682 THR A O 1
ATOM 5207 N N . ASP A 1 683 ? -17.891 22.450 35.251 1.00 86.69 683 ASP A N 1
ATOM 5208 C CA . ASP A 1 683 ? -18.862 21.381 35.014 1.00 86.69 683 ASP A CA 1
ATOM 5209 C C . ASP A 1 683 ? -19.274 21.390 33.542 1.00 86.69 683 ASP A C 1
ATOM 5211 O O . ASP A 1 683 ? -19.771 22.399 33.043 1.00 86.69 683 ASP A O 1
ATOM 5215 N N . ILE A 1 684 ? -19.009 20.280 32.862 1.00 85.12 684 ILE A N 1
ATOM 5216 C CA . ILE A 1 684 ? -19.277 20.075 31.436 1.00 85.12 684 ILE A CA 1
ATOM 5217 C C . ILE A 1 684 ? -20.196 18.866 31.221 1.00 85.12 684 ILE A C 1
ATOM 5219 O O . ILE A 1 684 ? -20.159 18.217 30.179 1.00 85.12 684 ILE A O 1
ATOM 5223 N N . THR A 1 685 ? -21.020 18.544 32.216 1.00 87.62 685 THR A N 1
ATOM 5224 C CA . THR A 1 685 ? -22.004 17.463 32.126 1.00 87.62 685 THR A CA 1
ATOM 5225 C C . THR A 1 685 ? -23.026 17.757 31.022 1.00 87.62 685 THR A C 1
ATOM 5227 O O . THR A 1 685 ? -23.734 18.763 31.086 1.00 87.62 685 THR A O 1
ATOM 5230 N N . VAL A 1 686 ? -23.137 16.872 30.022 1.00 88.94 686 VAL A N 1
ATOM 5231 C CA . VAL A 1 686 ? -24.154 16.972 28.956 1.00 88.94 686 VAL A CA 1
ATOM 5232 C C . VAL A 1 686 ? -25.551 16.970 29.574 1.00 88.94 686 VAL A C 1
ATOM 5234 O O . VAL A 1 686 ? -25.836 16.142 30.437 1.00 88.94 686 VAL A O 1
ATOM 5237 N N . ASN A 1 687 ? -26.441 17.860 29.136 1.00 87.88 687 ASN A N 1
ATOM 5238 C CA . ASN A 1 687 ? -27.771 17.981 29.731 1.00 87.88 687 ASN A CA 1
ATOM 5239 C C . ASN A 1 687 ? -28.893 17.754 28.704 1.00 87.88 687 ASN A C 1
ATOM 5241 O O . ASN A 1 687 ? -29.285 18.671 27.981 1.00 87.88 687 ASN A O 1
ATOM 5245 N N . PHE A 1 688 ? -29.437 16.533 28.685 1.00 90.06 688 PHE A N 1
ATOM 5246 C CA . PHE A 1 688 ? -30.531 16.132 27.791 1.00 90.06 688 PHE A CA 1
ATOM 5247 C C . PHE A 1 688 ? -31.879 16.796 28.121 1.00 90.06 688 PHE A C 1
ATOM 5249 O O . PHE A 1 688 ? -32.746 16.873 27.248 1.00 90.06 688 PHE A O 1
ATOM 5256 N N . ASP A 1 689 ? -32.051 17.339 29.331 1.00 88.62 689 ASP A N 1
ATOM 5257 C CA . ASP A 1 689 ? -33.274 18.053 29.731 1.00 88.62 689 ASP A CA 1
ATOM 5258 C C . ASP A 1 689 ? -33.393 19.434 29.067 1.00 88.62 689 ASP A C 1
ATOM 5260 O O . ASP A 1 689 ? -34.459 20.048 29.083 1.00 88.62 689 ASP A O 1
ATOM 5264 N N . LEU A 1 690 ? -32.306 19.938 28.471 1.00 90.25 690 LEU A N 1
ATOM 5265 C CA . LEU A 1 690 ? -32.314 21.193 27.716 1.00 90.25 690 LEU A CA 1
ATOM 5266 C C . LEU A 1 690 ? -32.874 21.037 26.294 1.00 90.25 690 LEU A C 1
ATOM 5268 O O . LEU A 1 690 ? -33.065 22.048 25.617 1.00 90.25 690 LEU A O 1
ATOM 5272 N N . LEU A 1 691 ? -33.131 19.808 25.833 1.00 92.75 691 LEU A N 1
ATOM 5273 C CA . LEU A 1 691 ? -33.680 19.545 24.503 1.00 92.75 691 LEU A CA 1
ATOM 5274 C C . LEU A 1 691 ? -35.208 19.583 24.531 1.00 92.75 691 LEU A C 1
ATOM 5276 O O . LEU A 1 691 ? -35.850 18.961 25.379 1.00 92.75 691 LEU A O 1
ATOM 5280 N N . THR A 1 692 ? -35.803 20.264 23.555 1.00 93.88 692 THR A N 1
ATOM 5281 C CA . THR A 1 692 ? -37.255 20.231 23.338 1.00 93.88 692 THR A CA 1
ATOM 5282 C C . THR A 1 692 ? -37.685 18.903 22.715 1.00 93.88 692 THR A C 1
ATOM 5284 O O . THR A 1 692 ? -36.894 18.232 22.053 1.00 93.88 692 THR A O 1
ATOM 5287 N N . ASP A 1 693 ? -38.963 18.533 22.855 1.00 91.38 693 ASP A N 1
ATOM 5288 C CA . ASP A 1 693 ? -39.490 17.342 22.174 1.00 91.38 693 ASP A CA 1
ATOM 5289 C C . ASP A 1 693 ? -39.318 17.426 20.647 1.00 91.38 693 ASP A C 1
ATOM 5291 O O . ASP A 1 693 ? -39.057 16.415 20.010 1.00 91.38 693 ASP A O 1
ATOM 5295 N N . GLU A 1 694 ? -39.404 18.617 20.046 1.00 92.19 694 GLU A N 1
ATOM 5296 C CA . GLU A 1 694 ? -39.138 18.803 18.612 1.00 92.19 694 GLU A CA 1
ATOM 5297 C C . GLU A 1 694 ? -37.686 18.444 18.258 1.00 92.19 694 GLU A C 1
ATOM 5299 O O . GLU A 1 694 ? -37.457 17.671 17.334 1.00 92.19 694 GLU A O 1
ATOM 5304 N N . GLN A 1 695 ? -36.712 18.917 19.041 1.00 93.81 695 GLN A N 1
ATOM 5305 C CA . GLN A 1 695 ? -35.289 18.616 18.834 1.00 93.81 695 GLN A CA 1
ATOM 5306 C C . GLN A 1 695 ? -34.966 17.137 19.053 1.00 93.81 695 GLN A C 1
ATOM 5308 O O . GLN A 1 695 ? -34.177 16.569 18.305 1.00 93.81 695 GLN A O 1
ATOM 5313 N N . LYS A 1 696 ? -35.589 16.503 20.055 1.00 91.94 696 LYS A N 1
ATOM 5314 C CA . LYS A 1 696 ? -35.423 15.067 20.323 1.00 91.94 696 LYS A CA 1
ATOM 5315 C C . LYS A 1 696 ? -35.971 14.190 19.192 1.00 91.94 696 LYS A C 1
ATOM 5317 O O . LYS A 1 696 ? -35.513 13.065 19.043 1.00 91.94 696 LYS A O 1
ATOM 5322 N N . ASN A 1 697 ? -36.935 14.681 18.410 1.00 91.12 697 ASN A N 1
ATOM 5323 C CA . ASN A 1 697 ? -37.526 13.948 17.285 1.00 91.12 697 ASN A CA 1
ATOM 5324 C C . ASN A 1 697 ? -36.902 14.304 15.917 1.00 91.12 697 ASN A C 1
ATOM 5326 O O . ASN A 1 697 ? -37.166 13.612 14.938 1.00 91.12 697 ASN A O 1
ATOM 5330 N N . ASP A 1 698 ? -36.087 15.360 15.820 1.00 89.81 698 ASP A N 1
ATOM 5331 C CA . ASP A 1 698 ? -35.440 15.811 14.576 1.00 89.81 698 ASP A CA 1
ATOM 5332 C C . ASP A 1 698 ? -34.037 15.195 14.404 1.00 89.81 698 ASP A C 1
ATOM 5334 O O . ASP A 1 698 ? -33.030 15.904 14.359 1.00 89.81 698 ASP A O 1
ATOM 5338 N N . VAL A 1 699 ? -33.960 13.862 14.346 1.00 83.44 699 VAL A N 1
ATOM 5339 C CA . VAL A 1 699 ? -32.694 13.103 14.327 1.00 83.44 699 VAL A CA 1
ATOM 5340 C C . VAL A 1 699 ? -32.710 12.075 13.197 1.00 83.44 699 VAL A C 1
ATOM 5342 O O . VAL A 1 699 ? -33.429 11.084 13.280 1.00 83.44 699 VAL A O 1
ATOM 5345 N N . ALA A 1 700 ? -31.907 12.301 12.153 1.00 74.25 700 ALA A N 1
ATOM 5346 C CA . ALA A 1 700 ? -31.655 11.311 11.098 1.00 74.25 700 ALA A CA 1
ATOM 5347 C C . ALA A 1 700 ? -30.460 10.417 11.446 1.00 74.25 700 ALA A C 1
ATOM 5349 O O . ALA A 1 700 ? -30.514 9.205 11.286 1.00 74.25 700 ALA A O 1
ATOM 5350 N N . TYR A 1 701 ? -29.394 11.023 11.967 1.00 73.25 701 TYR A N 1
ATOM 5351 C CA . TYR A 1 701 ? -28.195 10.331 12.425 1.00 73.25 701 TYR A CA 1
ATOM 5352 C C . TYR A 1 701 ? -27.618 11.075 13.624 1.00 73.25 701 TYR A C 1
ATOM 5354 O O . TYR A 1 701 ? -27.699 12.304 13.693 1.00 73.25 701 TYR A O 1
ATOM 5362 N N . TYR A 1 702 ? -27.005 10.360 14.563 1.00 76.75 702 TYR A N 1
ATOM 5363 C CA . TYR A 1 702 ? -26.232 10.992 15.626 1.00 76.75 702 TYR A CA 1
ATOM 5364 C C . TYR A 1 702 ? -24.967 10.205 15.940 1.00 76.75 702 TYR A C 1
ATOM 5366 O O . TYR A 1 702 ? -24.934 8.983 15.827 1.00 76.75 702 TYR A O 1
ATOM 5374 N N . THR A 1 703 ? -23.921 10.898 16.377 1.00 74.00 703 THR A N 1
ATOM 5375 C CA . THR A 1 703 ? -22.714 10.280 16.934 1.00 74.00 703 THR A CA 1
ATOM 5376 C C . THR A 1 703 ? -22.221 11.047 18.155 1.00 74.00 703 THR A C 1
ATOM 5378 O O . THR A 1 703 ? -22.606 12.195 18.376 1.00 74.00 703 THR A O 1
ATOM 5381 N N . THR A 1 704 ? -21.399 10.410 18.983 1.00 74.75 704 THR A N 1
ATOM 5382 C CA . THR A 1 704 ? -20.914 10.965 20.250 1.00 74.75 704 THR A CA 1
ATOM 5383 C C . THR A 1 704 ? -19.405 11.167 20.212 1.00 74.75 704 THR A C 1
ATOM 5385 O O . THR A 1 704 ? -18.659 10.367 19.653 1.00 74.75 704 THR A O 1
ATOM 5388 N N . SER A 1 705 ? -18.946 12.246 20.836 1.00 73.19 705 SER A N 1
ATOM 5389 C CA . SER A 1 705 ? -17.566 12.403 21.285 1.00 73.19 705 SER A CA 1
ATOM 5390 C C . SER A 1 705 ? -17.478 12.043 22.778 1.00 73.19 705 SER A C 1
ATOM 5392 O O . SER A 1 705 ? -18.397 11.444 23.342 1.00 73.19 705 SER A O 1
ATOM 5394 N N . SER A 1 706 ? -16.383 12.395 23.458 1.00 73.19 706 SER A N 1
ATOM 5395 C CA . SER A 1 706 ? -16.279 12.217 24.914 1.00 73.19 706 SER A CA 1
ATOM 5396 C C . SER A 1 706 ? -17.342 13.017 25.672 1.00 73.19 706 SER A C 1
ATOM 5398 O O . SER A 1 706 ? -17.989 12.472 26.558 1.00 73.19 706 SER A O 1
ATOM 5400 N N . ASP A 1 707 ? -17.554 14.280 25.322 1.00 80.25 707 ASP A N 1
ATOM 5401 C CA . ASP A 1 707 ? -18.319 15.224 26.147 1.00 80.25 707 ASP A CA 1
ATOM 5402 C C . ASP A 1 707 ? -19.384 16.001 25.350 1.00 80.25 707 ASP A C 1
ATOM 5404 O O . ASP A 1 707 ? -19.962 16.962 25.851 1.00 80.25 707 ASP A O 1
ATOM 5408 N N . ALA A 1 708 ? -19.656 15.595 24.107 1.00 86.75 708 ALA A N 1
ATOM 5409 C CA . ALA A 1 708 ? -20.703 16.162 23.262 1.00 86.75 708 ALA A CA 1
ATOM 5410 C C . ALA A 1 708 ? -21.289 15.098 22.323 1.00 86.75 708 ALA A C 1
ATOM 5412 O O . ALA A 1 708 ? -20.703 14.033 22.118 1.00 86.75 708 ALA A O 1
ATOM 5413 N N . LEU A 1 709 ? -22.425 15.402 21.701 1.00 88.50 709 LEU A N 1
ATOM 5414 C CA . LEU A 1 709 ? -22.939 14.640 20.565 1.00 88.50 709 LEU A CA 1
ATOM 5415 C C . LEU A 1 709 ? -23.230 15.548 19.369 1.00 88.50 709 LEU A C 1
ATOM 5417 O O . LEU A 1 709 ? -23.576 16.719 19.531 1.00 88.50 709 LEU A O 1
ATOM 5421 N N . ALA A 1 710 ? -23.086 14.994 18.172 1.00 85.44 710 ALA A N 1
ATOM 5422 C CA . ALA A 1 710 ? -23.445 15.630 16.915 1.00 85.44 710 ALA A CA 1
ATOM 5423 C C . ALA A 1 710 ? -24.654 14.919 16.309 1.00 85.44 710 ALA A C 1
ATOM 5425 O O . ALA A 1 710 ? -24.728 13.692 16.329 1.00 85.44 710 ALA A O 1
ATOM 5426 N N . ILE A 1 711 ? -25.586 15.696 15.769 1.00 87.81 711 ILE A N 1
ATOM 5427 C CA . ILE A 1 711 ? -26.846 15.240 15.181 1.00 87.81 711 ILE A CA 1
ATOM 5428 C C . ILE A 1 711 ? -26.912 15.755 13.746 1.00 87.81 711 ILE A C 1
ATOM 5430 O O . ILE A 1 711 ? -26.808 16.963 13.541 1.00 87.81 711 ILE A O 1
ATOM 5434 N N . ILE A 1 712 ? -27.145 14.876 12.772 1.00 83.06 712 ILE A N 1
ATOM 5435 C CA . ILE A 1 712 ? -27.706 15.261 11.473 1.00 83.06 712 ILE A CA 1
ATOM 5436 C C . ILE A 1 712 ? -29.223 15.323 11.639 1.00 83.06 712 ILE A C 1
ATOM 5438 O O . ILE A 1 712 ? -29.868 14.336 12.004 1.00 83.06 712 ILE A O 1
ATOM 5442 N N . ARG A 1 713 ? -29.794 16.495 11.382 1.00 87.19 713 ARG A N 1
ATOM 5443 C CA . ARG A 1 713 ? -31.229 16.748 11.522 1.00 87.19 713 ARG A CA 1
ATOM 5444 C C . ARG A 1 713 ? -32.014 16.145 10.363 1.00 87.19 713 ARG A C 1
ATOM 5446 O O . ARG A 1 713 ? -31.654 16.346 9.205 1.00 87.19 713 ARG A O 1
ATOM 5453 N N . ALA A 1 714 ? -33.112 15.460 10.667 1.00 83.50 714 ALA A N 1
ATOM 5454 C CA . ALA A 1 714 ? -33.974 14.838 9.658 1.00 83.50 714 ALA A CA 1
ATOM 5455 C C . ALA A 1 714 ? -34.728 15.867 8.801 1.00 83.50 714 ALA A C 1
ATOM 5457 O O . ALA A 1 714 ? -35.033 15.618 7.638 1.00 83.50 714 ALA A O 1
ATOM 5458 N N . SER A 1 715 ? -35.020 17.037 9.365 1.00 86.06 715 SER A N 1
ATOM 5459 C CA . SER A 1 715 ? -35.801 18.086 8.712 1.00 86.06 715 SER A CA 1
ATOM 5460 C C . SER A 1 715 ? -35.058 18.835 7.602 1.00 86.06 715 SER A C 1
ATOM 5462 O O . SER A 1 715 ? -35.702 19.305 6.662 1.00 86.06 715 SER A O 1
ATOM 5464 N N . ASP A 1 716 ? -33.735 18.999 7.711 1.00 84.12 716 ASP A N 1
ATOM 5465 C CA . ASP A 1 716 ? -32.952 19.829 6.782 1.00 84.12 716 ASP A CA 1
ATOM 5466 C C . ASP A 1 716 ? -31.494 19.386 6.560 1.00 84.12 716 ASP A C 1
ATOM 5468 O O . ASP A 1 716 ? -30.725 20.141 5.960 1.00 84.12 716 ASP A O 1
ATOM 5472 N N . SER A 1 717 ? -31.098 18.205 7.047 1.00 80.75 717 SER A N 1
ATOM 5473 C CA . SER A 1 717 ? -29.732 17.652 6.958 1.00 80.75 717 SER A CA 1
ATOM 5474 C C . SER A 1 717 ? -28.638 18.542 7.562 1.00 80.75 717 SER A C 1
ATOM 5476 O O . SER A 1 717 ? -27.444 18.326 7.327 1.00 80.75 717 SER A O 1
ATOM 5478 N N . LYS A 1 718 ? -29.005 19.560 8.354 1.00 89.12 718 LYS A N 1
ATOM 5479 C CA . LYS A 1 718 ? -28.023 20.382 9.063 1.00 89.12 718 LYS A CA 1
ATOM 5480 C C . LYS A 1 718 ? -27.521 19.685 10.305 1.00 89.12 718 LYS A C 1
ATOM 5482 O O . LYS A 1 718 ? -28.231 18.912 10.945 1.00 89.12 718 LYS A O 1
ATOM 5487 N N . VAL A 1 719 ? -26.300 20.037 10.680 1.00 87.31 719 VAL A N 1
ATOM 5488 C CA . VAL A 1 719 ? -25.667 19.507 11.879 1.00 87.31 719 VAL A CA 1
ATOM 5489 C C . VAL A 1 719 ? -26.049 20.353 13.089 1.00 87.31 719 VAL A C 1
ATOM 5491 O O . VAL A 1 719 ? -25.965 21.585 13.053 1.00 87.31 719 VAL A O 1
ATOM 5494 N N . ALA A 1 720 ? -26.417 19.696 14.179 1.00 92.69 720 ALA A N 1
ATOM 5495 C CA . ALA A 1 720 ? -26.538 20.291 15.500 1.00 92.69 720 ALA A CA 1
ATOM 5496 C C . ALA A 1 720 ? -25.581 19.612 16.480 1.00 92.69 720 ALA A C 1
ATOM 5498 O O . ALA A 1 720 ? -25.279 18.429 16.349 1.00 92.69 720 ALA A O 1
ATOM 5499 N N . ILE A 1 721 ? -25.105 20.372 17.460 1.00 92.44 721 ILE A N 1
ATOM 5500 C CA . ILE A 1 721 ? -24.244 19.886 18.537 1.00 92.44 721 ILE A CA 1
ATOM 5501 C C . ILE A 1 721 ? -25.003 19.995 19.852 1.00 92.44 721 ILE A C 1
ATOM 5503 O O . ILE A 1 721 ? -25.627 21.024 20.120 1.00 92.44 721 ILE A O 1
ATOM 5507 N N . VAL A 1 722 ? -24.925 18.954 20.673 1.00 91.81 722 VAL A N 1
ATOM 5508 C CA . VAL A 1 722 ? -25.439 18.958 22.042 1.00 91.81 722 VAL A CA 1
ATOM 5509 C C . VAL A 1 722 ? -24.287 18.741 23.010 1.00 91.81 722 VAL A C 1
ATOM 5511 O O . VAL A 1 722 ? -23.576 17.740 22.926 1.00 91.81 722 VAL A O 1
ATOM 5514 N N . ASP A 1 723 ? -24.127 19.673 23.940 1.00 89.62 723 ASP A N 1
ATOM 5515 C CA . ASP A 1 723 ? -23.144 19.614 25.019 1.00 89.62 723 ASP A CA 1
ATOM 5516 C C . ASP A 1 723 ? -23.761 20.109 26.346 1.00 89.62 723 ASP A C 1
ATOM 5518 O O . ASP A 1 723 ? -24.983 20.155 26.517 1.00 89.62 723 ASP A O 1
ATOM 5522 N N . PHE A 1 724 ? -22.923 20.473 27.316 1.00 88.06 724 PHE A N 1
ATOM 5523 C CA . PHE A 1 724 ? -23.354 21.014 28.610 1.00 88.06 724 PHE A CA 1
ATOM 5524 C C . PHE A 1 724 ? -24.111 22.354 28.523 1.00 88.06 724 PHE A C 1
ATOM 5526 O O . PHE A 1 724 ? -24.812 22.728 29.464 1.00 88.06 724 PHE A O 1
ATOM 5533 N N . THR A 1 725 ? -23.988 23.086 27.411 1.00 86.56 725 THR A N 1
ATOM 5534 C CA . THR A 1 725 ? -24.717 24.339 27.162 1.00 86.56 725 THR A CA 1
ATOM 5535 C C . THR A 1 725 ? -26.099 24.116 26.542 1.00 86.56 725 THR A C 1
ATOM 5537 O O . THR A 1 725 ? -26.905 25.047 26.502 1.00 86.56 725 THR A O 1
ATOM 5540 N N . GLY A 1 726 ? -26.403 22.887 26.112 1.00 88.12 726 GLY A N 1
ATOM 5541 C CA . GLY A 1 726 ? -27.658 22.505 25.468 1.00 88.12 726 GLY A CA 1
ATOM 5542 C C . GLY A 1 726 ? -27.495 22.289 23.964 1.00 88.12 726 GLY A C 1
ATOM 5543 O O . GLY A 1 726 ? -26.483 21.765 23.513 1.00 88.12 726 GLY A O 1
ATOM 5544 N N . TYR A 1 727 ? -28.517 22.659 23.188 1.00 91.12 727 TYR A N 1
ATOM 5545 C CA . TYR A 1 727 ? -28.610 22.379 21.751 1.00 91.12 727 TYR A CA 1
ATOM 5546 C C . TYR A 1 727 ? -28.165 23.578 20.899 1.00 91.12 727 TYR A C 1
ATOM 5548 O O . TYR A 1 727 ? -28.792 24.641 20.929 1.00 91.12 727 TYR A O 1
ATOM 5556 N N . THR A 1 728 ? -27.123 23.399 20.085 1.00 91.50 728 THR A N 1
ATOM 5557 C CA . THR A 1 728 ? -26.563 24.434 19.204 1.00 91.50 728 THR A CA 1
ATOM 5558 C C . THR A 1 728 ? -26.664 24.031 17.736 1.00 91.50 728 THR A C 1
ATOM 5560 O O . THR A 1 728 ? -26.015 23.087 17.290 1.00 91.50 728 THR A O 1
ATOM 5563 N N . ASN A 1 729 ? -27.416 24.805 16.948 1.00 89.88 729 ASN A N 1
ATOM 5564 C CA . ASN A 1 729 ? -27.456 24.645 15.495 1.00 89.88 729 ASN A CA 1
ATOM 5565 C C . ASN A 1 729 ? -26.160 25.135 14.844 1.00 89.88 729 ASN A C 1
ATOM 5567 O O . ASN A 1 729 ? -25.683 26.235 15.135 1.00 89.88 729 ASN A O 1
ATOM 5571 N N . THR A 1 730 ? -25.641 24.358 13.899 1.00 86.62 730 THR A N 1
ATOM 5572 C CA . THR A 1 730 ? -24.585 24.811 12.993 1.00 86.62 730 THR A CA 1
ATOM 5573 C C . THR A 1 730 ? -25.186 25.292 11.669 1.00 86.62 730 THR A C 1
ATOM 5575 O O . THR A 1 730 ? -26.347 25.032 11.347 1.00 86.62 730 THR A O 1
ATOM 5578 N N . THR A 1 731 ? -24.395 26.016 10.879 1.00 86.25 731 THR A N 1
ATOM 5579 C CA . THR A 1 731 ? -24.760 26.386 9.502 1.00 86.25 731 THR A CA 1
ATOM 5580 C C . THR A 1 731 ? -24.400 25.303 8.484 1.00 86.25 731 THR A C 1
ATOM 5582 O O . THR A 1 731 ? -24.631 25.499 7.295 1.00 86.25 731 THR A O 1
ATOM 5585 N N . LEU A 1 732 ? -23.795 24.199 8.926 1.00 85.00 732 LEU A N 1
ATOM 5586 C CA . LEU A 1 732 ? -23.251 23.158 8.063 1.00 85.00 732 LEU A CA 1
ATOM 5587 C C . LEU A 1 732 ? -24.326 22.117 7.759 1.00 85.00 732 LEU A C 1
ATOM 5589 O O . LEU A 1 732 ? -25.083 21.725 8.645 1.00 85.00 732 LEU A O 1
ATOM 5593 N N . SER A 1 733 ? -24.383 21.683 6.504 1.00 82.56 733 SER A N 1
ATOM 5594 C CA . SER A 1 733 ? -25.160 20.517 6.070 1.00 82.56 733 SER A CA 1
ATOM 5595 C C . SER A 1 733 ? -24.187 19.381 5.812 1.00 82.56 733 SER A C 1
ATOM 5597 O O . SER A 1 733 ? -23.183 19.599 5.131 1.00 82.56 733 SER A O 1
ATOM 5599 N N . ALA A 1 734 ? -24.456 18.211 6.379 1.00 65.75 734 ALA A N 1
ATOM 5600 C CA . ALA A 1 734 ? -23.577 17.053 6.285 1.00 65.75 734 ALA A CA 1
ATOM 5601 C C . ALA A 1 734 ? -24.371 15.832 5.835 1.00 65.75 734 ALA A C 1
ATOM 5603 O O . ALA A 1 734 ? -25.529 15.675 6.225 1.00 65.75 734 ALA A O 1
ATOM 5604 N N . LYS A 1 735 ? -23.740 14.986 5.019 1.00 61.88 735 LYS A N 1
ATOM 5605 C CA . LYS A 1 735 ? -24.282 13.664 4.681 1.00 61.88 735 LYS A CA 1
ATOM 5606 C C . LYS A 1 735 ? -23.774 12.588 5.642 1.00 61.88 735 LYS A C 1
ATOM 5608 O O . LYS A 1 735 ? -24.514 11.663 5.941 1.00 61.88 735 LYS A O 1
ATOM 5613 N N . SER A 1 736 ? -22.569 12.759 6.187 1.00 60.47 736 SER A N 1
ATOM 5614 C CA . SER A 1 736 ? -21.973 11.855 7.172 1.00 60.47 736 SER A CA 1
ATOM 5615 C C . SER A 1 736 ? -21.209 12.638 8.248 1.00 60.47 736 SER A C 1
ATOM 5617 O O . SER A 1 736 ? -20.769 13.778 8.042 1.00 60.47 736 SER A O 1
ATOM 5619 N N . ILE A 1 737 ? -21.089 12.040 9.436 1.00 61.06 737 ILE A N 1
ATOM 5620 C CA . ILE A 1 737 ? -20.284 12.574 10.541 1.00 61.06 737 ILE A CA 1
ATOM 5621 C C . ILE A 1 737 ? -19.413 11.457 11.099 1.00 61.06 737 ILE A C 1
ATOM 5623 O O . ILE A 1 737 ? -19.923 10.468 11.632 1.00 61.06 737 ILE A O 1
ATOM 5627 N N . ILE A 1 738 ? -18.107 11.692 11.073 1.00 59.16 738 ILE A N 1
ATOM 5628 C CA . ILE A 1 738 ? -17.095 10.856 11.705 1.00 59.16 738 ILE A CA 1
ATOM 5629 C C . ILE A 1 738 ? -16.665 11.548 13.002 1.00 59.16 738 ILE A C 1
ATOM 5631 O O . ILE A 1 738 ? -16.193 12.683 13.002 1.00 59.16 738 ILE A O 1
ATOM 5635 N N . SER A 1 739 ? -16.833 10.889 14.143 1.00 55.53 739 SER A N 1
ATOM 5636 C CA . SER A 1 739 ? -16.290 11.367 15.421 1.00 55.53 739 SER A CA 1
ATOM 5637 C C . SER A 1 739 ? -14.875 10.836 15.634 1.00 55.53 739 SER A C 1
ATOM 5639 O O . SER A 1 739 ? -14.625 9.652 15.410 1.00 55.53 739 SER A O 1
ATOM 5641 N N . GLU A 1 740 ? -13.961 11.666 16.149 1.00 49.22 740 GLU A N 1
ATOM 5642 C CA . GLU A 1 740 ? -12.681 11.155 16.653 1.00 49.22 740 GLU A CA 1
ATOM 5643 C C . GLU A 1 740 ? -12.968 10.325 17.917 1.00 49.22 740 GLU A C 1
ATOM 5645 O O . GLU A 1 740 ? -13.290 10.835 18.991 1.00 49.22 740 GLU A O 1
ATOM 5650 N N . TYR A 1 741 ? -12.920 9.001 17.775 1.00 45.53 741 TYR A N 1
ATOM 5651 C CA . TYR A 1 741 ? -13.448 8.047 18.754 1.00 45.53 741 TYR A CA 1
ATOM 5652 C C . TYR A 1 741 ? -12.529 7.798 19.963 1.00 45.53 741 TYR A C 1
ATOM 5654 O O . TYR A 1 741 ? -12.587 6.749 20.614 1.00 45.53 741 TYR A O 1
ATOM 5662 N N . THR A 1 742 ? -11.702 8.775 20.338 1.00 46.31 742 THR A N 1
ATOM 5663 C CA . THR A 1 742 ? -10.911 8.695 21.568 1.00 46.31 742 THR A CA 1
ATOM 5664 C C . THR A 1 742 ? -11.790 9.078 22.753 1.00 46.31 742 THR A C 1
ATOM 5666 O O . THR A 1 742 ? -11.653 10.161 23.309 1.00 46.31 742 THR A O 1
ATOM 5669 N N . ILE A 1 743 ? -12.707 8.209 23.179 1.00 43.19 743 ILE A N 1
ATOM 5670 C CA . ILE A 1 743 ? -13.477 8.474 24.400 1.00 43.19 743 ILE A CA 1
ATOM 5671 C C . ILE A 1 743 ? -12.496 8.364 25.576 1.00 43.19 743 ILE A C 1
ATOM 5673 O O . ILE A 1 743 ? -11.974 7.284 25.839 1.00 43.19 743 ILE A O 1
ATOM 5677 N N . GLY A 1 744 ? -12.223 9.428 26.331 1.00 44.03 744 GLY A N 1
ATOM 5678 C CA . GLY A 1 744 ? -11.172 9.403 27.363 1.00 44.03 744 GLY A CA 1
ATOM 5679 C C . GLY A 1 744 ? -11.444 10.318 28.551 1.00 44.03 744 GLY A C 1
ATOM 5680 O O . GLY A 1 744 ? -11.954 11.413 28.375 1.00 44.03 744 GLY A O 1
ATOM 5681 N N . ALA A 1 745 ? -11.066 9.893 29.762 1.00 47.56 745 ALA A N 1
ATOM 5682 C CA . ALA A 1 745 ? -11.158 10.718 30.971 1.00 47.56 745 ALA A CA 1
ATOM 5683 C C . ALA A 1 745 ? -9.867 11.523 31.206 1.00 47.56 745 ALA A C 1
ATOM 5685 O O . ALA A 1 745 ? -8.775 11.119 30.785 1.00 47.56 745 ALA A O 1
ATOM 5686 N N . GLY A 1 746 ? -9.980 12.710 31.803 1.00 54.38 746 GLY A N 1
ATOM 5687 C CA . GLY A 1 746 ? -8.850 13.575 32.151 1.00 54.38 746 GLY A CA 1
ATOM 5688 C C . GLY A 1 746 ? -9.296 14.780 32.978 1.00 54.38 746 GLY A C 1
ATOM 5689 O O . GLY A 1 746 ? -10.387 15.294 32.775 1.00 54.38 746 GLY A O 1
ATOM 5690 N N . THR A 1 747 ? -8.454 15.218 33.914 1.00 61.69 747 THR A N 1
ATOM 5691 C CA . THR A 1 747 ? -8.773 16.326 34.838 1.00 61.69 747 THR A CA 1
ATOM 5692 C C . THR A 1 747 ? -8.387 17.698 34.274 1.00 61.69 747 THR A C 1
ATOM 5694 O O . THR A 1 747 ? -8.912 18.717 34.723 1.00 61.69 747 THR A O 1
ATOM 5697 N N . TYR A 1 748 ? -7.482 17.728 33.287 1.00 64.62 748 TYR A N 1
ATOM 5698 C CA . TYR A 1 748 ? -6.870 18.947 32.754 1.00 64.62 748 TYR A CA 1
ATOM 5699 C C . TYR A 1 748 ? -6.880 18.965 31.223 1.00 64.62 748 TYR A C 1
ATOM 5701 O O . TYR A 1 748 ? -6.424 18.008 30.596 1.00 64.62 748 TYR A O 1
ATOM 5709 N N . ALA A 1 749 ? -7.356 20.060 30.628 1.00 62.41 749 ALA A N 1
ATOM 5710 C CA . ALA A 1 749 ? -7.441 20.222 29.176 1.00 62.41 749 ALA A CA 1
ATOM 5711 C C . ALA A 1 749 ? -6.085 20.530 28.508 1.00 62.41 749 ALA A C 1
ATOM 5713 O O . ALA A 1 749 ? -5.875 20.148 27.363 1.00 62.41 749 ALA A O 1
ATOM 5714 N N . ASN A 1 750 ? -5.149 21.200 29.194 1.00 56.00 750 ASN A N 1
ATOM 5715 C CA . ASN A 1 750 ? -3.873 21.652 28.617 1.00 56.00 750 ASN A CA 1
ATOM 5716 C C . ASN A 1 750 ? -2.686 20.694 28.840 1.00 56.00 750 ASN A C 1
ATOM 5718 O O . ASN A 1 750 ? -1.734 20.706 28.066 1.00 56.00 750 ASN A O 1
ATOM 5722 N N . GLU A 1 751 ? -2.716 19.879 29.897 1.00 47.94 751 GLU A N 1
ATOM 5723 C CA . GLU A 1 751 ? -1.700 18.852 30.190 1.00 47.94 751 GLU A CA 1
ATOM 5724 C C . GLU A 1 751 ? -1.885 17.622 29.291 1.00 47.94 751 GLU A C 1
ATOM 5726 O O . GLU A 1 751 ? -1.145 16.641 29.358 1.00 47.94 751 GLU A O 1
ATOM 5731 N N . ASN A 1 752 ? -2.896 17.687 28.431 1.00 46.72 752 ASN A N 1
ATOM 5732 C CA . ASN A 1 752 ? -3.381 16.601 27.635 1.00 46.72 752 ASN A CA 1
ATOM 5733 C C . ASN A 1 752 ? -3.690 17.144 26.223 1.00 46.72 752 ASN A C 1
ATOM 5735 O O . ASN A 1 752 ? -4.793 17.637 25.990 1.00 46.72 752 ASN A O 1
ATOM 5739 N N . PRO A 1 753 ? -2.758 17.048 25.251 1.00 43.47 753 PRO A N 1
ATOM 5740 C CA . PRO A 1 753 ? -3.044 17.419 23.860 1.00 43.47 753 PRO A CA 1
ATOM 5741 C C . PRO A 1 753 ? -4.233 16.638 23.254 1.00 43.47 753 PRO A C 1
ATOM 5743 O O . PRO A 1 753 ? -4.657 16.933 22.139 1.00 43.47 753 PRO A O 1
ATOM 5746 N N . PHE A 1 754 ? -4.798 15.656 23.970 1.00 47.94 754 PHE A N 1
ATOM 5747 C CA . PHE A 1 754 ? -5.916 14.803 23.564 1.00 47.94 754 PHE A CA 1
ATOM 5748 C C . PHE A 1 754 ? -7.291 15.425 23.855 1.00 47.94 754 PHE A C 1
ATOM 5750 O O . PHE A 1 754 ? -8.286 14.831 23.459 1.00 47.94 754 PHE A O 1
ATOM 5757 N N . TYR A 1 755 ? -7.404 16.592 24.511 1.00 53.16 755 TYR A N 1
ATOM 5758 C CA . TYR A 1 755 ? -8.730 17.172 24.791 1.00 53.16 755 TYR A CA 1
ATOM 5759 C C . TYR A 1 755 ? -9.473 17.652 23.528 1.00 53.16 755 TYR A C 1
ATOM 5761 O O . TYR A 1 755 ? -10.692 17.526 23.453 1.00 53.16 755 TYR A O 1
ATOM 5769 N N . ILE A 1 756 ? -8.745 18.124 22.508 1.00 50.47 756 ILE A N 1
ATOM 5770 C CA . ILE A 1 756 ? -9.321 18.515 21.207 1.00 50.47 756 ILE A CA 1
ATOM 5771 C C . ILE A 1 756 ? -9.887 17.285 20.500 1.00 50.47 756 ILE A C 1
ATOM 5773 O O . ILE A 1 756 ? -11.049 17.276 20.109 1.00 50.47 756 ILE A O 1
ATOM 5777 N N . GLY A 1 757 ? -9.076 16.228 20.409 1.00 51.97 757 GLY A N 1
ATOM 5778 C CA . GLY A 1 757 ? -9.466 15.011 19.712 1.00 51.97 757 GLY A CA 1
ATOM 5779 C C . GLY A 1 757 ? -10.527 14.180 20.428 1.00 51.97 757 GLY A C 1
ATOM 5780 O O . GLY A 1 757 ? -11.243 13.392 19.831 1.00 51.97 757 GLY A O 1
ATOM 5781 N N . ARG A 1 758 ? -10.714 14.409 21.728 1.00 59.94 758 ARG A N 1
ATOM 5782 C CA . ARG A 1 758 ? -11.824 13.836 22.498 1.00 59.94 758 ARG A CA 1
ATOM 5783 C C . ARG A 1 758 ? -13.179 14.441 22.153 1.00 59.94 758 ARG A C 1
ATOM 5785 O O . ARG A 1 758 ? -14.184 13.821 22.483 1.00 59.94 758 ARG A O 1
ATOM 5792 N N . ASN A 1 759 ? -13.217 15.638 21.566 1.00 70.44 759 ASN A N 1
ATOM 5793 C CA . ASN A 1 759 ? -14.420 16.457 21.419 1.00 70.44 759 ASN A CA 1
ATOM 5794 C C . ASN A 1 759 ? -14.506 17.116 20.039 1.00 70.44 759 ASN A C 1
ATOM 5796 O O . ASN A 1 759 ? -14.874 18.287 19.928 1.00 70.44 759 ASN A O 1
ATOM 5800 N N . ALA A 1 760 ? -14.162 16.364 18.995 1.00 70.19 760 ALA A N 1
ATOM 5801 C CA . ALA A 1 760 ? -14.192 16.813 17.613 1.00 70.19 760 ALA A CA 1
ATOM 5802 C C . ALA A 1 760 ? -15.016 15.882 16.718 1.00 70.19 760 ALA A C 1
ATOM 5804 O O . ALA A 1 760 ? -15.042 14.663 16.902 1.00 70.19 760 ALA A O 1
ATOM 5805 N N . PHE A 1 761 ? -15.648 16.494 15.722 1.00 73.12 761 PHE A N 1
ATOM 5806 C CA . PHE A 1 761 ? -16.395 15.844 14.659 1.00 73.12 761 PHE A CA 1
ATOM 5807 C C . PHE A 1 761 ? -15.830 16.292 13.315 1.00 73.12 761 PHE A C 1
ATOM 5809 O O . PHE A 1 761 ? -15.715 17.491 13.043 1.00 73.12 761 PHE A O 1
ATOM 5816 N N . LEU A 1 762 ? -15.481 15.319 12.489 1.00 69.75 762 LEU A N 1
ATOM 5817 C CA . LEU A 1 762 ? -15.147 15.487 11.090 1.00 69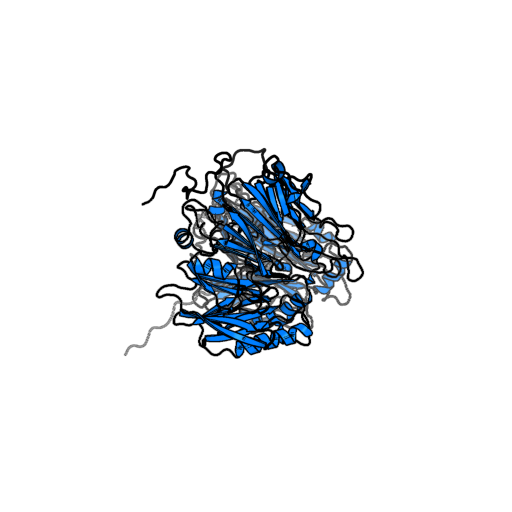.75 762 LEU A CA 1
ATOM 5818 C C . LEU A 1 762 ? -16.428 15.260 10.279 1.00 69.75 762 LEU A C 1
ATOM 5820 O O . LEU A 1 762 ? -17.133 14.271 10.463 1.00 69.75 762 LEU A O 1
ATOM 5824 N N . LEU A 1 763 ? -16.769 16.226 9.440 1.00 69.62 763 LEU A N 1
ATOM 5825 C CA . LEU A 1 763 ? -18.029 16.286 8.714 1.00 69.62 763 LEU A CA 1
ATOM 5826 C C . LEU A 1 763 ? -17.752 16.175 7.230 1.00 69.62 763 LEU A C 1
ATOM 5828 O O . LEU A 1 763 ? -16.997 16.990 6.699 1.00 69.62 763 LEU A O 1
ATOM 5832 N N . GLU A 1 764 ? -18.429 15.256 6.559 1.00 67.12 764 GLU A N 1
ATOM 5833 C CA . GLU A 1 764 ? -18.509 15.301 5.109 1.00 67.12 764 GLU A CA 1
ATOM 5834 C C . GLU A 1 764 ? -19.735 16.121 4.724 1.00 67.12 764 GLU A C 1
ATOM 5836 O O . GLU A 1 764 ? -20.890 15.752 4.985 1.00 67.12 764 GLU A O 1
ATOM 5841 N N . LYS A 1 765 ? -19.492 17.292 4.140 1.00 69.19 765 LYS A N 1
ATOM 5842 C CA . LYS A 1 765 ? -20.570 18.169 3.700 1.00 69.19 765 LYS A CA 1
ATOM 5843 C C . LYS A 1 765 ? -21.307 17.547 2.514 1.00 69.19 765 LYS A C 1
ATOM 5845 O O . LYS A 1 765 ? -20.799 16.684 1.804 1.00 69.19 765 LYS A O 1
ATOM 5850 N N . THR A 1 766 ? -22.521 18.026 2.260 1.00 67.12 766 THR A N 1
ATOM 5851 C CA . THR A 1 766 ? -23.341 17.573 1.119 1.00 67.12 766 THR A CA 1
ATOM 5852 C C . THR A 1 766 ? -22.692 17.834 -0.247 1.00 67.12 766 THR A C 1
ATOM 5854 O O . THR A 1 766 ? -23.082 17.231 -1.235 1.00 67.12 766 THR A O 1
ATOM 5857 N N . ASP A 1 767 ? -21.722 18.747 -0.308 1.00 65.06 767 ASP A N 1
ATOM 5858 C CA . ASP A 1 767 ? -20.887 19.053 -1.473 1.00 65.06 767 ASP A CA 1
ATOM 5859 C C . ASP A 1 767 ? -19.522 18.342 -1.407 1.00 65.06 767 ASP A C 1
ATOM 5861 O O . ASP A 1 767 ? -18.531 18.918 -1.847 1.00 65.06 767 ASP A O 1
ATOM 5865 N N . GLY A 1 768 ? -19.437 17.173 -0.758 1.00 58.69 768 GLY A N 1
ATOM 5866 C CA . GLY A 1 768 ? -18.251 16.302 -0.705 1.00 58.69 768 GLY A CA 1
ATOM 5867 C C . GLY A 1 768 ? -17.032 16.864 0.037 1.00 58.69 768 GLY A C 1
ATOM 5868 O O . GLY A 1 768 ? -16.055 16.157 0.260 1.00 58.69 768 GLY A O 1
ATOM 5869 N N . ALA A 1 769 ? -17.052 18.136 0.431 1.00 66.88 769 ALA A N 1
ATOM 5870 C CA . ALA A 1 769 ? -15.935 18.762 1.116 1.00 66.88 769 ALA A CA 1
ATOM 5871 C C . ALA A 1 769 ? -15.958 18.465 2.619 1.00 66.88 769 ALA A C 1
ATOM 5873 O O . ALA A 1 769 ? -17.005 18.488 3.267 1.00 66.88 769 ALA A O 1
ATOM 5874 N N . TRP A 1 770 ? -14.771 18.291 3.190 1.00 69.56 770 TRP A N 1
ATOM 5875 C CA . TRP A 1 770 ? -14.610 18.005 4.608 1.00 69.56 770 TRP A CA 1
ATOM 5876 C C . TRP A 1 770 ? -14.592 19.274 5.463 1.00 69.56 770 TRP A C 1
ATOM 5878 O O . TRP A 1 770 ? -14.011 20.302 5.096 1.00 69.56 770 TRP A O 1
ATOM 5888 N N . ASP A 1 771 ? -15.234 19.208 6.626 1.00 74.38 771 ASP A N 1
ATOM 5889 C CA . ASP A 1 771 ? -15.219 20.265 7.631 1.00 74.38 771 ASP A CA 1
ATOM 5890 C C . ASP A 1 771 ? -14.982 19.703 9.036 1.00 74.38 771 ASP A C 1
ATOM 5892 O O . ASP A 1 771 ? -15.202 18.530 9.313 1.00 74.38 771 ASP A O 1
ATOM 5896 N N . PHE A 1 772 ? -14.539 20.561 9.945 1.00 77.31 772 PHE A N 1
ATOM 5897 C CA . PHE A 1 772 ? -14.224 20.212 11.322 1.00 77.31 772 PHE A CA 1
ATOM 5898 C C . PHE A 1 772 ? -15.076 21.030 12.272 1.00 77.31 772 PHE A C 1
ATOM 5900 O O . PHE A 1 772 ? -15.074 22.265 12.229 1.00 77.31 772 PHE A O 1
ATOM 5907 N N . VAL A 1 773 ? -15.749 20.339 13.185 1.00 77.44 773 VAL A N 1
ATOM 5908 C CA . VAL A 1 773 ? -16.535 20.957 14.245 1.00 77.44 773 VAL A CA 1
ATOM 5909 C C . VAL A 1 773 ? -16.071 20.449 15.596 1.00 77.44 773 VAL A C 1
ATOM 5911 O O . VAL A 1 773 ? -16.141 19.265 15.905 1.00 77.44 773 VAL A O 1
ATOM 5914 N N . GLN A 1 774 ? -15.648 21.385 16.441 1.00 77.50 774 GLN A N 1
ATOM 5915 C CA . GLN A 1 774 ? -15.425 21.109 17.851 1.00 77.50 774 GLN A CA 1
ATOM 5916 C C . GLN A 1 774 ? -16.777 21.020 18.570 1.00 77.50 774 GLN A C 1
ATOM 5918 O O . GLN A 1 774 ? -17.576 21.960 18.505 1.00 77.50 774 GLN A O 1
ATOM 5923 N N . GLY A 1 775 ? -17.010 19.895 19.243 1.00 77.81 775 GLY A N 1
ATOM 5924 C CA . GLY A 1 775 ? -18.214 19.614 20.016 1.00 77.81 775 GLY A CA 1
ATOM 5925 C C . GLY A 1 775 ? -18.340 20.513 21.243 1.00 77.81 775 GLY A C 1
ATOM 5926 O O . GLY A 1 775 ? -19.325 21.224 21.380 1.00 77.81 775 GLY A O 1
ATOM 5927 N N . VAL A 1 776 ? -17.313 20.544 22.099 1.00 79.38 776 VAL A N 1
ATOM 5928 C CA . VAL A 1 776 ? -17.314 21.345 23.337 1.00 79.38 776 VAL A CA 1
ATOM 5929 C C . VAL A 1 776 ? -16.565 22.660 23.138 1.00 79.38 776 VAL A C 1
ATOM 5931 O O . VAL A 1 776 ? -15.369 22.659 22.842 1.00 79.38 776 VAL A O 1
ATOM 5934 N N . LYS A 1 777 ? -17.245 23.793 23.349 1.00 72.94 777 LYS A N 1
ATOM 5935 C CA . LYS A 1 777 ? -16.680 25.141 23.151 1.00 72.94 777 LYS A CA 1
ATOM 5936 C C . LYS A 1 777 ? -16.582 25.910 24.468 1.00 72.94 777 LYS A C 1
ATOM 5938 O O . LYS A 1 777 ? -17.495 26.636 24.847 1.00 72.94 777 LYS A O 1
ATOM 5943 N N . VAL A 1 778 ? -15.445 25.777 25.148 1.00 69.75 778 VAL A N 1
ATOM 5944 C CA . VAL A 1 778 ? -15.099 26.562 26.348 1.00 69.75 778 VAL A CA 1
ATOM 5945 C C . VAL A 1 778 ? -13.827 27.359 26.069 1.00 69.75 778 VAL A C 1
ATOM 5947 O O . VAL A 1 778 ? -12.869 26.826 25.505 1.00 69.75 778 VAL A O 1
ATOM 5950 N N . ASP A 1 779 ? -13.796 28.630 26.471 1.00 66.62 779 ASP A N 1
ATOM 5951 C CA . ASP A 1 779 ? -12.618 29.486 26.310 1.00 66.62 779 ASP A CA 1
ATOM 5952 C C . ASP A 1 779 ? -11.381 28.863 26.980 1.00 66.62 779 ASP A C 1
ATOM 5954 O O . ASP A 1 779 ? -11.396 28.497 28.155 1.00 66.62 779 ASP A O 1
ATOM 5958 N N . GLY A 1 780 ? -10.293 28.731 26.215 1.00 61.94 780 GLY A N 1
ATOM 5959 C CA . GLY A 1 780 ? -9.076 28.031 26.643 1.00 61.94 780 GLY A CA 1
ATOM 5960 C C . GLY A 1 780 ? -9.038 26.530 26.318 1.00 61.94 780 GLY A C 1
ATOM 5961 O O . GLY A 1 780 ? -7.974 25.932 26.467 1.00 61.94 780 GLY A O 1
ATOM 5962 N N . PHE A 1 781 ? -10.137 25.931 25.833 1.00 62.06 781 PHE A N 1
ATOM 5963 C CA . PHE A 1 781 ? -10.177 24.565 25.267 1.00 62.06 781 PHE A CA 1
ATOM 5964 C C . PHE A 1 781 ? -10.146 24.546 23.725 1.00 62.06 781 PHE A C 1
ATOM 5966 O O . PHE A 1 781 ? -10.056 23.479 23.118 1.00 62.06 781 PHE A O 1
ATOM 5973 N N . ILE A 1 782 ? -10.242 25.712 23.078 1.00 58.66 782 ILE A N 1
ATOM 5974 C CA . ILE A 1 782 ? -10.321 25.847 21.616 1.00 58.66 782 ILE A CA 1
ATOM 5975 C C . ILE A 1 782 ? -8.911 25.900 21.017 1.00 58.66 782 ILE A C 1
ATOM 5977 O O . ILE A 1 782 ? -8.090 26.725 21.422 1.00 58.66 782 ILE A O 1
ATOM 5981 N N . VAL A 1 783 ? -8.649 25.063 20.012 1.00 55.91 783 VAL A N 1
ATOM 5982 C CA . VAL A 1 783 ? -7.430 25.102 19.185 1.00 55.91 783 VAL A CA 1
ATOM 5983 C C . VAL A 1 783 ? -7.812 25.298 17.717 1.00 55.91 783 VAL A C 1
ATOM 5985 O O . VAL A 1 783 ? -8.954 25.065 17.328 1.00 55.91 783 VAL A O 1
ATOM 5988 N N . GLY A 1 784 ? -6.872 25.805 16.913 1.00 56.84 784 GLY A N 1
ATOM 5989 C CA . GLY A 1 784 ? -7.082 26.091 15.495 1.00 56.84 784 GLY A CA 1
ATOM 5990 C C . GLY A 1 784 ? -7.512 24.863 14.687 1.00 56.84 784 GLY A C 1
ATOM 5991 O O . GLY A 1 784 ? -7.062 23.746 14.944 1.00 56.84 784 GLY A O 1
ATOM 5992 N N . LYS A 1 785 ? -8.381 25.113 13.704 1.00 64.38 785 LYS A N 1
ATOM 5993 C CA . LYS A 1 785 ? -8.872 24.142 12.721 1.00 64.38 785 LYS A CA 1
ATOM 5994 C C . LYS A 1 785 ? -7.704 23.617 11.852 1.00 64.38 785 LYS A C 1
ATOM 5996 O O . LYS A 1 785 ? -6.915 24.455 11.410 1.00 64.38 785 LYS A O 1
ATOM 6001 N N . PRO A 1 786 ? -7.589 22.299 11.589 1.00 61.50 786 PRO A N 1
ATOM 6002 C CA . PRO A 1 786 ? -6.655 21.771 10.584 1.00 61.50 786 PRO A CA 1
ATOM 6003 C C . PRO A 1 786 ? -7.040 22.236 9.166 1.00 61.50 786 PRO A C 1
ATOM 6005 O O . PRO A 1 786 ? -8.205 22.582 8.930 1.00 61.50 786 PRO A O 1
ATOM 6008 N N . ASN A 1 787 ? -6.091 22.285 8.221 1.00 63.38 787 ASN A N 1
ATOM 6009 C CA . ASN A 1 787 ? -6.429 22.653 6.844 1.00 63.38 787 ASN A CA 1
ATOM 6010 C C . ASN A 1 787 ? -6.810 21.397 6.060 1.00 63.38 787 ASN A C 1
ATOM 6012 O O . ASN A 1 787 ? -6.012 20.488 5.874 1.00 63.38 787 ASN A O 1
ATOM 6016 N N . PHE A 1 788 ? -8.032 21.371 5.539 1.00 64.38 788 PHE A N 1
ATOM 6017 C CA . PHE A 1 788 ? -8.479 20.275 4.686 1.00 64.38 788 PHE A CA 1
ATOM 6018 C C . PHE A 1 788 ? -8.036 20.516 3.234 1.00 64.38 788 PHE A C 1
ATOM 6020 O O . PHE A 1 788 ? -8.255 21.621 2.722 1.00 64.38 788 PHE A O 1
ATOM 6027 N N . PRO A 1 789 ? -7.417 19.528 2.563 1.00 54.19 789 PRO A N 1
ATOM 6028 C CA . PRO A 1 789 ? -7.143 19.597 1.133 1.00 54.19 789 PRO A CA 1
ATOM 6029 C C . PRO A 1 789 ? -8.413 19.412 0.292 1.00 54.19 789 PRO A C 1
ATOM 6031 O O . PRO A 1 789 ? -9.506 19.157 0.795 1.00 54.19 789 PRO A O 1
ATOM 6034 N N . THR A 1 790 ? -8.254 19.589 -1.016 1.00 51.19 790 THR A N 1
ATOM 6035 C CA . THR A 1 790 ? -9.297 19.480 -2.042 1.00 51.19 790 THR A CA 1
ATOM 6036 C C . THR A 1 790 ? -9.774 18.041 -2.297 1.00 51.19 790 THR A C 1
ATOM 6038 O O . THR A 1 790 ? -9.108 17.086 -1.926 1.00 51.19 790 THR A O 1
ATOM 6041 N N . LEU A 1 791 ? -10.921 17.945 -2.984 1.00 48.84 791 LEU A N 1
ATOM 6042 C CA . LEU A 1 791 ? -11.850 16.825 -3.250 1.00 48.84 791 LEU A CA 1
ATOM 6043 C C . LEU A 1 791 ? -11.305 15.427 -3.655 1.00 48.84 791 LEU A C 1
ATOM 6045 O O . LEU A 1 791 ? -12.119 14.559 -3.944 1.00 48.84 791 LEU A O 1
ATOM 6049 N N . SER A 1 792 ? -9.993 15.180 -3.709 1.00 53.44 792 SER A N 1
ATOM 6050 C CA . SER A 1 792 ? -9.408 13.903 -4.166 1.00 53.44 792 SER A CA 1
ATOM 6051 C C . SER A 1 792 ? -8.831 13.020 -3.054 1.00 53.44 792 SER A C 1
ATOM 6053 O O . SER A 1 792 ? -8.279 11.964 -3.352 1.00 53.44 792 SER A O 1
ATOM 6055 N N . GLU A 1 793 ? -8.889 13.459 -1.794 1.00 56.12 793 GLU A N 1
ATOM 6056 C CA . GLU A 1 793 ? -8.249 12.779 -0.662 1.00 56.12 793 GLU A CA 1
ATOM 6057 C C . GLU A 1 793 ? -9.201 12.645 0.525 1.00 56.12 793 GLU A C 1
ATOM 6059 O O . GLU A 1 793 ? -9.933 13.582 0.858 1.00 56.12 793 GLU A O 1
ATOM 6064 N N . SER A 1 794 ? -9.127 11.501 1.202 1.00 56.28 794 SER A N 1
ATOM 6065 C CA . SER A 1 794 ? -9.962 11.171 2.357 1.00 56.28 794 SER A CA 1
ATOM 6066 C C . SER A 1 794 ? -9.212 11.432 3.672 1.00 56.28 794 SER A C 1
ATOM 6068 O O . SER A 1 794 ? -8.157 10.835 3.909 1.00 56.28 794 SER A O 1
ATOM 6070 N N . PRO A 1 795 ? -9.707 12.339 4.535 1.00 57.75 795 PRO A N 1
ATOM 6071 C CA . PRO A 1 795 ? -9.069 12.680 5.798 1.00 57.75 795 PRO A CA 1
ATOM 6072 C C . PRO A 1 795 ? -9.382 11.697 6.932 1.00 57.75 795 PRO A C 1
ATOM 6074 O O . PRO A 1 795 ? -10.535 11.372 7.195 1.00 57.75 795 PRO A O 1
ATOM 6077 N N . VAL A 1 796 ? -8.350 11.326 7.693 1.00 58.03 796 VAL A N 1
ATOM 6078 C CA . VAL A 1 796 ? -8.431 10.523 8.923 1.00 58.03 796 VAL A CA 1
ATOM 6079 C C . VAL A 1 796 ? -7.656 11.211 10.045 1.00 58.03 796 VAL A C 1
ATOM 6081 O O . VAL A 1 796 ? -6.496 11.580 9.877 1.00 58.03 796 VAL A O 1
ATOM 6084 N N . LEU A 1 797 ? -8.262 11.368 11.223 1.00 56.66 797 LEU A N 1
ATOM 6085 C CA . LEU A 1 797 ? -7.594 11.919 12.408 1.00 56.66 797 LEU A CA 1
ATOM 6086 C C . LEU A 1 797 ? -7.129 10.784 13.327 1.00 56.66 797 LEU A C 1
ATOM 6088 O O . LEU A 1 797 ? -7.947 10.030 13.845 1.00 56.66 797 LEU A O 1
ATOM 6092 N N . ILE A 1 798 ? -5.815 10.673 13.552 1.00 53.56 798 ILE A N 1
ATOM 6093 C CA . ILE A 1 798 ? -5.245 9.622 14.419 1.00 53.56 798 ILE A CA 1
ATOM 6094 C C . ILE A 1 798 ? -5.031 10.121 15.854 1.00 53.56 798 ILE A C 1
ATOM 6096 O O . ILE A 1 798 ? -5.209 9.350 16.798 1.00 53.56 798 ILE A O 1
ATOM 6100 N N . ARG A 1 799 ? -4.640 11.397 16.039 1.00 56.31 799 ARG A N 1
ATOM 6101 C CA . ARG A 1 799 ? -4.442 12.031 17.361 1.00 56.31 799 ARG A CA 1
ATOM 6102 C C . ARG A 1 799 ? -4.179 13.540 17.256 1.00 56.31 799 ARG A C 1
ATOM 6104 O O . ARG A 1 799 ? -3.302 13.942 16.497 1.00 56.31 799 ARG A O 1
ATOM 6111 N N . SER A 1 800 ? -4.806 14.366 18.102 1.00 48.97 800 SER A N 1
ATOM 6112 C CA . SER A 1 800 ? -4.357 15.745 18.427 1.00 48.97 800 SER A CA 1
ATOM 6113 C C . SER A 1 800 ? -3.980 16.623 17.215 1.00 48.97 800 SER A C 1
ATOM 6115 O O . SER A 1 800 ? -2.838 17.070 17.111 1.00 48.97 800 SER A O 1
ATOM 6117 N N . ASN A 1 801 ? -4.935 16.888 16.316 1.00 53.69 801 ASN A N 1
ATOM 6118 C CA . ASN A 1 801 ? -4.776 17.675 15.077 1.00 53.69 801 ASN A CA 1
ATOM 6119 C C . ASN A 1 801 ? -3.870 17.065 13.993 1.00 53.69 801 ASN A C 1
ATOM 6121 O O . ASN A 1 801 ? -3.631 17.718 12.979 1.00 53.69 801 ASN A O 1
ATOM 6125 N N . GLN A 1 802 ? -3.381 15.834 14.156 1.00 65.38 802 GLN A N 1
ATOM 6126 C CA . GLN A 1 802 ? -2.666 15.165 13.079 1.00 65.38 802 GLN A CA 1
ATOM 6127 C C . GLN A 1 802 ? -3.652 14.564 12.078 1.00 65.38 802 GLN A C 1
ATOM 6129 O O . GLN A 1 802 ? -4.260 13.523 12.339 1.00 65.38 802 GLN A O 1
ATOM 6134 N N . LEU A 1 803 ? -3.774 15.230 10.933 1.00 68.69 803 LEU A N 1
ATOM 6135 C CA . LEU A 1 803 ? -4.565 14.778 9.800 1.00 68.69 803 LEU A CA 1
ATOM 6136 C C . LEU A 1 803 ? -3.727 13.846 8.924 1.00 68.69 803 LEU A C 1
ATOM 6138 O O . LEU A 1 803 ? -2.645 14.232 8.481 1.00 68.69 803 LEU A O 1
ATOM 6142 N N . LEU A 1 804 ? -4.201 12.622 8.718 1.00 69.38 804 LEU A N 1
ATOM 6143 C CA . LEU A 1 804 ? -3.759 11.746 7.641 1.00 69.38 804 LEU A CA 1
ATOM 6144 C C . LEU A 1 804 ? -4.704 11.889 6.459 1.00 69.38 804 LEU A C 1
ATOM 6146 O O . LEU A 1 804 ? -5.897 12.093 6.639 1.00 69.38 804 LEU A O 1
ATOM 6150 N N . LEU A 1 805 ? -4.164 11.786 5.259 1.00 69.50 805 LEU A N 1
ATOM 6151 C CA . LEU A 1 805 ? -4.885 11.940 4.010 1.00 69.50 805 LEU A CA 1
ATOM 6152 C C . LEU A 1 805 ? -4.573 10.721 3.158 1.00 69.50 805 LEU A C 1
ATOM 6154 O O . LEU A 1 805 ? -3.398 10.412 2.947 1.00 69.50 805 LEU A O 1
ATOM 6158 N N . PHE A 1 806 ? -5.627 10.042 2.730 1.00 64.81 806 PHE A N 1
ATOM 6159 C CA . PHE A 1 806 ? -5.573 8.835 1.922 1.00 64.81 806 PHE A CA 1
ATOM 6160 C C . PHE A 1 806 ? -5.964 9.193 0.496 1.00 64.81 806 PHE A C 1
ATOM 6162 O O . PHE A 1 806 ? -7.030 9.769 0.274 1.00 64.81 806 PHE A O 1
ATOM 6169 N N . SER A 1 807 ? -5.098 8.863 -0.455 1.00 62.41 807 SER A N 1
ATOM 6170 C CA . SER A 1 807 ? -5.411 8.980 -1.879 1.00 62.41 807 SER A CA 1
ATOM 6171 C C . SER A 1 807 ? -5.915 7.642 -2.413 1.00 62.41 807 SER A C 1
ATOM 6173 O O . SER A 1 807 ? -5.516 6.581 -1.930 1.00 62.41 807 SER A O 1
ATOM 6175 N N . ASN A 1 808 ? -6.706 7.683 -3.484 1.00 55.81 808 ASN A N 1
ATOM 6176 C CA . ASN A 1 808 ? -7.267 6.487 -4.131 1.00 55.81 808 ASN A CA 1
ATOM 6177 C C . ASN A 1 808 ? -6.203 5.523 -4.678 1.00 55.81 808 ASN A C 1
ATOM 6179 O O . ASN A 1 808 ? -6.478 4.353 -4.907 1.00 55.81 808 ASN A O 1
ATOM 6183 N N . ASN A 1 809 ? -4.970 5.992 -4.877 1.00 57.88 809 ASN A N 1
ATOM 6184 C CA . ASN A 1 809 ? -3.861 5.131 -5.268 1.00 57.88 809 ASN A CA 1
ATOM 6185 C C . ASN A 1 809 ? -3.226 4.383 -4.083 1.00 57.88 809 ASN A C 1
ATOM 6187 O O . ASN A 1 809 ? -2.254 3.673 -4.294 1.00 57.88 809 ASN A O 1
ATOM 6191 N N . GLY A 1 810 ? -3.735 4.535 -2.856 1.00 62.16 810 GLY A N 1
ATOM 6192 C CA . GLY A 1 810 ? -3.198 3.921 -1.642 1.00 62.16 810 GLY A CA 1
ATOM 6193 C C . GLY A 1 810 ? -2.100 4.740 -0.953 1.00 62.16 810 GLY A C 1
ATOM 6194 O O . GLY A 1 810 ? -1.579 4.315 0.084 1.00 62.16 810 GLY A O 1
ATOM 6195 N N . SER A 1 811 ? -1.737 5.917 -1.475 1.00 69.50 811 SER A N 1
ATOM 6196 C CA . SER A 1 811 ? -0.802 6.807 -0.781 1.00 69.50 811 SER A CA 1
ATOM 6197 C C . SER A 1 811 ? -1.408 7.339 0.523 1.00 69.50 811 SER A C 1
ATOM 6199 O O . SER A 1 811 ? -2.623 7.518 0.642 1.00 69.50 811 SER A O 1
ATOM 6201 N N . ILE A 1 812 ? -0.553 7.564 1.523 1.00 73.81 812 ILE A N 1
ATOM 6202 C CA . ILE A 1 812 ? -0.966 8.100 2.822 1.00 73.81 812 ILE A CA 1
ATOM 6203 C C . ILE A 1 812 ? 0.009 9.196 3.202 1.00 73.81 812 ILE A C 1
ATOM 6205 O O . ILE A 1 812 ? 1.193 8.943 3.424 1.00 73.81 812 ILE A O 1
ATOM 6209 N N . LYS A 1 813 ? -0.491 10.415 3.359 1.00 76.44 813 LYS A N 1
ATOM 6210 C CA . LYS A 1 813 ? 0.315 11.555 3.803 1.00 76.44 813 LYS A CA 1
ATOM 6211 C C . LYS A 1 813 ? -0.220 12.117 5.107 1.00 76.44 813 LYS A C 1
ATOM 6213 O O . LYS A 1 813 ? -1.409 12.040 5.381 1.00 76.44 813 LYS A O 1
ATOM 6218 N N . ALA A 1 814 ? 0.656 12.710 5.912 1.00 75.31 814 ALA A N 1
ATOM 6219 C CA . ALA A 1 814 ? 0.258 13.373 7.150 1.00 75.31 814 ALA A CA 1
ATOM 6220 C C . ALA A 1 814 ? 0.467 14.891 7.039 1.00 75.31 814 ALA A C 1
ATOM 6222 O O . ALA A 1 814 ? 1.589 15.353 6.798 1.00 75.31 814 ALA A O 1
ATOM 6223 N N . GLU A 1 815 ? -0.604 15.667 7.221 1.00 71.38 815 GLU A N 1
ATOM 6224 C CA . GLU A 1 815 ? -0.603 17.131 7.140 1.00 71.38 815 GLU A CA 1
ATOM 6225 C C . GLU A 1 815 ? 0.346 17.730 8.191 1.00 71.38 815 GLU A C 1
ATOM 6227 O O . GLU A 1 815 ? 0.333 17.337 9.358 1.00 71.38 815 GLU A O 1
ATOM 6232 N N . GLY A 1 816 ? 1.212 18.662 7.780 1.00 63.81 816 GLY A N 1
ATOM 6233 C CA . GLY A 1 816 ? 2.165 19.329 8.676 1.00 63.81 816 GLY A CA 1
ATOM 6234 C C . GLY A 1 816 ? 3.263 18.429 9.265 1.00 63.81 816 GLY A C 1
ATOM 6235 O O . GLY A 1 816 ? 4.034 18.895 10.106 1.00 63.81 816 GLY A O 1
ATOM 6236 N N . SER A 1 817 ? 3.355 17.163 8.846 1.00 59.78 817 SER A N 1
ATOM 6237 C CA . SER A 1 817 ? 4.351 16.217 9.355 1.00 59.78 817 SER A CA 1
ATOM 6238 C C . SER A 1 817 ? 5.696 16.311 8.629 1.00 59.78 817 SER A C 1
ATOM 6240 O O . SER A 1 817 ? 5.804 16.819 7.512 1.00 59.78 817 SER A O 1
ATOM 6242 N N . THR A 1 818 ? 6.738 15.789 9.277 1.00 60.34 818 THR A N 1
ATOM 6243 C CA . THR A 1 818 ? 8.067 15.631 8.676 1.00 60.34 818 THR A CA 1
ATOM 6244 C C . THR A 1 818 ? 8.250 14.219 8.126 1.00 60.34 818 THR A C 1
ATOM 6246 O O . THR A 1 818 ? 7.625 13.270 8.596 1.00 60.34 818 THR A O 1
ATOM 6249 N N . THR A 1 819 ? 9.199 14.050 7.206 1.00 61.84 819 THR A N 1
ATOM 6250 C CA . THR A 1 819 ? 9.637 12.742 6.692 1.00 61.84 819 THR A CA 1
ATOM 6251 C C . THR A 1 819 ? 10.077 11.753 7.782 1.00 61.84 819 THR A C 1
ATOM 6253 O O . THR A 1 819 ? 10.114 10.557 7.529 1.00 61.84 819 THR A O 1
ATOM 6256 N N . ALA A 1 820 ? 10.371 12.207 9.006 1.00 69.62 820 ALA A N 1
ATOM 6257 C CA . ALA A 1 820 ? 10.754 11.344 10.125 1.00 69.62 820 ALA A CA 1
ATOM 6258 C C . ALA A 1 820 ? 9.599 10.499 10.699 1.00 69.62 820 ALA A C 1
ATOM 6260 O O . ALA A 1 820 ? 9.837 9.616 11.520 1.00 69.62 820 ALA A O 1
ATOM 6261 N N . ASN A 1 821 ? 8.355 10.781 10.307 1.00 82.38 821 ASN A N 1
ATOM 6262 C CA . ASN A 1 821 ? 7.171 10.103 10.824 1.00 82.38 821 ASN A CA 1
ATOM 6263 C C . ASN A 1 821 ? 6.725 8.911 9.970 1.00 82.38 821 ASN A C 1
ATOM 6265 O O . ASN A 1 821 ? 5.910 8.138 10.458 1.00 82.38 821 ASN A O 1
ATOM 6269 N N . PHE A 1 822 ? 7.252 8.749 8.753 1.00 86.56 822 PHE A N 1
ATOM 6270 C CA . PHE A 1 822 ? 6.951 7.640 7.846 1.00 86.56 822 PHE A CA 1
ATOM 6271 C C . PHE A 1 822 ? 8.216 6.870 7.498 1.00 86.56 822 PHE A C 1
ATOM 6273 O O . PHE A 1 822 ? 9.292 7.457 7.368 1.00 86.56 822 PHE A O 1
ATOM 6280 N N . TYR A 1 823 ? 8.086 5.565 7.285 1.00 88.31 823 TYR A N 1
ATOM 6281 C CA . TYR A 1 823 ? 9.152 4.769 6.697 1.00 88.31 823 TYR A CA 1
ATOM 6282 C C . TYR A 1 823 ? 8.629 3.468 6.069 1.00 88.31 823 TYR A C 1
ATOM 6284 O O . TYR A 1 823 ? 7.853 2.784 6.728 1.00 88.31 823 TYR A O 1
ATOM 6292 N N . PRO A 1 824 ? 9.085 3.075 4.867 1.00 85.62 824 PRO A N 1
ATOM 6293 C CA . PRO A 1 824 ? 9.905 3.866 3.948 1.00 85.62 824 PRO A CA 1
ATOM 6294 C C . PRO A 1 824 ? 9.045 4.935 3.252 1.00 85.62 824 PRO A C 1
ATOM 6296 O O . PRO A 1 824 ? 7.910 4.687 2.864 1.00 85.62 824 PRO A O 1
ATOM 6299 N N . ILE A 1 825 ? 9.554 6.165 3.166 1.00 82.31 825 ILE A N 1
ATOM 6300 C CA . ILE A 1 825 ? 8.763 7.354 2.791 1.00 82.31 825 ILE A CA 1
ATOM 6301 C C . ILE A 1 825 ? 8.222 7.259 1.356 1.00 82.31 825 ILE A C 1
ATOM 6303 O O . ILE A 1 825 ? 7.084 7.629 1.093 1.00 82.31 825 ILE A O 1
ATOM 6307 N N . ASP A 1 826 ? 9.026 6.737 0.439 1.00 75.50 826 ASP A N 1
ATOM 6308 C CA . ASP A 1 826 ? 8.721 6.518 -0.978 1.00 75.50 826 ASP A CA 1
ATOM 6309 C C . ASP A 1 826 ? 7.539 5.568 -1.215 1.00 75.50 826 ASP A C 1
ATOM 6311 O O . ASP A 1 826 ? 6.886 5.651 -2.251 1.00 75.50 826 ASP A O 1
ATOM 6315 N N . LYS A 1 827 ? 7.212 4.719 -0.235 1.00 77.19 827 LYS A N 1
ATOM 6316 C CA . LYS A 1 827 ? 6.024 3.858 -0.259 1.00 77.19 827 LYS A CA 1
ATOM 6317 C C . LYS A 1 827 ? 4.748 4.552 0.222 1.00 77.19 827 LYS A C 1
ATOM 6319 O O . LYS A 1 827 ? 3.675 3.981 0.113 1.00 77.19 827 LYS A O 1
ATOM 6324 N N . PHE A 1 828 ? 4.838 5.757 0.776 1.00 75.12 828 PHE A N 1
ATOM 6325 C CA . PHE A 1 828 ? 3.681 6.503 1.279 1.00 75.12 828 PHE A CA 1
ATOM 6326 C C . PHE A 1 828 ? 3.344 7.736 0.433 1.00 75.12 828 PHE A C 1
ATOM 6328 O O . PHE A 1 828 ? 2.246 8.271 0.564 1.00 75.12 828 PHE A O 1
ATOM 6335 N N . ILE A 1 829 ? 4.267 8.191 -0.421 1.00 73.81 829 ILE A N 1
ATOM 6336 C CA . ILE A 1 829 ? 4.102 9.395 -1.242 1.00 73.81 829 ILE A CA 1
ATOM 6337 C C . ILE A 1 829 ? 3.246 9.108 -2.480 1.00 73.81 829 ILE A C 1
ATOM 6339 O O . ILE A 1 829 ? 3.436 8.109 -3.170 1.00 73.81 829 ILE A O 1
ATOM 6343 N N . ASP A 1 830 ? 2.337 10.040 -2.771 1.00 68.50 830 ASP A N 1
ATOM 6344 C CA . ASP A 1 830 ? 1.573 10.077 -4.012 1.00 68.50 830 ASP A CA 1
ATOM 6345 C C . ASP A 1 830 ? 2.491 10.385 -5.207 1.00 68.50 830 ASP A C 1
ATOM 6347 O O . ASP A 1 830 ? 3.147 11.428 -5.246 1.00 68.50 830 ASP A O 1
ATOM 6351 N N . ASN A 1 831 ? 2.524 9.482 -6.187 1.00 62.53 831 ASN A N 1
ATOM 6352 C CA . ASN A 1 831 ? 3.312 9.646 -7.409 1.00 62.53 831 ASN A CA 1
ATOM 6353 C C . ASN A 1 831 ? 2.494 10.221 -8.581 1.00 62.53 831 ASN A C 1
ATOM 6355 O O . ASN A 1 831 ? 3.017 10.315 -9.688 1.00 62.53 831 ASN A O 1
ATOM 6359 N N . GLY A 1 832 ? 1.226 10.594 -8.367 1.00 56.12 832 GLY A N 1
ATOM 6360 C CA . GLY A 1 832 ? 0.360 11.224 -9.371 1.00 56.12 832 GLY A CA 1
ATOM 6361 C C . GLY A 1 832 ? -0.224 10.276 -10.422 1.00 56.12 832 GLY A C 1
ATOM 6362 O O . GLY A 1 832 ? -0.966 10.725 -11.290 1.00 56.12 832 GLY A O 1
ATOM 6363 N N . PHE A 1 833 ? 0.080 8.980 -10.340 1.00 50.44 833 PHE A N 1
ATOM 6364 C CA . PHE A 1 833 ? -0.478 7.951 -11.212 1.00 50.44 833 PHE A CA 1
ATOM 6365 C C . PHE A 1 833 ? -1.556 7.134 -10.493 1.00 50.44 833 PHE A C 1
ATOM 6367 O O . PHE A 1 833 ? -1.470 6.891 -9.282 1.00 50.44 833 PHE A O 1
ATOM 6374 N N . LEU A 1 834 ? -2.543 6.676 -11.263 1.00 48.62 834 LEU A N 1
ATOM 6375 C CA . LEU A 1 834 ? -3.547 5.724 -10.804 1.00 48.62 834 LEU A CA 1
ATOM 6376 C C . LEU A 1 834 ? -2.962 4.305 -10.857 1.00 48.62 834 LEU A C 1
ATOM 6378 O O . LEU A 1 834 ? -2.285 3.936 -11.820 1.00 48.62 834 LEU A O 1
ATOM 6382 N N . PHE A 1 835 ? -3.214 3.520 -9.811 1.00 47.28 835 PHE A N 1
ATOM 6383 C CA . PHE A 1 835 ? -3.029 2.071 -9.845 1.00 47.28 835 PHE A CA 1
ATOM 6384 C C . PHE A 1 835 ? -4.365 1.415 -10.206 1.00 47.28 835 PHE A C 1
ATOM 6386 O O . PHE A 1 835 ? -5.402 1.924 -9.771 1.00 47.28 835 PHE A O 1
ATOM 6393 N N . PRO A 1 836 ? -4.370 0.282 -10.935 1.00 41.72 836 PRO A N 1
ATOM 6394 C CA . PRO A 1 836 ? -5.508 -0.625 -10.893 1.00 41.72 836 PRO A CA 1
ATOM 6395 C C . PRO A 1 836 ? -5.728 -0.957 -9.418 1.00 41.72 836 PRO A C 1
ATOM 6397 O O . PRO A 1 836 ? -4.806 -1.459 -8.771 1.00 41.72 836 PRO A O 1
ATOM 6400 N N . ILE A 1 837 ? -6.876 -0.569 -8.868 1.00 39.12 837 ILE A N 1
ATOM 6401 C CA . ILE A 1 837 ? -7.169 -0.779 -7.453 1.00 39.12 837 ILE A CA 1
ATOM 6402 C C . ILE A 1 837 ? -7.232 -2.292 -7.255 1.00 39.12 837 ILE A C 1
ATOM 6404 O O . ILE A 1 837 ? -8.115 -2.957 -7.786 1.00 39.12 837 ILE A O 1
ATOM 6408 N N . ALA A 1 838 ? -6.214 -2.821 -6.583 1.00 38.19 838 ALA A N 1
ATOM 6409 C CA . ALA A 1 838 ? -6.254 -4.120 -5.951 1.00 38.19 838 ALA A CA 1
ATOM 6410 C C . ALA A 1 838 ? -6.667 -3.861 -4.500 1.00 38.19 838 ALA A C 1
ATOM 6412 O O . ALA A 1 838 ? -5.928 -3.203 -3.767 1.00 38.19 838 ALA A O 1
ATOM 6413 N N . ASP A 1 839 ? -7.888 -4.274 -4.190 1.00 39.09 839 ASP A N 1
ATOM 6414 C CA . ASP A 1 839 ? -8.495 -4.678 -2.926 1.00 39.09 839 ASP A CA 1
ATOM 6415 C C . ASP A 1 839 ? -7.635 -4.242 -1.746 1.00 39.09 839 ASP A C 1
ATOM 6417 O O . ASP A 1 839 ? -6.744 -4.958 -1.276 1.00 39.09 839 ASP A O 1
ATOM 6421 N N . ILE A 1 840 ? -7.799 -2.972 -1.374 1.00 36.31 840 ILE A N 1
ATOM 6422 C CA . ILE A 1 840 ? -6.929 -2.307 -0.399 1.00 36.31 840 ILE A CA 1
ATOM 6423 C C . ILE A 1 840 ? -7.121 -2.929 0.999 1.00 36.31 840 ILE A C 1
ATOM 6425 O O . ILE A 1 840 ? -6.214 -2.866 1.839 1.00 36.31 840 ILE A O 1
ATOM 6429 N N . ASP A 1 841 ? -8.263 -3.560 1.233 1.00 39.56 841 ASP A N 1
ATOM 6430 C CA . ASP A 1 841 ? -8.692 -4.273 2.432 1.00 39.56 841 ASP A CA 1
ATOM 6431 C C . ASP A 1 841 ? -8.564 -5.803 2.335 1.00 39.56 841 ASP A C 1
ATOM 6433 O O . ASP A 1 841 ? -8.488 -6.469 3.374 1.00 39.56 841 ASP A O 1
ATOM 6437 N N . ASN A 1 842 ? -8.337 -6.336 1.136 1.00 34.41 842 ASN A N 1
ATOM 6438 C CA . ASN A 1 842 ? -8.038 -7.734 0.832 1.00 34.41 842 ASN A CA 1
ATOM 6439 C C . ASN A 1 842 ? -9.147 -8.689 1.316 1.00 34.41 842 ASN A C 1
ATOM 6441 O O . ASN A 1 842 ? -8.853 -9.717 1.948 1.00 34.41 842 ASN A O 1
ATOM 6445 N N . ASP A 1 843 ? -10.403 -8.327 1.045 1.00 37.91 843 ASP A N 1
ATOM 6446 C CA . ASP A 1 843 ? -11.620 -9.084 1.366 1.00 37.91 843 ASP A CA 1
ATOM 6447 C C . ASP A 1 843 ? -12.028 -10.091 0.265 1.00 37.91 843 ASP A C 1
ATOM 6449 O O . ASP A 1 843 ? -12.864 -10.974 0.481 1.00 37.91 843 ASP A O 1
ATOM 6453 N N . GLY A 1 844 ? -11.344 -10.057 -0.878 1.00 28.19 844 GLY A N 1
ATOM 6454 C CA . GLY A 1 844 ? -11.578 -10.924 -2.026 1.00 28.19 844 GLY A CA 1
ATOM 6455 C C . GLY A 1 844 ? -12.460 -10.305 -3.108 1.00 28.19 844 GLY A C 1
ATOM 6456 O O . GLY A 1 844 ? -12.707 -10.977 -4.115 1.00 28.19 844 GLY A O 1
ATOM 6457 N N . LEU A 1 845 ? -12.887 -9.056 -2.951 1.00 31.41 845 LEU A N 1
ATOM 6458 C CA . LEU A 1 845 ? -13.596 -8.271 -3.945 1.00 31.41 845 LEU A CA 1
ATOM 6459 C C . LEU A 1 845 ? -12.788 -7.005 -4.215 1.00 31.41 845 LEU A C 1
ATOM 6461 O O . LEU A 1 845 ? -13.024 -5.931 -3.702 1.00 31.41 845 LEU A O 1
ATOM 6465 N N . SER A 1 846 ? -11.832 -7.143 -5.128 1.00 39.19 846 SER A N 1
ATOM 6466 C CA . SER A 1 846 ? -11.670 -6.090 -6.117 1.00 39.19 846 SER A CA 1
ATOM 6467 C C . SER A 1 846 ? -11.307 -6.708 -7.447 1.00 39.19 846 SER A C 1
ATOM 6469 O O . SER A 1 846 ? -10.216 -7.257 -7.658 1.00 39.19 846 SER A O 1
ATOM 6471 N N . ASN A 1 847 ? -12.240 -6.665 -8.370 1.00 29.84 847 ASN A N 1
ATOM 6472 C CA . ASN A 1 847 ? -11.999 -7.076 -9.733 1.00 29.84 847 ASN A CA 1
ATOM 6473 C C . ASN A 1 847 ? -12.876 -6.222 -10.656 1.00 29.84 847 ASN A C 1
ATOM 6475 O O . ASN A 1 847 ? -13.592 -5.317 -10.231 1.00 29.84 847 ASN A O 1
ATOM 6479 N N . ILE A 1 848 ? -12.783 -6.504 -11.952 1.00 34.66 848 ILE A N 1
ATOM 6480 C CA . ILE A 1 848 ? -13.555 -5.847 -13.007 1.00 34.66 848 ILE A CA 1
ATOM 6481 C C . ILE A 1 848 ? -15.068 -5.789 -12.702 1.00 34.66 848 ILE A C 1
ATOM 6483 O O . ILE A 1 848 ? -15.693 -4.856 -13.180 1.00 34.66 848 ILE A O 1
ATOM 6487 N N . GLU A 1 849 ? -15.648 -6.663 -11.866 1.00 36.09 849 GLU A N 1
ATOM 6488 C CA . GLU A 1 849 ? -17.074 -6.612 -11.486 1.00 36.09 849 GLU A CA 1
ATOM 6489 C C . GLU A 1 849 ? -17.411 -5.445 -10.534 1.00 36.09 849 GLU A C 1
ATOM 6491 O O . GLU A 1 849 ? -18.483 -4.852 -10.652 1.00 36.09 849 GLU A O 1
ATOM 6496 N N . GLU A 1 850 ? -16.498 -5.016 -9.656 1.00 36.00 850 GLU A N 1
ATOM 6497 C CA . GLU A 1 850 ? -16.676 -3.785 -8.860 1.00 36.00 850 GLU A CA 1
ATOM 6498 C C . GLU A 1 850 ? -16.550 -2.523 -9.718 1.00 36.00 850 GLU A C 1
ATOM 6500 O O . GLU A 1 850 ? -17.233 -1.526 -9.494 1.00 36.00 850 GLU A O 1
ATOM 6505 N N . ARG A 1 851 ? -15.714 -2.583 -10.762 1.00 35.00 851 ARG A N 1
ATOM 6506 C CA . ARG A 1 851 ? -15.581 -1.505 -11.747 1.00 35.00 851 ARG A CA 1
ATOM 6507 C C . ARG A 1 851 ? -16.772 -1.457 -12.711 1.00 35.00 851 ARG A C 1
ATOM 6509 O O . ARG A 1 851 ? -17.241 -0.370 -13.018 1.00 35.00 851 ARG A O 1
ATOM 6516 N N . GLU A 1 852 ? -17.274 -2.608 -13.164 1.00 38.00 852 GLU A N 1
ATOM 6517 C CA . GLU A 1 852 ? -18.412 -2.738 -14.091 1.00 38.00 852 GLU A CA 1
ATOM 6518 C C . GLU A 1 852 ? -19.762 -2.482 -13.411 1.00 38.00 852 GLU A C 1
ATOM 6520 O O . GLU A 1 852 ? -20.654 -1.899 -14.024 1.00 38.00 852 GLU A O 1
ATOM 6525 N N . SER A 1 853 ? -19.913 -2.808 -12.123 1.00 36.94 853 SER A N 1
ATOM 6526 C CA . SER A 1 853 ? -21.077 -2.382 -11.326 1.00 36.94 853 SER A CA 1
ATOM 6527 C C . SER A 1 853 ? -21.116 -0.868 -11.065 1.00 36.94 853 SER A C 1
ATOM 6529 O O . SER A 1 853 ? -22.163 -0.344 -10.672 1.00 36.94 853 SER A O 1
ATOM 6531 N N . CYS A 1 854 ? -20.006 -0.173 -11.344 1.00 34.94 854 CYS A N 1
ATOM 6532 C CA . CYS A 1 854 ? -19.861 1.282 -11.332 1.00 34.94 854 CYS A CA 1
ATOM 6533 C C . CYS A 1 854 ? -19.846 1.914 -12.740 1.00 34.94 854 CYS A C 1
ATOM 6535 O O . CYS A 1 854 ? -19.723 3.135 -12.847 1.00 34.94 854 CYS A O 1
ATOM 6537 N N . ASP A 1 855 ? -19.967 1.131 -13.819 1.00 31.81 855 ASP A N 1
ATOM 6538 C CA . ASP A 1 855 ? -19.813 1.634 -15.187 1.00 31.81 855 ASP A CA 1
ATOM 6539 C C . ASP A 1 855 ? -21.161 2.109 -15.759 1.00 31.81 855 ASP A C 1
ATOM 6541 O O . ASP A 1 855 ? -22.062 1.335 -16.100 1.00 31.81 855 ASP A O 1
ATOM 6545 N N . ILE A 1 856 ? -21.318 3.431 -15.846 1.00 31.08 856 ILE A N 1
ATOM 6546 C CA . ILE A 1 856 ? -22.427 4.079 -16.543 1.00 31.08 856 ILE A CA 1
ATOM 6547 C C . ILE A 1 856 ? -22.090 4.062 -18.033 1.00 31.08 856 ILE A C 1
ATOM 6549 O O . ILE A 1 856 ? -21.217 4.792 -18.495 1.00 31.08 856 ILE A O 1
ATOM 6553 N N . THR A 1 857 ? -22.845 3.280 -18.803 1.00 31.17 857 THR A N 1
ATOM 6554 C CA . THR A 1 857 ? -22.809 3.302 -20.269 1.00 31.17 857 THR A CA 1
ATOM 6555 C C . THR A 1 857 ? -22.848 4.733 -20.815 1.00 31.17 857 THR A C 1
ATOM 6557 O O . THR A 1 857 ? -23.769 5.498 -20.515 1.00 31.17 857 THR A O 1
ATOM 6560 N N . GLU A 1 858 ? -21.861 5.053 -21.651 1.00 35.78 858 GLU A N 1
ATOM 6561 C CA . GLU A 1 858 ? -21.688 6.290 -22.410 1.00 35.78 858 GLU A CA 1
ATOM 6562 C C . GLU A 1 858 ? -23.014 6.902 -22.902 1.00 35.78 858 GLU A C 1
ATOM 6564 O O . GLU A 1 858 ? -23.694 6.322 -23.749 1.00 35.78 858 GLU A O 1
ATOM 6569 N N . SER A 1 859 ? -23.390 8.092 -22.410 1.00 32.81 859 SER A N 1
ATOM 6570 C CA . SER A 1 859 ? -24.118 9.122 -23.191 1.00 32.81 859 SER A CA 1
ATOM 6571 C C . SER A 1 859 ? -24.568 10.338 -22.359 1.00 32.81 859 SER A C 1
ATOM 6573 O O . SER A 1 859 ? -25.760 10.585 -22.197 1.00 32.81 859 SER A O 1
ATOM 6575 N N . SER A 1 860 ? -23.646 11.191 -21.895 1.00 29.05 860 SER A N 1
ATOM 6576 C CA . SER A 1 860 ? -23.973 12.615 -21.667 1.00 29.05 860 SER A CA 1
ATOM 6577 C C . SER A 1 860 ? -22.711 13.477 -21.500 1.00 29.05 860 SER A C 1
ATOM 6579 O O . SER A 1 860 ? -22.001 13.309 -20.512 1.00 29.05 860 SER A O 1
ATOM 6581 N N . PRO A 1 861 ? -22.428 14.435 -22.403 1.00 35.31 861 PRO A N 1
ATOM 6582 C CA . PRO A 1 861 ? -21.222 15.267 -22.327 1.00 35.31 861 PRO A CA 1
ATOM 6583 C C . PRO A 1 861 ? -21.217 16.373 -21.252 1.00 35.31 861 PRO A C 1
ATOM 6585 O O . PRO A 1 861 ? -20.256 17.130 -21.211 1.00 35.31 861 PRO A O 1
ATOM 6588 N N . ASP A 1 862 ? -22.247 16.518 -20.406 1.00 32.22 862 ASP A N 1
ATOM 6589 C CA . ASP A 1 862 ? -22.422 17.739 -19.586 1.00 32.22 862 ASP A CA 1
ATOM 6590 C C . ASP A 1 862 ? -22.784 17.513 -18.100 1.00 32.22 862 ASP A C 1
ATOM 6592 O O . ASP A 1 862 ? -23.320 18.404 -17.434 1.00 32.22 862 ASP A O 1
ATOM 6596 N N . SER A 1 863 ? -22.466 16.356 -17.514 1.00 28.47 863 SER A N 1
ATOM 6597 C CA . SER A 1 863 ? -22.707 16.135 -16.078 1.00 28.47 863 SER A CA 1
ATOM 6598 C C . SER A 1 863 ? -21.614 15.327 -15.383 1.00 28.47 863 SER A C 1
ATOM 6600 O O . SER A 1 863 ? -21.824 14.181 -15.014 1.00 28.47 863 SER A O 1
ATOM 6602 N N . LEU A 1 864 ? -20.480 15.976 -15.106 1.00 26.30 864 LEU A N 1
ATOM 6603 C CA . LEU A 1 864 ? -19.638 15.624 -13.958 1.00 26.30 864 LEU A CA 1
ATOM 6604 C C . LEU A 1 864 ? -20.388 16.017 -12.671 1.00 26.30 864 LEU A C 1
ATOM 6606 O O . LEU A 1 864 ? -20.254 17.145 -12.184 1.00 26.30 864 LEU A O 1
ATOM 6610 N N . LYS A 1 865 ? -21.249 15.131 -12.162 1.00 29.05 865 LYS A N 1
ATOM 6611 C CA . LYS A 1 865 ? -21.883 15.232 -10.838 1.00 29.05 865 LYS A CA 1
ATOM 6612 C C . LYS A 1 865 ? -22.038 13.823 -10.254 1.00 29.05 865 LYS A C 1
ATOM 6614 O O . LYS A 1 865 ? -22.898 13.079 -10.688 1.00 29.05 865 LYS A O 1
ATOM 6619 N N . TYR A 1 866 ? -21.167 13.465 -9.316 1.00 33.44 866 TYR A N 1
ATOM 6620 C CA . TYR A 1 866 ? -21.371 13.607 -7.855 1.00 33.44 866 TYR A CA 1
ATOM 6621 C C . TYR A 1 866 ? -21.919 12.377 -7.116 1.00 33.44 866 TYR A C 1
ATOM 6623 O O . TYR A 1 866 ? -22.074 12.441 -5.899 1.00 33.44 866 TYR A O 1
ATOM 6631 N N . GLU A 1 867 ? -22.135 11.259 -7.803 1.00 28.47 867 GLU A N 1
ATOM 6632 C CA . GLU A 1 867 ? -22.450 9.971 -7.158 1.00 28.47 867 GLU A CA 1
ATOM 6633 C C . GLU A 1 867 ? -21.277 8.963 -7.280 1.00 28.47 867 GLU A C 1
ATOM 6635 O O . GLU A 1 867 ? -21.288 7.913 -6.652 1.00 28.47 867 GLU A O 1
ATOM 6640 N N . ASP A 1 868 ? -20.192 9.356 -7.965 1.00 29.88 868 ASP A N 1
ATOM 6641 C CA . ASP A 1 868 ? -19.053 8.516 -8.391 1.00 29.88 868 ASP A CA 1
ATOM 6642 C C . ASP A 1 868 ? -17.953 8.259 -7.336 1.00 29.88 868 ASP A C 1
ATOM 6644 O O . ASP A 1 868 ? -16.866 7.799 -7.675 1.00 29.88 868 ASP A O 1
ATOM 6648 N N . PHE A 1 869 ? -18.169 8.592 -6.060 1.00 30.23 869 PHE A N 1
ATOM 6649 C CA . PHE A 1 869 ? -17.100 8.534 -5.040 1.00 30.23 869 PHE A CA 1
ATOM 6650 C C . PHE A 1 869 ? -17.383 7.613 -3.854 1.00 30.23 869 PHE A C 1
ATOM 6652 O O . PHE A 1 869 ? -16.480 7.358 -3.061 1.00 30.23 869 PHE A O 1
ATOM 6659 N N . THR A 1 870 ? -18.602 7.091 -3.727 1.00 30.78 870 THR A N 1
ATOM 6660 C CA . THR A 1 870 ? -18.976 6.186 -2.628 1.00 30.78 870 THR A CA 1
ATOM 6661 C C . THR A 1 870 ? -18.479 4.753 -2.818 1.00 30.78 870 THR A C 1
ATOM 6663 O O . THR A 1 870 ? -18.404 4.024 -1.844 1.00 30.78 870 THR A O 1
ATOM 6666 N N . CYS A 1 871 ? -18.068 4.362 -4.028 1.00 29.83 871 CYS A N 1
ATOM 6667 C CA . CYS A 1 871 ? -17.561 3.011 -4.314 1.00 29.83 871 CYS A CA 1
ATOM 6668 C C . CYS A 1 871 ? -16.026 2.887 -4.246 1.00 29.83 871 CYS A C 1
ATOM 6670 O O . CYS A 1 871 ? -15.486 1.833 -4.547 1.00 29.83 871 CYS A O 1
ATOM 6672 N N . LEU A 1 872 ? -15.299 3.958 -3.902 1.00 30.53 872 LEU A N 1
ATOM 6673 C CA . LEU A 1 872 ? -13.835 4.034 -4.060 1.00 30.53 872 LEU A CA 1
ATOM 6674 C C . LEU A 1 872 ? -13.056 4.166 -2.739 1.00 30.53 872 LEU A C 1
ATOM 6676 O O . LEU A 1 872 ? -11.871 4.501 -2.771 1.00 30.53 872 LEU A O 1
ATOM 6680 N N . ASN A 1 873 ? -13.682 3.974 -1.571 1.00 35.22 873 ASN A N 1
ATOM 6681 C CA . ASN A 1 873 ? -13.003 4.247 -0.297 1.00 35.22 873 ASN A CA 1
ATOM 6682 C C . ASN A 1 873 ? -13.443 3.368 0.891 1.00 35.22 873 ASN A C 1
ATOM 6684 O O . ASN A 1 873 ? -13.928 3.866 1.903 1.00 35.22 873 ASN A O 1
ATOM 6688 N N . ALA A 1 874 ? -13.153 2.067 0.816 1.00 30.34 874 ALA A N 1
ATOM 6689 C CA . ALA A 1 874 ? -13.290 1.131 1.939 1.00 30.34 874 ALA A CA 1
ATOM 6690 C C . ALA A 1 874 ? -12.307 1.394 3.104 1.00 30.34 874 ALA A C 1
ATOM 6692 O O . ALA A 1 874 ? -12.497 0.888 4.204 1.00 30.34 874 ALA A O 1
ATOM 6693 N N . ALA A 1 875 ? -11.290 2.260 2.941 1.00 30.45 875 ALA A N 1
ATOM 6694 C CA . ALA A 1 875 ? -10.307 2.529 4.004 1.00 30.45 875 ALA A CA 1
ATOM 6695 C C . ALA A 1 875 ? -10.928 3.071 5.315 1.00 30.45 875 ALA A C 1
ATOM 6697 O O . ALA A 1 875 ? -10.264 3.057 6.355 1.00 30.45 875 ALA A O 1
ATOM 6698 N N . LEU A 1 876 ? -12.177 3.552 5.261 1.00 32.53 876 LEU A N 1
ATOM 6699 C CA . LEU A 1 876 ? -13.005 3.915 6.413 1.00 32.53 876 LEU A CA 1
ATOM 6700 C C . LEU A 1 876 ? -14.476 3.460 6.305 1.00 32.53 876 LEU A C 1
ATOM 6702 O O . LEU A 1 876 ? -15.255 3.822 7.186 1.00 32.53 876 LEU A O 1
ATOM 6706 N N . ASP A 1 877 ? -14.850 2.721 5.257 1.00 30.14 877 ASP A N 1
ATOM 6707 C CA . ASP A 1 877 ? -16.232 2.274 5.015 1.00 30.14 877 ASP A CA 1
ATOM 6708 C C . ASP A 1 877 ? -16.333 0.743 4.908 1.00 30.14 877 ASP A C 1
ATOM 6710 O O . ASP A 1 877 ? -17.103 0.200 4.132 1.00 30.14 877 ASP A O 1
ATOM 6714 N N . ASP A 1 878 ? -15.578 0.047 5.756 1.00 28.12 878 ASP A N 1
ATOM 6715 C CA . ASP A 1 878 ? -16.147 -1.046 6.548 1.00 28.12 878 ASP A CA 1
ATOM 6716 C C . ASP A 1 878 ? -17.097 -0.352 7.542 1.00 28.12 878 ASP A C 1
ATOM 6718 O O . ASP A 1 878 ? -16.712 0.164 8.595 1.00 28.12 878 ASP A O 1
ATOM 6722 N N . SER A 1 879 ? -18.339 -0.151 7.114 1.00 29.28 879 SER A N 1
ATOM 6723 C CA . SER A 1 879 ? -19.416 0.282 8.000 1.00 29.28 879 SER A CA 1
ATOM 6724 C C . SER A 1 879 ? -20.428 -0.822 8.231 1.00 29.28 879 SER A C 1
ATOM 6726 O O . SER A 1 879 ? -21.202 -0.686 9.178 1.00 29.28 879 SER A O 1
ATOM 6728 N N . ASP A 1 880 ? -20.367 -1.933 7.482 1.00 33.53 880 ASP A N 1
ATOM 6729 C CA . ASP A 1 880 ? -21.064 -3.178 7.807 1.00 33.53 880 ASP A CA 1
ATOM 6730 C C . ASP A 1 880 ? -20.274 -4.121 8.729 1.00 33.53 880 ASP A C 1
ATOM 6732 O O . ASP A 1 880 ? -20.863 -4.786 9.588 1.00 33.53 880 ASP A O 1
ATOM 6736 N N . ALA A 1 881 ? -18.949 -4.032 8.668 1.00 27.45 881 ALA A N 1
ATOM 6737 C CA . ALA A 1 881 ? -18.027 -4.442 9.708 1.00 27.45 881 ALA A CA 1
ATOM 6738 C C . ALA A 1 881 ? -18.181 -5.894 10.169 1.00 27.45 881 ALA A C 1
ATOM 6740 O O . ALA A 1 881 ? -18.245 -6.135 11.378 1.00 27.45 881 ALA A O 1
ATOM 6741 N N . ASP A 1 882 ? -18.152 -6.882 9.271 1.00 27.84 882 ASP A N 1
ATOM 6742 C CA . ASP A 1 882 ? -17.524 -8.149 9.642 1.00 27.84 882 ASP A CA 1
ATOM 6743 C C . ASP A 1 882 ? -16.717 -8.865 8.538 1.00 27.84 882 ASP A C 1
ATOM 6745 O O . ASP A 1 882 ? -17.011 -8.884 7.354 1.00 27.84 882 ASP A O 1
ATOM 6749 N N . LEU A 1 883 ? -15.626 -9.483 9.006 1.00 28.30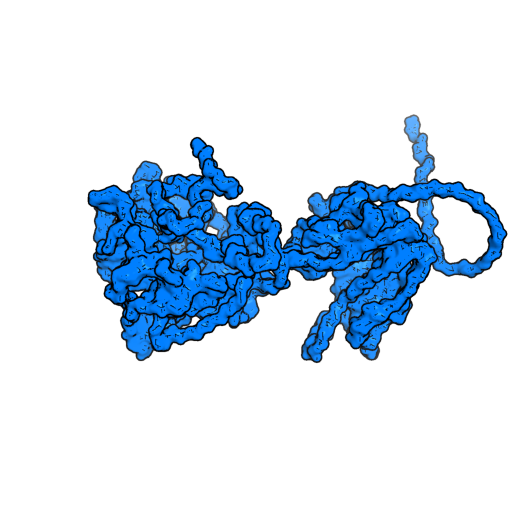 883 LEU A N 1
ATOM 6750 C CA . LEU A 1 883 ? -14.747 -10.435 8.319 1.00 28.30 883 LEU A CA 1
ATOM 6751 C C . LEU A 1 883 ? -15.351 -11.856 8.363 1.00 28.30 883 LEU A C 1
ATOM 6753 O O . LEU A 1 883 ? -14.643 -12.844 8.602 1.00 28.30 883 LEU A O 1
ATOM 6757 N N . VAL A 1 884 ? -16.675 -11.980 8.272 1.00 27.77 884 VAL A N 1
ATOM 6758 C CA . VAL A 1 884 ? -17.406 -13.213 8.574 1.00 27.77 884 VAL A CA 1
ATOM 6759 C C . VAL A 1 884 ? -18.281 -13.570 7.384 1.00 27.77 884 VAL A C 1
ATOM 6761 O O . VAL A 1 884 ? -19.099 -12.787 6.945 1.00 27.77 884 VAL A O 1
ATOM 6764 N N . SER A 1 885 ? -18.143 -14.792 6.853 1.00 32.41 885 SER A N 1
ATOM 6765 C CA . SER A 1 885 ? -18.952 -15.179 5.690 1.00 32.41 885 SER A CA 1
ATOM 6766 C C . SER A 1 885 ? -20.449 -14.996 5.981 1.00 32.41 885 SER A C 1
ATOM 6768 O O . SER A 1 885 ? -20.917 -15.482 7.017 1.00 32.41 885 SER A O 1
ATOM 6770 N N . ASP A 1 886 ? -21.218 -14.485 5.023 1.00 36.25 886 ASP A N 1
ATOM 6771 C CA . ASP A 1 886 ? -22.675 -14.278 5.089 1.00 36.25 886 ASP A CA 1
ATOM 6772 C C . ASP A 1 886 ? -23.454 -15.525 5.547 1.00 36.25 886 ASP A C 1
ATOM 6774 O O . ASP A 1 886 ? -24.609 -15.482 5.973 1.00 36.25 886 ASP A O 1
ATOM 6778 N N . SER A 1 887 ? -22.869 -16.715 5.378 1.00 33.44 887 SER A N 1
ATOM 6779 C CA . SER A 1 887 ? -23.444 -17.981 5.845 1.00 33.44 887 SER A CA 1
ATOM 6780 C C . SER A 1 887 ? -23.475 -18.116 7.377 1.00 33.44 887 SER A C 1
ATOM 6782 O O . SER A 1 887 ? -24.352 -18.795 7.913 1.00 33.44 887 SER A O 1
ATOM 6784 N N . PHE A 1 888 ? -22.569 -17.437 8.081 1.00 33.12 888 PHE A N 1
ATOM 6785 C CA . PHE A 1 888 ? -22.490 -17.358 9.537 1.00 33.12 888 PHE A CA 1
ATOM 6786 C C . PHE A 1 888 ? -23.363 -16.217 10.077 1.00 33.12 888 PHE A C 1
ATOM 6788 O O . PHE A 1 888 ? -24.115 -16.443 11.026 1.00 33.12 888 PHE A O 1
ATOM 6795 N N . GLU A 1 889 ? -23.386 -15.054 9.421 1.00 32.81 889 GLU A N 1
ATOM 6796 C CA . GLU A 1 889 ? -24.315 -13.963 9.752 1.00 32.81 889 GLU A CA 1
ATOM 6797 C C . GLU A 1 889 ? -25.784 -14.398 9.639 1.00 32.81 889 GLU A C 1
ATOM 6799 O O . GLU A 1 889 ? -26.574 -14.230 10.572 1.00 32.81 889 GLU A O 1
ATOM 6804 N N . ARG A 1 890 ? -26.151 -15.084 8.546 1.00 35.06 890 ARG A N 1
ATOM 6805 C CA . ARG A 1 890 ? -27.493 -15.675 8.365 1.00 35.06 890 ARG A CA 1
ATOM 6806 C C . ARG A 1 890 ? -27.860 -16.686 9.447 1.00 35.06 890 ARG A C 1
ATOM 6808 O O . ARG A 1 890 ? -29.041 -16.904 9.708 1.00 35.06 890 ARG A O 1
ATOM 6815 N N . MET A 1 891 ? -26.871 -17.300 10.092 1.00 31.05 891 MET A N 1
ATOM 6816 C CA . MET A 1 891 ? -27.093 -18.231 11.195 1.00 31.05 891 MET A CA 1
ATOM 6817 C C . MET A 1 891 ? -27.446 -17.501 12.506 1.00 31.05 891 MET A C 1
ATOM 6819 O O . MET A 1 891 ? -27.941 -18.147 13.434 1.00 31.05 891 MET A O 1
ATOM 6823 N N . HIS A 1 892 ? -27.185 -16.188 12.611 1.00 31.39 892 HIS A N 1
ATOM 6824 C CA . HIS A 1 892 ? -27.303 -15.373 13.834 1.00 31.39 892 HIS A CA 1
ATOM 6825 C C . HIS A 1 892 ? -28.169 -14.101 13.680 1.00 31.39 892 HIS A C 1
ATOM 6827 O O . HIS A 1 892 ? -28.334 -13.355 14.648 1.00 31.39 892 HIS A O 1
ATOM 6833 N N . GLN A 1 893 ? -28.790 -13.879 12.517 1.00 32.50 893 GLN A N 1
ATOM 6834 C CA . GLN A 1 893 ? -29.757 -12.798 12.293 1.00 32.50 893 GLN A CA 1
ATOM 6835 C C . GLN A 1 893 ? -30.988 -12.903 13.213 1.00 32.50 893 GLN A C 1
ATOM 6837 O O . GLN A 1 893 ? -31.626 -13.954 13.336 1.00 32.50 893 GLN A O 1
ATOM 6842 N N . ALA A 1 894 ? -31.379 -11.776 13.818 1.00 30.33 894 ALA A N 1
ATOM 6843 C CA . ALA A 1 894 ? -32.678 -11.650 14.467 1.00 30.33 894 ALA A CA 1
ATOM 6844 C C . ALA A 1 894 ? -33.764 -11.511 13.383 1.00 30.33 894 ALA A C 1
ATOM 6846 O O . ALA A 1 894 ? -33.651 -10.629 12.525 1.00 30.33 894 ALA A O 1
ATOM 6847 N N . PRO A 1 895 ? -34.843 -12.315 13.407 1.00 31.95 895 PRO A N 1
ATOM 6848 C CA . PRO A 1 895 ? -35.932 -12.140 12.458 1.00 31.95 895 PRO A CA 1
ATOM 6849 C C . PRO A 1 895 ? -36.465 -10.708 12.587 1.00 31.95 895 PRO A C 1
ATOM 6851 O O . PRO A 1 895 ? -36.840 -10.310 13.688 1.00 31.95 895 PRO A O 1
ATOM 6854 N N . THR A 1 896 ? -36.525 -9.954 11.483 1.00 34.09 896 THR A N 1
ATOM 6855 C CA . THR A 1 896 ? -37.177 -8.629 11.336 1.00 34.09 896 THR A CA 1
ATOM 6856 C C . THR A 1 896 ? -36.460 -7.354 11.836 1.00 34.09 896 THR A C 1
ATOM 6858 O O . THR A 1 896 ? -37.078 -6.298 11.749 1.00 34.09 896 THR A O 1
ATOM 6861 N N . GLN A 1 897 ? -35.200 -7.379 12.311 1.00 37.38 897 GLN A N 1
ATOM 6862 C CA . GLN A 1 897 ? -34.562 -6.186 12.937 1.00 37.38 897 GLN A CA 1
ATOM 6863 C C . GLN A 1 897 ? -33.193 -5.714 12.379 1.00 37.38 897 GLN A C 1
ATOM 6865 O O . GLN A 1 897 ? -32.656 -4.741 12.902 1.00 37.38 897 GLN A O 1
ATOM 6870 N N . GLY A 1 898 ? -32.638 -6.327 11.324 1.00 38.00 898 GLY A N 1
ATOM 6871 C CA . GLY A 1 898 ? -31.335 -5.925 10.751 1.00 38.00 898 GLY A CA 1
ATOM 6872 C C . GLY A 1 898 ? -30.113 -6.245 11.638 1.00 38.00 898 GLY A C 1
ATOM 6873 O O . GLY A 1 898 ? -30.259 -6.853 12.702 1.00 38.00 898 GLY A O 1
ATOM 6874 N N . ASN A 1 899 ? -28.908 -5.860 11.187 1.00 34.69 899 ASN A N 1
ATOM 6875 C CA . ASN A 1 899 ? -27.632 -6.224 11.827 1.00 34.69 899 ASN A CA 1
ATOM 6876 C C . ASN A 1 899 ? -27.332 -5.426 13.113 1.00 34.69 899 ASN A C 1
ATOM 6878 O O . ASN A 1 899 ? -26.820 -6.018 14.053 1.00 34.69 899 ASN A O 1
ATOM 6882 N N . SER A 1 900 ? -27.753 -4.162 13.256 1.00 38.41 900 SER A N 1
ATOM 6883 C CA . SER A 1 900 ? -27.304 -3.241 14.331 1.00 38.41 900 SER A CA 1
ATOM 6884 C C . SER A 1 900 ? -27.492 -3.657 15.790 1.00 38.41 900 SER A C 1
ATOM 6886 O O . SER A 1 900 ? -26.931 -3.075 16.726 1.00 38.41 900 SER A O 1
ATOM 6888 N N . LEU A 1 901 ? -28.326 -4.664 15.994 1.00 38.03 901 LEU A N 1
ATOM 6889 C CA . LEU A 1 901 ? -28.709 -5.189 17.287 1.00 38.03 901 LEU A CA 1
ATOM 6890 C C . LEU A 1 901 ? -28.085 -6.571 17.560 1.00 38.03 901 LEU A C 1
ATOM 6892 O O . LEU A 1 901 ? -28.376 -7.170 18.594 1.00 38.03 901 LEU A O 1
ATOM 6896 N N . SER A 1 902 ? -27.233 -7.102 16.682 1.00 37.97 902 SER A N 1
ATOM 6897 C CA . SER 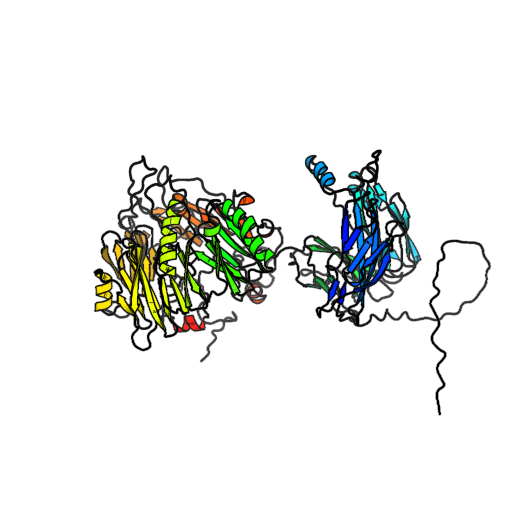A 1 902 ? -26.531 -8.368 16.917 1.00 37.97 902 SER A CA 1
ATOM 6898 C C . SER A 1 902 ? -25.444 -8.216 18.010 1.00 37.97 902 SER A C 1
ATOM 6900 O O . SER A 1 902 ? -24.827 -7.155 18.120 1.00 37.97 902 SER A O 1
ATOM 6902 N N . PRO A 1 903 ? -25.178 -9.253 18.836 1.00 31.75 903 PRO A N 1
ATOM 6903 C CA . PRO A 1 903 ? -24.107 -9.224 19.842 1.00 31.75 903 PRO A CA 1
ATOM 6904 C C . PRO A 1 903 ? -22.696 -9.094 19.252 1.00 31.75 903 PRO A C 1
ATOM 6906 O O . PRO A 1 903 ? -21.767 -8.746 19.981 1.00 31.75 903 PRO A O 1
ATOM 6909 N N . THR A 1 904 ? -22.539 -9.417 17.964 1.00 30.48 904 THR A N 1
ATOM 6910 C CA . THR A 1 904 ? -21.283 -9.356 17.200 1.00 30.48 904 THR A CA 1
ATOM 6911 C C . THR A 1 904 ? -21.277 -8.237 16.164 1.00 30.48 904 THR A C 1
ATOM 6913 O O . THR A 1 904 ? -20.225 -7.940 15.623 1.00 30.48 904 THR A O 1
ATOM 6916 N N . SER A 1 905 ? -22.425 -7.611 15.901 1.00 32.41 905 SER A N 1
ATOM 6917 C CA . SER A 1 905 ? -22.563 -6.541 14.925 1.00 32.41 905 SER A CA 1
ATOM 6918 C C . SER A 1 905 ? -21.880 -5.277 15.417 1.00 32.41 905 SER A C 1
ATOM 6920 O O . SER A 1 905 ? -22.248 -4.697 16.448 1.00 32.41 905 SER A O 1
ATOM 6922 N N . TYR A 1 906 ? -20.916 -4.829 14.627 1.00 31.44 906 TYR A N 1
ATOM 6923 C CA . TYR A 1 906 ? -20.250 -3.544 14.784 1.00 31.44 906 TYR A CA 1
ATOM 6924 C C . TYR A 1 906 ? -21.014 -2.410 14.070 1.00 31.44 906 TYR A C 1
ATOM 6926 O O . TYR A 1 906 ? -20.787 -1.236 14.383 1.00 31.44 906 TYR A O 1
ATOM 6934 N N . LEU A 1 907 ? -21.991 -2.760 13.221 1.00 33.00 907 LEU A N 1
ATOM 6935 C CA . LEU A 1 907 ? -23.068 -1.893 12.742 1.00 33.00 907 LEU A CA 1
ATOM 6936 C C . LEU A 1 907 ? -23.909 -1.381 13.923 1.00 33.00 907 LEU A C 1
ATOM 6938 O O . LEU A 1 907 ? -24.317 -2.150 14.793 1.00 33.00 907 LEU A O 1
ATOM 6942 N N . ASP A 1 908 ? -24.188 -0.076 13.946 1.00 38.09 908 ASP A N 1
ATOM 6943 C CA . ASP A 1 908 ? -25.114 0.590 14.887 1.00 38.09 908 ASP A CA 1
ATOM 6944 C C . ASP A 1 908 ? -26.378 1.103 14.161 1.00 38.09 908 ASP A C 1
ATOM 6946 O O . ASP A 1 908 ? -27.171 1.854 14.731 1.00 38.09 908 ASP A O 1
ATOM 6950 N N . GLU A 1 909 ? -26.578 0.714 12.898 1.00 38.38 909 GLU A N 1
ATOM 6951 C CA . GLU A 1 909 ? -27.651 1.233 12.047 1.00 38.38 909 GLU A CA 1
ATOM 6952 C C . GLU A 1 909 ? -28.774 0.218 11.832 1.00 38.38 909 GLU A C 1
ATOM 6954 O O . GLU A 1 909 ? -28.617 -0.833 11.212 1.00 38.38 909 GLU A O 1
ATOM 6959 N N . THR A 1 910 ? -29.959 0.524 12.351 1.00 32.25 910 THR A N 1
ATOM 6960 C CA . THR A 1 910 ? -31.172 0.032 11.703 1.00 32.25 910 THR A CA 1
ATOM 6961 C C . THR A 1 910 ? -31.246 0.707 10.339 1.00 32.25 910 THR A C 1
ATOM 6963 O O . THR A 1 910 ? -31.508 1.907 10.280 1.00 32.25 910 THR A O 1
ATOM 6966 N N . TYR A 1 911 ? -31.066 -0.046 9.254 1.00 28.48 911 TYR A N 1
ATOM 6967 C CA . TYR A 1 911 ? -31.651 0.325 7.968 1.00 28.48 911 TYR A CA 1
ATOM 6968 C C . TYR A 1 911 ? -33.173 0.360 8.176 1.00 28.48 911 TYR A C 1
ATOM 6970 O O . TYR A 1 911 ? -33.854 -0.665 8.131 1.00 28.48 911 TYR A O 1
ATOM 6978 N N . ILE A 1 912 ? -33.702 1.529 8.543 1.00 31.22 912 ILE A N 1
ATOM 6979 C CA . ILE A 1 912 ? -35.141 1.745 8.652 1.00 31.22 912 ILE A CA 1
ATOM 6980 C C . ILE A 1 912 ? -35.635 1.938 7.220 1.00 31.22 912 ILE A C 1
ATOM 6982 O O . ILE A 1 912 ? -35.506 3.021 6.659 1.00 31.22 912 ILE A O 1
ATOM 6986 N N . ASP A 1 913 ? -36.196 0.884 6.630 1.00 32.38 913 ASP A N 1
ATOM 6987 C CA . ASP A 1 913 ? -37.035 1.010 5.437 1.00 32.38 913 ASP A CA 1
ATOM 6988 C C . ASP A 1 913 ? -38.311 1.772 5.833 1.00 32.38 913 ASP A C 1
ATOM 6990 O O . ASP A 1 913 ? -39.303 1.203 6.296 1.00 32.38 913 ASP A O 1
ATOM 6994 N N . ASP A 1 914 ? -38.258 3.100 5.741 1.00 31.27 914 ASP A N 1
ATOM 6995 C CA . ASP A 1 914 ? -39.385 3.991 6.024 1.00 31.27 914 ASP A CA 1
ATOM 6996 C C . ASP A 1 914 ? -40.336 4.140 4.821 1.00 31.27 914 ASP A C 1
ATOM 6998 O O . ASP A 1 914 ? -41.294 4.926 4.863 1.00 31.27 914 ASP A O 1
ATOM 7002 N N . GLY A 1 915 ? -40.097 3.378 3.746 1.00 31.47 915 GLY A N 1
ATOM 7003 C CA . GLY A 1 915 ? -40.882 3.392 2.518 1.00 31.47 915 GLY A CA 1
ATOM 7004 C C . GLY A 1 915 ? -40.934 4.756 1.823 1.00 31.47 915 GLY A C 1
ATOM 7005 O O . GLY A 1 915 ? -41.824 4.970 0.991 1.00 31.47 915 GLY A O 1
ATOM 7006 N N . LYS A 1 916 ? -40.053 5.706 2.174 1.00 27.55 916 LYS A N 1
ATOM 7007 C CA . LYS A 1 916 ? -40.081 7.085 1.656 1.00 27.55 916 LYS A CA 1
ATOM 7008 C C . LYS A 1 916 ? -38.783 7.554 1.009 1.00 27.55 916 LYS A C 1
ATOM 7010 O O . LYS A 1 916 ? -38.828 8.566 0.308 1.00 27.55 916 LYS A O 1
ATOM 7015 N N . ALA A 1 917 ? -37.694 6.804 1.121 1.00 25.58 917 ALA A N 1
ATOM 7016 C CA . ALA A 1 917 ? -36.511 6.970 0.283 1.00 25.58 917 ALA A CA 1
ATOM 7017 C C . ALA A 1 917 ? -36.315 5.732 -0.610 1.00 25.58 917 ALA A C 1
ATOM 7019 O O . ALA A 1 917 ? -36.359 4.600 -0.143 1.00 25.58 917 ALA A O 1
ATOM 7020 N N . ASN A 1 918 ? -36.137 5.945 -1.918 1.00 25.70 918 ASN A N 1
ATOM 7021 C CA . ASN A 1 918 ? -35.807 4.894 -2.885 1.00 25.70 918 ASN A CA 1
ATOM 7022 C C . ASN A 1 918 ? -34.445 4.264 -2.546 1.00 25.70 918 ASN A C 1
ATOM 7024 O O . ASN A 1 918 ? -33.427 4.741 -3.038 1.00 25.70 918 ASN A O 1
ATOM 7028 N N . ILE A 1 919 ? -34.423 3.189 -1.759 1.00 29.19 919 ILE A N 1
ATOM 7029 C CA . ILE A 1 919 ? -33.229 2.353 -1.582 1.00 29.19 919 ILE A CA 1
ATOM 7030 C C . ILE A 1 919 ? -33.654 0.887 -1.725 1.00 29.19 919 ILE A C 1
ATOM 7032 O O . ILE A 1 919 ? -33.957 0.191 -0.760 1.00 29.19 919 ILE A O 1
ATOM 7036 N N . ARG A 1 920 ? -33.762 0.442 -2.983 1.00 25.03 920 ARG A N 1
ATOM 7037 C CA . ARG A 1 920 ? -33.983 -0.958 -3.373 1.00 25.03 920 ARG A CA 1
ATOM 7038 C C . ARG A 1 920 ? -32.638 -1.676 -3.523 1.00 25.03 920 ARG A C 1
ATOM 7040 O O . ARG A 1 920 ? -32.257 -1.956 -4.653 1.00 25.03 920 ARG A O 1
ATOM 7047 N N . ASP A 1 921 ? -31.941 -1.973 -2.428 1.00 24.33 921 ASP A N 1
ATOM 7048 C CA . ASP A 1 921 ? -30.831 -2.939 -2.528 1.00 24.33 921 ASP A CA 1
ATOM 7049 C C . ASP A 1 921 ? -30.452 -3.668 -1.230 1.00 24.33 921 ASP A C 1
ATOM 7051 O O . ASP A 1 921 ? -29.286 -3.857 -0.919 1.00 24.33 921 ASP A O 1
ATOM 7055 N N . THR A 1 922 ? -31.425 -4.071 -0.408 1.00 25.92 922 THR A N 1
ATOM 7056 C CA . THR A 1 922 ? -31.111 -4.913 0.771 1.00 25.92 922 THR A CA 1
ATOM 7057 C C . THR A 1 922 ? -31.922 -6.197 0.860 1.00 25.92 922 THR A C 1
ATOM 7059 O O . THR A 1 922 ? -31.760 -6.973 1.799 1.00 25.92 922 THR A O 1
ATOM 7062 N N . TYR A 1 923 ? -32.747 -6.501 -0.146 1.00 28.08 923 TYR A N 1
ATOM 7063 C CA . TYR A 1 923 ? -33.425 -7.792 -0.228 1.00 28.08 923 TYR A CA 1
ATOM 7064 C C . TYR A 1 923 ? -33.499 -8.300 -1.677 1.00 28.08 923 TYR A C 1
ATOM 7066 O O . TYR A 1 923 ? -34.461 -8.015 -2.386 1.00 28.08 923 TYR A O 1
ATOM 7074 N N . ARG A 1 924 ? -32.530 -9.157 -2.038 1.00 30.08 924 ARG A N 1
ATOM 7075 C CA . ARG A 1 924 ? -32.557 -10.136 -3.151 1.00 30.08 924 ARG A CA 1
ATOM 7076 C C . ARG A 1 924 ? -32.537 -9.595 -4.591 1.00 30.08 924 ARG A C 1
ATOM 7078 O O . ARG A 1 924 ? -33.496 -9.820 -5.328 1.00 30.08 924 ARG A O 1
ATOM 7085 N N . ASP A 1 925 ? -31.420 -9.019 -5.012 1.00 27.81 925 ASP A N 1
ATOM 7086 C CA . ASP A 1 925 ? -31.055 -8.926 -6.435 1.00 27.81 925 ASP A CA 1
ATOM 7087 C C . ASP A 1 925 ? -29.520 -9.002 -6.544 1.00 27.81 925 ASP A C 1
ATOM 7089 O O . ASP A 1 925 ? -28.829 -8.004 -6.382 1.00 27.81 925 ASP A O 1
ATOM 7093 N N . ILE A 1 926 ? -28.978 -10.221 -6.672 1.00 32.34 926 ILE A N 1
ATOM 7094 C CA . ILE A 1 926 ? -27.526 -10.499 -6.587 1.00 32.34 926 ILE A CA 1
ATOM 7095 C C . ILE A 1 926 ? -26.778 -9.996 -7.836 1.00 32.34 926 ILE A C 1
ATOM 7097 O O . ILE A 1 926 ? -25.560 -9.847 -7.804 1.00 32.34 926 ILE A O 1
ATOM 7101 N N . ASP A 1 927 ? -27.484 -9.704 -8.928 1.00 32.78 927 ASP A N 1
ATOM 7102 C CA . ASP A 1 927 ? -26.904 -9.297 -10.212 1.00 32.78 927 ASP A CA 1
ATOM 7103 C C . ASP A 1 927 ? -27.505 -7.990 -10.774 1.00 32.78 927 ASP A C 1
ATOM 7105 O O . ASP A 1 927 ? -27.278 -7.656 -11.940 1.00 32.78 927 ASP A O 1
ATOM 7109 N N . LYS A 1 928 ? -28.244 -7.222 -9.955 1.00 32.47 928 LYS A N 1
ATOM 7110 C CA . LYS A 1 928 ? -28.869 -5.927 -10.308 1.00 32.47 928 LYS A CA 1
ATOM 7111 C C . LYS A 1 928 ? -29.716 -5.972 -11.588 1.00 32.47 928 LYS A C 1
ATOM 7113 O O . LYS A 1 928 ? -29.856 -4.968 -12.298 1.00 32.47 928 LYS A O 1
ATOM 7118 N N . ASN A 1 929 ? -30.333 -7.109 -11.895 1.00 38.66 929 ASN A N 1
ATOM 7119 C CA . ASN A 1 929 ? -31.144 -7.259 -13.106 1.00 38.66 929 ASN A CA 1
ATOM 7120 C C . ASN A 1 929 ? -32.588 -6.718 -12.944 1.00 38.66 929 ASN A C 1
ATOM 7122 O O . ASN A 1 929 ? -33.370 -6.691 -13.903 1.00 38.66 929 ASN A O 1
ATOM 7126 N N . GLY A 1 930 ? -32.953 -6.246 -11.750 1.00 29.80 930 GLY A N 1
ATOM 7127 C CA . GLY A 1 930 ? -34.267 -5.706 -11.415 1.00 29.80 930 GLY A CA 1
ATOM 7128 C C . GLY A 1 930 ? -35.326 -6.773 -11.121 1.00 29.80 930 GLY A C 1
ATOM 7129 O O . GLY A 1 930 ? -36.521 -6.441 -11.078 1.00 29.80 930 GLY A O 1
ATOM 7130 N N . ILE A 1 931 ? -34.931 -8.036 -10.938 1.00 32.94 931 ILE A N 1
ATOM 7131 C CA . ILE A 1 931 ? -35.801 -9.187 -10.672 1.00 32.94 931 ILE A CA 1
ATOM 7132 C C . ILE A 1 931 ? -35.479 -9.762 -9.287 1.00 32.94 931 ILE A C 1
ATOM 7134 O O . ILE A 1 931 ? -34.337 -9.977 -8.917 1.00 32.94 931 ILE A O 1
ATOM 7138 N N . ILE A 1 932 ? -36.529 -10.047 -8.512 1.00 33.12 932 ILE A N 1
ATOM 7139 C CA . ILE A 1 932 ? -36.398 -10.701 -7.206 1.00 33.12 932 ILE A CA 1
ATOM 7140 C C . ILE A 1 932 ? -36.045 -12.174 -7.422 1.00 33.12 932 ILE A C 1
ATOM 7142 O O . ILE A 1 932 ? -36.906 -12.957 -7.845 1.00 33.12 932 ILE A O 1
ATOM 7146 N N . ASP A 1 933 ? -34.827 -12.565 -7.058 1.00 31.31 933 ASP A N 1
ATOM 7147 C CA . ASP A 1 933 ? -34.409 -13.963 -7.098 1.00 31.31 933 ASP A CA 1
ATOM 7148 C C . ASP A 1 933 ? -35.020 -14.760 -5.933 1.00 31.31 933 ASP A C 1
ATOM 7150 O O . ASP A 1 933 ? -34.841 -14.480 -4.740 1.00 31.31 933 ASP A O 1
ATOM 7154 N N . PHE A 1 934 ? -35.791 -15.793 -6.272 1.00 26.36 934 PHE A N 1
ATOM 7155 C CA . PHE A 1 934 ? -36.335 -16.750 -5.310 1.00 26.36 934 PHE A CA 1
ATOM 7156 C C . PHE A 1 934 ? -35.580 -18.067 -5.412 1.00 26.36 934 PHE A C 1
ATOM 7158 O O . PHE A 1 934 ? -35.638 -18.705 -6.459 1.00 26.36 934 PHE A O 1
ATOM 7165 N N . LEU A 1 935 ? -34.975 -18.532 -4.315 1.00 26.06 935 LEU A N 1
ATOM 7166 C CA . LEU A 1 935 ? -34.507 -19.914 -4.217 1.00 26.06 935 LEU A CA 1
ATOM 7167 C C . LEU A 1 935 ? -34.892 -20.560 -2.876 1.00 26.06 935 LEU A C 1
ATOM 7169 O O . LEU A 1 935 ? -34.962 -19.882 -1.846 1.00 26.06 935 LEU A O 1
ATOM 7173 N N . GLU A 1 936 ? -35.240 -21.848 -2.993 1.00 25.91 936 GLU A N 1
ATOM 7174 C CA . GLU A 1 936 ? -35.700 -22.819 -1.982 1.00 25.91 936 GLU A CA 1
ATOM 7175 C C . GLU A 1 936 ? -34.693 -23.111 -0.865 1.00 25.91 936 GLU A C 1
ATOM 7177 O O . GLU A 1 936 ? -33.470 -23.065 -1.130 1.00 25.91 936 GLU A O 1
#

=== Feature glossary ===
A reading guide for the features in this record.

Start from the sequence.

  · This is the polypeptide sequence — one letter per residue, N-terminus first. Length ranges from a few dozen residues for small domains to over a thousand for large multi-domain proteins.

Fold it, and you get atomic coordinates and the backbone conformation that goes with them.

  · Structure coordinates are given as an mmCIF _atom_site loop: one row per atom with element, residue name, chain id, sequence number, and x/y/z position in Å. Only the four main-chain atoms per residue are included here; side chains are omitted to keep the record compact.

  · Backbone dihedral angles. Every residue except chain termini has a φ (preceding-C → N → Cα → C) and a ψ (N → Cα → C → next-N). They are reported in degrees following the IUPAC sign convention. Secondary structure is essentially a statement about which (φ, ψ) basin each residue occupies.

  · The SS8 string is DSSP's per-residue secondary-structure call. α-helix (H) means an i→i+4 H-bond ladder; β-strand (E) means the residue participates in a β-sheet; 3₁₀ (G) and π (I) are tighter and wider helices; T/S are turns/bends; '-' is loop.

  · SS3 is a coarse helix/strand/coil call (letters a/b/c) made by the P-SEA algorithm from inter-Cα distances and dihedrals. It is less detailed than DSSP but needs only Cα positions.

Summarize the fold with a handful of shape descriptors and a per-residue structural alphabet.

  · Radius of gyration (Rg) is the root-mean-square distance of Cα atoms from their centroid — a single number for overall size and compactness. A globular domain of N residues has Rg ≈ 2.2·N^0.38 Å; an extended or disordered chain has a much larger Rg. The Cα contact count is the number of residue pairs whose Cα atoms are within 8 Å and are more than four positions apart in sequence — a standard proxy for tertiary packing density. The bounding box is the smallest axis-aligned box enclosing all Cα atoms.

  · The Foldseek 3Di string encodes local tertiary geometry as a 20-letter alphabet — one character per residue — derived from the relative positions of nearby Cα atoms. Unlike the amino-acid sequence, 3Di is a direct function of the 3D structure, so two proteins with the same fold have similar 3Di strings even at low sequence identity.

  · Solvent-accessible surface area (SASA) is the area in Å² traced out by the centre of a 1.4 Å probe sphere (a water molecule) rolled over the protein's van der Waals surface (Shrake–Rupley / Lee–Richards construction). Buried residues have near-zero SASA; fully exposed residues can exceed 200 Å². The total SASA scales roughly with the number of surface residues.

Ask how reliable the model is.

  · pLDDT (predicted Local Distance Difference Test) is AlphaFold's per-residue confidence score, ranging from 0 to 100. Values above 90 indicate high confidence (typically well-packed cores); 70–90 is confident; 50–70 low confidence; below 50 usually means the region is disordered or the prediction is unreliable there. AlphaFold stores pLDDT in the mmCIF B-factor column.

  · B-factor (Debye–Waller factor) reflects atomic displacement in the crystal lattice. It is an experimental observable (units Å²), not a prediction; low values mean the atom is pinned down, high values mean it moves or is heterogeneous across the crystal.

  · Predicted Aligned Error (PAE) is an AlphaFold confidence matrix: entry (i, j) is the expected error in the position of residue j, in ångströms, when the prediction is superimposed on the true structure at residue i. Low PAE within a block of residues means that block is internally rigid and well-predicted; high PAE between two blocks means their relative placement is uncertain even if each block individually is confident.

Place it in context: what it resembles, what it is annotated as, and how it looks.

  · Nearest PDB neighbors are the top structural matches found by Foldseek when searching this structure against the entire Protein Data Bank. Each hit reports a TM-score (0 to 1; >0.5 almost always implies the same fold) and an E-value. These are *structural* homologs — they may share no detectable sequence similarity.

  · Functional annotations link the protein to curated databases. InterPro entries identify conserved domains and families by matching the sequence against member-database signatures (Pfam, PROSITE, CDD, …). Gene Ontology (GO) terms describe molecular function, biological process, and cellular component in a controlled vocabulary. CATH places the structure in a hierarchical fold classification (Class/Architecture/Topology/Homologous-superfamily). The organism is the source species.

  · Three diagnostic plots accompany the record. The Cα contact map visualizes the tertiary structure as a 2D adjacency matrix (8 Å cutoff, sequence-local contacts suppressed). The Ramachandran plot shows the distribution of backbone (φ, ψ) torsions, with points in the α and β basins reflecting secondary structure content. The PAE plot shows AlphaFold's inter-residue confidence as a color matrix.

  · Six rendered views show the 3D structure from the faces of a cube — i.e. along ±x, ±y, ±z. Rendering representation is drawn randomly per protein from cartoon (secondary-structure ribbons), sticks (backbone bonds), or molecular surface; coloring is either N→C rainbow (blue at the N-terminus through red at the C-terminus) or one color per chain.